Protein 4EGC (pdb70)

InterPro domains:
  IPR001356 Homeodomain [PS50071] (122-182)
  IPR001356 Homeodomain [SM00389] (125-186)
  IPR001356 Homeodomain [cd00086] (129-180)
  IPR008422 KN homeodomain [PF05920] (145-178)
  IPR009057 Homedomain-like superfamily [SSF46689] (122-193)
  IPR017970 Homeobox, conserved site [PS00027] (157-180)
  IPR031701 Homeobox protein SIX1, N-terminal SD domain [PF16878] (9-119)

B-factor: mean 30.67, std 10.57, range [13.02, 104.35]

Radius of gyration: 34.03 Å; Cα contacts (8 Å, |Δi|>4): 1332; chains: 2; bounding box: 80×100×77 Å

Solvent-accessible surface area: 35984 Å² total; per-residue (Å²): 220,13,100,134,23,63,1,40,0,15,2,36,35,40,21,0,62,96,5,1,31,91,9,1,128,96,0,61,156,78,44,58,23,95,21,53,28,75,76,29,68,91,0,14,76,66,0,34,105,38,5,38,107,24,64,12,0,0,0,0,3,50,15,1,7,34,0,0,21,9,22,120,73,53,13,21,14,96,8,90,10,93,153,70,10,63,68,94,1,50,93,91,0,8,82,6,0,96,40,135,65,104,20,4,0,1,0,2,0,2,10,1,0,2,1,0,26,9,86,105,53,12,94,127,19,10,134,42,3,75,74,2,36,72,25,2,163,89,1,96,92,131,67,62,17,0,1,34,2,8,3,55,64,3,40,14,1,4,2,3,1,4,6,33,35,3,57,3,6,87,122,50,106,62,124,45,46,44,161,45,8,2,0,41,50,81,5,0,58,28,0,0,53,36,0,9,52,3,22,143,90,157,33,12,84,31,66,5,49,52,76,78,4,38,47,6,0,25,151,14,87,0,0,0,5,3,10,0,1,13,5,3,20,59,4,80,116,38,187,24,68,33,7,17,31,33,4,2,39,9,117,70,68,51,2,61,0,8,6,0,0,4,0,0,0,6,1,36,45,3,63,5,82,126,44,0,49,62,0,0,14,90,31,2,1,26,64,103,3,0,63,27,4,25,153,36,44,15,10,0,4,1,0,4,73,67,21,12,106,101,26,51,148,35,103,65,6,57,9,0,45,69,0,13,133,80,15,70,69,8,4,19,29,25,37,2,30,0,0,16,43,2,1,63,44,2,3,64,11,2,8,62,60,139,60,93,16,81,45,2,2,44,42,2,43,90,29,0,33,54,9,11,88,57,79,122,80,50,33,75,127,88,14,8,24,7,0,0,40,0,2,16,86,26,54,47,42,79,74,0,3,51,1,19,75,36,48,109,101,80,50,17,16,36,13,0,72,0,8,6,4,54,68,119,40,67,29,175,71,0,30,103,10,0,76,53,68,62,5,39,99,121,13,12,84,80,0,35,83,16,13,29,98,0,10,35,80,71,25,72,140,166,102,72,146,105,19,39,90,82,11,80,104,147,13,106,175,153,73,88,32,23,93,7,0,116,110,195,30,159,18,53,2,127,126,67,22,88,156,49,46,139,13,44,94,141,40,56,140,88,7,12,150,70,21,72,51,76,57,92,89,0,33,79,53,1,112,58,72,47,83,80,45,134,54,33,130,96,126,102,32,1,2,2,1,13,0,30,29,0,0,0,4,14,102,6,0,48,71,20,64,2,1,87,134,57,72,57,82,77,101,48,0,48,104,0,0,95,66,0,49,92,17,3,102,42,2,0,68,88,47,1,36,23,114,57,0,81,134,29,31,37,40,18,6,81,52,28,93,42,76,42,105,49,74,99,2,70,124,55,86,22,114,74,25,74,55,87,44,101,81,84,48,59,48,6,9,6,3,3,58,59,0,50,56,27,1,64,89,59,68,135,75,9,7,44,13,19,25,110,96,82,96,78,61,22,76,117,2,46,65,50,3,29,73,16,2,73,82,7,5,47,24,0,37,111,0,0,71,50,0,88,84,49,131,91,32,35,7,0,0,1,2,81,24,47,1,0,10,0,1,0,17,0,1,1,1,30,0,1,70,7,0,57,1,51,10,0,8,2,4,61,170,52,23,4,62,44,0,3,86,77,0,38,150,114,61,29,233,178,16,3,16,0,0,0,0,56,23,121,72,6,48,115,4,0,140,139,48,106,11,12,29,2,71,1,55,41,23,66,21,0,50,5,0,42,58,0,0,90,49,81,18,11

GO terms:
  GO:1990837 sequence-specific double-stranded DNA binding (F, IDA)
  GO:0000978 RNA polymerase II cis-regulatory region sequence-specific DNA binding (F, IDA)
  GO:0001228 DNA-binding transcription activator activity, RNA polymerase II-specific (F, IDA)
  GO:0000978 RNA polymerase II cis-regulatory region sequence-specific DNA binding (F, IMP)
  GO:0001228 DNA-binding transcription activator activity, RNA polymerase II-specific (F, IMP)
  GO:0045944 positive regulation of transcription by RNA polymerase II (P, IMP)
  GO:0003700 DNA-binding transcription factor activity (F, IDA)
  GO:0005634 nucleus (C, EXP)
  GO:0005515 protein binding (F, IPI)
  GO:0005654 nucleoplasm (C, IDA)
  GO:0005730 nucleolus (C, IDA)
  GO:0034504 protein localization to nucleus (P, IDA)
  GO:0005634 nucleus (C, IDA)
  GO:0000976 transcription cis-regulatory region binding (F, IDA)
  GO:0003677 DNA binding (F, IDA)
  GO:0045944 positive regulation of transcription by RNA polymerase II (P, IDA)
  GO:0043565 sequence-specific DNA binding (F, IDA)
  GO:0045893 positive regulation of DNA-templated transcription (P, IMP)

Secondary structure (DSSP, 8-state):
-PPTT-EEEE--TTS-HHHHHHHHHHHHHHHS--EEEE--TTHHHHHHHHHTTT-S-SEEEEEGGGHHHHHHTT-B------HHHHTTB-HHHHHHTEETTEE-SEEEEEE--EEEEETTT-SS--SBSTTHHHHHHHHHTTT-EEE----SSHHHHHHHHHHTT-EEEEEETTEEEEEEEESSSHHHHHHHHHHHHHHHTTSS-TT--HHHHHHHHHTTSEEEEEE-GGGHHHHHHHT--EEEEPPPEETTEE--PEEEEEEEEEBTT-TTHHHHHHIIIIIISSHHHHHHHHHHS---EESBHHHHHHHTTSHHHHHHHHHHHHSEEPP-STTHHHHHHHHHHHHHHHHHTSS-HHHHHHHHHHHHHHHHT---PPPPHHHHHHHHHHHHHTT-HHHHHHHHHH----HHHHHHHHHHHHHHT-HHHHHHHHHHS---GGGHHHHHHHHHHHHHHHHHHHHTS---HHHHHHHHHHSPPPTTS---HHHHHHHHHHH-SS--HHHHHHHHHHHT--HHHHHHHHHHHHHHHHHHHH-/-EEEEE-TBTTTB--HHHHHSHHHHHHT--HHHHHHHHHHHHHHHHHHHHHHS-HHHHTTS--SSTT---S-------TT--GGGS----HHHHHHHHHHHHHHHHHHHHHTT-HHHHH-TTHHHHHHHHHHHHHHHTTTHHHHHHHHHHHHHTSTTEEEEEEESS-HHHHHHHHHHTT-TTTS-GGGEEE-TTT-HHHHHHHHHHHH-SSSEEEEEESSHHHHHHHHHTT--EEE-SSHHHHHHHHHHHHTT--

Foldseek 3Di:
DADPQEFEEEDAPLFLQVLLLVLQVVLCVVPVHHYHYDHDPPLLVVLLLALLVLGDGQKYKDFLQSQQQCVVLVFFDFFDDDPVLVVQFDPVQQVSQADPNTRFWAFWAKKWKWKKFFCVLPVPQAQALVCQVVVQVVVVVVQAAAEAEALLFVLQQQLQLPFQPADQFDDDPNDTDLQHGRCQDPSNLLSLVSVLVCCVSPRYPLPGHHVNRLVCVLCVRYGIYMDIQQSVVSSVVSVRRMDTAFDHHYPPTGRARAMTGITMTGTPSDPCSVSVNCSVRPRCLDLVNQVSRCVSGNRAQTRRVVNSVVVCVDNNNVRRVVNNVSHHHRHNHSLVVQLRVLSSQLSSCCNVVVDPNNVSSVRSSVRSSVLSPDDLDDDDPVVLLVVLVVCVVVVVLVVLVSSLVSHGSDQSNLLSVLVNCLVVLVVVVNVCSQQVAAHDQVSQVVSVCSNLVSLLVVQCVVVVHHQDPVNSVVSCVVDPRHLSRDAVLVVVLVVVCVVPLDDDQVRLVVSCVVSVHDSVVSVVVSVRVVVSVVVNVVD/DEEEEEEPDLFQDDAVCLCVQNLCVVVVHDNVLSNVLNVVVVVQLVCLLVVQQVCVQCVVPFFFALPPQDAPQPVDDCPVPDLVPLPEVDRSNSNSVNSSSVSNLVCLVVCLVPVCVSVDPPVSVVLVVSLVSRCVRNVNSNVLSVLLLVLQVPDDPYAYAYEYLDGLSSVSSVCSSSSNSVSDNSRRYGHCNPPAVLVVVVVVCVVPDDVYAYEYEEQDVRSVVSCVVVVHHYQHPVDSVSSVVSVVCSVVPVD

Sequence (794 aa):
KIEEGKLVIWINGDKGYNGLAEVGKKFEKDTGIKVTVEHPDKLEEKFPQVAATGDGPDIIFWAHDRFGGYAQSGLLAEITPDKAFQDKLYPFTWDAVRYNGKLIAYPIAVEALSLIYNKDLLPNPPKTWEEIPALDKELKAKGKSALMFNLQEPYFTWPLIAADGGYAFKYAAGKYDIKDVGVDNAGAKAGLTFLVDLIKNKHMNADTDYSIAEAAFNKGETAMTINGPWAWSNIDTSKVNYGVTVLPTFKGQPSKPFVGVLSAGINAASPNKELAKEFLENYLLTDEGLEAVNKDKPLGAVALKSYEEELAKDPRIAATMENAQKGEIMPNIPQMSAFWYAVRTAVINAASGRQTVDAALAAAQTNAAAMSMLPSFGFTQEQVACVCEVLQQGGNLERLGRFLWSLPANESVLKAKAVVAFHRGNFRELYKILESHQFSPHNHPKLQQLWLKAHYVEAEKLRGRPLGAVGKYRVRRKFPLPRTIWDKSRGVLREWYAHNPYPSPREKRELAEATGLTTTQVSNWFKNRRQRDRAAEAKERVFVWDLDETIIIFHSLLTGTFASRYGKDTTTSVRIGLMMEEMIFNLADTHLFFNDLEDCDQIHVDDVSSDDNGQDLSTYNFSADGFGGVDWMRKLAFRYRRVKEMYNTYKNNVGGLIGTPKRETWLQLRAELEALTDLWLTHSLKALNLINSRPNCVNVLVTTTQLIPALAKVLLYGLGSVFPIENIYSATKTGKESCFERIMQRFGRKAVYVVIGDGVEEEQGAKKHNMPFWRISCHADLEALRHALELEYL

Structure (mmCIF, N/CA/C/O backbone):
data_4EGC
#
_entry.id   4EGC
#
_cell.length_a   123.207
_cell.length_b   150.180
_cell.length_c   53.921
_cell.angle_alpha   90.000
_cell.angle_beta   90.000
_cell.angle_gamma   90.000
#
_symmetry.space_group_name_H-M   'P 21 21 2'
#
loop_
_entity.id
_entity.type
_entity.pdbx_description
1 polymer 'Maltose-binding periplasmic protein, Homeobox protein SIX1 chimera'
2 polymer 'Eyes absent homolog 2'
3 branched alpha-D-glucopyranose-(1-4)-alpha-D-glucopyranose
4 non-polymer 'MAGNESIUM ION'
5 water water
#
loop_
_atom_site.group_PDB
_atom_site.id
_atom_site.type_symbol
_atom_site.label_atom_id
_atom_site.label_alt_id
_atom_site.label_comp_id
_atom_site.label_asym_id
_atom_site.label_entity_id
_atom_site.label_seq_id
_atom_site.pdbx_PDB_ins_code
_atom_site.Cartn_x
_atom_site.Cartn_y
_atom_site.Cartn_z
_atom_site.occupancy
_atom_site.B_iso_or_equiv
_atom_site.auth_seq_id
_atom_site.auth_comp_id
_atom_site.auth_asym_id
_atom_site.auth_atom_id
_atom_site.pdbx_PDB_model_num
ATOM 1 N N . LYS A 1 1 ? 7.031 79.893 30.551 1.00 59.58 1 LYS A N 1
ATOM 2 C CA . LYS A 1 1 ? 6.224 78.694 30.770 1.00 59.21 1 LYS A CA 1
ATOM 3 C C . LYS A 1 1 ? 6.957 77.431 30.311 1.00 59.77 1 LYS A C 1
ATOM 4 O O . LYS A 1 1 ? 7.735 77.457 29.350 1.00 54.48 1 LYS A O 1
ATOM 10 N N . ILE A 1 2 ? 6.707 76.327 31.010 1.00 55.92 2 ILE A N 1
ATOM 11 C CA . ILE A 1 2 ? 7.287 75.041 30.643 1.00 52.18 2 ILE A CA 1
ATOM 12 C C . ILE A 1 2 ? 6.647 74.553 29.346 1.00 47.84 2 ILE A C 1
ATOM 13 O O . ILE A 1 2 ? 5.424 74.504 29.224 1.00 48.09 2 ILE A O 1
ATOM 18 N N . GLU A 1 3 ? 7.473 74.179 28.383 1.00 41.78 3 GLU A N 1
ATOM 19 C CA . GLU A 1 3 ? 6.961 73.748 27.090 1.00 40.14 3 GLU A CA 1
ATOM 20 C C . GLU A 1 3 ? 6.215 72.408 27.135 1.00 36.11 3 GLU A C 1
ATOM 21 O O . GLU A 1 3 ? 6.747 71.393 27.579 1.00 33.94 3 GLU A O 1
ATOM 27 N N . GLU A 1 4 ? 4.978 72.403 26.657 1.00 27.98 4 GLU A N 1
ATOM 28 C CA . GLU A 1 4 ? 4.242 71.153 26.530 1.00 32.85 4 GLU A CA 1
ATOM 29 C C . GLU A 1 4 ? 4.870 70.333 25.406 1.00 35.43 4 GLU A C 1
ATOM 30 O O . GLU A 1 4 ? 5.288 70.892 24.396 1.00 36.12 4 GLU A O 1
ATOM 36 N N . GLY A 1 5 ? 4.956 69.017 25.589 1.00 33.30 5 GLY A N 1
ATOM 37 C CA . GLY A 1 5 ? 5.539 68.146 24.579 1.00 37.58 5 GLY A CA 1
ATOM 38 C C . GLY A 1 5 ? 7.054 68.000 24.643 1.00 34.61 5 GLY A C 1
ATOM 39 O O . GLY A 1 5 ? 7.673 67.454 23.727 1.00 36.61 5 GLY A O 1
ATOM 40 N N . LYS A 1 6 ? 7.651 68.501 25.722 1.00 33.38 6 LYS A N 1
ATOM 41 C CA . LYS A 1 6 ? 9.078 68.339 25.994 1.00 28.36 6 LYS A CA 1
ATOM 42 C C . LYS A 1 6 ? 9.237 68.004 27.490 1.00 33.74 6 LYS A C 1
ATOM 43 O O . LYS A 1 6 ? 8.316 68.234 28.279 1.00 31.62 6 LYS A O 1
ATOM 49 N N . LEU A 1 7 ? 10.388 67.455 27.878 1.00 29.71 7 LEU A N 1
ATOM 50 C CA . LEU A 1 7 ? 10.724 67.318 29.298 1.00 28.22 7 LEU A CA 1
ATOM 51 C C . LEU A 1 7 ? 12.022 68.045 29.609 1.00 27.14 7 LEU A C 1
ATOM 52 O O . LEU A 1 7 ? 13.038 67.826 28.948 1.00 30.56 7 LEU A O 1
ATOM 57 N N . VAL A 1 8 ? 11.981 68.925 30.602 1.00 25.68 8 VAL A N 1
ATOM 58 C CA . VAL A 1 8 ? 13.180 69.555 31.125 1.00 24.92 8 VAL A CA 1
ATOM 59 C C . VAL A 1 8 ? 13.459 68.991 32.527 1.00 25.81 8 VAL A C 1
ATOM 60 O O . VAL A 1 8 ? 12.567 68.931 33.371 1.00 24.92 8 VAL A O 1
ATOM 64 N N . ILE A 1 9 ? 14.694 68.563 32.764 1.00 23.83 9 ILE A N 1
ATOM 65 C CA . ILE A 1 9 ? 15.040 67.891 34.012 1.00 23.57 9 ILE A CA 1
ATOM 66 C C . ILE A 1 9 ? 16.234 68.563 34.646 1.00 25.83 9 ILE A C 1
ATOM 67 O O . ILE A 1 9 ? 17.233 68.833 33.972 1.00 22.31 9 ILE A O 1
ATOM 72 N N . TRP A 1 10 ? 16.126 68.855 35.939 1.00 21.25 10 TRP A N 1
ATOM 73 C CA . TRP A 1 10 ? 17.233 69.432 36.672 1.00 22.93 10 TRP A CA 1
ATOM 74 C C . TRP A 1 10 ? 17.799 68.422 37.657 1.00 25.47 10 TRP A C 1
ATOM 75 O O . TRP A 1 10 ? 17.052 67.786 38.388 1.00 23.35 10 TRP A O 1
ATOM 86 N N . ILE A 1 11 ? 19.124 68.298 37.686 1.00 21.06 11 ILE A N 1
ATOM 87 C CA . ILE A 1 11 ? 19.797 67.434 38.651 1.00 20.46 11 ILE A CA 1
ATOM 88 C C . ILE A 1 11 ? 21.127 68.097 39.037 1.00 23.96 11 ILE A C 1
ATOM 89 O O . ILE A 1 11 ? 21.663 68.872 38.257 1.00 23.31 11 ILE A O 1
ATOM 94 N N . ASN A 1 12 ? 21.630 67.858 40.250 1.00 22.30 12 ASN A N 1
ATOM 95 C CA . ASN A 1 12 ? 22.866 68.519 40.693 1.00 23.08 12 ASN A CA 1
ATOM 96 C C . ASN A 1 12 ? 24.102 68.185 39.855 1.00 23.81 12 ASN A C 1
ATOM 97 O O . ASN A 1 12 ? 24.205 67.103 39.277 1.00 21.79 12 ASN A O 1
ATOM 102 N N . GLY A 1 13 ? 25.054 69.114 39.823 1.00 21.33 13 GLY A N 1
ATOM 103 C CA . GLY A 1 13 ? 26.220 68.980 38.966 1.00 26.29 13 GLY A CA 1
ATOM 104 C C . GLY A 1 13 ? 27.189 67.876 39.364 1.00 29.84 13 GLY A C 1
ATOM 105 O O . GLY A 1 13 ? 28.067 67.500 38.576 1.00 26.64 13 GLY A O 1
ATOM 106 N N . ASP A 1 14 ? 27.045 67.356 40.581 1.00 25.81 14 ASP A N 1
ATOM 107 C CA . ASP A 1 14 ? 27.909 66.262 41.011 1.00 26.54 14 ASP A CA 1
ATOM 108 C C . ASP A 1 14 ? 27.311 64.891 40.672 1.00 23.70 14 ASP A C 1
ATOM 109 O O . ASP A 1 14 ? 27.953 63.872 40.900 1.00 26.29 14 ASP A O 1
ATOM 114 N N . LYS A 1 15 ? 26.095 64.871 40.117 1.00 22.64 15 LYS A N 1
ATOM 115 C CA . LYS A 1 15 ? 25.429 63.610 39.762 1.00 19.27 15 LYS A CA 1
ATOM 116 C C . LYS A 1 15 ? 25.643 63.225 38.291 1.00 22.05 15 LYS A C 1
ATOM 117 O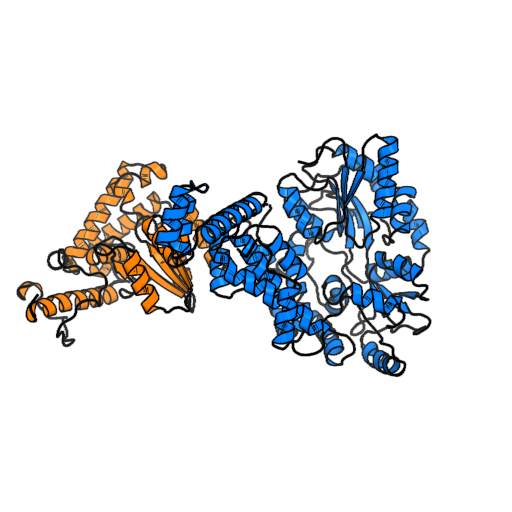 O . LYS A 1 15 ? 26.201 63.996 37.522 1.00 22.95 15 LYS A O 1
ATOM 123 N N . GLY A 1 16 ? 25.171 62.042 37.909 1.00 17.91 16 GLY A N 1
ATOM 124 C CA . GLY A 1 16 ? 25.419 61.507 36.582 1.00 22.35 16 GLY A CA 1
ATOM 125 C C . GLY A 1 16 ? 24.491 62.059 35.514 1.00 21.18 16 GLY A C 1
ATOM 126 O O . GLY A 1 16 ? 23.690 61.334 34.942 1.00 20.22 16 GLY A O 1
ATOM 127 N N . TYR A 1 17 ? 24.605 63.351 35.240 1.00 23.04 17 TYR A N 1
ATOM 128 C CA . TYR A 1 17 ? 23.669 63.993 34.344 1.00 24.18 17 TYR A CA 1
ATOM 129 C C . TYR A 1 17 ? 23.841 63.550 32.891 1.00 24.23 17 TYR A C 1
ATOM 130 O O . TYR A 1 17 ? 22.880 63.530 32.128 1.00 21.19 17 TYR A O 1
ATOM 139 N N . ASN A 1 18 ? 25.052 63.177 32.506 1.00 23.40 18 ASN A N 1
ATOM 140 C CA . ASN A 1 18 ? 25.247 62.638 31.159 1.00 23.52 18 ASN A CA 1
ATOM 141 C C . ASN A 1 18 ? 24.583 61.281 30.969 1.00 25.11 18 ASN A C 1
ATOM 142 O O . ASN A 1 18 ? 23.988 61.019 29.926 1.00 24.92 18 ASN A O 1
ATOM 147 N N . GLY A 1 19 ? 24.696 60.412 31.971 1.00 22.63 19 GLY A N 1
ATOM 148 C CA . GLY A 1 19 ? 23.974 59.151 31.942 1.00 22.90 19 GLY A CA 1
ATOM 149 C C . GLY A 1 19 ? 22.467 59.352 31.956 1.00 23.14 19 GLY A C 1
ATOM 150 O O . GLY A 1 19 ? 21.726 58.638 31.280 1.00 24.65 19 GLY A O 1
ATOM 151 N N . LEU A 1 20 ? 21.999 60.329 32.721 1.00 20.08 20 LEU A N 1
ATOM 152 C CA . LEU A 1 20 ? 20.562 60.586 32.766 1.00 20.33 20 LEU A CA 1
ATOM 153 C C . LEU A 1 20 ? 20.088 61.032 31.380 1.00 23.20 20 LEU A C 1
ATOM 154 O O . LEU A 1 20 ? 19.018 60.634 30.916 1.00 23.97 20 LEU A O 1
ATOM 159 N N . ALA A 1 21 ? 20.896 61.853 30.719 1.00 26.93 21 ALA A N 1
ATOM 160 C CA . ALA A 1 21 ? 20.580 62.290 29.362 1.00 27.37 21 ALA A CA 1
ATOM 161 C C . ALA A 1 21 ? 20.507 61.112 28.385 1.00 27.08 21 ALA A C 1
ATOM 162 O O . ALA A 1 21 ? 19.767 61.157 27.407 1.00 29.28 21 ALA A O 1
ATOM 164 N N . GLU A 1 22 ? 21.267 60.052 28.657 1.00 28.48 22 GLU A N 1
ATOM 165 C CA . GLU A 1 22 ? 21.179 58.836 27.862 1.00 26.97 22 GLU A CA 1
ATOM 166 C C . GLU A 1 22 ? 19.814 58.164 27.993 1.00 26.34 22 GLU A C 1
ATOM 167 O O . GLU A 1 22 ? 19.260 57.663 27.018 1.00 24.82 22 GLU A O 1
ATOM 173 N N . VAL A 1 23 ? 19.284 58.121 29.207 1.00 21.93 23 VAL A N 1
ATOM 174 C CA . VAL A 1 23 ? 17.950 57.575 29.408 1.00 22.78 23 VAL A CA 1
ATOM 175 C C . VAL A 1 23 ? 16.959 58.456 28.660 1.00 20.18 23 VAL A C 1
ATOM 176 O O . VAL A 1 23 ? 16.034 57.953 28.020 1.00 26.91 23 VAL A O 1
ATOM 180 N N . GLY A 1 24 ? 17.182 59.766 28.716 1.00 23.63 24 GLY A N 1
ATOM 181 C CA . GLY A 1 24 ? 16.340 60.719 28.000 1.00 24.71 24 GLY A CA 1
ATOM 182 C C . GLY A 1 24 ? 16.301 60.451 26.500 1.00 27.43 24 GLY A C 1
ATOM 183 O O . GLY A 1 24 ? 15.245 60.543 25.876 1.00 26.31 24 GLY A O 1
ATOM 184 N N . LYS A 1 25 ? 17.448 60.094 25.924 1.00 26.24 25 LYS A N 1
ATOM 185 C CA . LYS A 1 25 ? 17.528 59.800 24.491 1.00 28.81 25 LYS A CA 1
ATOM 186 C C . LYS A 1 25 ? 16.694 58.581 24.120 1.00 30.04 25 LYS A C 1
ATOM 187 O O . LYS A 1 25 ? 16.021 58.568 23.089 1.00 29.35 25 LYS A O 1
ATOM 193 N N . LYS A 1 26 ? 16.740 57.551 24.957 1.00 26.68 26 LYS A N 1
ATOM 194 C CA . LYS A 1 26 ? 15.938 56.368 24.704 1.00 26.85 26 LYS A CA 1
ATOM 195 C C . LYS A 1 26 ? 14.460 56.707 24.824 1.00 30.39 26 LYS A C 1
ATOM 196 O O . LYS A 1 26 ? 13.631 56.224 24.046 1.00 29.02 26 LYS A O 1
ATOM 202 N N . PHE A 1 27 ? 14.143 57.543 25.805 1.00 25.40 27 PHE A N 1
ATOM 203 C CA . PHE A 1 27 ? 12.774 57.990 26.000 1.00 30.13 27 PHE A CA 1
ATOM 204 C C . PHE A 1 27 ? 12.273 58.743 24.772 1.00 27.60 27 PHE A C 1
ATOM 205 O O . PHE A 1 27 ? 11.159 58.524 24.304 1.00 30.87 27 PHE A O 1
ATOM 213 N N . GLU A 1 28 ? 13.109 59.628 24.252 1.00 29.03 28 GLU A N 1
ATOM 214 C CA . GLU A 1 28 ? 12.732 60.440 23.101 1.00 31.32 28 GLU A CA 1
ATOM 215 C C . GLU A 1 28 ? 12.529 59.585 21.849 1.00 32.28 28 GLU A C 1
ATOM 216 O O . GLU A 1 28 ? 11.604 59.823 21.065 1.00 29.44 28 GLU A O 1
ATOM 222 N N . LYS A 1 29 ? 13.387 58.589 21.666 1.00 31.37 29 LYS A N 1
ATOM 223 C CA . LYS A 1 29 ? 13.240 57.672 20.539 1.00 35.19 29 LYS A CA 1
ATOM 224 C C . LYS A 1 29 ? 11.894 56.970 20.563 1.00 35.42 29 LYS A C 1
ATOM 225 O O . LYS A 1 29 ? 11.250 56.808 19.530 1.00 31.55 29 LYS A O 1
ATOM 231 N N . ASP A 1 30 ? 11.471 56.544 21.745 1.00 34.42 30 ASP A N 1
ATOM 232 C CA . ASP A 1 30 ? 10.216 55.813 21.869 1.00 32.74 30 ASP A CA 1
ATOM 233 C C . ASP A 1 30 ? 8.989 56.698 21.764 1.00 29.28 30 ASP A C 1
ATOM 234 O O . ASP A 1 30 ? 7.945 56.266 21.279 1.00 35.04 30 ASP A O 1
ATOM 239 N N . THR A 1 31 ? 9.107 57.936 22.222 1.00 32.60 31 THR A N 1
ATOM 240 C CA . THR A 1 31 ? 7.920 58.746 22.458 1.00 34.61 31 THR A CA 1
ATOM 241 C C . THR A 1 31 ? 7.831 59.984 21.587 1.00 33.57 31 THR A C 1
ATOM 242 O O . THR A 1 31 ? 6.757 60.569 21.450 1.00 33.67 31 THR A O 1
ATOM 246 N N . GLY A 1 32 ? 8.961 60.391 21.025 1.00 31.42 32 GLY A N 1
ATOM 247 C CA . GLY A 1 32 ? 9.041 61.624 20.271 1.00 26.51 32 GLY A CA 1
ATOM 248 C C . GLY A 1 32 ? 9.163 62.837 21.169 1.00 35.80 32 GLY A C 1
ATOM 249 O O . GLY A 1 32 ? 9.044 63.977 20.711 1.00 36.63 32 GLY A O 1
ATOM 250 N N . ILE A 1 33 ? 9.402 62.601 22.456 1.00 33.82 33 ILE A N 1
ATOM 251 C CA . ILE A 1 33 ? 9.494 63.698 23.408 1.00 29.72 33 ILE A CA 1
ATOM 252 C C . ILE A 1 33 ? 10.950 63.984 23.771 1.00 33.71 33 ILE A C 1
ATOM 253 O O . ILE A 1 33 ? 11.589 63.197 24.464 1.00 30.70 33 ILE A O 1
ATOM 258 N N . LYS A 1 34 ? 11.480 65.104 23.291 1.00 32.83 34 LYS A N 1
ATOM 259 C CA . LYS A 1 34 ? 12.872 65.440 23.565 1.00 33.88 34 LYS A CA 1
ATOM 260 C C . LYS A 1 34 ? 13.047 65.701 25.060 1.00 35.59 34 LYS A C 1
ATOM 261 O O . LYS A 1 34 ? 12.189 66.331 25.685 1.00 30.76 34 LYS A O 1
ATOM 267 N N . VAL A 1 35 ? 14.143 65.195 25.624 1.00 31.22 35 VAL A N 1
ATOM 268 C CA . VAL A 1 35 ? 14.454 65.387 27.034 1.00 27.92 35 VAL A CA 1
ATOM 269 C C . VAL A 1 35 ? 15.739 66.179 27.154 1.00 30.80 35 VAL A C 1
ATOM 270 O O . VAL A 1 35 ? 16.739 65.843 26.522 1.00 27.99 35 VAL A O 1
ATOM 274 N N . THR A 1 36 ? 15.709 67.240 27.952 1.00 29.67 36 THR A N 1
ATOM 275 C CA . THR A 1 36 ? 16.891 68.060 28.175 1.00 28.37 36 THR A CA 1
ATOM 276 C C . THR A 1 36 ? 17.259 68.073 29.661 1.00 30.11 36 THR A C 1
ATOM 277 O O . THR A 1 36 ? 16.434 68.414 30.517 1.00 25.91 36 THR A O 1
ATOM 281 N N . VAL A 1 37 ? 18.489 67.676 29.965 1.00 24.33 37 VAL A N 1
ATOM 282 C CA . VAL A 1 37 ? 18.963 67.662 31.344 1.00 24.29 37 VAL A CA 1
ATOM 283 C C . VAL A 1 37 ? 19.838 68.875 31.603 1.00 27.14 37 VAL A C 1
ATOM 284 O O . VAL A 1 37 ? 20.710 69.204 30.800 1.00 30.71 37 VAL A O 1
ATOM 288 N N . GLU A 1 38 ? 19.593 69.563 32.711 1.00 22.40 38 GLU A N 1
ATOM 289 C CA . GLU A 1 38 ? 20.410 70.705 33.082 1.00 25.27 38 GLU A CA 1
ATOM 290 C C . GLU A 1 38 ? 20.907 70.533 34.510 1.00 28.57 38 GLU A C 1
ATOM 291 O O . GLU A 1 38 ? 20.250 69.887 35.319 1.00 26.08 38 GLU A O 1
ATOM 297 N N . HIS A 1 39 ? 22.074 71.091 34.813 1.00 25.16 39 HIS A N 1
ATOM 298 C CA . HIS A 1 39 ? 22.581 71.088 36.181 1.00 26.13 39 HIS A CA 1
ATOM 299 C C . HIS A 1 39 ? 22.947 72.489 36.663 1.00 25.51 39 HIS A C 1
ATOM 300 O O . HIS A 1 39 ? 24.132 72.805 36.853 1.00 26.62 39 HIS A O 1
ATOM 307 N N . PRO A 1 40 ? 21.937 73.339 36.886 1.00 27.30 40 PRO A N 1
ATOM 308 C CA . PRO A 1 40 ? 22.257 74.711 37.300 1.00 30.47 40 PRO A CA 1
ATOM 309 C C . PRO A 1 40 ? 22.839 74.797 38.709 1.00 32.59 40 PRO A C 1
ATOM 310 O O . PRO A 1 40 ? 22.653 73.881 39.510 1.00 31.77 40 PRO A O 1
ATOM 314 N N . ASP A 1 41 ? 23.547 75.886 38.996 1.00 30.98 41 ASP A N 1
ATOM 315 C CA . ASP A 1 41 ? 24.109 76.120 40.318 1.00 35.51 41 ASP A CA 1
ATOM 316 C C . ASP A 1 41 ? 23.010 76.401 41.326 1.00 29.91 41 ASP A C 1
ATOM 317 O O . ASP A 1 41 ? 21.959 76.948 40.969 1.00 30.21 41 ASP A O 1
ATOM 322 N N . LYS A 1 42 ? 23.271 76.049 42.585 1.00 27.59 42 LYS A N 1
ATOM 323 C CA . LYS A 1 42 ? 22.351 76.324 43.690 1.00 31.68 42 LYS A CA 1
ATOM 324 C C . LYS A 1 42 ? 20.953 75.825 43.359 1.00 30.43 42 LYS A C 1
ATOM 325 O O . LYS A 1 42 ? 19.948 76.488 43.641 1.00 29.31 42 LYS A O 1
ATOM 331 N N . LEU A 1 43 ? 20.910 74.660 42.730 1.00 27.74 43 LEU A N 1
ATOM 332 C CA . LEU A 1 43 ? 19.676 74.072 42.226 1.00 27.92 43 LEU A CA 1
ATOM 333 C C . LEU A 1 43 ? 18.585 74.007 43.288 1.00 29.14 43 LEU A C 1
ATOM 334 O O . LEU A 1 43 ? 17.409 74.262 42.999 1.00 29.32 43 LEU A O 1
ATOM 339 N N . GLU A 1 44 ? 18.967 73.653 44.512 1.00 26.65 44 GLU A N 1
ATOM 340 C CA . GLU A 1 44 ? 17.984 73.440 45.570 1.00 25.80 44 GLU A CA 1
ATOM 341 C C . GLU A 1 44 ? 17.254 74.733 45.921 1.00 28.40 44 GLU A C 1
ATOM 342 O O . GLU A 1 44 ? 16.126 74.705 46.406 1.00 24.51 44 GLU A O 1
ATOM 348 N N . GLU A 1 45 ? 17.905 75.864 45.665 1.00 28.55 45 GLU A N 1
ATOM 349 C CA . GLU A 1 45 ? 17.315 77.174 45.921 1.00 30.05 45 GLU A CA 1
ATOM 350 C C . GLU A 1 45 ? 16.708 77.774 44.655 1.00 31.02 45 GLU A C 1
ATOM 351 O O . GLU A 1 45 ? 15.740 78.533 44.718 1.00 32.50 45 GLU A O 1
ATOM 357 N N . LYS A 1 46 ? 17.255 77.412 43.503 1.00 30.08 46 LYS A N 1
ATOM 358 C CA . LYS A 1 46 ? 16.746 77.936 42.240 1.00 29.88 46 LYS A CA 1
ATOM 359 C C . LYS A 1 46 ? 15.378 77.352 41.863 1.00 35.61 46 LYS A C 1
ATOM 360 O O . LYS A 1 46 ? 14.517 78.062 41.333 1.00 33.98 46 LYS A O 1
ATOM 366 N N . PHE A 1 47 ? 15.179 76.060 42.123 1.00 30.38 47 PHE A N 1
ATOM 367 C CA . PHE A 1 47 ? 13.894 75.430 41.818 1.00 30.47 47 PHE A CA 1
ATOM 368 C C . PHE A 1 47 ? 12.691 76.140 42.427 1.00 31.81 47 PHE A C 1
ATOM 369 O O . PHE A 1 47 ? 11.756 76.447 41.707 1.00 33.07 47 PHE A O 1
ATOM 377 N N . PRO A 1 48 ? 12.702 76.405 43.749 1.00 29.35 48 PRO A N 1
ATOM 378 C CA . PRO A 1 48 ? 11.516 77.076 44.288 1.00 28.85 48 PRO A CA 1
ATOM 379 C C . PRO A 1 48 ? 11.350 78.487 43.722 1.00 39.22 48 PRO A C 1
ATOM 380 O O . PRO A 1 48 ? 10.223 78.942 43.532 1.00 36.23 48 PRO A O 1
ATOM 384 N N . GLN A 1 49 ? 12.458 79.168 43.459 1.00 33.81 49 GLN A N 1
ATOM 385 C CA . GLN A 1 49 ? 12.404 80.507 42.871 1.00 40.18 49 GLN A CA 1
ATOM 386 C C . GLN A 1 49 ? 11.750 80.533 41.480 1.00 39.81 49 GLN A C 1
ATOM 387 O O . GLN A 1 49 ? 10.981 81.444 41.175 1.00 42.12 49 GLN A O 1
ATOM 393 N N . VAL A 1 50 ? 12.033 79.535 40.645 1.00 36.87 50 VAL A N 1
ATOM 394 C CA . VAL A 1 50 ? 11.481 79.528 39.287 1.00 38.74 50 VAL A CA 1
ATOM 395 C C . VAL A 1 50 ? 10.218 78.692 39.113 1.00 41.29 50 VAL A C 1
ATOM 396 O O . VAL A 1 50 ? 9.411 78.984 38.236 1.00 44.40 50 VAL A O 1
ATOM 400 N N . ALA A 1 51 ? 10.051 77.648 39.922 1.00 35.88 51 ALA A N 1
ATOM 401 C CA . ALA A 1 51 ? 8.844 76.825 39.849 1.00 37.01 51 ALA A CA 1
ATOM 402 C C . ALA A 1 51 ? 7.659 77.646 40.308 1.00 44.60 51 ALA A C 1
ATOM 403 O O . ALA A 1 51 ? 6.559 77.515 39.772 1.00 46.37 51 ALA A O 1
ATOM 405 N N . ALA A 1 52 ? 7.899 78.484 41.315 1.00 44.12 52 ALA A N 1
ATOM 406 C CA . ALA A 1 52 ? 6.880 79.379 41.851 1.00 49.73 52 ALA A CA 1
ATOM 407 C C . ALA A 1 52 ? 6.133 80.131 40.744 1.00 51.04 52 ALA A C 1
ATOM 408 O O . ALA A 1 52 ? 4.905 80.207 40.761 1.00 50.62 52 ALA A O 1
ATOM 410 N N . THR A 1 53 ? 6.880 80.662 39.776 1.00 48.32 53 THR A N 1
ATOM 411 C CA . THR A 1 53 ? 6.289 81.419 38.669 1.00 54.09 53 THR A CA 1
ATOM 412 C C . THR A 1 53 ? 5.651 80.525 37.607 1.00 51.51 53 THR A C 1
ATOM 413 O O . THR A 1 53 ? 5.192 81.016 36.580 1.00 52.47 53 THR A O 1
ATOM 417 N N . GLY A 1 54 ? 5.627 79.219 37.852 1.00 52.42 54 GLY A N 1
ATOM 418 C CA . GLY A 1 54 ? 5.087 78.277 36.886 1.00 49.20 54 GLY A CA 1
ATOM 419 C C . GLY A 1 54 ? 6.129 77.863 35.859 1.00 51.86 54 GLY A C 1
ATOM 420 O O . GLY A 1 54 ? 5.830 77.118 34.922 1.00 53.13 54 GLY A O 1
ATOM 421 N N . ASP A 1 55 ? 7.355 78.348 36.042 1.00 49.56 55 ASP A N 1
ATOM 422 C CA . ASP A 1 55 ? 8.461 78.073 35.126 1.00 47.63 55 ASP A CA 1
ATOM 423 C C . ASP A 1 55 ? 9.301 76.896 35.646 1.00 48.30 55 ASP A C 1
ATOM 424 O O . ASP A 1 55 ? 8.832 76.096 36.470 1.00 44.88 55 ASP A O 1
ATOM 429 N N . GLY A 1 56 ? 10.539 76.788 35.170 1.00 45.36 56 GLY A N 1
ATOM 430 C CA . GLY A 1 56 ? 11.456 75.782 35.678 1.00 40.57 56 GLY A CA 1
ATOM 431 C C . GLY A 1 56 ? 11.351 74.420 35.015 1.00 35.60 56 GLY A C 1
ATOM 432 O O . GLY A 1 56 ? 10.741 74.279 33.956 1.00 34.11 56 GLY A O 1
ATOM 433 N N . PRO A 1 57 ? 11.949 73.395 35.642 1.00 31.01 57 PRO A N 1
ATOM 434 C CA . PRO A 1 57 ? 11.977 72.071 35.023 1.00 27.82 57 PRO A CA 1
ATOM 435 C C . PRO A 1 57 ? 10.672 71.333 35.217 1.00 24.74 57 PRO A C 1
ATOM 436 O O . PRO A 1 57 ? 9.919 71.651 36.131 1.00 28.77 57 PRO A O 1
ATOM 440 N N . ASP A 1 58 ? 10.421 70.348 34.368 1.00 22.16 58 ASP A N 1
ATOM 441 C CA . ASP A 1 58 ? 9.329 69.417 34.572 1.00 22.58 58 ASP A CA 1
ATOM 442 C C . ASP A 1 58 ? 9.632 68.497 35.749 1.00 25.13 58 ASP A C 1
ATOM 443 O O . ASP A 1 58 ? 8.734 68.077 36.471 1.00 21.94 58 ASP A O 1
ATOM 448 N N . ILE A 1 59 ? 10.898 68.134 35.900 1.00 22.44 59 ILE A N 1
ATOM 449 C CA . ILE A 1 59 ? 11.298 67.163 36.922 1.00 22.69 59 ILE A CA 1
ATOM 450 C C . ILE A 1 59 ? 12.482 67.708 37.686 1.00 22.53 59 ILE A C 1
ATOM 451 O O . ILE A 1 59 ? 13.434 68.224 37.087 1.00 20.21 59 ILE A O 1
ATOM 456 N N . ILE A 1 60 ? 12.403 67.620 39.010 1.00 19.89 60 ILE A N 1
ATOM 457 C CA . ILE A 1 60 ? 13.434 68.125 39.884 1.00 16.96 60 ILE A CA 1
ATOM 458 C C . ILE A 1 60 ? 14.050 66.990 40.703 1.00 20.09 60 ILE A C 1
ATOM 459 O O . ILE A 1 60 ? 13.332 66.229 41.336 1.00 20.42 60 ILE A O 1
ATOM 464 N N . PHE A 1 61 ? 15.383 66.886 40.677 1.00 20.44 61 PHE A N 1
ATOM 465 C CA . PHE A 1 61 ? 16.115 65.893 41.451 1.00 20.86 61 PHE A CA 1
ATOM 466 C C . PHE A 1 61 ? 16.868 66.583 42.584 1.00 20.78 61 PHE A C 1
ATOM 467 O O . PHE A 1 61 ? 17.633 67.519 42.341 1.00 22.79 61 PHE A O 1
ATOM 475 N N . TRP A 1 62 ? 16.672 66.110 43.810 1.00 18.59 62 TRP A N 1
ATOM 476 C CA . TRP A 1 62 ? 17.541 66.476 44.926 1.00 17.53 62 TRP A CA 1
ATOM 477 C C . TRP A 1 62 ? 17.371 65.439 46.025 1.00 16.86 62 TRP A C 1
ATOM 478 O O . TRP A 1 62 ? 16.427 64.648 45.985 1.00 18.08 62 TRP A O 1
ATOM 489 N N . ALA A 1 63 ? 18.258 65.440 47.016 1.00 17.07 63 ALA A N 1
ATOM 490 C CA . ALA A 1 63 ? 17.974 64.679 48.242 1.00 15.66 63 ALA A CA 1
ATOM 491 C C . ALA A 1 63 ? 16.582 65.035 48.812 1.00 14.98 63 ALA A C 1
ATOM 492 O O . ALA A 1 63 ? 16.101 66.167 48.690 1.00 14.69 63 ALA A O 1
ATOM 494 N N . HIS A 1 64 ? 15.947 64.057 49.442 1.00 15.29 64 HIS A N 1
ATOM 495 C CA . HIS A 1 64 ? 14.567 64.178 49.891 1.00 15.84 64 HIS A CA 1
ATOM 496 C C . HIS A 1 64 ? 14.341 65.272 50.934 1.00 16.81 64 HIS A C 1
ATOM 497 O O . HIS A 1 64 ? 13.196 65.674 51.169 1.00 15.31 64 HIS A O 1
ATOM 504 N N . ASP A 1 65 ? 15.410 65.755 51.561 1.00 14.97 65 ASP A N 1
ATOM 505 C CA . ASP A 1 65 ? 15.233 66.671 52.691 1.00 16.28 65 ASP A CA 1
ATOM 506 C C . ASP A 1 65 ? 14.657 68.010 52.258 1.00 17.91 65 ASP A C 1
ATOM 507 O O . ASP A 1 65 ? 13.993 68.687 53.045 1.00 18.17 65 ASP A O 1
ATOM 512 N N . ARG A 1 66 ? 14.900 68.391 51.006 1.00 15.13 66 ARG A N 1
ATOM 513 C CA . ARG A 1 66 ? 14.340 69.632 50.491 1.00 18.91 66 ARG A CA 1
ATOM 514 C C . ARG A 1 66 ? 12.858 69.513 50.076 1.00 19.02 66 ARG A C 1
ATOM 515 O O . ARG A 1 66 ? 12.194 70.518 49.822 1.00 20.26 66 ARG A O 1
ATOM 523 N N . PHE A 1 67 ? 12.332 68.296 50.001 1.00 18.40 67 PHE A N 1
ATOM 524 C CA . PHE A 1 67 ? 11.037 68.110 49.336 1.00 19.87 67 PHE A CA 1
ATOM 525 C C . PHE A 1 67 ? 9.794 68.499 50.130 1.00 20.39 67 PHE A C 1
ATOM 526 O O . PHE A 1 67 ? 8.767 68.849 49.547 1.00 19.30 67 PHE A O 1
ATOM 534 N N . GLY A 1 68 ? 9.864 68.435 51.456 1.00 22.59 68 GLY A N 1
ATOM 535 C CA . GLY A 1 68 ? 8.727 68.859 52.258 1.00 19.29 68 GLY A CA 1
ATOM 536 C C . GLY A 1 68 ? 8.467 70.336 52.039 1.00 21.94 68 GLY A C 1
ATOM 537 O O . GLY A 1 68 ? 7.318 70.760 51.870 1.00 21.87 68 GLY A O 1
ATOM 538 N N . GLY A 1 69 ? 9.542 71.116 52.034 1.00 19.88 69 GLY A N 1
ATOM 539 C CA . GLY A 1 69 ? 9.456 72.538 51.768 1.00 21.48 69 GLY A CA 1
ATOM 540 C C . GLY A 1 69 ? 8.814 72.802 50.416 1.00 27.61 69 GLY A C 1
ATOM 541 O O . GLY A 1 69 ? 7.906 73.634 50.294 1.00 27.02 69 GLY A O 1
ATOM 542 N N . TYR A 1 70 ? 9.264 72.076 49.398 1.00 21.35 70 TYR A N 1
ATOM 543 C CA . TYR A 1 70 ? 8.672 72.224 48.069 1.00 24.63 70 TYR A CA 1
ATOM 544 C C . TYR A 1 70 ? 7.172 71.902 48.075 1.00 24.99 70 TYR A C 1
ATOM 545 O O . TYR A 1 70 ? 6.358 72.643 47.504 1.00 26.52 70 TYR A O 1
ATOM 554 N N . ALA A 1 71 ? 6.804 70.787 48.693 1.00 22.24 71 ALA A N 1
ATOM 555 C CA . ALA A 1 71 ? 5.391 70.392 48.736 1.00 23.35 71 ALA A CA 1
ATOM 556 C C . ALA A 1 71 ? 4.549 71.431 49.472 1.00 27.39 71 ALA A C 1
ATOM 557 O O . ALA A 1 71 ? 3.480 71.833 48.993 1.00 29.82 71 ALA A O 1
ATOM 559 N N . GLN A 1 72 ? 5.037 71.880 50.624 1.00 26.31 72 GLN A N 1
ATOM 560 C CA . GLN A 1 72 ? 4.329 72.891 51.397 1.00 30.55 72 GLN A CA 1
ATOM 561 C C . GLN A 1 72 ? 4.141 74.177 50.583 1.00 31.50 72 GLN A C 1
ATOM 562 O O . GLN A 1 72 ? 3.102 74.833 50.669 1.00 29.11 72 GLN A O 1
ATOM 568 N N . SER A 1 73 ? 5.142 74.529 49.784 1.00 28.38 73 SER A N 1
ATOM 569 C CA . SER A 1 73 ? 5.021 75.662 48.862 1.00 30.02 73 SER A CA 1
ATOM 570 C C . SER A 1 73 ? 4.071 75.406 47.675 1.00 31.84 73 SER A C 1
ATOM 571 O O . SER A 1 73 ? 3.852 76.295 46.847 1.00 36.32 73 SER A O 1
ATOM 574 N N . GLY A 1 74 ? 3.516 74.202 47.583 1.00 28.84 74 GLY A N 1
ATOM 575 C CA . GLY A 1 74 ? 2.642 73.845 46.472 1.00 27.39 74 GLY A CA 1
ATOM 576 C C . GLY A 1 74 ? 3.370 73.678 45.141 1.00 33.34 74 GLY A C 1
ATOM 577 O O . GLY A 1 74 ? 2.792 73.868 44.065 1.00 27.80 74 GLY A O 1
ATOM 578 N N . LEU A 1 75 ? 4.644 73.303 45.206 1.00 24.31 75 LEU A N 1
ATOM 579 C CA . LEU A 1 75 ? 5.483 73.228 44.014 1.00 26.24 75 LEU A CA 1
ATOM 580 C C . LEU A 1 75 ? 5.443 71.866 43.326 1.00 25.86 75 LEU A C 1
ATOM 581 O O . LEU A 1 75 ? 5.944 71.712 42.208 1.00 28.92 75 LEU A O 1
ATOM 586 N N . LEU A 1 76 ? 4.873 70.866 43.994 1.00 23.82 76 LEU A N 1
ATOM 587 C CA . LEU A 1 76 ? 5.014 69.488 43.530 1.00 23.68 76 LEU A CA 1
ATOM 588 C C . LEU A 1 76 ? 3.690 68.849 43.230 1.00 29.71 76 LEU A C 1
ATOM 589 O O . LEU A 1 76 ? 2.750 68.994 44.005 1.00 29.18 76 LEU A O 1
ATOM 594 N N . ALA A 1 77 ? 3.637 68.101 42.132 1.00 25.53 77 ALA A N 1
ATOM 595 C CA . ALA A 1 77 ? 2.468 67.288 41.821 1.00 28.72 77 ALA A CA 1
ATOM 596 C C . ALA A 1 77 ? 2.507 66.038 42.680 1.00 31.92 77 ALA A C 1
ATOM 597 O O . ALA A 1 77 ? 3.580 65.512 42.953 1.00 26.16 77 ALA A O 1
ATOM 599 N N . GLU A 1 78 ? 1.350 65.553 43.124 1.00 34.44 78 GLU A N 1
ATOM 600 C CA . GLU A 1 78 ? 1.354 64.307 43.875 1.00 34.43 78 GLU A CA 1
ATOM 601 C C . GLU A 1 78 ? 1.667 63.240 42.852 1.00 31.98 78 GLU A C 1
ATOM 602 O O . GLU A 1 78 ? 1.377 63.397 41.671 1.00 34.91 78 GLU A O 1
ATOM 608 N N . ILE A 1 79 ? 2.305 62.169 43.272 1.00 36.64 79 ILE A N 1
ATOM 609 C CA . ILE A 1 79 ? 2.667 61.173 42.284 1.00 36.95 79 ILE A CA 1
ATOM 610 C C . ILE A 1 79 ? 1.788 59.952 42.482 1.00 39.96 79 ILE A C 1
ATOM 611 O O . ILE A 1 79 ? 1.450 59.602 43.611 1.00 40.52 79 ILE A O 1
ATOM 616 N N . THR A 1 80 ? 1.406 59.309 41.386 1.00 35.10 80 THR A N 1
ATOM 617 C CA . THR A 1 80 ? 0.420 58.240 41.470 1.00 44.26 80 THR A CA 1
ATOM 618 C C . THR A 1 80 ? 0.921 56.863 41.026 1.00 38.36 80 THR A C 1
ATOM 619 O O . THR A 1 80 ? 0.378 56.297 40.084 1.00 35.40 80 THR A O 1
ATOM 623 N N . PRO A 1 81 ? 1.949 56.314 41.703 1.00 40.44 81 PRO A N 1
ATOM 624 C CA . PRO A 1 81 ? 2.394 54.975 41.303 1.00 34.39 81 PRO A CA 1
ATOM 625 C C . PRO A 1 81 ? 1.448 53.908 41.830 1.00 32.71 81 PRO A C 1
ATOM 626 O O . PRO A 1 81 ? 0.965 54.025 42.956 1.00 31.96 81 PRO A O 1
ATOM 630 N N . ASP A 1 82 ? 1.184 52.879 41.036 1.00 29.80 82 ASP A N 1
ATOM 631 C CA . ASP A 1 82 ? 0.272 51.833 41.481 1.00 34.46 82 ASP A CA 1
ATOM 632 C C . ASP A 1 82 ? 0.986 50.811 42.358 1.00 35.46 82 ASP A C 1
ATOM 633 O O . ASP A 1 82 ? 2.212 50.864 42.510 1.00 30.41 82 ASP A O 1
ATOM 638 N N . LYS A 1 83 ? 0.220 49.889 42.933 1.00 31.07 83 LYS A N 1
ATOM 639 C CA . LYS A 1 83 ? 0.770 48.930 43.884 1.00 32.03 83 LYS A CA 1
ATOM 640 C C . LYS A 1 83 ? 1.909 48.141 43.274 1.00 35.31 83 LYS A C 1
ATOM 641 O O . LYS A 1 83 ? 2.948 47.922 43.914 1.00 30.44 83 LYS A O 1
ATOM 647 N N . ALA A 1 84 ? 1.705 47.713 42.035 1.00 33.06 84 ALA A N 1
ATOM 648 C CA . ALA A 1 84 ? 2.738 47.001 41.304 1.00 31.57 84 ALA A CA 1
ATOM 649 C C . ALA A 1 84 ? 4.037 47.807 41.275 1.00 28.32 84 ALA A C 1
ATOM 650 O O . ALA A 1 84 ? 5.101 47.274 41.587 1.00 33.18 84 ALA A O 1
ATOM 652 N N . PHE A 1 85 ? 3.961 49.086 40.920 1.00 27.60 85 PHE A N 1
ATOM 653 C CA . PHE A 1 85 ? 5.188 49.882 40.879 1.00 27.97 85 PHE A CA 1
ATOM 654 C C . PHE A 1 85 ? 5.826 50.098 42.260 1.00 28.56 85 PHE A C 1
ATOM 655 O O . PHE A 1 85 ? 7.040 49.912 42.427 1.00 25.62 85 PHE A O 1
ATOM 663 N N . GLN A 1 86 ? 5.011 50.497 43.237 1.00 25.97 86 GLN A N 1
ATOM 664 C CA . GLN A 1 86 ? 5.485 50.718 44.611 1.00 27.08 86 GLN A CA 1
ATOM 665 C C . GLN A 1 86 ? 6.219 49.515 45.169 1.00 25.67 86 GLN A C 1
ATOM 666 O O . GLN A 1 86 ? 7.231 49.663 45.859 1.00 22.16 86 GLN A O 1
ATOM 672 N N . ASP A 1 87 ? 5.717 48.322 44.859 1.00 26.54 87 ASP A N 1
ATOM 673 C CA . ASP A 1 87 ? 6.358 47.086 45.311 1.00 26.55 87 ASP A CA 1
ATOM 674 C C . ASP A 1 87 ? 7.791 46.902 44.797 1.00 25.19 87 ASP A C 1
ATOM 675 O O . ASP A 1 87 ? 8.558 46.129 45.360 1.00 22.51 87 ASP A O 1
ATOM 680 N N . LYS A 1 88 ? 8.156 47.607 43.731 1.00 23.44 88 LYS A N 1
ATOM 681 C CA . LYS A 1 88 ? 9.488 47.433 43.153 1.00 23.96 88 LYS A CA 1
ATOM 682 C C . LYS A 1 88 ? 10.585 48.227 43.856 1.00 20.74 88 LYS A C 1
ATOM 683 O O . LYS A 1 88 ? 11.764 47.993 43.602 1.00 21.80 88 LYS A O 1
ATOM 689 N N . LEU A 1 89 ? 10.206 49.159 44.724 1.00 19.09 89 LEU A N 1
ATOM 690 C CA . LEU A 1 89 ? 11.191 49.960 45.475 1.00 22.81 89 LEU A CA 1
ATOM 691 C C . LEU A 1 89 ? 11.105 49.675 46.979 1.00 23.79 89 LEU A C 1
ATOM 692 O O . LEU A 1 89 ? 10.030 49.368 47.483 1.00 20.68 89 LEU A O 1
ATOM 697 N N . TYR A 1 90 ? 12.229 49.780 47.695 1.00 20.38 90 TYR A N 1
ATOM 698 C CA . TYR A 1 90 ? 12.248 49.463 49.133 1.00 20.84 90 TYR A CA 1
ATOM 699 C C . TYR A 1 90 ? 11.344 50.399 49.930 1.00 20.63 90 TYR A C 1
ATOM 700 O O . TYR A 1 90 ? 11.387 51.620 49.737 1.00 17.48 90 TYR A O 1
ATOM 709 N N . PRO A 1 91 ? 10.513 49.827 50.825 1.00 19.75 91 PRO A N 1
ATOM 710 C CA . PRO A 1 91 ? 9.635 50.624 51.688 1.00 20.72 91 PRO A CA 1
ATOM 711 C C . PRO A 1 91 ? 10.335 51.791 52.392 1.00 18.39 91 PRO A C 1
ATOM 712 O O . PRO A 1 91 ? 9.719 52.851 52.509 1.00 17.82 91 PRO A O 1
ATOM 716 N N . PHE A 1 92 ? 11.577 51.630 52.844 1.00 16.95 92 PHE A N 1
ATOM 717 C CA . PHE A 1 92 ? 12.192 52.738 53.586 1.00 19.16 92 PHE A CA 1
ATOM 718 C C . PHE A 1 92 ? 12.538 53.907 52.677 1.00 20.39 92 PHE A C 1
ATOM 719 O O . PHE A 1 92 ? 12.624 55.048 53.136 1.00 18.77 92 PHE A O 1
ATOM 727 N N . THR A 1 93 ? 12.712 53.639 51.386 1.00 17.61 93 THR A N 1
ATOM 728 C CA . THR A 1 93 ? 12.936 54.741 50.449 1.00 16.40 93 THR A CA 1
ATOM 729 C C . THR A 1 93 ? 11.633 55.518 50.170 1.00 16.74 93 THR A C 1
ATOM 730 O O . THR A 1 93 ? 11.649 56.748 50.098 1.00 15.92 93 THR A O 1
ATOM 734 N N . TRP A 1 94 ? 10.505 54.815 50.040 1.00 17.19 94 TRP A N 1
ATOM 735 C CA . TRP A 1 94 ? 9.204 55.498 49.950 1.00 17.02 94 TRP A CA 1
ATOM 736 C C . TRP A 1 94 ? 8.945 56.367 51.185 1.00 18.46 94 TRP A C 1
ATOM 737 O O . TRP A 1 94 ? 8.391 57.470 51.075 1.00 16.92 94 TRP A O 1
ATOM 748 N N . ASP A 1 95 ? 9.320 55.866 52.366 1.00 16.10 95 ASP A N 1
ATOM 749 C CA . ASP A 1 95 ? 9.142 56.638 53.600 1.00 18.52 95 ASP A CA 1
ATOM 750 C C . ASP A 1 95 ? 9.794 58.013 53.513 1.00 19.79 95 ASP A C 1
ATOM 751 O O . ASP A 1 95 ? 9.258 59.003 54.024 1.00 19.56 95 ASP A O 1
ATOM 756 N N . ALA A 1 96 ? 10.971 58.066 52.886 1.00 15.05 96 ALA A N 1
ATOM 757 C CA . ALA A 1 96 ? 11.724 59.302 52.825 1.00 16.68 96 ALA A CA 1
ATOM 758 C C . ALA A 1 96 ? 11.003 60.364 51.989 1.00 17.41 96 ALA A C 1
ATOM 759 O O . ALA A 1 96 ? 11.235 61.563 52.152 1.00 16.71 96 ALA A O 1
ATOM 761 N N . VAL A 1 97 ? 10.129 59.919 51.093 1.00 14.04 97 VAL A N 1
ATOM 762 C CA . VAL A 1 97 ? 9.412 60.847 50.229 1.00 17.35 97 VAL A CA 1
ATOM 763 C C . VAL A 1 97 ? 7.929 60.880 50.567 1.00 20.29 97 VAL A C 1
ATOM 764 O O . VAL A 1 97 ? 7.117 61.295 49.744 1.00 18.19 97 VAL A O 1
ATOM 768 N N . ARG A 1 98 ? 7.580 60.444 51.776 1.00 17.00 98 ARG A N 1
ATOM 769 C CA . ARG A 1 98 ? 6.195 60.540 52.225 1.00 18.59 98 ARG A CA 1
ATOM 770 C C . ARG A 1 98 ? 6.024 61.782 53.103 1.00 21.70 98 ARG A C 1
ATOM 771 O O . ARG A 1 98 ? 6.837 62.050 53.980 1.00 21.26 98 ARG A O 1
ATOM 779 N N . TYR A 1 99 ? 4.971 62.552 52.849 1.00 20.86 99 TYR A N 1
ATOM 780 C CA . TYR A 1 99 ? 4.780 63.815 53.544 1.00 21.73 99 TYR A CA 1
ATOM 781 C C . TYR A 1 99 ? 3.295 63.971 53.855 1.00 24.90 99 TYR A C 1
ATOM 782 O O . TYR A 1 99 ? 2.477 64.110 52.949 1.00 21.85 99 TYR A O 1
ATOM 791 N N . ASN A 1 100 ? 2.956 63.917 55.139 1.00 24.97 100 ASN A N 1
ATOM 792 C CA . ASN A 1 100 ? 1.556 63.933 55.569 1.00 27.35 100 ASN A CA 1
ATOM 793 C C . ASN A 1 100 ? 0.728 62.858 54.871 1.00 25.60 100 ASN A C 1
ATOM 794 O O . ASN A 1 100 ? -0.392 63.102 54.421 1.00 23.87 100 ASN A O 1
ATOM 799 N N . GLY A 1 101 ? 1.305 61.666 54.780 1.00 22.44 101 GLY A N 1
ATOM 800 C CA . GLY A 1 101 ? 0.632 60.525 54.192 1.00 22.73 101 GLY A CA 1
ATOM 801 C C . GLY A 1 101 ? 0.705 60.450 52.675 1.00 26.74 101 GLY A C 1
ATOM 802 O O . GLY A 1 101 ? 0.337 59.429 52.094 1.00 27.05 101 GLY A O 1
ATOM 803 N N . LYS A 1 102 ? 1.168 61.521 52.032 1.00 21.71 102 LYS A N 1
ATOM 804 C CA . LYS A 1 102 ? 1.217 61.583 50.566 1.00 25.89 102 LYS A CA 1
ATOM 805 C C . LYS A 1 102 ? 2.630 61.340 50.035 1.00 21.95 102 LYS A C 1
ATOM 806 O O . LYS A 1 102 ? 3.600 61.870 50.565 1.00 21.47 102 LYS A O 1
ATOM 812 N N . LEU A 1 103 ? 2.742 60.555 48.974 1.00 23.81 103 LEU A N 1
ATOM 813 C CA . LEU A 1 103 ? 4.032 60.413 48.312 1.00 23.41 103 LEU A CA 1
ATOM 814 C C . LEU A 1 103 ? 4.208 61.636 47.430 1.00 24.30 103 LEU A C 1
ATOM 815 O O . LEU A 1 103 ? 3.353 61.915 46.583 1.00 25.70 103 LEU A O 1
ATOM 820 N N . ILE A 1 104 ? 5.308 62.360 47.623 1.00 21.45 104 ILE A N 1
ATOM 821 C CA . ILE A 1 104 ? 5.545 63.626 46.912 1.00 21.46 104 ILE A CA 1
ATOM 822 C C . ILE A 1 104 ? 6.719 63.609 45.923 1.00 22.28 104 ILE A C 1
ATOM 823 O O . ILE A 1 104 ? 7.066 64.643 45.360 1.00 22.44 104 ILE A O 1
ATOM 828 N N . ALA A 1 105 ? 7.311 62.432 45.724 1.00 19.88 105 ALA A N 1
ATOM 829 C CA . ALA A 1 105 ? 8.421 62.256 44.804 1.00 20.99 105 ALA A CA 1
ATOM 830 C C . ALA A 1 105 ? 8.700 60.778 44.650 1.00 21.40 105 ALA A C 1
ATOM 831 O O . ALA A 1 105 ? 8.240 59.971 45.464 1.00 19.49 105 ALA A O 1
ATOM 833 N N . TYR A 1 106 ? 9.455 60.426 43.605 1.00 18.39 106 TYR A N 1
ATOM 834 C CA . TYR A 1 106 ? 9.941 59.064 43.420 1.00 17.92 106 TYR A CA 1
ATOM 835 C C . TYR A 1 106 ? 11.313 58.949 44.059 1.00 18.60 106 TYR A C 1
ATOM 836 O O . TYR A 1 106 ? 12.211 59.730 43.724 1.00 18.06 106 TYR A O 1
ATOM 845 N N . PRO A 1 107 ? 11.497 57.961 44.947 1.00 17.04 107 PRO A N 1
ATOM 846 C CA . PRO A 1 107 ? 12.850 57.745 45.480 1.00 18.12 107 PRO A CA 1
ATOM 847 C C . PRO A 1 107 ? 13.739 57.078 44.451 1.00 19.56 107 PRO A C 1
ATOM 848 O O . PRO A 1 107 ? 13.286 56.165 43.748 1.00 19.95 107 PRO A O 1
ATOM 852 N N . ILE A 1 108 ? 14.996 57.513 44.379 1.00 16.97 108 ILE A N 1
ATOM 853 C CA . ILE A 1 108 ? 15.940 56.948 43.421 1.00 19.52 108 ILE A CA 1
ATOM 854 C C . ILE A 1 108 ? 17.075 56.133 44.058 1.00 20.88 108 ILE A C 1
ATOM 855 O O . ILE A 1 108 ? 17.345 55.004 43.638 1.00 19.99 108 ILE A O 1
ATOM 860 N N . ALA A 1 109 ? 17.762 56.711 45.042 1.00 14.92 109 ALA A N 1
ATOM 861 C CA . ALA A 1 109 ? 18.899 56.021 45.644 1.00 15.44 109 ALA A CA 1
ATOM 862 C C . ALA A 1 109 ? 19.270 56.595 47.004 1.00 16.27 109 ALA A C 1
ATOM 863 O O . ALA A 1 109 ? 19.054 57.779 47.265 1.00 16.58 109 ALA A O 1
ATOM 865 N N . VAL A 1 110 ? 19.887 55.757 47.832 1.00 16.85 110 VAL A N 1
ATOM 866 C CA . VAL A 1 110 ? 20.305 56.150 49.168 1.00 16.06 110 VAL A CA 1
ATOM 867 C C . VAL A 1 110 ? 21.759 56.599 49.172 1.00 15.57 110 VAL A C 1
ATOM 868 O O . VAL A 1 110 ? 22.663 55.848 48.786 1.00 15.55 110 VAL A O 1
ATOM 872 N N . GLU A 1 111 ? 21.965 57.831 49.621 1.00 15.94 111 GLU A N 1
ATOM 873 C CA . GLU A 1 111 ? 23.264 58.474 49.674 1.00 17.46 111 GLU A CA 1
ATOM 874 C C . GLU A 1 111 ? 23.708 58.569 51.126 1.00 21.28 111 GLU A C 1
ATOM 875 O O . GLU A 1 111 ? 23.010 59.167 51.946 1.00 18.93 111 GLU A O 1
ATOM 881 N N . ALA A 1 112 ? 24.860 57.989 51.451 1.00 17.10 112 ALA A N 1
ATOM 882 C CA . ALA A 1 112 ? 25.467 58.216 52.760 1.00 19.65 112 ALA A CA 1
ATOM 883 C C . ALA A 1 112 ? 26.933 58.479 52.544 1.00 19.77 112 ALA A C 1
ATOM 884 O O . ALA A 1 112 ? 27.544 57.833 51.697 1.00 18.52 112 ALA A O 1
ATOM 886 N N . LEU A 1 113 ? 27.492 59.413 53.313 1.00 16.40 113 LEU A N 1
ATOM 887 C CA . LEU A 1 113 ? 28.930 59.647 53.304 1.00 17.23 113 LEU A CA 1
ATOM 888 C C . LEU A 1 113 ? 29.659 58.453 53.907 1.00 19.04 113 LEU A C 1
ATOM 889 O O . LEU A 1 113 ? 29.160 57.831 54.845 1.00 17.04 113 LEU A O 1
ATOM 894 N N . SER A 1 114 ? 30.843 58.156 53.372 1.00 20.32 114 SER A N 1
ATOM 895 C CA . SER A 1 114 ? 31.745 57.139 53.931 1.00 18.42 114 SER A CA 1
ATOM 896 C C . SER A 1 114 ? 33.160 57.701 54.027 1.00 20.94 114 SER A C 1
ATOM 897 O O . SER A 1 114 ? 33.477 58.734 53.435 1.00 16.84 114 SER A O 1
ATOM 900 N N . LEU A 1 115 ? 34.026 56.989 54.742 1.00 16.40 115 LEU A N 1
ATOM 901 C CA . LEU A 1 115 ? 35.445 57.312 54.739 1.00 16.62 115 LEU A CA 1
ATOM 902 C C . LEU A 1 115 ? 36.060 56.680 53.502 1.00 20.52 115 LEU A C 1
ATOM 903 O O . LEU A 1 115 ? 35.933 55.471 53.288 1.00 22.77 115 LEU A O 1
ATOM 908 N N . ILE A 1 116 ? 36.681 57.496 52.658 1.00 18.20 116 ILE A N 1
ATOM 909 C CA . ILE A 1 116 ? 37.354 56.979 51.485 1.00 15.44 116 ILE A CA 1
ATOM 910 C C . ILE A 1 116 ? 38.858 57.098 51.734 1.00 22.88 116 ILE A C 1
ATOM 911 O O . ILE A 1 116 ? 39.343 58.159 52.124 1.00 20.13 116 ILE A O 1
ATOM 916 N N . TYR A 1 117 ? 39.583 56.003 51.549 1.00 20.10 117 TYR A N 1
ATOM 917 C CA . TYR A 1 117 ? 40.983 55.984 51.944 1.00 19.95 117 TYR A CA 1
ATOM 918 C C . TYR A 1 117 ? 41.898 55.372 50.899 1.00 23.37 117 TYR A C 1
ATOM 919 O O . TYR A 1 117 ? 41.499 54.511 50.120 1.00 22.95 117 TYR A O 1
ATOM 928 N N . ASN A 1 118 ? 43.135 55.847 50.899 1.00 21.25 118 ASN A N 1
ATOM 929 C CA . ASN A 1 118 ? 44.166 55.344 50.012 1.00 22.85 118 ASN A CA 1
ATOM 930 C C . ASN A 1 118 ? 44.812 54.110 50.633 1.00 27.13 118 ASN A C 1
ATOM 931 O O . ASN A 1 118 ? 45.460 54.192 51.677 1.00 26.45 118 ASN A O 1
ATOM 936 N N . LYS A 1 119 ? 44.628 52.962 49.994 1.00 22.69 119 LYS A N 1
ATOM 937 C CA . LYS A 1 119 ? 45.072 51.700 50.581 1.00 26.47 119 LYS A CA 1
ATOM 938 C C . LYS A 1 119 ? 46.584 51.521 50.463 1.00 31.60 119 LYS A C 1
ATOM 939 O O . LYS A 1 119 ? 47.181 50.738 51.204 1.00 30.42 119 LYS A O 1
ATOM 945 N N . ASP A 1 120 ? 47.196 52.237 49.524 1.00 23.95 120 ASP A N 1
ATOM 946 C CA . ASP A 1 120 ? 48.647 52.217 49.392 1.00 30.23 120 ASP A CA 1
ATOM 947 C C . ASP A 1 120 ? 49.308 52.956 50.552 1.00 33.93 120 ASP A C 1
ATOM 948 O O . ASP A 1 120 ? 50.308 52.492 51.106 1.00 32.69 120 ASP A O 1
ATOM 953 N N . LEU A 1 121 ? 48.744 54.102 50.920 1.00 26.67 121 LEU A N 1
ATOM 954 C CA . LEU A 1 121 ? 49.304 54.925 51.988 1.00 29.63 121 LEU A CA 1
ATOM 955 C C . LEU A 1 121 ? 48.872 54.421 53.360 1.00 32.71 121 LEU A C 1
ATOM 956 O O . LEU A 1 121 ? 49.549 54.636 54.367 1.00 32.15 121 LEU A O 1
ATOM 961 N N . LEU A 1 122 ? 47.742 53.731 53.388 1.00 30.66 122 LEU A N 1
ATOM 962 C CA . LEU A 1 122 ? 47.036 53.487 54.631 1.00 31.33 122 LEU A CA 1
ATOM 963 C C . LEU A 1 122 ? 46.244 52.184 54.555 1.00 33.14 122 LEU A C 1
ATOM 964 O O . LEU A 1 122 ? 45.018 52.207 54.453 1.00 32.56 122 LEU A O 1
ATOM 969 N N . PRO A 1 123 ? 46.936 51.038 54.589 1.00 33.25 123 PRO A N 1
ATOM 970 C CA . PRO A 1 123 ? 46.200 49.767 54.480 1.00 30.27 123 PRO A CA 1
ATOM 971 C C . PRO A 1 123 ? 45.257 49.514 55.657 1.00 35.89 123 PRO A C 1
ATOM 972 O O . PRO A 1 123 ? 44.247 48.831 55.503 1.00 33.17 123 PRO A O 1
ATOM 976 N N . ASN A 1 124 ? 45.573 50.071 56.819 1.00 33.66 124 ASN A N 1
ATOM 977 C CA . ASN A 1 124 ? 44.675 49.964 57.957 1.00 32.32 124 ASN A CA 1
ATOM 978 C C . ASN A 1 124 ? 44.181 51.343 58.393 1.00 33.67 124 ASN A C 1
ATOM 979 O O . ASN A 1 124 ? 44.818 52.017 59.205 1.00 35.65 124 ASN A O 1
ATOM 984 N N . PRO A 1 125 ? 43.037 51.769 57.843 1.00 32.82 125 PRO A N 1
ATOM 985 C CA . PRO A 1 125 ? 42.539 53.120 58.107 1.00 32.91 125 PRO A CA 1
ATOM 986 C C . PRO A 1 125 ? 42.127 53.274 59.566 1.00 30.30 125 PRO A C 1
ATOM 987 O O . PRO A 1 125 ? 41.740 52.288 60.189 1.00 31.45 125 PRO A O 1
ATOM 991 N N . PRO A 1 126 ? 42.214 54.498 60.106 1.00 29.94 126 PRO A N 1
ATOM 992 C CA . PRO A 1 126 ? 41.910 54.751 61.520 1.00 29.71 126 PRO A CA 1
ATOM 993 C C . PRO A 1 126 ? 40.472 54.424 61.883 1.00 30.46 126 PRO A C 1
ATOM 994 O O . PRO A 1 126 ? 39.551 54.805 61.160 1.00 28.77 126 PRO A O 1
ATOM 998 N N . LYS A 1 127 ? 40.280 53.726 62.994 1.00 29.20 127 LYS A N 1
ATOM 999 C CA . LYS A 1 127 ? 38.943 53.432 63.469 1.00 27.74 127 LYS A CA 1
ATOM 1000 C C . LYS A 1 127 ? 38.329 54.628 64.210 1.00 30.76 127 LYS A C 1
ATOM 1001 O O . LYS A 1 127 ? 37.109 54.697 64.374 1.00 26.99 127 LYS A O 1
ATOM 1007 N N . THR A 1 128 ? 39.172 55.557 64.663 1.00 29.58 128 THR A N 1
ATOM 1008 C CA . THR A 1 128 ? 38.703 56.670 65.493 1.00 29.27 128 THR A CA 1
ATOM 1009 C C . THR A 1 128 ? 39.166 58.015 64.959 1.00 26.58 128 THR A C 1
ATOM 1010 O O . THR A 1 128 ? 40.221 58.112 64.340 1.00 28.38 128 THR A O 1
ATOM 1014 N N . TRP A 1 129 ? 38.369 59.053 65.203 1.00 27.47 129 TRP A N 1
ATOM 1015 C CA . TRP A 1 129 ? 38.766 60.424 64.869 1.00 28.15 129 TRP A CA 1
ATOM 1016 C C . TRP A 1 129 ? 39.970 60.847 65.714 1.00 26.98 129 TRP A C 1
ATOM 1017 O O . TRP A 1 129 ? 40.847 61.580 65.253 1.00 28.60 129 TRP A O 1
ATOM 1028 N N . GLU A 1 130 ? 39.989 60.391 66.962 1.00 29.59 130 GLU A N 1
ATOM 1029 C CA . GLU A 1 130 ? 41.010 60.807 67.918 1.00 29.77 130 GLU A CA 1
ATOM 1030 C C . GLU A 1 130 ? 42.419 60.455 67.458 1.00 34.91 130 GLU A C 1
ATOM 1031 O O . GLU A 1 130 ? 43.379 61.163 67.775 1.00 34.13 130 GLU A O 1
ATOM 1037 N N . GLU A 1 131 ? 42.547 59.373 66.697 1.00 31.13 131 GLU A N 1
ATOM 1038 C CA . GLU A 1 131 ? 43.875 58.934 66.290 1.00 34.37 131 GLU A CA 1
ATOM 1039 C C . GLU A 1 131 ? 44.360 59.630 65.022 1.00 34.50 131 GLU A C 1
ATOM 1040 O O . GLU A 1 131 ? 45.461 59.371 64.554 1.00 36.28 131 GLU A O 1
ATOM 1046 N N . ILE A 1 132 ? 43.537 60.523 64.476 1.00 33.61 132 ILE A N 1
ATOM 1047 C CA . ILE A 1 132 ? 43.876 61.230 63.234 1.00 31.03 132 ILE A CA 1
ATOM 1048 C C . ILE A 1 132 ? 44.971 62.324 63.322 1.00 33.57 132 ILE A C 1
ATOM 1049 O O . ILE A 1 132 ? 45.766 62.470 62.394 1.00 31.14 132 ILE A O 1
ATOM 1054 N N . PRO A 1 133 ? 45.011 63.106 64.418 1.00 34.91 133 PRO A N 1
ATOM 1055 C CA . PRO A 1 133 ? 46.141 64.039 64.538 1.00 33.54 133 PRO A CA 1
ATOM 1056 C C . PRO A 1 133 ? 47.488 63.320 64.518 1.00 33.41 133 PRO A C 1
ATOM 1057 O O . PRO A 1 133 ? 48.398 63.752 63.809 1.00 33.85 133 PRO A O 1
ATOM 1061 N N . ALA A 1 134 ? 47.601 62.229 65.271 1.00 33.63 134 ALA A N 1
ATOM 1062 C CA . ALA A 1 134 ? 48.857 61.485 65.339 1.00 38.40 134 ALA A CA 1
ATOM 1063 C C . ALA A 1 134 ? 49.213 60.915 63.976 1.00 39.97 134 ALA A C 1
ATOM 1064 O O . ALA A 1 134 ? 50.375 60.933 63.568 1.00 36.16 134 ALA A O 1
ATOM 1066 N N . LEU A 1 135 ? 48.202 60.407 63.274 1.00 35.33 135 LEU A N 1
ATOM 1067 C CA . LEU A 1 135 ? 48.412 59.840 61.949 1.00 30.47 135 LEU A CA 1
ATOM 1068 C C . LEU A 1 135 ? 48.841 60.917 60.972 1.00 31.63 135 LEU A C 1
ATOM 1069 O O . LEU A 1 135 ? 49.684 60.676 60.106 1.00 36.38 135 LEU A O 1
ATOM 1074 N N . ASP A 1 136 ? 48.289 62.116 61.112 1.00 30.04 136 ASP A N 1
ATOM 1075 C CA . ASP A 1 136 ? 48.660 63.189 60.196 1.00 28.55 136 ASP A CA 1
ATOM 1076 C C . ASP A 1 136 ? 50.135 63.571 60.379 1.00 36.27 136 ASP A C 1
ATOM 1077 O O . ASP A 1 136 ? 50.836 63.856 59.404 1.00 31.92 136 ASP A O 1
ATOM 1082 N N . LYS A 1 137 ? 50.594 63.569 61.630 1.00 31.73 137 LYS A N 1
ATOM 1083 C CA . LYS A 1 137 ? 51.982 63.900 61.924 1.00 39.94 137 LYS A CA 1
ATOM 1084 C C . LYS A 1 137 ? 52.870 62.937 61.144 1.00 38.31 137 LYS A C 1
ATOM 1085 O O . LYS A 1 137 ? 53.706 63.356 60.340 1.00 41.77 137 LYS A O 1
ATOM 1091 N N . GLU A 1 138 ? 52.632 61.645 61.353 1.00 37.09 138 GLU A N 1
ATOM 1092 C CA . GLU A 1 138 ? 53.363 60.581 60.676 1.00 36.21 138 GLU A CA 1
ATOM 1093 C C . GLU A 1 138 ? 53.412 60.751 59.155 1.00 42.09 138 GLU A C 1
ATOM 1094 O O . GLU A 1 138 ? 54.448 60.518 58.538 1.00 38.99 138 GLU A O 1
ATOM 1100 N N . LEU A 1 139 ? 52.302 61.170 58.551 1.00 37.64 139 LEU A N 1
ATOM 1101 C CA . LEU A 1 139 ? 52.244 61.320 57.095 1.00 37.83 139 LEU A CA 1
ATOM 1102 C C . LEU A 1 139 ? 52.896 62.605 56.594 1.00 37.32 139 LEU A C 1
ATOM 1103 O O . LEU A 1 139 ? 53.429 62.652 55.479 1.00 37.60 139 LEU A O 1
ATOM 1108 N N . LYS A 1 140 ? 52.834 63.657 57.403 1.00 36.63 140 LYS A N 1
ATOM 1109 C CA . LYS A 1 140 ? 53.457 64.923 57.026 1.00 37.54 140 LYS A CA 1
ATOM 1110 C C . LYS A 1 140 ? 54.962 64.717 56.852 1.00 39.64 140 LYS A C 1
ATOM 1111 O O . LYS A 1 140 ? 55.604 65.402 56.053 1.00 35.65 140 LYS A O 1
ATOM 1117 N N . ALA A 1 141 ? 55.502 63.741 57.578 1.00 35.66 141 ALA A N 1
ATOM 1118 C CA . ALA A 1 141 ? 56.916 63.390 57.465 1.00 43.91 141 ALA A CA 1
ATOM 1119 C C . ALA A 1 141 ? 57.241 62.898 56.058 1.00 47.81 141 ALA A C 1
ATOM 1120 O O . ALA A 1 141 ? 58.351 63.105 55.559 1.00 47.37 141 ALA A O 1
ATOM 1122 N N . LYS A 1 142 ? 56.255 62.272 55.415 1.00 42.42 142 LYS A N 1
ATOM 1123 C CA . LYS A 1 142 ? 56.427 61.693 54.084 1.00 41.28 142 LYS A CA 1
ATOM 1124 C C . LYS A 1 142 ? 55.898 62.574 52.953 1.00 39.29 142 LYS A C 1
ATOM 1125 O O . LYS A 1 142 ? 55.770 62.114 51.820 1.00 38.96 142 LYS A O 1
ATOM 1131 N N . GLY A 1 143 ? 55.599 63.833 53.255 1.00 37.02 143 GLY A N 1
ATOM 1132 C CA . GLY A 1 143 ? 55.072 64.741 52.253 1.00 39.72 143 GLY A CA 1
ATOM 1133 C C . GLY A 1 143 ? 53.568 64.603 52.023 1.00 39.04 143 GLY A C 1
ATOM 1134 O O . GLY A 1 143 ? 53.031 65.160 51.058 1.00 35.70 143 GLY A O 1
ATOM 1135 N N . LYS A 1 144 ? 52.885 63.878 52.908 1.00 35.52 144 LYS A N 1
ATOM 1136 C CA . LYS A 1 144 ? 51.440 63.657 52.763 1.00 35.98 144 LYS A CA 1
ATOM 1137 C C . LYS A 1 144 ? 50.623 64.272 53.899 1.00 38.99 144 LYS A C 1
ATOM 1138 O O . LYS A 1 144 ? 51.177 64.764 54.877 1.00 38.19 144 LYS A O 1
ATOM 1144 N N . SER A 1 145 ? 49.296 64.225 53.767 1.00 35.58 145 SER A N 1
ATOM 1145 C CA . SER A 1 145 ? 48.397 64.591 54.864 1.00 31.65 145 SER A CA 1
ATOM 1146 C C . SER A 1 145 ? 47.386 63.473 55.090 1.00 32.03 145 SER A C 1
ATOM 1147 O O . SER A 1 145 ? 47.113 62.688 54.184 1.00 29.86 145 SER A O 1
ATOM 1150 N N . ALA A 1 146 ? 46.836 63.402 56.298 1.00 24.79 146 ALA A N 1
ATOM 1151 C CA . ALA A 1 146 ? 45.966 62.301 56.660 1.00 29.20 146 ALA A CA 1
ATOM 1152 C C . ALA A 1 146 ? 44.567 62.485 56.057 1.00 29.41 146 ALA A C 1
ATOM 1153 O O . ALA A 1 146 ? 44.026 61.576 55.423 1.00 25.03 146 ALA A O 1
ATOM 1155 N N . LEU A 1 147 ? 43.991 63.667 56.237 1.00 27.20 147 LEU A N 1
ATOM 1156 C CA . LEU A 1 147 ? 42.589 63.848 55.858 1.00 27.57 147 LEU A CA 1
ATOM 1157 C C . LEU A 1 147 ? 42.277 65.195 55.225 1.00 28.71 147 LEU A C 1
ATOM 1158 O O . LEU A 1 147 ? 42.645 66.238 55.765 1.00 30.61 147 LEU A O 1
ATOM 1163 N N . MET A 1 148 ? 41.595 65.167 54.079 1.00 27.21 148 MET A N 1
ATOM 1164 C CA . MET A 1 148 ? 40.988 66.376 53.518 1.00 24.49 148 MET A CA 1
ATOM 1165 C C . MET A 1 148 ? 39.557 66.106 53.042 1.00 24.35 148 MET A C 1
ATOM 1166 O O . MET A 1 148 ? 39.310 65.150 52.306 1.00 21.27 148 MET A O 1
ATOM 1171 N N . PHE A 1 149 ? 38.621 66.952 53.462 1.00 23.23 149 PHE A N 1
ATOM 1172 C CA . PHE A 1 149 ? 37.255 66.864 52.971 1.00 22.85 149 PHE A CA 1
ATOM 1173 C C . PHE A 1 149 ? 36.593 68.238 52.983 1.00 27.94 149 PHE A C 1
ATOM 1174 O O . PHE A 1 149 ? 37.081 69.159 53.642 1.00 25.93 149 PHE A O 1
ATOM 1182 N N . ASN A 1 150 ? 35.498 68.366 52.235 1.00 25.58 150 ASN A N 1
ATOM 1183 C CA . ASN A 1 150 ? 34.802 69.641 52.049 1.00 24.76 150 ASN A CA 1
ATOM 1184 C C . ASN A 1 150 ? 34.383 70.220 53.393 1.00 27.54 150 ASN A C 1
ATOM 1185 O O . ASN A 1 150 ? 33.595 69.617 54.104 1.00 25.97 150 ASN A O 1
ATOM 1190 N N . LEU A 1 151 ? 34.914 71.386 53.744 1.00 25.82 151 LEU A N 1
ATOM 1191 C CA . LEU A 1 151 ? 34.547 72.016 55.007 1.00 29.56 151 LEU A CA 1
ATOM 1192 C C . LEU A 1 151 ? 33.588 73.184 54.806 1.00 26.64 151 LEU A C 1
ATOM 1193 O O . LEU A 1 151 ? 33.259 73.888 55.754 1.00 31.50 151 LEU A O 1
ATOM 1198 N N . GLN A 1 152 ? 33.137 73.383 53.576 1.00 27.87 152 GLN A N 1
ATOM 1199 C CA . GLN A 1 152 ? 32.243 74.496 53.265 1.00 29.03 152 GLN A CA 1
ATOM 1200 C C . GLN A 1 152 ? 30.767 74.122 53.383 1.00 30.24 152 GLN A C 1
ATOM 1201 O O . GLN A 1 152 ? 29.932 74.981 53.641 1.00 29.42 152 GLN A O 1
ATOM 1207 N N . GLU A 1 153 ? 30.444 72.850 53.175 1.00 25.30 153 GLU A N 1
ATOM 1208 C CA . GLU A 1 153 ? 29.050 72.396 53.265 1.00 22.71 153 GLU A CA 1
ATOM 1209 C C . GLU A 1 153 ? 28.838 71.603 54.532 1.00 23.39 153 GLU A C 1
ATOM 1210 O O . GLU A 1 153 ? 29.510 70.595 54.748 1.00 24.30 153 GLU A O 1
ATOM 1216 N N . PRO A 1 154 ? 27.881 72.034 55.373 1.00 24.03 154 PRO A N 1
ATOM 1217 C CA . PRO A 1 154 ? 27.710 71.380 56.673 1.00 21.46 154 PRO A CA 1
ATOM 1218 C C . PRO A 1 154 ? 27.300 69.907 56.555 1.00 20.51 154 PRO A C 1
ATOM 1219 O O . PRO A 1 154 ? 27.436 69.181 57.537 1.00 19.26 154 PRO A O 1
ATOM 1223 N N . TYR A 1 155 ? 26.845 69.478 55.374 1.00 17.17 155 TYR A N 1
ATOM 1224 C CA . TYR A 1 155 ? 26.559 68.057 55.100 1.00 20.08 155 TYR A CA 1
ATOM 1225 C C . TYR A 1 155 ? 27.752 67.177 55.485 1.00 21.90 155 TYR A C 1
ATOM 1226 O O . TYR A 1 155 ? 27.588 66.099 56.054 1.00 18.39 155 TYR A O 1
ATOM 1235 N N . PHE A 1 156 ? 28.952 67.657 55.168 1.00 17.13 156 PHE A N 1
ATOM 1236 C CA . PHE A 1 156 ? 30.185 66.899 55.371 1.00 20.91 156 PHE A CA 1
ATOM 1237 C C . PHE A 1 156 ? 30.708 66.928 56.801 1.00 23.39 156 PHE A C 1
ATOM 1238 O O . PHE A 1 156 ? 31.425 66.021 57.213 1.00 22.68 156 PHE A O 1
ATOM 1246 N N . THR A 1 157 ? 30.352 67.954 57.567 1.00 21.45 157 THR A N 1
ATOM 1247 C CA . THR A 1 157 ? 30.849 68.045 58.934 1.00 18.24 157 THR A CA 1
ATOM 1248 C C . THR A 1 157 ? 29.854 67.540 59.973 1.00 21.77 157 THR A C 1
ATOM 1249 O O . THR A 1 157 ? 30.230 67.169 61.092 1.00 24.35 157 THR A O 1
ATOM 1253 N N . TRP A 1 158 ? 28.583 67.502 59.589 1.00 21.27 158 TRP A N 1
ATOM 1254 C CA . TRP A 1 158 ? 27.533 66.990 60.459 1.00 20.67 158 TRP A CA 1
ATOM 1255 C C . TRP A 1 158 ? 27.755 65.598 61.072 1.00 18.95 158 TRP A C 1
ATOM 1256 O O . TRP A 1 158 ? 27.389 65.393 62.226 1.00 20.22 158 TRP A O 1
ATOM 1267 N N . PRO A 1 159 ? 28.341 64.639 60.318 1.00 19.88 159 PRO A N 1
ATOM 1268 C CA . PRO A 1 159 ? 28.539 63.326 60.957 1.00 20.48 159 PRO A CA 1
ATOM 1269 C C . PRO A 1 159 ? 29.336 63.398 62.269 1.00 22.13 159 PRO A C 1
ATOM 1270 O O . PRO A 1 159 ? 29.053 62.660 63.217 1.00 22.08 159 PRO A O 1
ATOM 1274 N N . LEU A 1 160 ? 30.304 64.304 62.320 1.00 21.77 160 LEU A N 1
ATOM 1275 C CA . LEU A 1 160 ? 31.161 64.454 63.495 1.00 21.10 160 LEU A CA 1
ATOM 1276 C C . LEU A 1 160 ? 30.436 65.218 64.598 1.00 24.55 160 LEU A C 1
ATOM 1277 O O . LEU A 1 160 ? 30.523 64.873 65.776 1.00 23.55 160 LEU A O 1
ATOM 1282 N N . ILE A 1 161 ? 29.706 66.255 64.203 1.00 22.62 161 ILE A N 1
ATOM 1283 C CA . ILE A 1 161 ? 28.923 67.030 65.152 1.00 22.32 161 ILE A CA 1
ATOM 1284 C C . ILE A 1 161 ? 27.827 66.171 65.788 1.00 25.92 161 ILE A C 1
ATOM 1285 O O . ILE A 1 161 ? 27.536 66.295 66.982 1.00 23.85 161 ILE A O 1
ATOM 1290 N N . ALA A 1 162 ? 27.244 65.267 65.005 1.00 19.87 162 ALA A N 1
ATOM 1291 C CA . ALA A 1 162 ? 26.153 64.456 65.517 1.00 21.20 162 ALA A CA 1
ATOM 1292 C C . ALA A 1 162 ? 26.631 63.278 66.365 1.00 24.93 162 ALA A C 1
ATOM 1293 O O . ALA A 1 162 ? 25.873 62.780 67.200 1.00 26.48 162 ALA A O 1
ATOM 1295 N N . ALA A 1 163 ? 27.877 62.847 66.154 1.00 19.18 163 ALA A N 1
ATOM 1296 C CA . ALA A 1 163 ? 28.399 61.634 66.793 1.00 24.47 163 ALA A CA 1
ATOM 1297 C C . ALA A 1 163 ? 28.146 61.549 68.306 1.00 27.03 163 ALA A C 1
ATOM 1298 O O . ALA A 1 163 ? 27.664 60.533 68.793 1.00 25.84 163 ALA A O 1
ATOM 1300 N N . ASP A 1 164 ? 28.453 62.617 69.040 1.00 26.20 164 ASP A N 1
ATOM 1301 C CA . ASP A 1 164 ? 28.372 62.567 70.505 1.00 26.42 164 ASP A CA 1
ATOM 1302 C C . ASP A 1 164 ? 27.097 63.207 71.052 1.00 33.87 164 ASP A C 1
ATOM 1303 O O . ASP A 1 164 ? 26.954 63.403 72.266 1.00 29.29 164 ASP A O 1
ATOM 1308 N N . GLY A 1 165 ? 26.156 63.531 70.164 1.00 27.70 165 GLY A N 1
ATOM 1309 C CA . GLY A 1 165 ? 24.852 63.956 70.637 1.00 25.61 165 GLY A CA 1
ATOM 1310 C C . GLY A 1 165 ? 24.161 65.094 69.918 1.00 27.23 165 GLY A C 1
ATOM 1311 O O . GLY A 1 165 ? 23.015 65.398 70.229 1.00 28.96 165 GLY A O 1
ATOM 1312 N N . GLY A 1 166 ? 24.830 65.732 68.962 1.00 27.99 166 GLY A N 1
ATOM 1313 C CA . GLY A 1 166 ? 24.160 66.736 68.155 1.00 25.44 166 GLY A CA 1
ATOM 1314 C C . GLY A 1 166 ? 22.984 66.134 67.406 1.00 25.99 166 GLY A C 1
ATOM 1315 O O . GLY A 1 166 ? 23.011 64.958 67.043 1.00 24.76 166 GLY A O 1
ATOM 1316 N N . TYR A 1 167 ? 21.935 66.928 67.202 1.00 26.09 167 TYR A N 1
ATOM 1317 C CA . TYR A 1 167 ? 20.814 66.519 66.359 1.00 22.59 167 TYR A CA 1
ATOM 1318 C C . TYR A 1 167 ? 20.130 67.745 65.770 1.00 25.25 167 TYR A C 1
ATOM 1319 O O . TYR A 1 167 ? 20.305 68.856 66.268 1.00 22.89 167 TYR A O 1
ATOM 1328 N N . ALA A 1 168 ? 19.363 67.548 64.704 1.00 20.95 168 ALA A N 1
ATOM 1329 C CA . ALA A 1 168 ? 18.661 68.659 64.076 1.00 24.36 168 ALA A CA 1
ATOM 1330 C C . ALA A 1 168 ? 17.398 68.924 64.861 1.00 24.17 168 ALA A C 1
ATOM 1331 O O . ALA A 1 168 ? 17.370 69.800 65.716 1.00 24.14 168 ALA A O 1
ATOM 1333 N N . PHE A 1 169 ? 16.354 68.158 64.566 1.00 22.83 169 PHE A N 1
ATOM 1334 C CA . PHE A 1 169 ? 15.112 68.273 65.305 1.00 22.67 169 PHE A CA 1
ATOM 1335 C C . PHE A 1 169 ? 14.829 66.976 66.067 1.00 25.33 169 PHE A C 1
ATOM 1336 O O . PHE A 1 169 ? 14.954 65.883 65.513 1.00 22.84 169 PHE A O 1
ATOM 1344 N N . LYS A 1 170 ? 14.450 67.092 67.335 1.00 22.22 170 LYS A N 1
ATOM 1345 C CA . LYS A 1 170 ? 14.139 65.904 68.116 1.00 25.22 170 LYS A CA 1
ATOM 1346 C C . LYS A 1 170 ? 12.883 65.228 67.590 1.00 23.83 170 LYS A C 1
ATOM 1347 O O . LYS A 1 170 ? 11.871 65.878 67.337 1.00 24.60 170 LYS A O 1
ATOM 1353 N N . TYR A 1 171 ? 12.959 63.915 67.418 1.00 23.32 171 TYR A N 1
ATOM 1354 C CA . TYR A 1 171 ? 11.791 63.129 67.034 1.00 26.97 171 TYR A CA 1
ATOM 1355 C C . TYR A 1 171 ? 11.107 62.553 68.278 1.00 26.25 171 TYR A C 1
ATOM 1356 O O . TYR A 1 171 ? 11.745 61.887 69.108 1.00 25.20 171 TYR A O 1
ATOM 1365 N N . ALA A 1 172 ? 9.808 62.814 68.402 1.00 24.77 172 ALA A N 1
ATOM 1366 C CA . ALA A 1 172 ? 9.024 62.334 69.529 1.00 29.93 172 ALA A CA 1
ATOM 1367 C C . ALA A 1 172 ? 7.543 62.350 69.177 1.00 31.31 172 ALA A C 1
ATOM 1368 O O . ALA A 1 172 ? 7.062 63.274 68.518 1.00 28.26 172 ALA A O 1
ATOM 1370 N N . ALA A 1 173 ? 6.833 61.324 69.628 1.00 34.46 173 ALA A N 1
ATOM 1371 C CA . ALA A 1 173 ? 5.397 61.216 69.410 1.00 36.60 173 ALA A CA 1
ATOM 1372 C C . ALA A 1 173 ? 5.095 61.257 67.923 1.00 33.39 173 ALA A C 1
ATOM 1373 O O . ALA A 1 173 ? 4.253 62.025 67.474 1.00 35.42 173 ALA A O 1
ATOM 1375 N N . GLY A 1 174 ? 5.824 60.451 67.163 1.00 35.67 174 GLY A N 1
ATOM 1376 C CA . GLY A 1 174 ? 5.560 60.292 65.748 1.00 38.71 174 GLY A CA 1
ATOM 1377 C C . GLY A 1 174 ? 5.853 61.488 64.860 1.00 37.11 174 GLY A C 1
ATOM 1378 O O . GLY A 1 174 ? 5.516 61.463 63.677 1.00 34.34 174 GLY A O 1
ATOM 1379 N N . LYS A 1 175 ? 6.484 62.530 65.403 1.00 29.22 175 LYS A N 1
ATOM 1380 C CA . LYS A 1 175 ? 6.804 63.696 64.583 1.00 28.83 175 LYS A CA 1
ATOM 1381 C C . LYS A 1 175 ? 8.067 64.411 65.044 1.00 30.11 175 LYS A C 1
ATOM 1382 O O . LYS A 1 175 ? 8.483 64.283 66.196 1.00 23.99 175 LYS A O 1
ATOM 1388 N N . TYR A 1 176 ? 8.676 65.161 64.133 1.00 26.73 176 TYR A N 1
ATOM 1389 C CA . TYR A 1 176 ? 9.819 65.992 64.484 1.00 24.45 176 TYR A CA 1
ATOM 1390 C C . TYR A 1 176 ? 9.303 67.240 65.192 1.00 24.78 176 TYR A C 1
ATOM 1391 O O . TYR A 1 176 ? 8.367 67.896 64.730 1.00 26.80 176 TYR A O 1
ATOM 1400 N N . ASP A 1 177 ? 9.883 67.522 66.349 1.00 25.82 177 ASP A N 1
ATOM 1401 C CA . ASP A 1 177 ? 9.512 68.670 67.165 1.00 26.60 177 ASP A CA 1
ATOM 1402 C C . ASP A 1 177 ? 10.366 69.856 66.738 1.00 25.78 177 ASP A C 1
ATOM 1403 O O . ASP A 1 177 ? 11.560 69.892 67.029 1.00 23.65 177 ASP A O 1
ATOM 1408 N N . ILE A 1 178 ? 9.766 70.843 66.081 1.00 27.17 178 ILE A N 1
ATOM 1409 C CA . ILE A 1 178 ? 10.563 71.939 65.536 1.00 23.79 178 ILE A CA 1
ATOM 1410 C C . ILE A 1 178 ? 10.981 72.949 66.594 1.00 26.49 178 ILE A C 1
ATOM 1411 O O . ILE A 1 178 ? 11.742 73.884 66.302 1.00 26.62 178 ILE A O 1
ATOM 1416 N N . LYS A 1 179 ? 10.510 72.746 67.824 1.00 25.06 179 LYS A N 1
ATOM 1417 C CA . LYS A 1 179 ? 10.926 73.579 68.957 1.00 27.35 179 LYS A CA 1
ATOM 1418 C C . LYS A 1 179 ? 12.108 72.988 69.738 1.00 30.04 179 LYS A C 1
ATOM 1419 O O . LYS A 1 179 ? 12.662 73.642 70.625 1.00 29.07 179 LYS A O 1
ATOM 1425 N N . ASP A 1 180 ? 12.482 71.754 69.414 1.00 25.99 180 ASP A N 1
ATOM 1426 C CA . ASP A 1 180 ? 13.590 71.088 70.093 1.00 23.79 180 ASP A CA 1
ATOM 1427 C C . ASP A 1 180 ? 14.730 70.872 69.098 1.00 26.28 180 ASP A C 1
ATOM 1428 O O . ASP A 1 180 ? 14.785 69.854 68.412 1.00 25.43 180 ASP A O 1
ATOM 1433 N N . VAL A 1 181 ? 15.638 71.841 69.041 1.00 24.51 181 VAL A N 1
ATOM 1434 C CA . VAL A 1 181 ? 16.778 71.814 68.135 1.00 26.19 181 VAL A CA 1
ATOM 1435 C C . VAL A 1 181 ? 18.009 71.367 68.914 1.00 25.97 181 VAL A C 1
ATOM 1436 O O . VAL A 1 181 ? 18.184 71.753 70.070 1.00 26.51 181 VAL A O 1
ATOM 1440 N N . GLY A 1 182 ? 18.859 70.547 68.304 1.00 22.93 182 GLY A N 1
ATOM 1441 C CA . GLY A 1 182 ? 19.977 69.966 69.041 1.00 24.48 182 GLY A CA 1
ATOM 1442 C C . GLY A 1 182 ? 21.352 70.362 68.537 1.00 27.19 182 GLY A C 1
ATOM 1443 O O . GLY A 1 182 ? 22.259 69.526 68.487 1.00 27.50 182 GLY A O 1
ATOM 1444 N N . VAL A 1 183 ? 21.530 71.623 68.154 1.00 22.43 183 VAL A N 1
ATOM 1445 C CA . VAL A 1 183 ? 22.797 72.003 67.549 1.00 25.07 183 VAL A CA 1
ATOM 1446 C C . VAL A 1 183 ? 23.747 72.627 68.562 1.00 27.41 183 VAL A C 1
ATOM 1447 O O . VAL A 1 183 ? 24.924 72.872 68.272 1.00 24.43 183 VAL A O 1
ATOM 1451 N N . ASP A 1 184 ? 23.232 72.809 69.772 1.00 28.65 184 ASP A N 1
ATOM 1452 C CA . ASP A 1 184 ? 23.892 73.593 70.804 1.00 29.54 184 ASP A CA 1
ATOM 1453 C C . ASP A 1 184 ? 24.272 72.776 72.054 1.00 32.52 184 ASP A C 1
ATOM 1454 O O . ASP A 1 184 ? 24.793 73.327 73.023 1.00 33.42 184 ASP A O 1
ATOM 1459 N N . ASN A 1 185 ? 24.018 71.472 72.046 1.00 29.59 185 ASN A N 1
ATOM 1460 C CA . ASN A 1 185 ? 24.275 70.663 73.239 1.00 25.98 185 ASN A CA 1
ATOM 1461 C C . ASN A 1 185 ? 25.740 70.272 73.428 1.00 27.62 185 ASN A C 1
ATOM 1462 O O . ASN A 1 185 ? 26.588 70.593 72.603 1.00 26.98 185 ASN A O 1
ATOM 1467 N N . ALA A 1 186 ? 26.029 69.578 74.523 1.00 28.19 186 ALA A N 1
ATOM 1468 C CA . ALA A 1 186 ? 27.405 69.197 74.836 1.00 30.87 186 ALA A CA 1
ATOM 1469 C C . ALA A 1 186 ? 28.012 68.375 73.704 1.00 26.76 186 ALA A C 1
ATOM 1470 O O . ALA A 1 186 ? 29.139 68.610 73.294 1.00 29.29 186 ALA A O 1
ATOM 1472 N N . GLY A 1 187 ? 27.242 67.422 73.190 1.00 26.86 187 GLY A N 1
ATOM 1473 C CA . GLY A 1 187 ? 27.723 66.549 72.137 1.00 31.34 187 GLY A CA 1
ATOM 1474 C C . GLY A 1 187 ? 28.099 67.291 70.870 1.00 25.27 187 GLY A C 1
ATOM 1475 O O . GLY A 1 187 ? 29.148 67.031 70.290 1.00 27.54 187 GLY A O 1
ATOM 1476 N N . ALA A 1 188 ? 27.235 68.209 70.440 1.00 27.93 188 ALA A N 1
ATOM 1477 C CA . ALA A 1 188 ? 27.509 69.015 69.254 1.00 28.79 188 ALA A CA 1
ATOM 1478 C C . ALA A 1 188 ? 28.767 69.867 69.442 1.00 29.26 188 ALA A C 1
ATOM 1479 O O . ALA A 1 188 ? 29.597 69.941 68.545 1.00 26.54 188 ALA A O 1
ATOM 1481 N N . LYS A 1 189 ? 28.908 70.496 70.608 1.00 25.35 189 LYS A N 1
ATOM 1482 C CA . LYS A 1 189 ? 30.090 71.303 70.885 1.00 27.57 189 LYS A CA 1
ATOM 1483 C C . LYS A 1 189 ? 31.366 70.454 70.822 1.00 28.19 189 LYS A C 1
ATOM 1484 O O . LYS A 1 189 ? 32.364 70.869 70.239 1.00 28.92 189 LYS A O 1
ATOM 1490 N N . ALA A 1 190 ? 31.325 69.268 71.422 1.00 27.57 190 ALA A N 1
ATOM 1491 C CA . ALA A 1 190 ? 32.497 68.401 71.463 1.00 30.81 190 ALA A CA 1
ATOM 1492 C C . ALA A 1 190 ? 32.943 68.063 70.050 1.00 30.06 190 ALA A C 1
ATOM 1493 O O . ALA A 1 190 ? 34.135 68.105 69.728 1.00 29.68 190 ALA A O 1
ATOM 1495 N N . GLY A 1 191 ? 31.969 67.739 69.205 1.00 28.62 191 GLY A N 1
ATOM 1496 C CA . GLY A 1 191 ? 32.249 67.373 67.836 1.00 26.35 191 GLY A CA 1
ATOM 1497 C C . GLY A 1 191 ? 32.848 68.519 67.050 1.00 26.17 191 GLY A C 1
ATOM 1498 O O . GLY A 1 191 ? 33.853 68.346 66.379 1.00 26.80 191 GLY A O 1
ATOM 1499 N N . LEU A 1 192 ? 32.235 69.697 67.130 1.00 28.42 192 LEU A N 1
ATOM 1500 C CA . LEU A 1 192 ? 32.728 70.832 66.360 1.00 26.41 192 LEU A CA 1
ATOM 1501 C C . LEU A 1 192 ? 34.070 71.306 66.920 1.00 27.21 192 LEU A C 1
ATOM 1502 O O . LEU A 1 192 ? 34.951 71.727 66.175 1.00 27.17 192 LEU A O 1
ATOM 1507 N N . THR A 1 193 ? 34.225 71.215 68.235 1.00 28.68 193 THR A N 1
ATOM 1508 C CA . THR A 1 193 ? 35.499 71.571 68.852 1.00 32.27 193 THR A CA 1
ATOM 1509 C C . THR A 1 193 ? 36.625 70.686 68.303 1.00 31.28 193 THR A C 1
ATOM 1510 O O . THR A 1 193 ? 37.671 71.196 67.909 1.00 33.64 193 THR A O 1
ATOM 1514 N N . PHE A 1 194 ? 36.394 69.372 68.249 1.00 31.76 194 PHE A N 1
ATOM 1515 C CA . PHE A 1 194 ? 37.390 68.457 67.687 1.00 30.46 194 PHE A CA 1
ATOM 1516 C C . PHE A 1 194 ? 37.772 68.848 66.271 1.00 30.25 194 PHE A C 1
ATOM 1517 O O . PHE A 1 194 ? 38.952 68.823 65.910 1.00 29.27 194 PHE A O 1
ATOM 1525 N N . LEU A 1 195 ? 36.773 69.223 65.478 1.00 29.08 195 LEU A N 1
ATOM 1526 C CA . LEU A 1 195 ? 37.006 69.679 64.116 1.00 26.54 195 LEU A CA 1
ATOM 1527 C C . LEU A 1 195 ? 37.868 70.933 64.089 1.00 31.51 195 LEU A C 1
ATOM 1528 O O . LEU A 1 195 ? 38.837 71.012 63.335 1.00 31.68 195 LEU A O 1
ATOM 1533 N N . VAL A 1 196 ? 37.506 71.913 64.910 1.00 30.70 196 VAL A N 1
ATOM 1534 C CA . VAL A 1 196 ? 38.217 73.187 64.926 1.00 31.57 196 VAL A CA 1
ATOM 1535 C C . VAL A 1 196 ? 39.676 72.999 65.376 1.00 30.73 196 VAL A C 1
ATOM 1536 O O . VAL A 1 196 ? 40.580 73.626 64.832 1.00 30.61 196 VAL A O 1
ATOM 1540 N N . ASP A 1 197 ? 39.885 72.115 66.351 1.00 30.79 197 ASP A N 1
ATOM 1541 C CA . ASP A 1 197 ? 41.226 71.765 66.824 1.00 31.25 197 ASP A CA 1
ATOM 1542 C C . ASP A 1 197 ? 42.085 7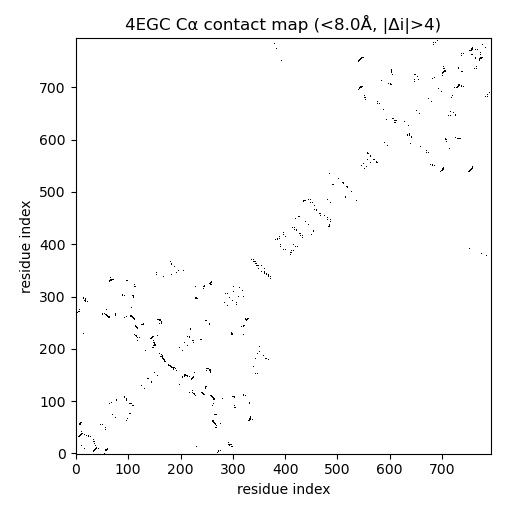1.114 65.746 1.00 35.18 197 ASP A C 1
ATOM 1543 O O . ASP A 1 197 ? 43.279 71.410 65.634 1.00 34.57 197 ASP A O 1
ATOM 1548 N N . LEU A 1 198 ? 41.479 70.237 64.948 1.00 36.38 198 LEU A N 1
ATOM 1549 C CA . LEU A 1 198 ? 42.141 69.711 63.751 1.00 35.45 198 LEU A CA 1
ATOM 1550 C C . LEU A 1 198 ? 42.680 70.853 62.901 1.00 36.07 198 LEU A C 1
ATOM 1551 O O . LEU A 1 198 ? 43.797 70.786 62.392 1.00 37.14 198 LEU A O 1
ATOM 1556 N N . ILE A 1 199 ? 41.884 71.904 62.756 1.00 33.80 199 ILE A N 1
ATOM 1557 C CA . ILE A 1 199 ? 42.287 73.048 61.951 1.00 35.25 199 ILE A CA 1
ATOM 1558 C C . ILE A 1 199 ? 43.338 73.897 62.684 1.00 39.85 199 ILE A C 1
ATOM 1559 O O . ILE A 1 199 ? 44.305 74.347 62.076 1.00 43.03 199 ILE A O 1
ATOM 1564 N N . LYS A 1 200 ? 43.145 74.108 63.985 1.00 38.03 200 LYS A N 1
ATOM 1565 C CA . LYS A 1 200 ? 44.086 74.893 64.783 1.00 38.88 200 LYS A CA 1
ATOM 1566 C C . LYS A 1 200 ? 45.454 74.231 64.790 1.00 41.35 200 LYS A C 1
ATOM 1567 O O . LYS A 1 200 ? 46.481 74.893 64.623 1.00 44.65 200 LYS A O 1
ATOM 1573 N N . ASN A 1 201 ? 45.455 72.915 64.968 1.00 39.26 201 ASN A N 1
ATOM 1574 C CA . ASN A 1 201 ? 46.686 72.138 65.006 1.00 40.52 201 ASN A CA 1
ATOM 1575 C C . ASN A 1 201 ? 47.240 71.777 63.634 1.00 39.43 201 ASN A C 1
ATOM 1576 O O . ASN A 1 201 ? 48.085 70.887 63.516 1.00 39.91 201 ASN A O 1
ATOM 1581 N N . LYS A 1 202 ? 46.752 72.466 62.605 1.00 36.79 202 LYS A N 1
ATOM 1582 C CA . LYS A 1 202 ? 47.303 72.360 61.252 1.00 39.06 202 LYS A CA 1
ATOM 1583 C C . LYS A 1 202 ? 47.127 70.996 60.570 1.00 42.05 202 LYS A C 1
ATOM 1584 O O . LYS A 1 202 ? 47.886 70.650 59.663 1.00 42.20 202 LYS A O 1
ATOM 1590 N N . HIS A 1 203 ? 46.129 70.231 61.000 1.00 37.44 203 HIS A N 1
ATOM 1591 C CA . HIS A 1 203 ? 45.824 68.951 60.370 1.00 35.29 203 HIS A CA 1
ATOM 1592 C C . HIS A 1 203 ? 44.832 69.097 59.202 1.00 38.26 203 HIS A C 1
ATOM 1593 O O . HIS A 1 203 ? 44.780 68.246 58.310 1.00 35.89 203 HIS A O 1
ATOM 1600 N N . MET A 1 204 ? 44.052 70.177 59.212 1.00 31.69 204 MET A N 1
ATOM 1601 C CA . MET A 1 204 ? 43.223 70.555 58.068 1.00 34.92 204 MET A CA 1
ATOM 1602 C C . MET A 1 204 ? 43.200 72.071 57.913 1.00 35.79 204 MET A C 1
ATOM 1603 O O . MET A 1 204 ? 43.562 72.800 58.839 1.00 36.58 204 MET A O 1
ATOM 1608 N N . ASN A 1 205 ? 42.771 72.539 56.743 1.00 36.48 205 ASN A N 1
ATOM 1609 C CA . ASN A 1 205 ? 42.617 73.970 56.481 1.00 36.65 205 ASN A CA 1
ATOM 1610 C C . ASN A 1 205 ? 41.148 74.342 56.370 1.00 39.30 205 ASN A C 1
ATOM 1611 O O . ASN A 1 205 ? 40.377 73.640 55.721 1.00 30.84 205 ASN A O 1
ATOM 1616 N N . ALA A 1 206 ? 40.773 75.458 56.988 1.00 35.88 206 ALA A N 1
ATOM 1617 C CA . ALA A 1 206 ? 39.383 75.892 57.017 1.00 34.77 206 ALA A CA 1
ATOM 1618 C C . ALA A 1 206 ? 38.830 76.243 55.635 1.00 33.85 206 ALA A C 1
ATOM 1619 O O . ALA A 1 206 ? 37.619 76.300 55.446 1.00 36.89 206 ALA A O 1
ATOM 1621 N N . ASP A 1 207 ? 39.705 76.464 54.665 1.00 32.34 207 ASP A N 1
ATOM 1622 C CA . ASP A 1 207 ? 39.251 76.863 53.334 1.00 32.30 207 ASP A CA 1
ATOM 1623 C C . ASP A 1 207 ? 39.054 75.689 52.368 1.00 31.05 207 ASP A C 1
ATOM 1624 O O . ASP A 1 207 ? 38.632 75.882 51.229 1.00 29.09 207 ASP A O 1
ATOM 1629 N N . THR A 1 208 ? 39.365 74.477 52.815 1.00 30.55 208 THR A N 1
ATOM 1630 C CA . THR A 1 208 ? 39.216 73.309 51.947 1.00 31.71 208 THR A CA 1
ATOM 1631 C C . THR A 1 208 ? 37.758 73.132 51.523 1.00 27.53 208 THR A C 1
ATOM 1632 O O . THR A 1 208 ? 36.860 73.136 52.360 1.00 27.09 208 THR A O 1
ATOM 1636 N N . ASP A 1 209 ? 37.527 73.026 50.217 1.00 28.85 209 ASP A N 1
ATOM 1637 C CA . ASP A 1 209 ? 36.185 72.790 49.710 1.00 29.82 209 ASP A CA 1
ATOM 1638 C C . ASP A 1 209 ? 36.125 71.459 48.969 1.00 28.24 209 ASP A C 1
ATOM 1639 O O . ASP A 1 209 ? 37.044 70.639 49.061 1.00 27.83 209 ASP A O 1
ATOM 1644 N N . TYR A 1 210 ? 35.045 71.246 48.234 1.00 25.57 210 TYR A N 1
ATOM 1645 C CA . TYR A 1 210 ? 34.857 69.986 47.536 1.00 27.98 210 TYR A CA 1
ATOM 1646 C C . TYR A 1 210 ? 35.966 69.740 46.508 1.00 28.08 210 TYR A C 1
ATOM 1647 O O . TYR A 1 210 ? 36.573 68.676 46.483 1.00 23.21 210 TYR A O 1
ATOM 1656 N N . SER A 1 211 ? 36.215 70.729 45.657 1.00 27.66 211 SER A N 1
ATOM 1657 C CA . SER A 1 211 ? 37.202 70.584 44.590 1.00 31.97 211 SER A CA 1
ATOM 1658 C C . SER A 1 211 ? 38.612 70.377 45.102 1.00 28.78 211 SER A C 1
ATOM 1659 O O . SER A 1 211 ? 39.357 69.569 44.556 1.00 27.85 211 SER A O 1
ATOM 1662 N N . ILE A 1 212 ? 38.976 71.107 46.148 1.00 25.29 212 ILE A N 1
ATOM 1663 C CA . ILE A 1 212 ? 40.321 71.019 46.680 1.00 28.33 212 ILE A CA 1
ATOM 1664 C C . ILE A 1 212 ? 40.526 69.636 47.297 1.00 32.06 212 ILE A C 1
ATOM 1665 O O . ILE A 1 212 ? 41.566 68.997 47.100 1.00 25.42 212 ILE A O 1
ATOM 1670 N N . ALA A 1 213 ? 39.523 69.171 48.036 1.00 26.71 213 ALA A N 1
ATOM 1671 C CA . ALA A 1 213 ? 39.603 67.859 48.676 1.00 26.94 213 ALA A CA 1
ATOM 1672 C C . ALA A 1 213 ? 39.686 66.758 47.628 1.00 26.82 213 ALA A C 1
ATOM 1673 O O . ALA A 1 213 ? 40.497 65.843 47.753 1.00 27.13 213 ALA A O 1
ATOM 1675 N N . GLU A 1 214 ? 38.840 66.854 46.601 1.00 26.62 214 GLU A N 1
ATOM 1676 C CA . GLU A 1 214 ? 38.790 65.832 45.563 1.00 28.49 214 GLU A CA 1
ATOM 1677 C C . GLU A 1 214 ? 40.123 65.749 44.835 1.00 27.79 214 GLU A C 1
ATOM 1678 O O . GLU A 1 214 ? 40.671 64.664 44.658 1.00 26.77 214 GLU A O 1
ATOM 1684 N N . ALA A 1 215 ? 40.630 66.903 44.418 1.00 24.66 215 ALA A N 1
ATOM 1685 C CA . ALA A 1 215 ? 41.910 66.981 43.717 1.00 29.11 215 ALA A CA 1
ATOM 1686 C C . ALA A 1 215 ? 43.064 66.345 44.508 1.00 26.41 215 ALA A C 1
ATOM 1687 O O . ALA A 1 215 ? 43.844 65.576 43.964 1.00 27.61 215 ALA A O 1
ATOM 1689 N N . ALA A 1 216 ? 43.148 66.655 45.797 1.00 26.94 216 ALA A N 1
ATOM 1690 C CA . ALA A 1 216 ? 44.195 66.123 46.655 1.00 25.06 216 ALA A CA 1
ATOM 1691 C C . ALA A 1 216 ? 44.118 64.604 46.839 1.00 26.75 216 ALA A C 1
ATOM 1692 O O . ALA A 1 216 ? 45.132 63.917 46.767 1.00 26.94 216 ALA A O 1
ATOM 1694 N N . PHE A 1 217 ? 42.923 64.071 47.086 1.00 26.09 217 PHE A N 1
ATOM 1695 C CA . PHE A 1 217 ? 42.810 62.630 47.260 1.00 23.09 217 PHE A CA 1
ATOM 1696 C C . PHE A 1 217 ? 43.101 61.933 45.940 1.00 23.96 217 PHE A C 1
ATOM 1697 O O . PHE A 1 217 ? 43.854 60.959 45.893 1.00 24.33 217 PHE A O 1
ATOM 1705 N N . ASN A 1 218 ? 42.517 62.436 44.863 1.00 20.68 218 ASN A N 1
ATOM 1706 C CA . ASN A 1 218 ? 42.682 61.774 43.577 1.00 24.65 218 ASN A CA 1
ATOM 1707 C C . ASN A 1 218 ? 44.102 61.896 43.019 1.00 26.18 218 ASN A C 1
ATOM 1708 O O . ASN A 1 218 ? 44.473 61.172 42.110 1.00 27.04 218 ASN A O 1
ATOM 1713 N N . LYS A 1 219 ? 44.890 62.801 43.585 1.00 27.08 219 LYS A N 1
ATOM 1714 C CA . LYS A 1 219 ? 46.300 62.914 43.221 1.00 29.56 219 LYS A CA 1
ATOM 1715 C C . LYS A 1 219 ? 47.232 62.209 44.211 1.00 31.92 219 LYS A C 1
ATOM 1716 O O . LYS A 1 219 ? 48.455 62.260 44.069 1.00 31.53 219 LYS A O 1
ATOM 1722 N N . GLY A 1 220 ? 46.655 61.541 45.207 1.00 29.33 220 GLY A N 1
ATOM 1723 C CA . GLY A 1 220 ? 47.438 60.817 46.198 1.00 28.95 220 GLY A CA 1
ATOM 1724 C C . GLY A 1 220 ? 48.218 61.691 47.171 1.00 28.84 220 GLY A C 1
ATOM 1725 O O . GLY A 1 220 ? 49.240 61.268 47.708 1.00 27.82 220 GLY A O 1
ATOM 1726 N N . GLU A 1 221 ? 47.739 62.911 47.395 1.00 29.99 221 GLU A N 1
ATOM 1727 C CA . GLU A 1 221 ? 48.392 63.853 48.303 1.00 30.77 221 GLU A CA 1
ATOM 1728 C C . GLU A 1 221 ? 47.902 63.680 49.722 1.00 34.51 221 GLU A C 1
ATOM 1729 O O . GLU A 1 221 ? 48.624 63.989 50.685 1.00 27.38 221 GLU A O 1
ATOM 1735 N N . THR A 1 222 ? 46.674 63.176 49.851 1.00 26.62 222 THR A N 1
ATOM 1736 C CA . THR A 1 222 ? 46.084 62.969 51.163 1.00 27.51 222 THR A CA 1
ATOM 1737 C C . THR A 1 222 ? 45.611 61.513 51.258 1.00 26.51 222 THR A C 1
ATOM 1738 O O . THR A 1 222 ? 45.173 60.933 50.260 1.00 27.94 222 THR A O 1
ATOM 1742 N N . ALA A 1 223 ? 45.732 60.914 52.439 1.00 22.99 223 ALA A N 1
ATOM 1743 C CA . ALA A 1 223 ? 45.411 59.495 52.611 1.00 25.43 223 ALA A CA 1
ATOM 1744 C C . ALA A 1 223 ? 43.916 59.194 52.721 1.00 23.50 223 ALA A C 1
ATOM 1745 O O . ALA A 1 223 ? 43.500 58.047 52.538 1.00 23.44 223 ALA A O 1
ATOM 1747 N N . MET A 1 224 ? 43.113 60.208 53.038 1.00 24.03 224 MET A N 1
ATOM 1748 C CA . MET A 1 224 ? 41.692 59.983 53.318 1.00 20.74 224 MET A CA 1
ATOM 1749 C C . MET A 1 224 ? 40.810 61.151 52.891 1.00 23.40 224 MET A C 1
ATOM 1750 O O . MET A 1 224 ? 41.238 62.300 52.871 1.00 20.14 224 MET A O 1
ATOM 1755 N N . THR A 1 225 ? 39.559 60.853 52.568 1.00 19.84 225 THR A N 1
ATOM 1756 C CA . THR A 1 225 ? 38.609 61.913 52.312 1.00 20.06 225 THR A CA 1
ATOM 1757 C C . THR A 1 225 ? 37.236 61.413 52.744 1.00 20.99 225 THR A C 1
ATOM 1758 O O . THR A 1 225 ? 37.065 60.232 53.067 1.00 21.06 225 THR A O 1
ATOM 1762 N N . ILE A 1 226 ? 36.274 62.322 52.778 1.00 20.43 226 ILE A N 1
ATOM 1763 C CA . ILE A 1 226 ? 34.910 61.983 53.147 1.00 18.28 226 ILE A CA 1
ATOM 1764 C C . ILE A 1 226 ? 34.024 62.430 52.004 1.00 22.45 226 ILE A C 1
ATOM 1765 O O . ILE A 1 226 ? 34.046 63.592 51.626 1.00 22.48 226 ILE A O 1
ATOM 1770 N N . ASN A 1 227 ? 33.285 61.492 51.420 1.00 20.75 227 ASN A N 1
ATOM 1771 C CA . ASN A 1 227 ? 32.453 61.795 50.273 1.00 20.52 227 ASN A CA 1
ATOM 1772 C C . ASN A 1 227 ? 31.394 60.724 50.032 1.00 20.12 227 ASN A C 1
ATOM 1773 O O . ASN A 1 227 ? 31.406 59.677 50.675 1.00 18.19 227 ASN A O 1
ATOM 1778 N N . GLY A 1 228 ? 30.484 61.008 49.109 1.00 16.28 228 GLY A N 1
ATOM 1779 C CA . GLY A 1 228 ? 29.399 60.095 48.791 1.00 18.31 228 GLY A CA 1
ATOM 1780 C C . GLY A 1 228 ? 29.727 59.282 47.548 1.00 16.85 228 GLY A C 1
ATOM 1781 O O . GLY A 1 228 ? 30.756 59.492 46.929 1.00 14.76 228 GLY A O 1
ATOM 1782 N N . PRO A 1 229 ? 28.830 58.363 47.168 1.00 16.62 229 PRO A N 1
ATOM 1783 C CA . PRO A 1 229 ? 29.075 57.437 46.062 1.00 16.85 229 PRO A CA 1
ATOM 1784 C C . PRO A 1 229 ? 29.317 58.149 44.744 1.00 18.46 229 PRO A C 1
ATOM 17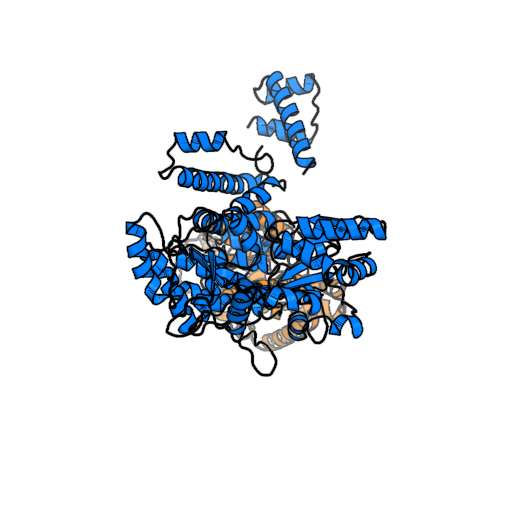85 O O . PRO A 1 229 ? 30.016 57.596 43.909 1.00 19.19 229 PRO A O 1
ATOM 1789 N N . TRP A 1 230 ? 28.722 59.329 44.546 1.00 18.33 230 TRP A N 1
ATOM 1790 C CA . TRP A 1 230 ? 28.896 60.065 43.303 1.00 18.19 230 TRP A CA 1
ATOM 1791 C C . TRP A 1 230 ? 30.374 60.330 43.010 1.00 20.62 230 TRP A C 1
ATOM 1792 O O . TRP A 1 230 ? 30.777 60.461 41.848 1.00 21.49 230 TRP A O 1
ATOM 1803 N N . ALA A 1 231 ? 31.177 60.404 44.068 1.00 18.72 231 ALA A N 1
ATOM 1804 C CA . ALA A 1 231 ? 32.594 60.733 43.927 1.00 19.03 231 ALA A CA 1
ATOM 1805 C C . ALA A 1 231 ? 33.440 59.585 43.379 1.00 19.42 231 ALA A C 1
ATOM 1806 O O . ALA A 1 231 ? 34.573 59.808 42.926 1.00 18.66 231 ALA A O 1
ATOM 1808 N N . TRP A 1 232 ? 32.918 58.363 43.423 1.00 18.95 232 TRP A N 1
ATOM 1809 C CA . TRP A 1 232 ? 33.775 57.196 43.158 1.00 20.22 232 TRP A CA 1
ATOM 1810 C C . TRP A 1 232 ? 34.307 57.126 41.732 1.00 22.15 232 TRP A C 1
ATOM 1811 O O . TRP A 1 232 ? 35.410 56.636 41.506 1.00 18.95 232 TRP A O 1
ATOM 1822 N N . SER A 1 233 ? 33.530 57.589 40.758 1.00 20.58 233 SER A N 1
ATOM 1823 C CA . SER A 1 233 ? 33.972 57.400 39.379 1.00 21.73 233 SER A CA 1
ATOM 1824 C C . SER A 1 233 ? 35.174 58.285 39.013 1.00 25.28 233 SER A C 1
ATOM 1825 O O . SER A 1 233 ? 36.026 57.861 38.243 1.00 23.06 233 SER A O 1
ATOM 1828 N N . ASN A 1 234 ? 35.266 59.486 39.578 1.00 21.91 234 ASN A N 1
ATOM 1829 C CA . ASN A 1 234 ? 36.479 60.277 39.388 1.00 21.95 234 ASN A CA 1
ATOM 1830 C C . ASN A 1 234 ? 37.686 59.575 40.024 1.00 23.02 234 ASN A C 1
ATOM 1831 O O . ASN A 1 234 ? 38.786 59.616 39.482 1.00 23.20 234 ASN A O 1
ATOM 1836 N N . ILE A 1 235 ? 37.484 58.919 41.166 1.00 20.50 235 ILE A N 1
ATOM 1837 C CA . ILE A 1 235 ? 38.582 58.182 41.781 1.00 22.43 235 ILE A CA 1
ATOM 1838 C C . ILE A 1 235 ? 39.003 56.986 40.919 1.00 22.34 235 ILE A C 1
ATOM 1839 O O . ILE A 1 235 ? 40.191 56.691 40.810 1.00 25.85 235 ILE A O 1
ATOM 1844 N N . ASP A 1 236 ? 38.036 56.298 40.312 1.00 22.64 236 ASP A N 1
ATOM 1845 C CA . ASP A 1 236 ? 38.346 55.235 39.349 1.00 24.35 236 ASP A CA 1
ATOM 1846 C C . ASP A 1 236 ? 39.312 55.762 38.285 1.00 28.28 236 ASP A C 1
ATOM 1847 O O . ASP A 1 236 ? 40.336 55.143 37.983 1.00 28.23 236 ASP A O 1
ATOM 1852 N N . THR A 1 237 ? 38.970 56.915 37.727 1.00 24.79 237 THR A N 1
ATOM 1853 C CA . THR A 1 237 ? 39.751 57.524 36.658 1.00 27.68 237 THR A CA 1
ATOM 1854 C C . THR A 1 237 ? 41.159 57.853 37.135 1.00 27.66 237 THR A C 1
ATOM 1855 O O . THR A 1 237 ? 42.125 57.707 36.393 1.00 27.95 237 THR A O 1
ATOM 1859 N N . SER A 1 238 ? 41.273 58.261 38.393 1.00 24.39 238 SER A N 1
ATOM 1860 C CA . SER A 1 238 ? 42.566 58.630 38.951 1.00 28.74 238 SER A CA 1
ATOM 1861 C C . SER A 1 238 ? 43.458 57.417 39.213 1.00 28.96 238 SER A C 1
ATOM 1862 O O . SER A 1 238 ? 44.641 57.578 39.500 1.00 26.02 238 SER A O 1
ATOM 1865 N N . LYS A 1 239 ? 42.886 56.218 39.134 1.00 24.45 239 LYS A N 1
ATOM 1866 C CA . LYS A 1 239 ? 43.613 54.968 39.421 1.00 26.91 239 LYS A CA 1
ATOM 1867 C C . LYS A 1 239 ? 44.184 54.844 40.835 1.00 27.27 239 LYS A C 1
ATOM 1868 O O . LYS A 1 239 ? 44.980 53.947 41.110 1.00 25.99 239 LYS A O 1
ATOM 1874 N N . VAL A 1 240 ? 43.799 55.736 41.731 1.00 23.93 240 VAL A N 1
ATOM 1875 C CA . VAL A 1 240 ? 44.183 55.569 43.130 1.00 24.40 240 VAL A CA 1
ATOM 1876 C C . VAL A 1 240 ? 43.621 54.259 43.686 1.00 25.68 240 VAL A C 1
ATOM 1877 O O . VAL A 1 240 ? 42.465 53.904 43.419 1.00 24.35 240 VAL A O 1
ATOM 1881 N N . ASN A 1 241 ? 44.445 53.528 44.434 1.00 22.98 241 ASN A N 1
ATOM 1882 C CA . ASN A 1 241 ? 44.015 52.280 45.066 1.00 25.76 241 ASN A CA 1
ATOM 1883 C C . ASN A 1 241 ? 43.161 52.588 46.295 1.00 26.92 241 ASN A C 1
ATOM 1884 O O . ASN A 1 241 ? 43.667 52.607 47.419 1.00 25.31 241 ASN A O 1
ATOM 1889 N N . TYR A 1 242 ? 41.869 52.843 46.085 1.00 23.06 242 TYR A N 1
ATOM 1890 C CA . TYR A 1 242 ? 41.020 53.337 47.172 1.00 20.57 242 TYR A CA 1
ATOM 1891 C C . TYR A 1 242 ? 40.100 52.293 47.792 1.00 23.78 242 TYR A C 1
ATOM 1892 O O . TYR A 1 242 ? 39.688 51.331 47.143 1.00 24.20 242 TYR A O 1
ATOM 1901 N N . GLY A 1 243 ? 39.787 52.496 49.065 1.00 23.36 243 GLY A N 1
ATOM 1902 C CA . GLY A 1 243 ? 38.766 51.719 49.734 1.00 20.92 243 GLY A CA 1
ATOM 1903 C C . GLY A 1 243 ? 37.679 52.641 50.266 1.00 21.73 243 GLY A C 1
ATOM 1904 O O . GLY A 1 243 ? 37.894 53.842 50.471 1.00 19.62 243 GLY A O 1
ATOM 1905 N N . VAL A 1 244 ? 36.502 52.071 50.491 1.00 22.01 244 VAL A N 1
ATOM 1906 C CA . VAL A 1 244 ? 35.374 52.810 51.049 1.00 17.67 244 VAL A CA 1
ATOM 1907 C C . VAL A 1 244 ? 34.991 52.102 52.343 1.00 19.86 244 VAL A C 1
ATOM 1908 O O . VAL A 1 244 ? 34.769 50.893 52.350 1.00 19.77 244 VAL A O 1
ATOM 1912 N N . THR A 1 245 ? 34.949 52.833 53.452 1.00 20.93 245 THR A N 1
ATOM 1913 C CA . THR A 1 245 ? 34.753 52.179 54.737 1.00 19.43 245 THR A CA 1
ATOM 1914 C C . THR A 1 245 ? 33.976 53.008 55.766 1.00 23.09 245 THR A C 1
ATOM 1915 O O . THR A 1 245 ? 33.614 54.168 55.527 1.00 22.11 245 THR A O 1
ATOM 1919 N N . VAL A 1 246 ? 33.723 52.391 56.916 1.00 19.60 246 VAL A N 1
ATOM 1920 C CA . VAL A 1 246 ? 32.972 53.023 57.984 1.00 23.13 246 VAL A CA 1
ATOM 1921 C C . VAL A 1 246 ? 33.686 54.294 58.444 1.00 21.35 246 VAL A C 1
ATOM 1922 O O . VAL A 1 246 ? 34.920 54.367 58.477 1.00 22.07 246 VAL A O 1
ATOM 1926 N N . LEU A 1 247 ? 32.908 55.319 58.752 1.00 17.67 247 LEU A N 1
ATOM 1927 C CA . LEU A 1 247 ? 33.459 56.581 59.218 1.00 20.51 247 LEU A CA 1
ATOM 1928 C C . LEU A 1 247 ? 34.110 56.348 60.585 1.00 21.49 247 LEU A C 1
ATOM 1929 O O . LEU A 1 247 ? 33.760 55.389 61.265 1.00 22.49 247 LEU A O 1
ATOM 1934 N N . PRO A 1 248 ? 35.078 57.196 60.968 1.00 23.60 248 PRO A N 1
ATOM 1935 C CA . PRO A 1 248 ? 35.735 57.032 62.269 1.00 24.96 248 PRO A CA 1
ATOM 1936 C C . PRO A 1 248 ? 34.758 57.287 63.395 1.00 27.55 248 PRO A C 1
ATOM 1937 O O . PRO A 1 248 ? 33.780 58.020 63.208 1.00 26.33 248 PRO A O 1
ATOM 1941 N N . THR A 1 249 ? 35.000 56.678 64.550 1.00 25.17 249 THR A N 1
ATOM 1942 C CA . THR A 1 249 ? 34.160 56.936 65.703 1.00 25.27 249 THR A CA 1
ATOM 1943 C C . THR A 1 249 ? 34.666 58.178 66.426 1.00 28.51 249 THR A C 1
ATOM 1944 O O . THR A 1 249 ? 35.824 58.583 66.261 1.00 26.18 249 THR A O 1
ATOM 1948 N N . PHE A 1 250 ? 33.793 58.790 67.222 1.00 27.72 250 PHE A N 1
ATOM 1949 C CA . PHE A 1 250 ? 34.194 59.922 68.045 1.00 28.33 250 PHE A CA 1
ATOM 1950 C C . PHE A 1 250 ? 33.695 59.688 69.459 1.00 27.93 250 PHE A C 1
ATOM 1951 O O . PHE A 1 250 ? 32.503 59.446 69.677 1.00 26.41 250 PHE A O 1
ATOM 1959 N N . LYS A 1 251 ? 34.616 59.738 70.418 1.00 27.79 251 LYS A N 1
ATOM 1960 C CA . LYS A 1 251 ? 34.303 59.403 71.806 1.00 27.04 251 LYS A CA 1
ATOM 1961 C C . LYS A 1 251 ? 33.620 58.051 71.890 1.00 25.66 251 LYS A C 1
ATOM 1962 O O . LYS A 1 251 ? 32.700 57.849 72.671 1.00 28.38 251 LYS A O 1
ATOM 1968 N N . GLY A 1 252 ? 34.094 57.125 71.063 1.00 26.93 252 GLY A N 1
ATOM 1969 C CA . GLY A 1 252 ? 33.618 55.759 71.082 1.00 29.93 252 GLY A CA 1
ATOM 1970 C C . GLY A 1 252 ? 32.271 55.569 70.420 1.00 31.05 252 GLY A C 1
ATOM 1971 O O . GLY A 1 252 ? 31.678 54.500 70.528 1.00 33.15 252 GLY A O 1
ATOM 1972 N N . GLN A 1 253 ? 31.781 56.604 69.740 1.00 27.19 253 GLN A N 1
ATOM 1973 C CA . GLN A 1 253 ? 30.456 56.538 69.129 1.00 29.09 253 GLN A CA 1
ATOM 1974 C C . GLN A 1 253 ? 30.569 56.744 67.623 1.00 22.95 253 GLN A C 1
ATOM 1975 O O . GLN A 1 253 ? 31.430 57.485 67.167 1.00 23.29 253 GLN A O 1
ATOM 1981 N N . PRO A 1 254 ? 29.708 56.076 66.848 1.00 25.12 254 PRO A N 1
ATOM 1982 C CA . PRO A 1 254 ? 29.830 56.173 65.387 1.00 26.40 254 PRO A CA 1
ATOM 1983 C C . PRO A 1 254 ? 29.625 57.602 64.879 1.00 24.78 254 PRO A C 1
ATOM 1984 O O . PRO A 1 254 ? 28.819 58.332 65.449 1.00 23.39 254 PRO A O 1
ATOM 1988 N N . SER A 1 255 ? 30.343 57.999 63.831 1.00 22.03 255 SER A N 1
ATOM 1989 C CA . SER A 1 255 ? 29.955 59.194 63.110 1.00 21.14 255 SER A CA 1
ATOM 1990 C C . SER A 1 255 ? 28.552 58.930 62.549 1.00 21.70 255 SER A C 1
ATOM 1991 O O . SER A 1 255 ? 28.250 57.812 62.145 1.00 24.00 255 SER A O 1
ATOM 1994 N N . LYS A 1 256 ? 27.698 59.951 62.566 1.00 21.14 256 LYS A N 1
ATOM 1995 C CA . LYS A 1 256 ? 26.287 59.795 62.209 1.00 22.20 256 LYS A CA 1
ATOM 1996 C C . LYS A 1 256 ? 25.914 60.681 61.031 1.00 19.68 256 LYS A C 1
ATOM 1997 O O . LYS A 1 256 ? 25.362 61.755 61.214 1.00 21.49 256 LYS A O 1
ATOM 2003 N N . PRO A 1 257 ? 26.213 60.231 59.811 1.00 19.92 257 PRO A N 1
ATOM 2004 C CA . PRO A 1 257 ? 25.900 61.116 58.689 1.00 21.44 257 PRO A CA 1
ATOM 2005 C C . PRO A 1 257 ? 24.387 61.297 58.548 1.00 19.01 257 PRO A C 1
ATOM 2006 O O . PRO A 1 257 ? 23.619 60.415 58.950 1.00 20.82 257 PRO A O 1
ATOM 2010 N N . PHE A 1 258 ? 23.963 62.460 58.062 1.00 18.75 258 PHE A N 1
ATOM 2011 C CA . PHE A 1 258 ? 22.563 62.666 57.721 1.00 15.42 258 PHE A CA 1
ATOM 2012 C C . PHE A 1 258 ? 22.407 62.025 56.352 1.00 18.09 258 PHE A C 1
ATOM 2013 O O . PHE A 1 258 ? 23.104 62.393 55.410 1.00 21.01 258 PHE A O 1
ATOM 2021 N N . VAL A 1 259 ? 21.529 61.033 56.259 1.00 16.69 259 VAL A N 1
ATOM 2022 C CA . VAL A 1 259 ? 21.420 60.226 55.058 1.00 17.21 259 VAL A CA 1
ATOM 2023 C C . VAL A 1 259 ? 20.376 60.800 54.105 1.00 18.02 259 VAL A C 1
ATOM 2024 O O . VAL A 1 259 ? 19.253 61.098 54.519 1.00 17.49 259 VAL A O 1
ATOM 2028 N N . GLY A 1 260 ? 20.749 60.944 52.834 1.00 16.46 260 GLY A N 1
ATOM 2029 C CA . GLY A 1 260 ? 19.851 61.487 51.838 1.00 15.45 260 GLY A CA 1
ATOM 2030 C C . GLY A 1 260 ? 19.315 60.401 50.933 1.00 19.00 260 GLY A C 1
ATOM 2031 O O . GLY A 1 260 ? 19.974 59.396 50.707 1.00 18.27 260 GLY A O 1
ATOM 2032 N N . VAL A 1 261 ? 18.091 60.590 50.454 1.00 15.85 261 VAL A N 1
ATOM 2033 C CA . VAL A 1 261 ? 17.552 59.751 49.397 1.00 17.34 261 VAL A CA 1
ATOM 2034 C C . VAL A 1 261 ? 17.366 60.654 48.177 1.00 16.28 261 VAL A C 1
ATOM 2035 O O . VAL A 1 261 ? 16.488 61.538 48.176 1.00 17.07 261 VAL A O 1
ATOM 2039 N N . LEU A 1 262 ? 18.198 60.460 47.158 1.00 15.72 262 LEU A N 1
ATOM 2040 C CA . LEU A 1 262 ? 18.024 61.206 45.914 1.00 16.79 262 LEU A CA 1
ATOM 2041 C C . LEU A 1 262 ? 16.621 60.937 45.401 1.00 15.90 262 LEU A C 1
ATOM 2042 O O . LEU A 1 262 ? 16.205 59.782 45.256 1.00 17.12 262 LEU A O 1
ATOM 2047 N N . SER A 1 263 ? 15.881 62.008 45.158 1.00 16.12 263 SER A N 1
ATOM 2048 C CA . SER A 1 263 ? 14.474 61.886 44.780 1.00 15.72 263 SER A CA 1
ATOM 2049 C C . SER A 1 263 ? 14.142 62.742 43.558 1.00 16.46 263 SER A C 1
ATOM 2050 O O . SER A 1 263 ? 14.818 63.730 43.277 1.00 17.07 263 SER A O 1
ATOM 2053 N N . ALA A 1 264 ? 13.101 62.355 42.835 1.00 17.39 264 ALA A N 1
ATOM 2054 C CA . ALA A 1 264 ? 12.696 63.070 41.631 1.00 19.44 264 ALA A CA 1
ATOM 2055 C C . ALA A 1 264 ? 11.255 63.504 41.793 1.00 16.84 264 ALA A C 1
ATOM 2056 O O . ALA A 1 264 ? 10.364 62.672 41.926 1.00 16.99 264 ALA A O 1
ATOM 2058 N N . GLY A 1 265 ? 11.042 64.807 41.815 1.00 17.72 265 GLY A N 1
ATOM 2059 C CA . GLY A 1 265 ? 9.699 65.345 41.947 1.00 20.34 265 GLY A CA 1
ATOM 2060 C C . GLY A 1 265 ? 9.205 65.885 40.619 1.00 22.55 265 GLY A C 1
ATOM 2061 O O . GLY A 1 265 ? 10.007 66.282 39.768 1.00 20.53 265 GLY A O 1
ATOM 2062 N N . ILE A 1 266 ? 7.884 65.914 40.452 1.00 24.61 266 ILE A N 1
ATOM 2063 C CA . ILE A 1 266 ? 7.259 66.507 39.278 1.00 22.56 266 ILE A CA 1
ATOM 2064 C C . ILE A 1 266 ? 6.725 67.912 39.608 1.00 25.83 266 ILE A C 1
ATOM 2065 O O . ILE A 1 266 ? 6.051 68.117 40.614 1.00 23.11 266 ILE A O 1
ATOM 2070 N N . ASN A 1 267 ? 7.068 68.881 38.771 1.00 23.72 267 ASN A N 1
ATOM 2071 C CA . ASN A 1 267 ? 6.683 70.264 38.982 1.00 23.29 267 ASN A CA 1
ATOM 2072 C C . ASN A 1 267 ? 5.167 70.363 38.845 1.00 25.26 267 ASN A C 1
ATOM 2073 O O . ASN A 1 267 ? 4.601 69.916 37.854 1.00 22.74 267 ASN A O 1
ATOM 2078 N N . ALA A 1 268 ? 4.503 70.904 39.858 1.00 27.89 268 ALA A N 1
ATOM 2079 C CA . ALA A 1 268 ? 3.043 71.045 39.801 1.00 26.67 268 ALA A CA 1
ATOM 2080 C C . ALA A 1 268 ? 2.590 71.917 38.618 1.00 28.69 268 ALA A C 1
ATOM 2081 O O . ALA A 1 268 ? 1.444 71.837 38.164 1.00 30.74 268 ALA A O 1
ATOM 2083 N N . ALA A 1 269 ? 3.488 72.760 38.133 1.00 26.05 269 ALA A N 1
ATOM 2084 C CA . ALA A 1 269 ? 3.173 73.654 37.024 1.00 33.37 269 ALA A CA 1
ATOM 2085 C C . ALA A 1 269 ? 3.439 73.015 35.665 1.00 36.00 269 ALA A C 1
ATOM 2086 O O . ALA A 1 269 ? 3.240 73.645 34.625 1.00 36.87 269 ALA A O 1
ATOM 2088 N N . SER A 1 270 ? 3.905 71.774 35.666 1.00 32.47 270 SER A N 1
ATOM 2089 C CA . SER A 1 270 ? 4.248 71.118 34.411 1.00 35.72 270 SER A CA 1
ATOM 2090 C C . SER A 1 270 ? 3.016 70.680 33.630 1.00 32.38 270 SER A C 1
ATOM 2091 O O . SER A 1 270 ? 2.114 70.066 34.188 1.00 31.05 270 SER A O 1
ATOM 2094 N N . PRO A 1 271 ? 2.997 70.973 32.318 1.00 34.55 271 PRO A N 1
ATOM 2095 C CA . PRO A 1 271 ? 1.936 70.509 31.424 1.00 33.95 271 PRO A CA 1
ATOM 2096 C C . PRO A 1 271 ? 2.193 69.083 30.978 1.00 36.73 271 PRO A C 1
ATOM 2097 O O . PRO A 1 271 ? 1.379 68.504 30.266 1.00 31.86 271 PRO A O 1
ATOM 2101 N N . ASN A 1 272 ? 3.313 68.513 31.411 1.00 31.54 272 ASN A N 1
ATOM 2102 C CA . ASN A 1 272 ? 3.706 67.187 30.965 1.00 29.20 272 ASN A CA 1
ATOM 2103 C C . ASN A 1 272 ? 3.724 66.152 32.073 1.00 31.87 272 ASN A C 1
ATOM 2104 O O . ASN A 1 272 ? 4.567 65.252 32.059 1.00 26.92 272 ASN A O 1
ATOM 2109 N N . LYS A 1 273 ? 2.800 66.266 33.025 1.00 29.60 273 LYS A N 1
ATOM 2110 C CA . LYS A 1 273 ? 2.827 65.404 34.214 1.00 30.97 273 LYS A CA 1
ATOM 2111 C C . LYS A 1 273 ? 2.737 63.914 33.907 1.00 29.35 273 LYS A C 1
ATOM 2112 O O . LYS A 1 273 ? 3.366 63.098 34.581 1.00 28.94 273 LYS A O 1
ATOM 2118 N N . GLU A 1 274 ? 1.972 63.545 32.889 1.00 31.53 274 GLU A N 1
ATOM 2119 C CA . GLU A 1 274 ? 1.890 62.130 32.520 1.00 29.30 274 GLU A CA 1
ATOM 2120 C C . GLU A 1 274 ? 3.164 61.633 31.816 1.00 26.56 274 GLU A C 1
ATOM 2121 O O . GLU A 1 274 ? 3.552 60.481 31.969 1.00 27.33 274 GLU A O 1
ATOM 2127 N N . LEU A 1 275 ? 3.806 62.493 31.039 1.00 27.96 275 LEU A N 1
ATOM 2128 C CA . LEU A 1 275 ? 5.064 62.110 30.388 1.00 26.67 275 LEU A CA 1
ATOM 2129 C C . LEU A 1 275 ? 6.175 61.954 31.431 1.00 25.72 275 LEU A C 1
ATOM 2130 O O . LEU A 1 275 ? 7.028 61.065 31.325 1.00 25.96 275 LEU A O 1
ATOM 2135 N N . ALA A 1 276 ? 6.173 62.841 32.423 1.00 25.73 276 ALA A N 1
ATOM 2136 C CA . ALA A 1 276 ? 7.147 62.775 33.512 1.00 23.82 276 ALA A CA 1
ATOM 2137 C C . ALA A 1 276 ? 7.021 61.457 34.254 1.00 22.96 276 ALA A C 1
ATOM 2138 O O . ALA A 1 276 ? 8.017 60.783 34.520 1.00 22.87 276 ALA A O 1
ATOM 2140 N N . LYS A 1 277 ? 5.787 61.069 34.560 1.00 23.88 277 LYS A N 1
ATOM 2141 C CA . LYS A 1 277 ? 5.530 59.787 35.213 1.00 23.20 277 LYS A CA 1
ATOM 2142 C C . LYS A 1 277 ? 6.022 58.605 34.387 1.00 27.73 277 LYS A C 1
ATOM 2143 O O . LYS A 1 277 ? 6.641 57.665 34.919 1.00 22.99 277 LYS A O 1
ATOM 2149 N N . GLU A 1 278 ? 5.742 58.643 33.087 1.00 24.98 278 GLU A N 1
ATOM 2150 C CA . GLU A 1 278 ? 6.179 57.568 32.209 1.00 26.63 278 GLU A CA 1
ATOM 2151 C C . GLU A 1 278 ? 7.702 57.495 32.187 1.00 22.14 278 GLU A C 1
ATOM 2152 O O . GLU A 1 278 ? 8.276 56.402 32.235 1.00 22.90 278 GLU A O 1
ATOM 2158 N N . PHE A 1 279 ? 8.350 58.654 32.123 1.00 21.81 279 PHE A N 1
ATOM 2159 C CA . PHE A 1 279 ? 9.808 58.694 32.110 1.00 22.92 279 PHE A CA 1
ATOM 2160 C C . PHE A 1 279 ? 10.371 58.073 33.389 1.00 24.65 279 PHE A C 1
ATOM 2161 O O . PHE A 1 279 ? 11.201 57.153 33.355 1.00 25.26 279 PHE A O 1
ATOM 2169 N N . LEU A 1 280 ? 9.908 58.576 34.521 1.00 21.67 280 LEU A N 1
ATOM 2170 C CA . LEU A 1 280 ? 10.437 58.131 35.800 1.00 21.94 280 LEU A CA 1
ATOM 2171 C C . LEU A 1 280 ? 10.172 56.662 36.090 1.00 23.18 280 LEU A C 1
ATOM 2172 O O . LEU A 1 280 ? 11.087 55.938 36.485 1.00 21.86 280 LEU A O 1
ATOM 2177 N N . GLU A 1 281 ? 8.931 56.214 35.891 1.00 21.37 281 GLU A N 1
ATOM 2178 C CA . GLU A 1 281 ? 8.557 54.850 36.227 1.00 20.51 281 GLU A CA 1
ATOM 2179 C C . GLU A 1 281 ? 9.016 53.806 35.213 1.00 25.43 281 GLU A C 1
ATOM 2180 O O . GLU A 1 281 ? 9.402 52.692 35.579 1.00 24.22 281 GLU A O 1
ATOM 2186 N N . ASN A 1 282 ? 8.964 54.153 33.935 1.00 21.80 282 ASN A N 1
ATOM 2187 C CA . ASN A 1 282 ? 9.192 53.137 32.917 1.00 27.06 282 ASN A CA 1
ATOM 2188 C C . ASN A 1 282 ? 10.543 53.210 32.208 1.00 23.74 282 ASN A C 1
ATOM 2189 O O . ASN A 1 282 ? 10.926 52.267 31.530 1.00 28.02 282 ASN A O 1
ATOM 2194 N N . TYR A 1 283 ? 11.263 54.314 32.371 1.00 22.83 283 TYR A N 1
ATOM 2195 C CA . TYR A 1 283 ? 12.599 54.431 31.785 1.00 23.14 283 TYR A CA 1
ATOM 2196 C C . TYR A 1 283 ? 13.700 54.520 32.833 1.00 22.60 283 TYR A C 1
ATOM 2197 O O . TYR A 1 283 ? 14.619 53.701 32.840 1.00 22.89 283 TYR A O 1
ATOM 2206 N N . LEU A 1 284 ? 13.600 55.498 33.730 1.00 22.17 284 LEU A N 1
ATOM 2207 C CA . LEU A 1 284 ? 14.645 55.686 34.732 1.00 20.94 284 LEU A CA 1
ATOM 2208 C C . LEU A 1 284 ? 14.675 54.569 35.771 1.00 23.73 284 LEU A C 1
ATOM 2209 O O . LEU A 1 284 ? 15.706 53.933 35.956 1.00 23.80 284 LEU A O 1
ATOM 2214 N N . LEU A 1 285 ? 13.547 54.323 36.439 1.00 20.68 285 LEU A N 1
ATOM 2215 C CA . LEU A 1 285 ? 13.519 53.335 37.516 1.00 22.32 285 LEU A CA 1
ATOM 2216 C C . LEU A 1 285 ? 13.398 51.903 36.990 1.00 25.31 285 LEU A C 1
ATOM 2217 O O . LEU A 1 285 ? 12.451 51.169 37.291 1.00 23.56 285 LEU A O 1
ATOM 2222 N N . THR A 1 286 ? 14.387 51.523 36.189 1.00 25.05 286 THR A N 1
ATOM 2223 C CA . THR A 1 286 ? 14.514 50.173 35.681 1.00 22.79 286 THR A CA 1
ATOM 2224 C C . THR A 1 286 ? 15.980 49.804 35.787 1.00 24.28 286 THR A C 1
ATOM 2225 O O . THR A 1 286 ? 16.837 50.688 35.917 1.00 21.97 286 THR A O 1
ATOM 2229 N N . ASP A 1 287 ? 16.283 48.514 35.721 1.00 26.12 287 ASP A N 1
ATOM 2230 C CA . ASP A 1 287 ? 17.681 48.087 35.755 1.00 27.18 287 ASP A CA 1
ATOM 2231 C C . ASP A 1 287 ? 18.524 48.850 34.738 1.00 27.40 287 ASP A C 1
ATOM 2232 O O . ASP A 1 287 ? 19.621 49.311 35.062 1.00 24.27 287 ASP A O 1
ATOM 2237 N N . GLU A 1 288 ? 18.017 48.994 33.514 1.00 21.46 288 GLU A N 1
ATOM 2238 C CA . GLU A 1 288 ? 18.818 49.616 32.454 1.00 28.71 288 GLU A CA 1
ATOM 2239 C C . GLU A 1 288 ? 18.940 51.144 32.629 1.00 26.19 288 GLU A C 1
ATOM 2240 O O . GLU A 1 288 ? 19.995 51.728 32.380 1.00 23.28 288 GLU A O 1
ATOM 2246 N N . GLY A 1 289 ? 17.856 51.780 33.069 1.00 22.06 289 GLY A N 1
ATOM 2247 C CA . GLY A 1 289 ? 17.873 53.204 33.347 1.00 21.94 289 GLY A CA 1
ATOM 2248 C C . GLY A 1 289 ? 18.860 53.566 34.441 1.00 21.57 289 GLY A C 1
ATOM 2249 O O . GLY A 1 289 ? 19.734 54.405 34.243 1.00 18.95 289 GLY A O 1
ATOM 2250 N N . LEU A 1 290 ? 18.743 52.924 35.597 1.00 19.53 290 LEU A N 1
ATOM 2251 C CA . LEU A 1 290 ? 19.655 53.241 36.698 1.00 20.82 290 LEU A CA 1
ATOM 2252 C C . LEU A 1 290 ? 21.106 52.888 36.380 1.00 19.86 290 LEU A C 1
ATOM 2253 O O . LEU A 1 290 ? 22.019 53.616 36.759 1.00 20.26 290 LEU A O 1
ATOM 2258 N N . GLU A 1 291 ? 21.327 51.788 35.671 1.00 21.41 291 GLU A N 1
ATOM 2259 C CA . GLU A 1 291 ? 22.709 51.413 35.337 1.00 20.32 291 GLU A CA 1
ATOM 2260 C C . GLU A 1 291 ? 23.406 52.503 34.506 1.00 20.62 291 GLU A C 1
ATOM 2261 O O . GLU A 1 291 ? 24.591 52.792 34.690 1.00 22.11 291 GLU A O 1
ATOM 2267 N N . ALA A 1 292 ? 22.660 53.119 33.600 1.00 22.17 292 ALA A N 1
ATOM 2268 C CA . ALA A 1 292 ? 23.214 54.159 32.742 1.00 21.80 292 ALA A CA 1
ATOM 2269 C C . ALA A 1 292 ? 23.633 55.394 33.546 1.00 22.48 292 ALA A C 1
ATOM 2270 O O . ALA A 1 292 ? 24.695 55.994 33.303 1.00 21.47 292 ALA A O 1
ATOM 2272 N N . VAL A 1 293 ? 22.815 55.759 34.526 1.00 18.15 293 VAL A N 1
ATOM 2273 C CA . VAL A 1 293 ? 23.142 56.888 35.375 1.00 18.56 293 VAL A CA 1
ATOM 2274 C C . VAL A 1 293 ? 24.298 56.500 36.290 1.00 19.23 293 VAL A C 1
ATOM 2275 O O . VAL A 1 293 ? 25.244 57.268 36.465 1.00 19.30 293 VAL A O 1
ATOM 2279 N N . ASN A 1 294 ? 24.202 55.303 36.863 1.00 19.44 294 ASN A N 1
ATOM 2280 C CA . ASN A 1 294 ? 25.162 54.803 37.851 1.00 20.29 294 ASN A CA 1
ATOM 2281 C C . ASN A 1 294 ? 26.573 54.726 37.270 1.00 21.22 294 ASN A C 1
ATOM 2282 O O . ASN A 1 294 ? 27.554 55.030 37.953 1.00 20.43 294 ASN A O 1
ATOM 2287 N N . LYS A 1 295 ? 26.647 54.318 36.001 1.00 21.37 295 LYS A N 1
ATOM 2288 C CA . LYS A 1 295 ? 27.902 54.186 35.257 1.00 25.33 295 LYS A CA 1
ATOM 2289 C C . LYS A 1 295 ? 28.587 55.541 35.108 1.00 25.05 295 LYS A C 1
ATOM 2290 O O . LYS A 1 295 ? 29.814 55.640 35.143 1.00 22.56 295 LYS A O 1
ATOM 2296 N N . ASP A 1 296 ? 27.781 56.588 34.955 1.00 21.60 296 ASP A N 1
ATOM 2297 C CA . ASP A 1 296 ? 28.275 57.960 34.884 1.00 24.09 296 ASP A CA 1
ATOM 2298 C C . ASP A 1 296 ? 28.849 58.386 36.246 1.00 23.20 296 ASP A C 1
ATOM 2299 O O . ASP A 1 296 ? 30.064 58.591 36.383 1.00 21.80 296 ASP A O 1
ATOM 2304 N N . LYS A 1 297 ? 27.964 58.534 37.233 1.00 21.97 297 LYS A N 1
ATOM 2305 C CA . LYS A 1 297 ? 28.341 58.800 38.635 1.00 21.45 297 LYS A CA 1
ATOM 2306 C C . LYS A 1 297 ? 27.516 57.857 39.521 1.00 20.35 297 LYS A C 1
ATOM 2307 O O . LYS A 1 297 ? 26.290 57.844 39.422 1.00 19.52 297 LYS A O 1
ATOM 2313 N N . PRO A 1 298 ? 28.174 57.058 40.380 1.00 19.25 298 PRO A N 1
ATOM 2314 C CA . PRO A 1 298 ? 27.379 56.102 41.165 1.00 18.99 298 PRO A CA 1
ATOM 2315 C C . PRO A 1 298 ? 26.281 56.759 41.996 1.00 18.13 298 PRO A C 1
ATOM 2316 O O . PRO A 1 298 ? 26.481 57.806 42.616 1.00 18.02 298 PRO A O 1
ATOM 2320 N N . LEU A 1 299 ? 25.120 56.117 42.005 1.00 16.96 299 LEU A N 1
ATOM 2321 C CA . LEU A 1 299 ? 23.955 56.639 42.692 1.00 15.97 299 LEU A CA 1
ATOM 2322 C C . LEU A 1 299 ? 23.981 56.316 44.187 1.00 17.66 299 LEU A C 1
ATOM 2323 O O . LEU A 1 299 ? 23.323 56.985 44.973 1.00 18.68 299 LEU A O 1
ATOM 2328 N N . GLY A 1 300 ? 24.720 55.276 44.564 1.00 15.39 300 GLY A N 1
ATOM 2329 C CA . GLY A 1 300 ? 24.625 54.708 45.906 1.00 14.31 300 GLY A CA 1
ATOM 2330 C C . GLY A 1 300 ? 23.743 53.465 45.922 1.00 17.62 300 GLY A C 1
ATOM 2331 O O . GLY A 1 300 ? 23.646 52.744 44.921 1.00 17.93 300 GLY A O 1
ATOM 2332 N N . ALA A 1 301 ? 23.084 53.208 47.050 1.00 16.88 301 ALA A N 1
ATOM 2333 C CA . ALA A 1 301 ? 22.242 52.023 47.178 1.00 17.75 301 ALA A CA 1
ATOM 2334 C C . ALA A 1 301 ? 20.867 52.359 46.597 1.00 19.19 301 ALA A C 1
ATOM 2335 O O . ALA A 1 301 ? 20.083 53.063 47.221 1.00 17.95 301 ALA A O 1
ATOM 2337 N N . VAL A 1 302 ? 20.596 51.875 45.388 1.00 17.30 302 VAL A N 1
ATOM 2338 C CA . VAL A 1 302 ? 19.421 52.311 44.647 1.00 16.06 302 VAL A CA 1
ATOM 2339 C C . VAL A 1 302 ? 18.126 51.798 45.270 1.00 18.84 302 VAL A C 1
ATOM 2340 O O . VAL A 1 302 ? 18.119 50.782 45.965 1.00 17.29 302 VAL A O 1
ATOM 2344 N N . ALA A 1 303 ? 17.032 52.519 45.028 1.00 16.43 303 ALA A N 1
ATOM 2345 C CA . ALA A 1 303 ? 15.753 52.202 45.631 1.00 16.59 303 ALA A CA 1
ATOM 2346 C C . ALA A 1 303 ? 15.111 50.995 44.959 1.00 19.32 303 ALA A C 1
ATOM 2347 O O . ALA A 1 303 ? 14.264 50.337 45.533 1.00 17.49 303 ALA A O 1
ATOM 2349 N N . LEU A 1 304 ? 15.522 50.721 43.727 1.00 19.40 304 LEU A N 1
ATOM 2350 C CA . LEU A 1 304 ? 14.923 49.670 42.925 1.00 19.72 304 LEU A CA 1
ATOM 2351 C C . LEU A 1 304 ? 15.500 48.328 43.349 1.00 20.40 304 LEU A C 1
ATOM 2352 O O . LEU A 1 304 ? 16.694 48.100 43.206 1.00 20.32 304 LEU A O 1
ATOM 2357 N N . LYS A 1 305 ? 14.652 47.447 43.875 1.00 22.08 305 LYS A N 1
ATOM 2358 C CA . LYS A 1 305 ? 15.110 46.191 44.466 1.00 22.77 305 LYS A CA 1
ATOM 2359 C C . LYS A 1 305 ? 15.897 45.326 43.492 1.00 23.98 305 LYS A C 1
ATOM 2360 O O . LYS A 1 305 ? 16.947 44.790 43.835 1.00 23.13 305 LYS A O 1
ATOM 2366 N N . SER A 1 306 ? 15.385 45.179 42.277 1.00 24.69 306 SER A N 1
ATOM 2367 C CA . SER A 1 306 ? 16.004 44.276 41.313 1.00 23.08 306 SER A CA 1
ATOM 2368 C C . SER A 1 306 ? 17.450 44.668 41.016 1.00 23.73 306 SER A C 1
ATOM 2369 O O . SER A 1 306 ? 18.314 43.813 40.908 1.00 23.62 306 SER A O 1
ATOM 2372 N N . TYR A 1 307 ? 17.713 45.962 40.886 1.00 22.79 307 TYR A N 1
ATOM 2373 C CA . TYR A 1 307 ? 19.064 46.406 40.559 1.00 21.08 307 TYR A CA 1
ATOM 2374 C C . TYR A 1 307 ? 19.963 46.482 41.806 1.00 23.60 307 TYR A C 1
ATOM 2375 O O . TYR A 1 307 ? 21.174 46.203 41.735 1.00 23.83 307 TYR A O 1
ATOM 2384 N N . GLU A 1 308 ? 19.380 46.851 42.947 1.00 21.01 308 GLU A N 1
ATOM 2385 C CA . GLU A 1 308 ? 20.150 46.896 44.182 1.00 20.88 308 GLU A CA 1
ATOM 2386 C C . GLU A 1 308 ? 20.664 45.510 44.587 1.00 27.12 308 GLU A C 1
ATOM 2387 O O . GLU A 1 308 ? 21.736 45.399 45.170 1.00 24.39 308 GLU A O 1
ATOM 2393 N N . GLU A 1 309 ? 19.923 44.450 44.258 1.00 26.12 309 GLU A N 1
ATOM 2394 C CA . GLU A 1 309 ? 20.426 43.103 44.535 1.00 29.07 309 GLU A CA 1
ATOM 2395 C C . GLU A 1 309 ? 21.812 42.885 43.927 1.00 27.90 309 GLU A C 1
ATOM 2396 O O . GLU A 1 309 ? 22.637 42.169 44.484 1.00 31.66 309 GLU A O 1
ATOM 2402 N N . GLU A 1 310 ? 22.070 43.503 42.784 1.00 28.38 310 GLU A N 1
ATOM 2403 C CA . GLU A 1 310 ? 23.377 43.379 42.153 1.00 27.23 310 GLU A CA 1
ATOM 2404 C C . GLU A 1 310 ? 24.416 44.353 42.743 1.00 29.36 310 GLU A C 1
ATOM 2405 O O . GLU A 1 310 ? 25.570 43.982 42.967 1.00 24.33 310 GLU A O 1
ATOM 2411 N N . LEU A 1 311 ? 24.015 45.593 42.996 1.00 22.22 311 LEU A N 1
ATOM 2412 C CA . LEU A 1 311 ? 24.961 46.584 43.512 1.00 23.50 311 LEU A CA 1
ATOM 2413 C C . LEU A 1 311 ? 25.397 46.261 44.947 1.00 23.17 311 LEU A C 1
ATOM 2414 O O . LEU A 1 311 ? 26.506 46.601 45.353 1.00 24.36 311 LEU A O 1
ATOM 2419 N N . ALA A 1 312 ? 24.528 45.596 45.705 1.00 23.92 312 ALA A N 1
ATOM 2420 C CA . ALA A 1 312 ? 24.792 45.334 47.124 1.00 23.61 312 ALA A CA 1
ATOM 2421 C C . ALA A 1 312 ? 25.986 44.402 47.350 1.00 28.25 312 ALA A C 1
ATOM 2422 O O . ALA A 1 312 ? 26.519 44.326 48.463 1.00 23.44 312 ALA A O 1
ATOM 2424 N N . LYS A 1 313 ? 26.387 43.695 46.295 1.00 23.22 313 LYS A N 1
ATOM 2425 C CA . LYS A 1 313 ? 27.534 42.801 46.348 1.00 28.69 313 LYS A CA 1
ATOM 2426 C C . LYS A 1 313 ? 28.845 43.585 46.353 1.00 29.28 313 LYS A C 1
ATOM 2427 O O . LYS A 1 313 ? 29.913 43.028 46.589 1.00 29.49 313 LYS A O 1
ATOM 2433 N N . ASP A 1 314 ? 28.765 44.878 46.059 1.00 23.58 314 ASP A N 1
ATOM 2434 C CA . ASP A 1 314 ? 29.954 45.726 45.975 1.00 21.35 314 ASP A CA 1
ATOM 2435 C C . ASP A 1 314 ? 30.324 46.169 47.390 1.00 21.09 314 ASP A C 1
ATOM 2436 O O . ASP A 1 314 ? 29.475 46.700 48.091 1.00 22.17 314 ASP A O 1
ATOM 2441 N N . PRO A 1 315 ? 31.585 45.947 47.820 1.00 21.85 315 PRO A N 1
ATOM 2442 C CA . PRO A 1 315 ? 32.022 46.398 49.149 1.00 21.21 315 PRO A CA 1
ATOM 2443 C C . PRO A 1 315 ? 31.836 47.904 49.358 1.00 22.13 315 PRO A C 1
ATOM 2444 O O . PRO A 1 315 ? 31.616 48.327 50.484 1.00 19.16 315 PRO A O 1
ATOM 2448 N N . ARG A 1 316 ? 31.936 48.695 48.295 1.00 17.30 316 ARG A N 1
ATOM 2449 C CA . ARG A 1 316 ? 31.703 50.125 48.412 1.00 17.78 316 ARG A CA 1
ATOM 2450 C C . ARG A 1 316 ? 30.248 50.416 48.808 1.00 17.16 316 ARG A C 1
ATOM 2451 O O . ARG A 1 316 ? 29.980 51.340 49.570 1.00 17.15 316 ARG A O 1
ATOM 2459 N N . ILE A 1 317 ? 29.317 49.626 48.285 1.00 18.37 317 ILE A N 1
ATOM 2460 C CA . ILE A 1 317 ? 27.894 49.774 48.620 1.00 16.28 317 ILE A CA 1
ATOM 2461 C C . ILE A 1 317 ? 27.633 49.231 50.030 1.00 20.69 317 ILE A C 1
ATOM 2462 O O . ILE A 1 317 ? 26.887 49.823 50.807 1.00 20.09 317 ILE A O 1
ATOM 2467 N N . ALA A 1 318 ? 28.281 48.121 50.369 1.00 21.79 318 ALA A N 1
ATOM 2468 C CA . ALA A 1 318 ? 28.194 47.588 51.727 1.00 21.41 318 ALA A CA 1
ATOM 2469 C C . ALA A 1 318 ? 28.573 48.649 52.760 1.00 19.32 318 ALA A C 1
ATOM 2470 O O . ALA A 1 318 ? 27.872 48.845 53.746 1.00 18.97 318 ALA A O 1
ATOM 2472 N N . ALA A 1 319 ? 29.690 49.327 52.520 1.00 19.48 319 ALA A N 1
ATOM 2473 C CA . ALA A 1 319 ? 30.171 50.372 53.410 1.00 18.54 319 ALA A CA 1
ATOM 2474 C C . ALA A 1 319 ? 29.202 51.546 53.425 1.00 19.40 319 ALA A C 1
ATOM 2475 O O . ALA A 1 319 ? 28.972 52.161 54.467 1.00 14.94 319 ALA A O 1
ATOM 2477 N N . THR A 1 320 ? 28.643 51.865 52.262 1.00 18.39 320 THR A N 1
ATOM 2478 C CA . THR A 1 320 ? 27.644 52.923 52.183 1.00 17.11 320 THR A CA 1
ATOM 2479 C C . THR A 1 320 ? 26.458 52.630 53.120 1.00 17.47 320 THR A C 1
ATOM 2480 O O . THR A 1 320 ? 26.046 53.499 53.892 1.00 16.67 320 THR A O 1
ATOM 2484 N N . MET A 1 321 ? 25.930 51.411 53.071 1.00 17.46 321 MET A N 1
ATOM 2485 C CA . MET A 1 321 ? 24.758 51.082 53.887 1.00 18.69 321 MET A CA 1
ATOM 2486 C C . MET A 1 321 ? 25.131 50.990 55.365 1.00 20.12 321 MET A C 1
ATOM 2487 O O . MET A 1 321 ? 24.326 51.331 56.218 1.00 19.42 321 MET A O 1
ATOM 2492 N N . GLU A 1 322 ? 26.351 50.538 55.667 1.00 19.34 322 GLU A N 1
ATOM 2493 C CA . GLU A 1 322 ? 26.805 50.522 57.061 1.00 20.31 322 GLU A CA 1
ATOM 2494 C C . GLU A 1 322 ? 26.827 51.938 57.634 1.00 20.15 322 GLU A C 1
ATOM 2495 O O . GLU A 1 322 ? 26.321 52.192 58.724 1.00 18.22 322 GLU A O 1
ATOM 2501 N N . ASN A 1 323 ? 27.398 52.870 56.891 1.00 16.87 323 ASN A N 1
ATOM 2502 C CA . ASN A 1 323 ? 27.380 54.258 57.349 1.00 20.51 323 ASN A CA 1
ATOM 2503 C C . ASN A 1 323 ? 25.964 54.828 57.455 1.00 20.05 323 ASN A C 1
ATOM 2504 O O . ASN A 1 323 ? 25.657 55.550 58.408 1.00 20.36 323 ASN A O 1
ATOM 2509 N N . ALA A 1 324 ? 25.104 54.472 56.502 1.00 16.34 324 ALA A N 1
ATOM 2510 C CA . ALA A 1 324 ? 23.718 54.935 56.507 1.00 17.82 324 ALA A CA 1
ATOM 2511 C C . ALA A 1 324 ? 23.014 54.419 57.757 1.00 21.91 324 ALA A C 1
ATOM 2512 O O . ALA A 1 324 ? 22.303 55.157 58.428 1.00 20.61 324 ALA A O 1
ATOM 2514 N N . GLN A 1 325 ? 23.220 53.143 58.058 1.00 19.22 325 GLN A N 1
ATOM 2515 C CA . GLN A 1 325 ? 22.564 52.523 59.205 1.00 22.55 325 GLN A CA 1
ATOM 2516 C C . GLN A 1 325 ? 23.030 53.127 60.528 1.00 24.78 325 GLN A C 1
ATOM 2517 O O . GLN A 1 325 ? 22.279 53.141 61.497 1.00 25.23 325 GLN A O 1
ATOM 2523 N N . LYS A 1 326 ? 24.257 53.645 60.568 1.00 19.77 326 LYS A N 1
ATOM 2524 C CA . LYS A 1 326 ? 24.767 54.234 61.805 1.00 21.46 326 LYS A CA 1
ATOM 2525 C C . LYS A 1 326 ? 24.397 55.700 61.879 1.00 25.38 326 LYS A C 1
ATOM 2526 O O . LYS A 1 326 ? 24.472 56.317 62.940 1.00 25.49 326 LYS A O 1
ATOM 2532 N N . GLY A 1 327 ? 24.030 56.270 60.740 1.00 20.63 327 GLY A N 1
ATOM 2533 C CA . GLY A 1 327 ? 23.592 57.653 60.711 1.00 21.06 327 GLY A CA 1
ATOM 2534 C C . GLY A 1 327 ? 22.084 57.716 60.849 1.00 25.22 327 GLY A C 1
ATOM 2535 O O . GLY A 1 327 ? 21.466 56.841 61.446 1.00 24.29 327 GLY A O 1
ATOM 2536 N N . GLU A 1 328 ? 21.485 58.755 60.281 1.00 23.51 328 GLU A N 1
ATOM 2537 C CA . GLU A 1 328 ? 20.061 59.000 60.451 1.00 26.15 328 GLU A CA 1
ATOM 2538 C C . GLU A 1 328 ? 19.502 59.534 59.140 1.00 21.22 328 GLU A C 1
ATOM 2539 O O . GLU A 1 328 ? 20.104 60.403 58.529 1.00 18.48 328 GLU A O 1
ATOM 2545 N N . ILE A 1 329 ? 18.363 58.998 58.714 1.00 22.65 329 ILE A N 1
ATOM 2546 C CA . ILE A 1 329 ? 17.675 59.464 57.518 1.00 22.25 329 ILE A CA 1
ATOM 2547 C C . ILE A 1 329 ? 17.244 60.905 57.762 1.00 21.66 329 ILE A C 1
ATOM 2548 O O . ILE A 1 329 ? 16.688 61.211 58.810 1.00 22.49 329 ILE A O 1
ATOM 2553 N N . MET A 1 330 ? 17.547 61.816 56.841 1.00 17.71 330 MET A N 1
ATOM 2554 C CA . MET A 1 330 ? 17.157 63.202 57.078 1.00 17.83 330 MET A CA 1
ATOM 2555 C C . MET A 1 330 ? 15.638 63.320 57.192 1.00 15.89 330 MET A C 1
ATOM 2556 O O . MET A 1 330 ? 14.905 62.593 56.528 1.00 17.10 330 MET A O 1
ATOM 2561 N N . PRO A 1 331 ? 15.161 64.245 58.032 1.00 19.10 331 PRO A N 1
ATOM 2562 C CA . PRO A 1 331 ? 13.738 64.591 57.985 1.00 17.61 331 PRO A CA 1
ATOM 2563 C C . PRO A 1 331 ? 13.470 65.257 56.638 1.00 18.85 331 PRO A C 1
ATOM 2564 O O . PRO A 1 331 ? 14.408 65.806 56.062 1.00 16.23 331 PRO A O 1
ATOM 2568 N N . ASN A 1 332 ? 12.237 65.213 56.146 1.00 16.71 332 ASN A N 1
ATOM 2569 C CA . ASN A 1 332 ? 11.909 65.976 54.954 1.00 20.61 332 ASN A CA 1
ATOM 2570 C C . ASN A 1 332 ? 11.102 67.227 55.244 1.00 20.35 332 ASN A C 1
ATOM 2571 O O . ASN A 1 332 ? 10.593 67.844 54.319 1.00 19.51 332 ASN A O 1
ATOM 2576 N N . ILE A 1 333 ? 10.978 67.597 56.519 1.00 16.65 333 ILE A N 1
ATOM 2577 C CA . ILE A 1 333 ? 10.084 68.694 56.890 1.00 18.99 333 ILE A CA 1
ATOM 2578 C C . ILE A 1 333 ? 10.569 70.042 56.332 1.00 18.90 333 ILE A C 1
ATOM 2579 O O . ILE A 1 333 ? 11.756 70.200 56.042 1.00 18.38 333 ILE A O 1
ATOM 2584 N N . PRO A 1 334 ? 9.650 71.019 56.171 1.00 18.98 334 PRO A N 1
ATOM 2585 C CA . PRO A 1 334 ? 10.026 72.306 55.570 1.00 19.82 334 PRO A CA 1
ATOM 2586 C C . PRO A 1 334 ? 11.138 73.011 56.330 1.00 21.32 334 PRO A C 1
ATOM 2587 O O . PRO A 1 334 ? 11.957 73.707 55.731 1.00 23.00 334 PRO A O 1
ATOM 2591 N N . GLN A 1 335 ? 11.198 72.783 57.638 1.00 21.15 335 GLN A N 1
ATOM 2592 C CA . GLN A 1 335 ? 12.160 73.459 58.500 1.00 18.85 335 GLN A CA 1
ATOM 2593 C C . GLN A 1 335 ? 13.614 73.010 58.311 1.00 21.22 335 GLN A C 1
ATOM 2594 O O . GLN A 1 335 ? 14.535 73.630 58.850 1.00 18.07 335 GLN A O 1
ATOM 2600 N N . MET A 1 336 ? 13.828 71.937 57.557 1.00 18.58 336 MET A N 1
ATOM 2601 C CA . MET A 1 336 ? 15.194 71.516 57.279 1.00 18.34 336 MET A CA 1
ATOM 2602 C C . MET A 1 336 ? 16.012 72.629 56.623 1.00 18.69 336 MET A C 1
ATOM 2603 O O . MET A 1 336 ? 17.213 72.704 56.829 1.00 19.70 336 MET A O 1
ATOM 2608 N N . SER A 1 337 ? 15.366 73.508 55.862 1.00 20.13 337 SER A N 1
ATOM 2609 C CA . SER A 1 337 ? 16.090 74.614 55.230 1.00 21.10 337 SER A CA 1
ATOM 2610 C C . SER A 1 337 ? 16.697 75.559 56.273 1.00 20.80 337 SER A C 1
ATOM 2611 O O . SER A 1 337 ? 17.854 75.967 56.155 1.00 19.20 337 SER A O 1
ATOM 2614 N N . ALA A 1 338 ? 15.919 75.867 57.309 1.00 22.25 338 ALA A N 1
ATOM 2615 C CA . ALA A 1 338 ? 16.381 76.707 58.413 1.00 21.84 338 ALA A CA 1
ATOM 2616 C C . ALA A 1 338 ? 17.517 76.035 59.161 1.00 18.28 338 ALA A C 1
ATOM 2617 O O . ALA A 1 338 ? 18.506 76.663 59.500 1.00 18.90 338 ALA A O 1
ATOM 2619 N N . PHE A 1 339 ? 17.359 74.748 59.438 1.00 20.04 339 PHE A N 1
ATOM 2620 C CA . PHE A 1 339 ? 18.436 73.983 60.057 1.00 20.16 339 PHE A CA 1
ATOM 2621 C C . PHE A 1 339 ? 19.751 74.104 59.288 1.00 18.81 339 PHE A C 1
ATOM 2622 O O . PHE A 1 339 ? 20.787 74.444 59.868 1.00 19.61 339 PHE A O 1
ATOM 2630 N N . TRP A 1 340 ? 19.722 73.807 57.988 1.00 17.43 340 TRP A N 1
ATOM 2631 C CA . TRP A 1 340 ? 20.965 73.832 57.221 1.00 20.06 340 TRP A CA 1
ATOM 2632 C C . TRP A 1 340 ? 21.572 75.238 57.126 1.00 20.56 340 TRP A C 1
ATOM 2633 O O . TRP A 1 340 ? 22.793 75.392 57.169 1.00 20.99 340 TRP A O 1
ATOM 2644 N N . TYR A 1 341 ? 20.726 76.251 56.983 1.00 21.19 341 TYR A N 1
ATOM 2645 C CA . TYR A 1 341 ? 21.192 77.640 56.938 1.00 20.08 341 TYR A CA 1
ATOM 2646 C C . TYR A 1 341 ? 21.972 77.956 58.210 1.00 20.42 341 TYR A C 1
ATOM 2647 O O . TYR A 1 341 ? 23.109 78.449 58.161 1.00 22.04 341 TYR A O 1
ATOM 2656 N N . ALA A 1 342 ? 21.366 77.649 59.353 1.00 20.44 342 ALA A N 1
ATOM 2657 C CA . ALA A 1 342 ? 21.955 78.008 60.644 1.00 22.39 342 ALA A CA 1
ATOM 2658 C C . ALA A 1 342 ? 23.271 77.281 60.890 1.00 24.55 342 ALA A C 1
ATOM 2659 O O . ALA A 1 342 ? 24.250 77.881 61.334 1.00 24.20 342 ALA A O 1
ATOM 2661 N N . VAL A 1 343 ? 23.293 75.989 60.585 1.00 22.32 343 VAL A N 1
ATOM 2662 C CA . VAL A 1 343 ? 24.471 75.168 60.821 1.00 20.55 343 VAL A CA 1
ATOM 2663 C C . VAL A 1 343 ? 25.596 75.528 59.849 1.00 23.61 343 VAL A C 1
ATOM 2664 O O . VAL A 1 343 ? 26.768 75.536 60.228 1.00 24.51 343 VAL A O 1
ATOM 2668 N N . ARG A 1 344 ? 25.239 75.850 58.606 1.00 22.11 344 ARG A N 1
ATOM 2669 C CA . ARG A 1 344 ? 26.234 76.258 57.627 1.00 22.85 344 ARG A CA 1
ATOM 2670 C C . ARG A 1 344 ? 27.033 77.447 58.167 1.00 27.94 344 ARG A C 1
ATOM 2671 O O . ARG A 1 344 ? 28.272 77.449 58.144 1.00 25.80 344 ARG A O 1
ATOM 2679 N N . THR A 1 345 ? 26.308 78.443 58.673 1.00 28.47 345 THR A N 1
ATOM 2680 C CA . THR A 1 345 ? 26.915 79.639 59.252 1.00 27.15 345 THR A CA 1
ATOM 2681 C C . THR A 1 345 ? 27.854 79.290 60.394 1.00 28.31 345 THR A C 1
ATOM 2682 O O . THR A 1 345 ? 28.963 79.801 60.467 1.00 29.12 345 THR A O 1
ATOM 2686 N N . ALA A 1 346 ? 27.404 78.421 61.292 1.00 26.80 346 ALA A N 1
ATOM 2687 C CA . ALA A 1 346 ? 28.163 78.131 62.497 1.00 25.62 346 ALA A CA 1
ATOM 2688 C C . ALA A 1 346 ? 29.488 77.431 62.205 1.00 31.03 346 ALA A C 1
ATOM 2689 O O . ALA A 1 346 ? 30.525 77.787 62.776 1.00 29.23 346 ALA A O 1
ATOM 2691 N N . VAL A 1 347 ? 29.457 76.430 61.329 1.00 30.37 347 VAL A N 1
ATOM 2692 C CA . VAL A 1 347 ? 30.660 75.653 61.045 1.00 24.91 347 VAL A CA 1
ATOM 2693 C C . VAL A 1 347 ? 31.693 76.538 60.378 1.00 30.41 347 VAL A C 1
ATOM 2694 O O . VAL A 1 347 ? 32.865 76.502 60.724 1.00 31.62 347 VAL A O 1
ATOM 2698 N N . ILE A 1 348 ? 31.245 77.346 59.430 1.00 28.50 348 ILE A N 1
ATOM 2699 C CA . ILE A 1 348 ? 32.145 78.248 58.740 1.00 34.27 348 ILE A CA 1
ATOM 2700 C C . ILE A 1 348 ? 32.777 79.239 59.717 1.00 33.89 348 ILE A C 1
ATOM 2701 O O . ILE A 1 348 ? 33.993 79.404 59.735 1.00 35.82 348 ILE A O 1
ATOM 2706 N N . ASN A 1 349 ? 31.956 79.871 60.548 1.00 33.33 349 ASN A N 1
ATOM 2707 C CA . ASN A 1 349 ? 32.459 80.847 61.518 1.00 34.66 349 ASN A CA 1
ATOM 2708 C C . ASN A 1 349 ? 33.395 80.261 62.566 1.00 37.48 349 ASN A C 1
ATOM 2709 O O . ASN A 1 349 ? 34.390 80.885 62.940 1.00 36.36 349 ASN A O 1
ATOM 2714 N N . ALA A 1 350 ? 33.076 79.064 63.047 1.00 33.77 350 ALA A N 1
ATOM 2715 C CA . ALA A 1 350 ? 33.899 78.426 64.062 1.00 30.14 350 ALA A CA 1
ATOM 2716 C C . ALA A 1 350 ? 35.218 77.942 63.467 1.00 32.25 350 ALA A C 1
ATOM 2717 O O . ALA A 1 350 ? 36.273 78.086 64.084 1.00 36.31 350 ALA A O 1
ATOM 2719 N N . ALA A 1 351 ? 35.157 77.383 62.263 1.00 35.16 351 ALA A N 1
ATOM 2720 C CA . ALA A 1 351 ? 36.349 76.837 61.618 1.00 36.88 351 ALA A CA 1
ATOM 2721 C C . ALA A 1 351 ? 37.349 77.931 61.241 1.00 41.86 351 ALA A C 1
ATOM 2722 O O . ALA A 1 351 ? 38.561 77.701 61.239 1.00 42.10 351 ALA A O 1
ATOM 2724 N N . SER A 1 352 ? 36.838 79.117 60.924 1.00 40.30 352 SER A N 1
ATOM 2725 C CA . SER A 1 352 ? 37.682 80.214 60.458 1.00 42.25 352 SER A CA 1
ATOM 2726 C C . SER A 1 352 ? 38.301 80.990 61.610 1.00 46.41 352 SER A C 1
ATOM 2727 O O . SER A 1 352 ? 39.187 81.814 61.403 1.00 54.75 352 SER A O 1
ATOM 2730 N N . GLY A 1 353 ? 37.830 80.731 62.823 1.00 48.44 353 GLY A N 1
ATOM 2731 C CA . GLY A 1 353 ? 38.314 81.449 63.987 1.00 45.39 353 GLY A CA 1
ATOM 2732 C C . GLY A 1 353 ? 37.520 82.710 64.289 1.00 45.04 353 GLY A C 1
ATOM 2733 O O . GLY A 1 353 ? 37.743 83.353 65.316 1.00 48.56 353 GLY A O 1
ATOM 2734 N N . ARG A 1 354 ? 36.592 83.065 63.405 1.00 45.38 354 ARG A N 1
ATOM 2735 C CA . ARG A 1 354 ? 35.745 84.239 63.619 1.00 47.94 354 ARG A CA 1
ATOM 2736 C C . ARG A 1 354 ? 34.984 84.193 64.948 1.00 47.22 354 ARG A C 1
ATOM 2737 O O . ARG A 1 354 ? 34.874 85.204 65.639 1.00 43.94 354 ARG A O 1
ATOM 2745 N N . GLN A 1 355 ? 34.454 83.025 65.302 1.00 42.08 355 GLN A N 1
ATOM 2746 C CA . GLN A 1 355 ? 33.732 82.873 66.562 1.00 36.73 355 GLN A CA 1
ATOM 2747 C C . GLN A 1 355 ? 34.226 81.638 67.276 1.00 36.98 355 GLN A C 1
ATOM 2748 O O . GLN A 1 355 ? 34.772 80.730 66.649 1.00 38.26 355 GLN A O 1
ATOM 2754 N N . THR A 1 356 ? 34.017 81.583 68.584 1.00 35.67 356 THR A N 1
ATOM 2755 C CA . THR A 1 356 ? 34.282 80.351 69.310 1.00 37.68 356 THR A CA 1
ATOM 2756 C C . THR A 1 356 ? 33.229 79.327 68.897 1.00 37.14 356 THR A C 1
ATOM 2757 O O . THR A 1 356 ? 32.182 79.685 68.350 1.00 35.36 356 THR A O 1
ATOM 2761 N N . VAL A 1 357 ? 33.521 78.058 69.139 1.00 35.27 357 VAL A N 1
ATOM 2762 C CA . VAL A 1 357 ? 32.560 77.003 68.874 1.00 36.26 357 VAL A CA 1
ATOM 2763 C C . VAL A 1 357 ? 31.292 77.289 69.665 1.00 38.68 357 VAL A C 1
ATOM 2764 O O . VAL A 1 357 ? 30.183 77.227 69.127 1.00 30.68 357 VAL A O 1
ATOM 2768 N N . ASP A 1 358 ? 31.466 77.625 70.941 1.00 35.25 358 ASP A N 1
ATOM 2769 C CA . ASP A 1 358 ? 30.332 77.880 71.820 1.00 38.03 358 ASP A CA 1
ATOM 2770 C C . ASP A 1 358 ? 29.448 79.000 71.296 1.00 34.01 358 ASP A C 1
ATOM 2771 O O . ASP A 1 358 ? 28.230 78.854 71.242 1.00 36.26 358 ASP A O 1
ATOM 2776 N N . ALA A 1 359 ? 30.055 80.111 70.898 1.00 34.41 359 ALA A N 1
ATOM 2777 C CA . ALA A 1 359 ? 29.278 81.236 70.386 1.00 35.20 359 ALA A CA 1
ATOM 2778 C C . ALA A 1 359 ? 28.606 80.906 69.054 1.00 31.59 359 ALA A C 1
ATOM 2779 O O . ALA A 1 359 ? 27.453 81.259 68.833 1.00 29.49 359 ALA A O 1
ATOM 2781 N N . ALA A 1 360 ? 29.332 80.232 68.167 1.00 32.43 360 ALA A N 1
ATOM 2782 C CA . ALA A 1 360 ? 28.800 79.905 66.844 1.00 32.83 360 ALA A CA 1
ATOM 2783 C C . ALA A 1 360 ? 27.562 79.015 66.939 1.00 29.26 360 ALA A C 1
ATOM 2784 O O . ALA A 1 360 ? 26.547 79.270 66.285 1.00 30.36 360 ALA A O 1
ATOM 2786 N N . LEU A 1 361 ? 27.651 77.986 67.778 1.00 29.04 361 LEU A N 1
ATOM 2787 C CA . LEU A 1 361 ? 26.576 77.021 67.942 1.00 29.97 361 LEU A CA 1
ATOM 2788 C C . LEU A 1 361 ? 25.403 77.599 68.744 1.00 30.46 361 LEU A C 1
ATOM 2789 O O . LEU A 1 361 ? 24.257 77.267 68.489 1.00 25.30 361 LEU A O 1
ATOM 2794 N N . ALA A 1 362 ? 25.698 78.457 69.719 1.00 30.30 362 ALA A N 1
ATOM 2795 C CA . ALA A 1 362 ? 24.641 79.114 70.469 1.00 31.35 362 ALA A CA 1
ATOM 2796 C C . ALA A 1 362 ? 23.782 79.931 69.513 1.00 28.74 362 ALA A C 1
ATOM 2797 O O . ALA A 1 362 ? 22.549 79.922 69.603 1.00 27.52 362 ALA A O 1
ATOM 2799 N N . ALA A 1 363 ? 24.440 80.627 68.587 1.00 26.49 363 ALA A N 1
ATOM 2800 C CA . ALA A 1 363 ? 23.717 81.450 67.621 1.00 30.64 363 ALA A CA 1
ATOM 2801 C C . ALA A 1 363 ? 22.952 80.576 66.631 1.00 26.97 363 ALA A C 1
ATOM 2802 O O . ALA A 1 363 ? 21.839 80.903 66.241 1.00 26.57 363 ALA A O 1
ATOM 2804 N N . ALA A 1 364 ? 23.546 79.450 66.243 1.00 26.74 364 ALA A N 1
ATOM 2805 C CA . ALA A 1 364 ? 22.871 78.516 65.341 1.00 24.97 364 ALA A CA 1
ATOM 2806 C C . ALA A 1 364 ? 21.620 77.934 65.974 1.00 26.75 364 ALA A C 1
ATOM 2807 O O . ALA A 1 364 ? 20.600 77.793 65.312 1.00 24.70 364 ALA A O 1
ATOM 2809 N N . GLN A 1 365 ? 21.698 77.604 67.259 1.00 25.19 365 GLN A N 1
ATOM 2810 C CA . GLN A 1 365 ? 20.536 77.121 67.982 1.00 25.86 365 GLN A CA 1
ATOM 2811 C C . GLN A 1 365 ? 19.413 78.140 67.933 1.00 24.99 365 GLN A C 1
ATOM 2812 O O . GLN A 1 365 ? 18.284 77.805 67.604 1.00 24.91 365 GLN A O 1
ATOM 2818 N N . THR A 1 366 ? 19.740 79.383 68.267 1.00 26.09 366 THR A N 1
ATOM 2819 C CA . THR A 1 366 ? 18.747 80.454 68.329 1.00 26.70 366 THR A CA 1
ATOM 2820 C C . THR A 1 366 ? 18.145 80.726 66.950 1.00 24.39 366 THR A C 1
ATOM 2821 O O . THR A 1 366 ? 16.933 80.864 66.804 1.00 27.45 366 THR A O 1
ATOM 2825 N N . ASN A 1 367 ? 19.005 80.793 65.942 1.00 24.75 367 ASN A N 1
ATOM 2826 C CA . ASN A 1 367 ? 18.571 81.062 64.577 1.00 23.76 367 ASN A CA 1
ATOM 2827 C C . ASN A 1 367 ? 17.715 79.949 63.968 1.00 22.23 367 ASN A C 1
ATOM 2828 O O . ASN A 1 367 ? 16.683 80.214 63.360 1.00 23.99 367 ASN A O 1
ATOM 2833 N N . ALA A 1 368 ? 18.162 78.706 64.104 1.00 22.87 368 ALA A N 1
ATOM 2834 C CA . ALA A 1 368 ? 17.398 77.575 63.586 1.00 24.03 368 ALA A CA 1
ATOM 2835 C C . ALA A 1 368 ? 16.000 77.520 64.227 1.00 23.51 368 ALA A C 1
ATOM 2836 O O . ALA A 1 368 ? 14.989 77.361 63.538 1.00 21.55 368 ALA A O 1
ATOM 2838 N N . ALA A 1 369 ? 15.947 77.673 65.548 1.00 23.53 369 ALA A N 1
ATOM 2839 C CA . ALA A 1 369 ? 14.668 77.653 66.246 1.00 21.45 369 ALA A CA 1
ATOM 2840 C C . ALA A 1 369 ? 13.801 78.815 65.765 1.00 22.85 369 ALA A C 1
ATOM 2841 O O . ALA A 1 369 ? 12.647 78.627 65.403 1.00 25.98 369 ALA A O 1
ATOM 2843 N N . ALA A 1 370 ? 14.363 80.017 65.749 1.00 26.19 370 ALA A N 1
ATOM 2844 C CA . ALA A 1 370 ? 13.581 81.186 65.364 1.00 24.84 370 ALA A CA 1
ATOM 2845 C C . ALA A 1 370 ? 13.133 81.121 63.901 1.00 24.74 370 ALA A C 1
ATOM 2846 O O . ALA A 1 370 ? 11.984 81.389 63.597 1.00 25.82 370 ALA A O 1
ATOM 2848 N N . MET A 1 371 ? 14.033 80.752 62.997 1.00 22.91 371 MET A N 1
ATOM 2849 C CA . MET A 1 371 ? 13.673 80.650 61.578 1.00 23.36 371 MET A CA 1
ATOM 2850 C C . MET A 1 371 ? 12.643 79.547 61.323 1.00 25.89 371 MET A C 1
ATOM 2851 O O . MET A 1 371 ? 11.800 79.676 60.437 1.00 25.55 371 MET A O 1
ATOM 2856 N N . SER A 1 372 ? 12.704 78.472 62.103 1.00 23.29 372 SER A N 1
ATOM 2857 C CA . SER A 1 372 ? 11.775 77.351 61.925 1.00 24.60 372 SER A CA 1
ATOM 2858 C C . SER A 1 372 ? 10.361 77.711 62.372 1.00 28.15 372 SER A C 1
ATOM 2859 O O . SER A 1 372 ? 9.408 77.010 62.031 1.00 24.05 372 SER A O 1
ATOM 2862 N N . MET A 1 373 ? 10.243 78.806 63.130 1.00 26.51 373 MET A N 1
ATOM 2863 C CA . MET A 1 373 ? 8.985 79.228 63.750 1.00 32.60 373 MET A CA 1
ATOM 2864 C C . MET A 1 373 ? 8.413 80.503 63.112 1.00 35.81 373 MET A C 1
ATOM 2865 O O . MET A 1 373 ? 7.403 81.038 63.578 1.00 35.19 373 MET A O 1
ATOM 2870 N N . LEU A 1 374 ? 9.047 80.995 62.051 1.00 28.72 374 LEU A N 1
ATOM 2871 C CA . LEU A 1 374 ? 8.573 82.229 61.404 1.00 32.65 374 LEU A CA 1
ATOM 2872 C C . LEU A 1 374 ? 7.154 82.113 60.859 1.00 32.99 374 LEU A C 1
ATOM 2873 O O . LEU A 1 374 ? 6.839 81.159 60.158 1.00 34.59 374 LEU A O 1
ATOM 2878 N N . PRO A 1 375 ? 6.298 83.098 61.167 1.00 35.45 375 PRO A N 1
ATOM 2879 C CA . PRO A 1 375 ? 4.936 83.134 60.615 1.00 35.94 375 PRO A CA 1
ATOM 2880 C C . PRO A 1 375 ? 4.944 83.333 59.105 1.00 35.67 375 PRO A C 1
ATOM 2881 O O . PRO A 1 375 ? 5.895 83.882 58.554 1.00 34.82 375 PRO A O 1
ATOM 2885 N N . SER A 1 376 ? 3.880 82.896 58.442 1.00 41.34 376 SER A N 1
ATOM 2886 C CA . SER A 1 376 ? 3.829 82.933 56.982 1.00 43.48 376 SER A CA 1
ATOM 2887 C C . SER A 1 376 ? 3.446 84.304 56.408 1.00 42.88 376 SER A C 1
ATOM 2888 O O . SER A 1 376 ? 3.272 84.443 55.197 1.00 48.31 376 SER A O 1
ATOM 2891 N N . PHE A 1 377 ? 3.332 85.308 57.271 1.00 40.76 377 PHE A N 1
ATOM 2892 C CA . PHE A 1 377 ? 2.968 86.663 56.844 1.00 35.75 377 PHE A CA 1
ATOM 2893 C C . PHE A 1 377 ? 3.844 87.233 55.719 1.00 34.20 377 PHE A C 1
ATOM 2894 O O . PHE A 1 377 ? 5.067 87.249 55.816 1.00 36.20 377 PHE A O 1
ATOM 2902 N N . GLY A 1 378 ? 3.202 87.712 54.658 1.00 27.60 378 GLY A N 1
ATOM 2903 C CA . GLY A 1 378 ? 3.905 88.266 53.512 1.00 32.07 378 GLY A CA 1
ATOM 2904 C C . GLY A 1 378 ? 3.942 89.791 53.472 1.00 30.76 378 GLY A C 1
ATOM 2905 O O . GLY A 1 378 ? 2.949 90.463 53.749 1.00 26.00 378 GLY A O 1
ATOM 2906 N N . PHE A 1 379 ? 5.101 90.337 53.124 1.00 23.68 379 PHE A N 1
ATOM 2907 C CA . PHE A 1 379 ? 5.267 91.779 52.994 1.00 25.41 379 PHE A CA 1
ATOM 2908 C C . PHE A 1 379 ? 5.175 92.164 51.533 1.00 25.35 379 PHE A C 1
ATOM 2909 O O . PHE A 1 379 ? 5.538 91.377 50.668 1.00 27.93 379 PHE A O 1
ATOM 2917 N N . THR A 1 380 ? 4.703 93.374 51.254 1.00 22.02 380 THR A N 1
ATOM 2918 C CA . THR A 1 380 ? 4.680 93.873 49.882 1.00 24.07 380 THR A CA 1
ATOM 2919 C C . THR A 1 380 ? 6.115 94.126 49.398 1.00 28.13 380 THR A C 1
ATOM 2920 O O . THR A 1 380 ? 7.044 94.126 50.207 1.00 22.03 380 THR A O 1
ATOM 2924 N N . GLN A 1 381 ? 6.305 94.333 48.092 1.00 27.21 381 GLN A N 1
ATOM 2925 C CA . GLN A 1 381 ? 7.655 94.591 47.563 1.00 30.69 381 GLN A CA 1
ATOM 2926 C C . GLN A 1 381 ? 8.252 95.862 48.160 1.00 29.78 381 GLN A C 1
ATOM 2927 O O . GLN A 1 381 ? 9.436 95.918 48.497 1.00 24.34 381 GLN A O 1
ATOM 2933 N N . GLU A 1 382 ? 7.428 96.893 48.275 1.00 25.08 382 GLU A N 1
ATOM 2934 C CA . GLU A 1 382 ? 7.870 98.148 48.870 1.00 27.28 382 GLU A CA 1
ATOM 2935 C C . GLU A 1 382 ? 8.318 97.967 50.322 1.00 22.37 382 GLU A C 1
ATOM 2936 O O . GLU A 1 382 ? 9.299 98.561 50.764 1.00 24.45 382 GLU A O 1
ATOM 2942 N N . GLN A 1 383 ? 7.576 97.159 51.062 1.00 21.01 383 GLN A N 1
ATOM 2943 C CA . GLN A 1 383 ? 7.917 96.878 52.446 1.00 18.57 383 GLN A CA 1
ATOM 2944 C C . GLN A 1 383 ? 9.220 96.069 52.539 1.00 21.78 383 GLN A C 1
ATOM 2945 O O . GLN A 1 383 ? 10.055 96.328 53.410 1.00 19.88 383 GLN A O 1
ATOM 2951 N N . VAL A 1 384 ? 9.387 95.100 51.639 1.00 20.70 384 VAL A N 1
ATOM 2952 C CA . VAL A 1 384 ? 10.618 94.298 51.593 1.00 20.43 384 VAL A CA 1
ATOM 2953 C C . VAL A 1 384 ? 11.821 95.191 51.285 1.00 21.81 384 VAL A C 1
ATOM 2954 O O . VAL A 1 384 ? 12.898 95.043 51.871 1.00 21.90 384 VAL A O 1
ATOM 2958 N N . ALA A 1 385 ? 11.630 96.122 50.357 1.00 21.85 385 ALA A N 1
ATOM 2959 C CA . ALA A 1 385 ? 12.687 97.062 49.987 1.00 23.33 385 ALA A CA 1
ATOM 2960 C C . ALA A 1 385 ? 13.078 97.921 51.175 1.00 24.50 385 ALA A C 1
ATOM 2961 O O . ALA A 1 385 ? 14.256 98.189 51.398 1.00 22.64 385 ALA A O 1
ATOM 2963 N N . CYS A 1 386 ? 12.078 98.377 51.922 1.00 22.04 386 CYS A N 1
ATOM 2964 C CA . CYS A 1 386 ? 12.326 99.205 53.093 1.00 21.15 386 CYS A CA 1
ATOM 2965 C C . CYS A 1 386 ? 13.143 98.433 54.123 1.00 20.39 386 CYS A C 1
ATOM 2966 O O . CYS A 1 386 ? 14.130 98.942 54.637 1.00 19.73 386 CYS A O 1
ATOM 2969 N N . VAL A 1 387 ? 12.730 97.205 54.416 1.00 18.91 387 VAL A N 1
ATOM 2970 C CA . VAL A 1 387 ? 13.466 96.370 55.361 1.00 21.39 387 VAL A CA 1
ATOM 2971 C C . VAL A 1 387 ? 14.910 96.190 54.907 1.00 21.67 387 VAL A C 1
ATOM 2972 O O . VAL A 1 387 ? 15.841 96.360 55.698 1.00 23.08 387 VAL A O 1
ATOM 2976 N N . CYS A 1 388 ? 15.092 95.895 53.623 1.00 20.31 388 CYS A N 1
ATOM 2977 C CA . CYS A 1 388 ? 16.435 95.673 53.076 1.00 20.97 388 CYS A CA 1
ATOM 2978 C C . CYS A 1 388 ? 17.320 96.880 53.306 1.00 22.44 388 CYS A C 1
ATOM 2979 O O . CYS A 1 388 ? 18.474 96.738 53.726 1.00 24.49 388 CYS A O 1
ATOM 2982 N N . GLU A 1 389 ? 16.787 98.068 53.045 1.00 19.79 389 GLU A N 1
ATOM 2983 C CA . GLU A 1 389 ? 17.576 99.289 53.202 1.00 23.94 389 GLU A CA 1
ATOM 2984 C C . GLU A 1 389 ? 17.880 99.597 54.663 1.00 22.24 389 GLU A C 1
ATOM 2985 O O . GLU A 1 389 ? 18.999 100.001 54.997 1.00 23.99 389 GLU A O 1
ATOM 2991 N N . VAL A 1 390 ? 16.903 99.383 55.541 1.00 18.81 390 VAL A N 1
ATOM 2992 C CA . VAL A 1 390 ? 17.112 99.603 56.981 1.00 19.43 390 VAL A CA 1
ATOM 2993 C C . VAL A 1 390 ? 18.173 98.676 57.566 1.00 21.83 390 VAL A C 1
ATOM 2994 O O . VAL A 1 390 ? 19.072 99.123 58.299 1.00 21.71 390 VAL A O 1
ATOM 2998 N N . LEU A 1 391 ? 18.090 97.391 57.241 1.00 20.04 391 LEU A N 1
ATOM 2999 C CA . LEU A 1 391 ? 19.059 96.435 57.777 1.00 18.86 391 LEU A CA 1
ATOM 3000 C C . LEU A 1 391 ? 20.484 96.715 57.270 1.00 21.60 391 LEU A C 1
ATOM 3001 O O . LEU A 1 391 ? 21.445 96.569 58.016 1.00 22.34 391 LEU A O 1
ATOM 3006 N N . GLN A 1 392 ? 20.614 97.125 56.012 1.00 21.44 392 GLN A N 1
ATOM 3007 C CA . GLN A 1 392 ? 21.916 97.537 55.479 1.00 25.55 392 GLN A CA 1
ATOM 3008 C C . GLN A 1 392 ? 22.458 98.758 56.204 1.00 26.21 392 GLN A C 1
ATOM 3009 O O . GLN A 1 392 ? 23.599 98.756 56.672 1.00 27.08 392 GLN A O 1
ATOM 3015 N N . GLN A 1 393 ? 21.637 99.802 56.300 1.00 22.56 393 GLN A N 1
ATOM 3016 C CA . GLN A 1 393 ? 22.059 101.030 56.959 1.00 26.16 393 GLN A CA 1
ATOM 3017 C C . GLN A 1 393 ? 22.426 100.768 58.414 1.00 26.91 393 GLN A C 1
ATOM 3018 O O . GLN A 1 393 ? 23.359 101.369 58.940 1.00 27.69 393 GLN A O 1
ATOM 3024 N N . GLY A 1 394 ? 21.716 99.843 59.051 1.00 23.25 394 GLY A N 1
ATOM 3025 C CA . GLY A 1 394 ? 22.015 99.475 60.424 1.00 24.66 394 GLY A CA 1
ATOM 3026 C C . GLY A 1 394 ? 23.216 98.538 60.563 1.00 28.93 394 GLY A C 1
ATOM 3027 O O . GLY A 1 394 ? 23.649 98.243 61.667 1.00 25.83 394 GLY A O 1
ATOM 3028 N N . GLY A 1 395 ? 23.752 98.057 59.447 1.00 29.15 395 GLY A N 1
ATOM 3029 C CA . GLY A 1 395 ? 24.861 97.119 59.498 1.00 28.44 395 GLY A CA 1
ATOM 3030 C C . GLY A 1 395 ? 24.512 95.743 60.048 1.00 28.71 395 GLY A C 1
ATOM 3031 O O . GLY A 1 395 ? 25.397 94.979 60.439 1.00 26.40 395 GLY A O 1
ATOM 3032 N N . ASN A 1 396 ? 23.221 95.420 60.058 1.00 25.82 396 ASN A N 1
ATOM 3033 C CA . ASN A 1 396 ? 22.734 94.139 60.561 1.00 27.06 396 ASN A CA 1
ATOM 3034 C C . ASN A 1 396 ? 22.719 93.094 59.453 1.00 28.27 396 ASN A C 1
ATOM 3035 O O . ASN A 1 396 ? 21.651 92.703 58.963 1.00 22.46 396 ASN A O 1
ATOM 3040 N N . LEU A 1 397 ? 23.904 92.644 59.053 1.00 21.34 397 LEU A N 1
ATOM 3041 C CA . LEU A 1 397 ? 24.009 91.844 57.846 1.00 24.66 397 LEU A CA 1
ATOM 3042 C C . LEU A 1 397 ? 23.579 90.399 58.076 1.00 23.12 397 LEU A C 1
ATOM 3043 O O . LEU A 1 397 ? 23.099 89.747 57.155 1.00 22.30 397 LEU A O 1
ATOM 3048 N N . GLU A 1 398 ? 23.731 89.908 59.302 1.00 19.21 398 GLU A N 1
ATOM 3049 C CA . GLU A 1 398 ? 23.295 88.552 59.626 1.00 25.27 398 GLU A CA 1
ATOM 3050 C C . GLU A 1 398 ? 21.773 88.503 59.606 1.00 24.49 398 GLU A C 1
ATOM 3051 O O . GLU A 1 398 ? 21.187 87.572 59.070 1.00 22.41 398 GLU A O 1
ATOM 3057 N N . ARG A 1 399 ? 21.139 89.518 60.187 1.00 23.42 399 ARG A N 1
ATOM 3058 C CA . ARG A 1 399 ? 19.680 89.618 60.142 1.00 23.01 399 ARG A CA 1
ATOM 3059 C C . ARG A 1 399 ? 19.222 89.709 58.709 1.00 21.28 399 ARG A C 1
ATOM 3060 O O . ARG A 1 399 ? 18.208 89.126 58.331 1.00 18.55 399 ARG A O 1
ATOM 3068 N N . LEU A 1 400 ? 19.970 90.471 57.918 1.00 19.23 400 LEU A N 1
ATOM 3069 C CA . LEU A 1 400 ? 19.581 90.699 56.541 1.00 22.77 400 LEU A CA 1
ATOM 3070 C C . LEU A 1 400 ? 19.597 89.385 55.767 1.00 20.49 400 LEU A C 1
ATOM 3071 O O . LEU A 1 400 ? 18.679 89.105 54.991 1.00 20.51 400 LEU A O 1
ATOM 3076 N N . GLY A 1 401 ? 20.627 88.574 55.999 1.00 20.25 401 GLY A N 1
ATOM 3077 C CA . GLY A 1 401 ? 20.705 87.265 55.368 1.00 22.16 401 GLY A CA 1
ATOM 3078 C C . GLY A 1 401 ? 19.505 86.390 55.712 1.00 18.78 401 GLY A C 1
ATOM 3079 O O . GLY A 1 401 ? 18.922 85.762 54.835 1.00 21.82 401 GLY A O 1
ATOM 3080 N N . ARG A 1 402 ? 19.124 86.355 56.986 1.00 18.99 402 ARG A N 1
ATOM 3081 C CA . ARG A 1 402 ? 17.977 85.549 57.406 1.00 20.02 402 ARG A CA 1
ATOM 3082 C C . ARG A 1 402 ? 16.664 86.090 56.861 1.00 21.20 402 ARG A C 1
ATOM 3083 O O . ARG A 1 402 ? 15.763 85.322 56.532 1.00 21.02 402 ARG A O 1
ATOM 3091 N N . PHE A 1 403 ? 16.549 87.409 56.759 1.00 20.96 403 PHE A N 1
ATOM 3092 C CA . PHE A 1 403 ? 15.363 88.004 56.157 1.00 19.62 403 PHE A CA 1
ATOM 3093 C C . PHE A 1 403 ? 15.247 87.603 54.690 1.00 21.75 403 PHE A C 1
ATOM 3094 O O . PHE A 1 403 ? 14.174 87.218 54.235 1.00 20.58 403 PHE A O 1
ATOM 3102 N N . LEU A 1 404 ? 16.351 87.689 53.952 1.00 19.68 404 LEU A N 1
ATOM 3103 C CA . LEU A 1 404 ? 16.353 87.294 52.548 1.00 21.18 404 LEU A CA 1
ATOM 3104 C C . LEU A 1 404 ? 15.951 85.825 52.383 1.00 23.42 404 LEU A C 1
ATOM 3105 O O . LEU A 1 404 ? 15.211 85.484 51.470 1.00 22.24 404 LEU A O 1
ATOM 3110 N N . TRP A 1 405 ? 16.430 84.977 53.293 1.00 23.61 405 TRP A N 1
ATOM 3111 C CA . TRP A 1 405 ? 16.083 83.555 53.327 1.00 21.57 405 TRP A CA 1
ATOM 3112 C C . TRP A 1 405 ? 14.576 83.350 53.469 1.00 26.56 405 TRP A C 1
ATOM 3113 O O . TRP A 1 405 ? 14.002 82.419 52.890 1.00 24.01 405 TRP A O 1
ATOM 3124 N N . SER A 1 406 ? 13.936 84.237 54.226 1.00 21.87 406 SER A N 1
ATOM 3125 C CA . SER A 1 406 ? 12.520 84.101 54.524 1.00 25.55 406 SER A CA 1
ATOM 3126 C C . SER A 1 406 ? 11.616 84.494 53.355 1.00 22.58 406 SER A C 1
ATOM 3127 O O . SER A 1 406 ? 10.439 84.154 53.344 1.00 24.86 406 SER A O 1
ATOM 3130 N N . LEU A 1 407 ? 12.151 85.195 52.368 1.00 25.18 407 LEU A N 1
ATOM 3131 C CA . LEU A 1 407 ? 11.306 85.688 51.275 1.00 27.52 407 LEU A CA 1
ATOM 3132 C C . LEU A 1 407 ? 10.713 84.541 50.459 1.00 28.80 407 LEU A C 1
ATOM 3133 O O . LEU A 1 407 ? 11.428 83.629 50.066 1.00 29.80 407 LEU A O 1
ATOM 3138 N N . PRO A 1 408 ? 9.394 84.578 50.212 1.00 31.50 408 PRO A N 1
ATOM 3139 C CA . PRO A 1 408 ? 8.736 83.437 49.562 1.00 31.79 408 PRO A CA 1
ATOM 3140 C C . PRO A 1 408 ? 8.952 83.423 48.056 1.00 33.85 408 PRO A C 1
ATOM 3141 O O . PRO A 1 408 ? 9.564 84.348 47.521 1.00 37.00 408 PRO A O 1
ATOM 3145 N N . ALA A 1 409 ? 8.478 82.353 47.415 1.00 47.01 409 ALA A N 1
ATOM 3146 C CA . ALA A 1 409 ? 8.233 82.275 45.964 1.00 52.36 409 ALA A CA 1
ATOM 3147 C C . ALA A 1 409 ? 8.879 83.353 45.091 1.00 46.37 409 ALA A C 1
ATOM 3148 O O . ALA A 1 409 ? 8.179 84.199 44.529 1.00 52.60 409 ALA A O 1
ATOM 3150 N N . ASN A 1 416 ? 13.042 93.111 42.830 1.00 47.35 416 ASN A N 1
ATOM 3151 C CA . ASN A 1 416 ? 13.358 94.534 42.878 1.00 42.90 416 ASN A CA 1
ATOM 3152 C C . ASN A 1 416 ? 14.822 94.845 43.201 1.00 36.51 416 ASN A C 1
ATOM 3153 O O . ASN A 1 416 ? 15.554 94.006 43.736 1.00 33.32 416 ASN A O 1
ATOM 3158 N N . GLU A 1 417 ? 15.226 96.067 42.877 1.00 37.24 417 GLU A N 1
ATOM 3159 C CA . GLU A 1 417 ? 16.613 96.484 42.993 1.00 34.55 417 GLU A CA 1
ATOM 3160 C C . GLU A 1 417 ? 17.116 96.362 44.421 1.00 36.28 417 GLU A C 1
ATOM 3161 O O . GLU A 1 417 ? 18.223 95.871 44.643 1.00 32.24 417 GLU A O 1
ATOM 3167 N N . SER A 1 418 ? 16.298 96.793 45.382 1.00 33.50 418 SER A N 1
ATOM 3168 C CA . SER A 1 418 ? 16.682 96.765 46.790 1.00 29.57 418 SER A CA 1
ATOM 3169 C C . SER A 1 418 ? 17.048 95.365 47.250 1.00 26.25 418 SER A C 1
ATOM 3170 O O . SER A 1 418 ? 18.006 95.184 48.008 1.00 28.56 418 SER A O 1
ATOM 3173 N N . VAL A 1 419 ? 16.287 94.378 46.792 1.00 26.23 419 VAL A N 1
ATOM 3174 C CA . VAL A 1 419 ? 16.541 92.988 47.161 1.00 26.15 419 VAL A CA 1
ATOM 3175 C C . VAL A 1 419 ? 17.859 92.506 46.552 1.00 28.34 419 VAL A C 1
ATOM 3176 O O . VAL A 1 419 ? 18.653 91.851 47.222 1.00 24.59 419 VAL A O 1
ATOM 3180 N N . LEU A 1 420 ? 18.084 92.849 45.289 1.00 27.28 420 LEU A N 1
ATOM 3181 C CA . LEU A 1 420 ? 19.295 92.439 44.576 1.00 28.32 420 LEU A CA 1
ATOM 3182 C C . LEU A 1 420 ? 20.531 93.054 45.217 1.00 28.01 420 LEU A C 1
ATOM 3183 O O . LEU A 1 420 ? 21.549 92.376 45.419 1.00 26.82 420 LEU A O 1
ATOM 3188 N N . LYS A 1 421 ? 20.442 94.338 45.538 1.00 22.93 421 LYS A N 1
ATOM 3189 C CA . LYS A 1 421 ? 21.513 95.001 46.254 1.00 27.75 421 LYS A CA 1
ATOM 3190 C C . LYS A 1 421 ? 21.782 94.307 47.600 1.00 29.66 421 LYS A C 1
ATOM 3191 O O . LYS A 1 421 ? 22.942 94.107 48.003 1.00 22.22 421 LYS A O 1
ATOM 3197 N N . ALA A 1 422 ? 20.706 93.931 48.288 1.00 24.17 422 ALA A N 1
ATOM 3198 C CA . ALA A 1 422 ? 20.828 93.235 49.572 1.00 25.56 422 ALA A CA 1
ATOM 3199 C C . ALA A 1 422 ? 21.497 91.877 49.386 1.00 22.35 422 ALA A C 1
ATOM 3200 O O . ALA A 1 422 ? 22.363 91.497 50.170 1.00 22.61 422 ALA A O 1
ATOM 3202 N N . LYS A 1 423 ? 21.091 91.143 48.354 1.00 22.52 423 LYS A N 1
ATOM 3203 C CA . LYS A 1 423 ? 21.691 89.837 48.073 1.00 23.62 423 LYS A CA 1
ATOM 3204 C C . LYS A 1 423 ? 23.200 89.956 47.781 1.00 26.74 423 LYS A C 1
ATOM 3205 O O . LYS A 1 423 ? 24.002 89.112 48.214 1.00 26.75 423 LYS A O 1
ATOM 3211 N N . ALA A 1 424 ? 23.577 91.007 47.056 1.00 22.79 424 ALA A N 1
ATOM 3212 C CA . ALA A 1 424 ? 24.983 91.267 46.741 1.00 25.12 424 ALA A CA 1
ATOM 3213 C C . ALA A 1 424 ? 25.794 91.546 48.005 1.00 26.59 424 ALA A C 1
ATOM 3214 O O . ALA A 1 424 ? 26.880 91.000 48.178 1.00 26.66 424 ALA A O 1
ATOM 3216 N N . VAL A 1 425 ? 25.269 92.409 48.875 1.00 23.03 425 VAL A N 1
ATOM 3217 C CA . VAL A 1 425 ? 25.927 92.726 50.137 1.00 22.67 425 VAL A CA 1
ATOM 3218 C C . VAL A 1 425 ? 26.121 91.475 50.992 1.00 24.81 425 VAL A C 1
ATOM 3219 O O . VAL A 1 425 ? 27.183 91.263 51.561 1.00 24.60 425 VAL A O 1
ATOM 3223 N N . VAL A 1 426 ? 25.090 90.641 51.060 1.00 23.41 426 VAL A N 1
ATOM 3224 C CA . VAL A 1 426 ? 25.159 89.407 51.824 1.00 24.25 426 VAL A CA 1
ATOM 3225 C C . VAL A 1 426 ? 26.172 88.429 51.206 1.00 24.08 426 VAL A C 1
A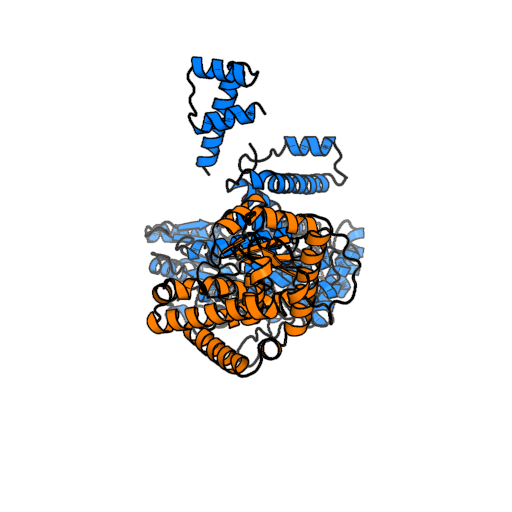TOM 3226 O O . VAL A 1 426 ? 26.968 87.808 51.915 1.00 25.00 426 VAL A O 1
ATOM 3230 N N . ALA A 1 427 ? 26.145 88.311 49.885 1.00 21.16 427 ALA A N 1
ATOM 3231 C CA . ALA A 1 427 ? 27.088 87.447 49.172 1.00 24.80 427 ALA A CA 1
ATOM 3232 C C . ALA A 1 427 ? 28.516 87.871 49.465 1.00 27.26 427 ALA A C 1
ATOM 3233 O O . ALA A 1 427 ? 29.392 87.034 49.729 1.00 29.57 427 ALA A O 1
ATOM 3235 N N . PHE A 1 428 ? 28.755 89.179 49.418 1.00 24.47 428 PHE A N 1
ATOM 3236 C CA . PHE A 1 428 ? 30.076 89.692 49.748 1.00 24.77 428 PHE A CA 1
ATOM 3237 C C . PHE A 1 428 ? 30.426 89.343 51.192 1.00 28.05 428 PHE A C 1
ATOM 3238 O O . PHE A 1 428 ? 31.525 88.849 51.470 1.00 28.76 428 PHE A O 1
ATOM 3246 N N . HIS A 1 429 ? 29.487 89.592 52.098 1.00 25.16 429 HIS A N 1
ATOM 3247 C CA . HIS A 1 429 ? 29.670 89.314 53.524 1.00 29.30 429 HIS A CA 1
ATOM 3248 C C . HIS A 1 429 ? 30.081 87.857 53.768 1.00 30.49 429 HIS A C 1
ATOM 3249 O O . HIS A 1 429 ? 30.875 87.565 54.659 1.00 32.73 429 HIS A O 1
ATOM 3256 N N . ARG A 1 430 ? 29.554 86.958 52.945 1.00 30.41 430 ARG A N 1
ATOM 3257 C CA . ARG A 1 430 ? 29.796 85.527 53.087 1.00 32.42 430 ARG A CA 1
ATOM 3258 C C . ARG A 1 430 ? 31.014 85.052 52.300 1.00 34.89 430 ARG A C 1
ATOM 3259 O O . ARG A 1 430 ? 31.425 83.897 52.409 1.00 37.78 430 ARG A O 1
ATOM 3267 N N . GLY A 1 431 ? 31.573 85.927 51.479 1.00 33.77 431 GLY A N 1
ATOM 3268 C CA . GLY A 1 431 ? 32.674 85.537 50.625 1.00 31.09 431 GLY A CA 1
ATOM 3269 C C . GLY A 1 431 ? 32.230 84.697 49.448 1.00 33.04 431 GLY A C 1
ATOM 3270 O O . GLY A 1 431 ? 33.052 84.036 48.815 1.00 35.39 431 GLY A O 1
ATOM 3271 N N . ASN A 1 432 ? 30.932 84.716 49.152 1.00 27.54 432 ASN A N 1
ATOM 3272 C CA . ASN A 1 432 ? 30.408 84.055 47.957 1.00 29.96 432 ASN A CA 1
ATOM 3273 C C . ASN A 1 432 ? 30.597 84.951 46.732 1.00 30.97 432 ASN A C 1
ATOM 3274 O O . ASN A 1 432 ? 29.637 85.503 46.188 1.00 28.16 432 ASN A O 1
ATOM 3279 N N . PHE A 1 433 ? 31.842 85.092 46.302 1.00 29.47 433 PHE A N 1
ATOM 3280 C CA . PHE A 1 433 ? 32.186 86.073 45.277 1.00 32.80 433 PHE A CA 1
ATOM 3281 C C . PHE A 1 433 ? 31.638 85.746 43.899 1.00 27.67 433 PHE A C 1
ATOM 3282 O O . PHE A 1 433 ? 31.304 86.647 43.136 1.00 31.43 433 PHE A O 1
ATOM 3290 N N . ARG A 1 434 ? 31.540 84.462 43.578 1.00 30.62 434 ARG A N 1
ATOM 3291 C CA . ARG A 1 434 ? 30.946 84.055 42.313 1.00 31.47 434 ARG A CA 1
ATOM 3292 C C . ARG A 1 434 ? 29.480 84.484 42.223 1.00 33.28 434 ARG A C 1
ATOM 3293 O O . ARG A 1 434 ? 29.024 85.008 41.203 1.00 32.24 434 ARG A O 1
ATOM 3301 N N . GLU A 1 435 ? 28.742 84.254 43.301 1.00 30.88 435 GLU A N 1
ATOM 3302 C CA . GLU A 1 435 ? 27.343 84.662 43.358 1.00 35.91 435 GLU A CA 1
ATOM 3303 C C . GLU A 1 435 ? 27.230 86.194 43.328 1.00 28.87 435 GLU A C 1
ATOM 3304 O O . GLU A 1 435 ? 26.356 86.751 42.664 1.00 32.73 435 GLU A O 1
ATOM 3310 N N . LEU A 1 436 ? 28.128 86.866 44.038 1.00 28.88 436 LEU A N 1
ATOM 3311 C CA . LEU A 1 436 ? 28.185 88.327 44.007 1.00 29.97 436 LEU A CA 1
ATOM 3312 C C . LEU A 1 436 ? 28.324 88.857 42.579 1.00 30.50 436 LEU A C 1
ATOM 3313 O O . LEU A 1 436 ? 27.557 89.718 42.158 1.00 27.03 436 LEU A O 1
ATOM 3318 N N . TYR A 1 437 ? 29.301 88.334 41.840 1.00 28.44 437 TYR A N 1
ATOM 3319 C CA . TYR A 1 437 ? 29.565 88.806 40.484 1.00 29.14 437 TYR A CA 1
ATOM 3320 C C . TYR A 1 437 ? 28.366 88.532 39.595 1.00 32.09 437 TYR A C 1
ATOM 3321 O O . TYR A 1 437 ? 27.981 89.374 38.785 1.00 31.93 437 TYR A O 1
ATOM 3330 N N . LYS A 1 438 ? 27.783 87.348 39.750 1.00 30.81 438 LYS A N 1
ATOM 3331 C CA . LYS A 1 438 ? 26.573 87.002 39.011 1.00 36.06 438 LYS A CA 1
ATOM 3332 C C . LYS A 1 438 ? 25.477 88.039 39.245 1.00 35.98 438 LYS A C 1
ATOM 3333 O O . LYS A 1 438 ? 24.845 88.519 38.301 1.00 35.86 438 LYS A O 1
ATOM 3339 N N . ILE A 1 439 ? 25.263 88.391 40.508 1.00 31.77 439 ILE A N 1
ATOM 3340 C CA . ILE A 1 439 ? 24.261 89.392 40.854 1.00 30.99 439 ILE A CA 1
ATOM 3341 C C . ILE A 1 439 ? 24.576 90.750 40.232 1.00 33.38 439 ILE A C 1
ATOM 3342 O O . ILE A 1 439 ? 23.710 91.369 39.599 1.00 32.96 439 ILE A O 1
ATOM 3347 N N . LEU A 1 440 ? 25.818 91.202 40.403 1.00 28.08 440 LEU A N 1
ATOM 3348 C CA . LEU A 1 440 ? 26.224 92.515 39.924 1.00 31.78 440 LEU A CA 1
ATOM 3349 C C . LEU A 1 440 ? 26.151 92.631 38.414 1.00 32.61 440 LEU A C 1
ATOM 3350 O O . LEU A 1 440 ? 25.876 93.705 37.886 1.00 33.48 440 LEU A O 1
ATOM 3355 N N . GLU A 1 441 ? 26.398 91.526 37.720 1.00 32.81 441 GLU A N 1
ATOM 3356 C CA . GLU A 1 441 ? 26.457 91.561 36.265 1.00 38.02 441 GLU A CA 1
ATOM 3357 C C . GLU A 1 441 ? 25.096 91.328 35.596 1.00 46.98 441 GLU A C 1
ATOM 3358 O O . GLU A 1 441 ? 24.912 91.676 34.428 1.00 44.82 441 GLU A O 1
ATOM 3364 N N . SER A 1 442 ? 24.146 90.745 36.327 1.00 40.97 442 SER A N 1
ATOM 3365 C CA . SER A 1 442 ? 22.925 90.248 35.692 1.00 45.00 442 SER A CA 1
ATOM 3366 C C . SER A 1 442 ? 21.765 91.228 35.697 1.00 43.72 442 SER A C 1
ATOM 3367 O O . SER A 1 442 ? 20.706 90.953 35.131 1.00 45.39 442 SER A O 1
ATOM 3370 N N . HIS A 1 443 ? 21.957 92.373 36.331 1.00 41.15 443 HIS A N 1
ATOM 3371 C CA . HIS A 1 443 ? 20.883 93.343 36.430 1.00 43.41 443 HIS A CA 1
ATOM 3372 C C . HIS A 1 443 ? 21.449 94.743 36.354 1.00 44.58 443 HIS A C 1
ATOM 3373 O O . HIS A 1 443 ? 22.539 95.003 36.854 1.00 42.17 443 HIS A O 1
ATOM 3380 N N . GLN A 1 444 ? 20.715 95.642 35.713 1.00 43.40 444 GLN A N 1
ATOM 3381 C CA . GLN A 1 444 ? 21.122 97.028 35.659 1.00 37.29 444 GLN A CA 1
ATOM 3382 C C . GLN A 1 444 ? 20.780 97.658 36.996 1.00 41.94 444 GLN A C 1
ATOM 3383 O O . GLN A 1 444 ? 19.704 97.418 37.539 1.00 49.43 444 GLN A O 1
ATOM 3389 N N . PHE A 1 445 ? 21.690 98.453 37.543 1.00 39.55 445 PHE A N 1
ATOM 3390 C CA . PHE A 1 445 ? 21.409 99.116 38.807 1.00 38.88 445 PHE A CA 1
ATOM 3391 C C . PHE A 1 445 ? 21.306 100.620 38.642 1.00 41.69 445 PHE A C 1
ATOM 3392 O O . PHE A 1 445 ? 21.833 101.187 37.687 1.00 44.08 445 PHE A O 1
ATOM 3400 N N . SER A 1 446 ? 20.626 101.260 39.587 1.00 42.05 446 SER A N 1
ATOM 3401 C CA . SER A 1 446 ? 20.469 102.708 39.570 1.00 44.03 446 SER A CA 1
ATOM 3402 C C . SER A 1 446 ? 21.752 103.412 39.980 1.00 41.87 446 SER A C 1
ATOM 3403 O O . SER A 1 446 ? 22.392 103.021 40.956 1.00 39.78 446 SER A O 1
ATOM 3406 N N . PRO A 1 447 ? 22.120 104.465 39.233 1.00 43.97 447 PRO A N 1
ATOM 3407 C CA . PRO A 1 447 ? 23.294 105.303 39.470 1.00 42.71 447 PRO A CA 1
ATOM 3408 C C . PRO A 1 447 ? 23.574 105.589 40.940 1.00 43.36 447 PRO A C 1
ATOM 3409 O O . PRO A 1 447 ? 24.740 105.595 41.334 1.00 38.73 447 PRO A O 1
ATOM 3413 N N . HIS A 1 448 ? 22.543 105.797 41.751 1.00 37.10 448 HIS A N 1
ATOM 3414 C CA . HIS A 1 448 ? 22.803 106.112 43.152 1.00 43.76 448 HIS A CA 1
ATOM 3415 C C . HIS A 1 448 ? 23.293 104.895 43.951 1.00 41.39 448 HIS A C 1
ATOM 3416 O O . HIS A 1 448 ? 23.850 105.054 45.036 1.00 39.29 448 HIS A O 1
ATOM 3423 N N . ASN A 1 449 ? 23.085 103.692 43.412 1.00 39.32 449 ASN A N 1
ATOM 3424 C CA . ASN A 1 449 ? 23.598 102.464 44.036 1.00 41.19 449 ASN A CA 1
ATOM 3425 C C . ASN A 1 449 ? 24.987 102.062 43.540 1.00 38.99 449 ASN A C 1
ATOM 3426 O O . ASN A 1 449 ? 25.601 101.133 44.068 1.00 37.21 449 ASN A O 1
ATOM 3431 N N . HIS A 1 450 ? 25.474 102.747 42.517 1.00 37.01 450 HIS A N 1
ATOM 3432 C CA . HIS A 1 450 ? 26.760 102.397 41.910 1.00 38.56 450 HIS A CA 1
ATOM 3433 C C . HIS A 1 450 ? 27.979 102.416 42.843 1.00 36.94 450 HIS A C 1
ATOM 3434 O O . HIS A 1 450 ? 28.750 101.450 42.861 1.00 36.64 450 HIS A O 1
ATOM 3441 N N . PRO A 1 451 ? 28.165 103.504 43.615 1.00 36.28 451 PRO A N 1
ATOM 3442 C CA . PRO A 1 451 ? 29.366 103.563 44.457 1.00 35.23 451 PRO A CA 1
ATOM 3443 C C . PRO A 1 451 ? 29.544 102.366 45.393 1.00 37.52 451 PRO A C 1
ATOM 3444 O O . PRO A 1 451 ? 30.647 101.814 45.472 1.00 34.59 451 PRO A O 1
ATOM 3448 N N . LYS A 1 452 ? 28.481 101.973 46.085 1.00 34.52 452 LYS A N 1
ATOM 3449 C CA . LYS A 1 452 ? 28.556 100.850 47.010 1.00 34.55 452 LYS A CA 1
ATOM 3450 C C . LYS A 1 452 ? 28.790 99.547 46.274 1.00 30.65 452 LYS A C 1
ATOM 3451 O O . LYS A 1 452 ? 29.562 98.709 46.723 1.00 29.22 452 LYS A O 1
ATOM 3457 N N . LEU A 1 453 ? 28.101 99.369 45.154 1.00 28.45 453 LEU A N 1
ATOM 3458 C CA . LEU A 1 453 ? 28.228 98.145 44.380 1.00 29.75 453 LEU A CA 1
ATOM 3459 C C . LEU A 1 453 ? 29.611 98.033 43.739 1.00 31.33 453 LEU A C 1
ATOM 3460 O O . LEU A 1 453 ? 30.174 96.933 43.628 1.00 27.81 453 LEU A O 1
ATOM 3465 N N . GLN A 1 454 ? 30.143 99.171 43.302 1.00 29.64 454 GLN A N 1
ATOM 3466 C CA . GLN A 1 454 ? 31.499 99.224 42.758 1.00 31.44 454 GLN A CA 1
ATOM 3467 C C . GLN A 1 454 ? 32.523 98.767 43.785 1.00 28.58 454 GLN A C 1
ATOM 3468 O O . GLN A 1 454 ? 33.429 98.003 43.455 1.00 31.97 454 GLN A O 1
ATOM 3474 N N . GLN A 1 455 ? 32.379 99.232 45.023 1.00 26.08 455 GLN A N 1
ATOM 3475 C CA . GLN A 1 455 ? 33.283 98.828 46.093 1.00 30.08 455 GLN A CA 1
ATOM 3476 C C . GLN A 1 455 ? 33.255 97.320 46.333 1.00 30.60 455 GLN A C 1
ATOM 3477 O O . GLN A 1 455 ? 34.305 96.695 46.534 1.00 29.12 455 GLN A O 1
ATOM 3483 N N . LEU A 1 456 ? 32.065 96.730 46.297 1.00 25.82 456 LEU A N 1
ATOM 3484 C CA . LEU A 1 456 ? 31.949 95.284 46.482 1.00 25.08 456 LEU A CA 1
ATOM 3485 C C . LEU A 1 456 ? 32.696 94.550 45.375 1.00 27.87 456 LEU A C 1
ATOM 3486 O O . LEU A 1 456 ? 33.440 93.601 45.641 1.00 25.19 456 LEU A O 1
ATOM 3491 N N . TRP A 1 457 ? 32.500 94.995 44.135 1.00 23.80 457 TRP A N 1
ATOM 3492 C CA . TRP A 1 457 ? 33.169 94.375 43.005 1.00 27.60 457 TRP A CA 1
ATOM 3493 C C . TRP A 1 457 ? 34.685 94.474 43.164 1.00 26.26 457 TRP A C 1
ATOM 3494 O O . TRP A 1 457 ? 35.403 93.509 42.912 1.00 29.20 457 TRP A O 1
ATOM 3505 N N . LEU A 1 458 ? 35.160 95.636 43.600 1.00 27.92 458 LEU A N 1
ATOM 3506 C CA . LEU A 1 458 ? 36.603 95.877 43.692 1.00 29.60 458 LEU A CA 1
ATOM 3507 C C . LEU A 1 458 ? 37.230 95.125 44.853 1.00 28.60 458 LEU A C 1
ATOM 3508 O O . LEU A 1 458 ? 38.246 94.446 44.696 1.00 28.64 458 LEU A O 1
ATOM 3513 N N . LYS A 1 459 ? 36.629 95.270 46.025 1.00 24.78 459 LYS A N 1
ATOM 3514 C CA . LYS A 1 459 ? 37.130 94.613 47.218 1.00 28.01 459 LYS A CA 1
ATOM 3515 C C . LYS A 1 459 ? 37.192 93.101 47.052 1.00 29.44 459 LYS A C 1
ATOM 3516 O O . LYS A 1 459 ? 38.171 92.476 47.455 1.00 29.57 459 LYS A O 1
ATOM 3522 N N . ALA A 1 460 ? 36.166 92.517 46.437 1.00 28.27 460 ALA A N 1
ATOM 3523 C CA . ALA A 1 460 ? 36.136 91.070 46.272 1.00 27.05 460 ALA A CA 1
ATOM 3524 C C . ALA A 1 460 ? 37.265 90.623 45.358 1.00 30.57 460 ALA A C 1
ATOM 3525 O O . ALA A 1 460 ? 37.971 89.653 45.648 1.00 25.42 460 ALA A O 1
ATOM 3527 N N . HIS A 1 461 ? 37.432 91.329 44.251 1.00 26.53 461 HIS A N 1
ATOM 3528 C CA . HIS A 1 461 ? 38.482 90.977 43.311 1.00 28.30 461 HIS A CA 1
ATOM 3529 C C . HIS A 1 461 ? 39.884 91.132 43.926 1.00 28.97 461 HIS A C 1
ATOM 3530 O O . HIS A 1 461 ? 40.776 90.346 43.620 1.00 29.39 461 HIS A O 1
ATOM 3537 N N . TYR A 1 462 ? 40.060 92.121 44.807 1.00 28.70 462 TYR A N 1
ATOM 3538 C CA . TYR A 1 462 ? 41.318 92.281 45.546 1.00 29.20 462 TYR A CA 1
ATOM 3539 C C . TYR A 1 462 ? 41.554 91.100 46.484 1.00 36.86 462 TYR A C 1
ATOM 3540 O O . TYR A 1 462 ? 42.677 90.592 46.596 1.00 30.26 462 TYR A O 1
ATOM 3549 N N . VAL A 1 463 ? 40.500 90.684 47.181 1.00 28.84 463 VAL A N 1
ATOM 3550 C CA . VAL A 1 463 ? 40.608 89.555 48.094 1.00 28.42 463 VAL A CA 1
ATOM 3551 C C . VAL A 1 463 ? 41.054 88.323 47.332 1.00 31.03 463 VAL A C 1
ATOM 3552 O O . VAL A 1 463 ? 41.976 87.625 47.755 1.00 39.19 463 VAL A O 1
ATOM 3556 N N . GLU A 1 464 ? 40.427 88.081 46.186 1.00 30.53 464 GLU A N 1
ATOM 3557 C CA . GLU A 1 464 ? 40.744 86.904 45.378 1.00 31.50 464 GLU A CA 1
ATOM 3558 C C . GLU A 1 464 ? 42.158 86.973 44.823 1.00 36.82 464 GLU A C 1
ATOM 3559 O O . GLU A 1 464 ? 42.884 85.983 44.825 1.00 34.69 464 GLU A O 1
ATOM 3565 N N . ALA A 1 465 ? 42.542 88.150 44.345 1.00 34.61 465 ALA A N 1
ATOM 3566 C CA . ALA A 1 465 ? 43.884 88.338 43.805 1.00 37.01 465 ALA A CA 1
ATOM 3567 C C . ALA A 1 465 ? 44.961 88.159 44.877 1.00 36.05 465 ALA A C 1
ATOM 3568 O O . ALA A 1 465 ? 45.955 87.471 44.656 1.00 41.43 465 ALA A O 1
ATOM 3570 N N . GLU A 1 466 ? 44.747 88.759 46.043 1.00 32.88 466 GLU A N 1
ATOM 3571 C CA . GLU A 1 466 ? 45.726 88.720 47.122 1.00 37.11 466 GLU A CA 1
ATOM 3572 C C . GLU A 1 466 ? 45.968 87.294 47.611 1.00 44.01 466 GLU A C 1
ATOM 3573 O O . GLU A 1 466 ? 47.091 86.937 47.969 1.00 46.87 466 GLU A O 1
ATOM 3579 N N . LYS A 1 467 ? 44.921 86.474 47.615 1.00 41.46 467 LYS A N 1
ATOM 3580 C CA . LYS A 1 467 ? 45.069 85.081 48.016 1.00 44.34 467 LYS A CA 1
ATOM 3581 C C . LYS A 1 467 ? 45.888 84.293 46.993 1.00 45.41 467 LYS A C 1
ATOM 3582 O O . LYS A 1 467 ? 46.720 83.474 47.364 1.00 45.77 467 LYS A O 1
ATOM 3588 N N . LEU A 1 468 ? 45.653 84.543 45.709 1.00 40.27 468 LEU A N 1
ATOM 3589 C CA . LEU A 1 468 ? 46.430 83.893 44.658 1.00 46.44 468 LEU A CA 1
ATOM 3590 C C . LEU A 1 468 ? 47.890 84.325 44.713 1.00 48.34 468 LEU A C 1
ATOM 3591 O O . LEU A 1 468 ? 48.769 83.637 44.200 1.00 51.77 468 LEU A O 1
ATOM 3596 N N . ARG A 1 469 ? 48.143 85.466 45.343 1.00 48.53 469 ARG A N 1
ATOM 3597 C CA . ARG A 1 469 ? 49.483 86.040 45.378 1.00 49.03 469 ARG A CA 1
ATOM 3598 C C . ARG A 1 469 ? 50.256 85.595 46.619 1.00 52.44 469 ARG A C 1
ATOM 3599 O O . ARG A 1 469 ? 51.488 85.629 46.649 1.00 54.21 469 ARG A O 1
ATOM 3607 N N . GLY A 1 470 ? 49.532 85.177 47.649 1.00 47.34 470 GLY A N 1
ATOM 3608 C CA . GLY A 1 470 ? 50.165 84.709 48.867 1.00 50.00 470 GLY A CA 1
ATOM 3609 C C . GLY A 1 470 ? 50.760 85.843 49.672 1.00 58.34 470 GLY A C 1
ATOM 3610 O O . GLY A 1 470 ? 51.271 85.636 50.774 1.00 60.54 470 GLY A O 1
ATOM 3611 N N . ARG A 1 471 ? 50.692 87.051 49.123 1.00 58.17 471 ARG A N 1
ATOM 3612 C CA . ARG A 1 471 ? 51.236 88.225 49.791 1.00 56.93 471 ARG A CA 1
ATOM 3613 C C . ARG A 1 471 ? 50.430 89.478 49.460 1.00 57.77 471 ARG A C 1
ATOM 3614 O O . ARG A 1 471 ? 49.843 89.573 48.378 1.00 52.09 471 ARG A O 1
ATOM 3622 N N . PRO A 1 472 ? 50.391 90.434 50.405 1.00 56.56 472 PRO A N 1
ATOM 3623 C CA . PRO A 1 472 ? 49.644 91.690 50.302 1.00 55.51 472 PRO A CA 1
ATOM 3624 C C . PRO A 1 472 ? 49.707 92.366 48.940 1.00 49.43 472 PRO A C 1
ATOM 3625 O O . PRO A 1 472 ? 50.773 92.523 48.345 1.00 48.59 472 PRO A O 1
ATOM 3629 N N . LEU A 1 473 ? 48.531 92.747 48.459 1.00 45.57 473 LEU A N 1
ATOM 3630 C CA . LEU A 1 473 ? 48.384 93.520 47.244 1.00 45.65 473 LEU A CA 1
ATOM 3631 C C . LEU A 1 473 ? 48.816 94.942 47.569 1.00 46.74 473 LEU A C 1
ATOM 3632 O O . LEU A 1 473 ? 48.342 95.536 48.549 1.00 45.54 473 LEU A O 1
ATOM 3637 N N . GLY A 1 474 ? 49.739 95.475 46.774 1.00 36.89 474 GLY A N 1
ATOM 3638 C CA . GLY A 1 474 ? 50.156 96.852 46.927 1.00 36.62 474 GLY A CA 1
ATOM 3639 C C . GLY A 1 474 ? 49.442 97.690 45.890 1.00 34.33 474 GLY A C 1
ATOM 3640 O O . GLY A 1 474 ? 48.539 97.203 45.207 1.00 30.94 474 GLY A O 1
ATOM 3641 N N . ALA A 1 475 ? 49.863 98.945 45.758 1.00 32.83 475 ALA A N 1
ATOM 3642 C CA . ALA A 1 475 ? 49.214 99.882 44.853 1.00 31.56 475 ALA A CA 1
ATOM 3643 C C . ALA A 1 475 ? 49.238 99.401 43.401 1.00 25.02 475 ALA A C 1
ATOM 3644 O O . ALA A 1 475 ? 48.218 99.434 42.724 1.00 27.48 475 ALA A O 1
ATOM 3646 N N . VAL A 1 476 ? 50.392 98.945 42.926 1.00 26.50 476 VAL A N 1
ATOM 3647 C CA . VAL A 1 476 ? 50.472 98.490 41.537 1.00 28.59 476 VAL A CA 1
ATOM 3648 C C . VAL A 1 476 ? 49.643 97.220 41.301 1.00 26.31 476 VAL A C 1
ATOM 3649 O O . VAL A 1 476 ? 49.040 97.054 40.239 1.00 24.97 476 VAL A O 1
ATOM 3653 N N . GLY A 1 477 ? 49.600 96.345 42.302 1.00 26.03 477 GLY A N 1
ATOM 3654 C CA . GLY A 1 477 ? 48.824 95.121 42.216 1.00 28.01 477 GLY A CA 1
ATOM 3655 C C . GLY A 1 477 ? 47.351 95.449 42.070 1.00 27.14 477 GLY A C 1
ATOM 3656 O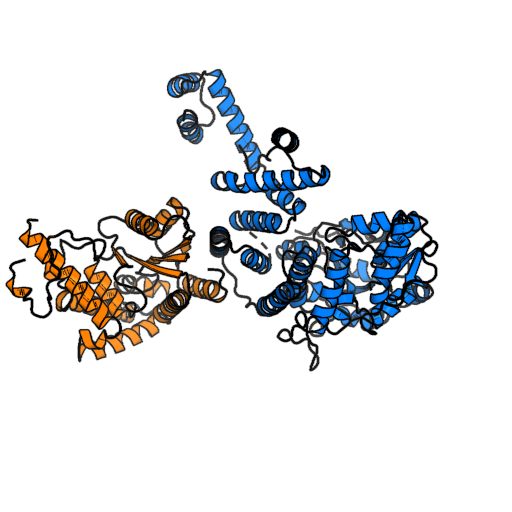 O . GLY A 1 477 ? 46.658 94.858 41.243 1.00 27.17 477 GLY A O 1
ATOM 3657 N N . LYS A 1 478 ? 46.872 96.402 42.865 1.00 28.47 478 LYS A N 1
ATOM 3658 C CA . LYS A 1 478 ? 45.466 96.801 42.793 1.00 27.63 478 LYS A CA 1
ATOM 3659 C C . LYS A 1 478 ? 45.172 97.428 41.444 1.00 29.50 478 LYS A C 1
ATOM 3660 O O . LYS A 1 478 ? 44.136 97.153 40.836 1.00 28.41 478 LYS A O 1
ATOM 3666 N N . TYR A 1 479 ? 46.101 98.258 40.972 1.00 28.84 479 TYR A N 1
ATOM 3667 C CA . TYR A 1 479 ? 45.986 98.856 39.647 1.00 28.35 479 TYR A CA 1
ATOM 3668 C C . TYR A 1 479 ? 45.806 97.777 38.585 1.00 26.89 479 TYR A C 1
ATOM 3669 O O . TYR A 1 479 ? 44.953 97.900 37.711 1.00 26.24 479 TYR A O 1
ATOM 3678 N N . ARG A 1 480 ? 46.595 96.711 38.672 1.00 27.99 480 ARG A N 1
ATOM 3679 C CA . ARG A 1 480 ? 46.504 95.635 37.682 1.00 28.21 480 ARG A CA 1
ATOM 3680 C C . ARG A 1 480 ? 45.178 94.852 37.756 1.00 29.40 480 ARG A C 1
ATOM 3681 O O . ARG A 1 480 ? 44.593 94.532 36.728 1.00 28.73 480 ARG A O 1
ATOM 3689 N N . VAL A 1 481 ? 44.711 94.568 38.967 1.00 25.91 481 VAL A N 1
ATOM 3690 C CA . VAL A 1 481 ? 43.418 93.910 39.170 1.00 29.34 481 VAL A CA 1
ATOM 3691 C C . VAL A 1 481 ? 42.287 94.717 38.544 1.00 29.02 481 VAL A C 1
ATOM 3692 O O . VAL A 1 481 ? 41.418 94.172 37.866 1.00 31.37 481 VAL A O 1
ATOM 3696 N N . ARG A 1 482 ? 42.309 96.022 38.771 1.00 28.44 482 ARG A N 1
ATOM 3697 C CA . ARG A 1 482 ? 41.321 96.915 38.178 1.00 30.05 482 ARG A CA 1
ATOM 3698 C C . ARG A 1 482 ? 41.296 96.819 36.651 1.00 35.57 482 ARG A C 1
ATOM 3699 O O . ARG A 1 482 ? 40.221 96.784 36.041 1.00 31.79 482 ARG A O 1
ATOM 3707 N N . ARG A 1 483 ? 42.476 96.735 36.040 1.00 31.63 483 ARG A N 1
ATOM 3708 C CA . ARG A 1 483 ? 42.575 96.627 34.585 1.00 31.61 483 ARG A CA 1
ATOM 3709 C C . ARG A 1 483 ? 42.077 95.291 34.078 1.00 29.01 483 ARG A C 1
ATOM 3710 O O . ARG A 1 483 ? 41.503 95.194 32.996 1.00 33.06 483 ARG A O 1
ATOM 3718 N N . LYS A 1 484 ? 42.325 94.252 34.856 1.00 28.74 484 LYS A N 1
ATOM 3719 C CA . LYS A 1 484 ? 41.994 92.906 34.432 1.00 33.77 484 LYS A CA 1
ATOM 3720 C C . LYS A 1 484 ? 40.498 92.630 34.598 1.00 34.69 484 LYS A C 1
ATOM 3721 O O . LYS A 1 484 ? 39.919 91.855 33.842 1.00 34.04 484 LYS A O 1
ATOM 3727 N N . PHE A 1 485 ? 39.874 93.277 35.577 1.00 32.50 485 PHE A N 1
ATOM 3728 C CA . PHE A 1 485 ? 38.446 93.072 35.830 1.00 31.70 485 PHE A CA 1
ATOM 3729 C C . PHE A 1 485 ? 37.735 94.406 35.958 1.00 33.02 485 PHE A C 1
ATOM 3730 O O . PHE A 1 485 ? 37.484 94.870 37.068 1.00 31.20 485 PHE A O 1
ATOM 3738 N N . PRO A 1 486 ? 37.409 95.034 34.820 1.00 34.09 486 PRO A N 1
ATOM 3739 C CA . PRO A 1 486 ? 36.789 96.358 34.834 1.00 33.12 486 PRO A CA 1
ATOM 3740 C C . PRO A 1 486 ? 35.400 96.266 35.454 1.00 34.94 486 PRO A C 1
ATOM 3741 O O . PRO A 1 486 ? 34.794 95.192 35.452 1.00 34.70 486 PRO A O 1
ATOM 3745 N N . LEU A 1 487 ? 34.916 97.377 35.991 1.00 36.75 487 LEU A N 1
ATOM 3746 C CA . LEU A 1 487 ? 33.553 97.446 36.503 1.00 38.35 487 LEU A CA 1
ATOM 3747 C C . LEU A 1 487 ? 32.577 97.144 35.378 1.00 37.93 487 LEU A C 1
ATOM 3748 O O . LEU A 1 487 ? 32.652 97.756 34.317 1.00 39.42 487 LEU A O 1
ATOM 3753 N N . PRO A 1 488 ? 31.659 96.191 35.599 1.00 38.64 488 PRO A N 1
ATOM 3754 C CA . PRO A 1 488 ? 30.684 95.948 34.534 1.00 39.00 488 PRO A CA 1
ATOM 3755 C C . PRO A 1 488 ? 29.765 97.149 34.350 1.00 38.79 488 PRO A C 1
ATOM 3756 O O . PRO A 1 488 ? 29.566 97.948 35.269 1.00 36.01 488 PRO A O 1
ATOM 3760 N N . ARG A 1 489 ? 29.229 97.278 33.145 1.00 37.59 489 ARG A N 1
ATOM 3761 C CA . ARG A 1 489 ? 28.434 98.436 32.786 1.00 42.79 489 ARG A CA 1
ATOM 3762 C C . ARG A 1 489 ? 27.112 98.478 33.541 1.00 45.01 489 ARG A C 1
ATOM 3763 O O . ARG A 1 489 ? 26.411 99.489 33.536 1.00 43.83 489 ARG A O 1
ATOM 3771 N N . THR A 1 490 ? 26.788 97.372 34.200 1.00 41.66 490 THR A N 1
ATOM 3772 C CA . THR A 1 490 ? 25.593 97.289 35.022 1.00 40.75 490 THR A CA 1
ATOM 3773 C C . THR A 1 490 ? 25.715 98.152 36.272 1.00 41.04 490 THR A C 1
ATOM 3774 O O . THR A 1 490 ? 24.706 98.532 36.863 1.00 37.87 490 THR A O 1
ATOM 3778 N N . ILE A 1 491 ? 26.944 98.452 36.690 1.00 32.37 491 ILE A N 1
ATOM 3779 C CA . ILE A 1 491 ? 27.139 99.250 37.895 1.00 32.40 491 ILE A CA 1
ATOM 3780 C C . ILE A 1 491 ? 28.096 100.420 37.668 1.00 38.80 491 ILE A C 1
ATOM 3781 O O . ILE A 1 491 ? 28.612 101.012 38.621 1.00 34.19 491 ILE A O 1
ATOM 3786 N N . TRP A 1 492 ? 28.306 100.768 36.403 1.00 40.19 492 TRP A N 1
ATOM 3787 C CA . TRP A 1 492 ? 29.224 101.845 36.066 1.00 49.54 492 TRP A CA 1
ATOM 3788 C C . TRP A 1 492 ? 28.905 102.495 34.728 1.00 51.22 492 TRP A C 1
ATOM 3789 O O . TRP A 1 492 ? 28.574 101.813 33.757 1.00 48.38 492 TRP A O 1
ATOM 3800 N N . ASP A 1 493 ? 29.016 103.820 34.692 1.00 59.56 493 ASP A N 1
ATOM 3801 C CA . ASP A 1 493 ? 28.913 104.576 33.446 1.00 62.03 493 ASP A CA 1
ATOM 3802 C C . ASP A 1 493 ? 30.202 104.447 32.644 1.00 61.41 493 ASP A C 1
ATOM 3803 O O . ASP A 1 493 ? 30.409 105.165 31.668 1.00 67.75 493 ASP A O 1
ATOM 3808 N N . LYS A 1 504 ? 30.704 119.356 35.691 1.00 67.61 504 LYS A N 1
ATOM 3809 C CA . LYS A 1 504 ? 29.701 120.420 35.633 1.00 73.70 504 LYS A CA 1
ATOM 3810 C C . LYS A 1 504 ? 29.146 120.621 34.222 1.00 74.70 504 LYS A C 1
ATOM 3811 O O . LYS A 1 504 ? 27.946 120.860 34.037 1.00 70.70 504 LYS A O 1
ATOM 3817 N N . SER A 1 505 ? 30.030 120.546 33.233 1.00 73.54 505 SER A N 1
ATOM 3818 C CA . SER A 1 505 ? 29.614 120.581 31.841 1.00 64.58 505 SER A CA 1
ATOM 3819 C C . SER A 1 505 ? 28.609 119.457 31.622 1.00 63.47 505 SER A C 1
ATOM 3820 O O . SER A 1 505 ? 27.617 119.624 30.910 1.00 59.95 505 SER A O 1
ATOM 3823 N N . ARG A 1 506 ? 28.873 118.319 32.263 1.00 67.41 506 ARG A N 1
ATOM 3824 C CA . ARG A 1 506 ? 27.961 117.177 32.257 1.00 65.59 506 ARG A CA 1
ATOM 3825 C C . ARG A 1 506 ? 26.547 117.580 32.669 1.00 62.60 506 ARG A C 1
ATOM 3826 O O . ARG A 1 506 ? 25.564 117.133 32.074 1.00 59.35 506 ARG A O 1
ATOM 3834 N N . GLY A 1 507 ? 26.452 118.436 33.680 1.00 61.62 507 GLY A N 1
ATOM 3835 C CA . GLY A 1 507 ? 25.167 118.921 34.145 1.00 61.09 507 GLY A CA 1
ATOM 3836 C C . GLY A 1 507 ? 24.320 119.527 33.042 1.00 59.15 507 GLY A C 1
ATOM 3837 O O . GLY A 1 507 ? 23.129 119.228 32.924 1.00 56.59 507 GLY A O 1
ATOM 3838 N N . VAL A 1 508 ? 24.938 120.379 32.230 1.00 60.82 508 VAL A N 1
ATOM 3839 C CA . VAL A 1 508 ? 24.250 121.015 31.109 1.00 57.23 508 VAL A CA 1
ATOM 3840 C C . VAL A 1 508 ? 23.885 119.975 30.054 1.00 51.17 508 VAL A C 1
ATOM 3841 O O . VAL A 1 508 ? 22.788 120.004 29.487 1.00 48.84 508 VAL A O 1
ATOM 3845 N N . LEU A 1 509 ? 24.809 119.046 29.822 1.00 49.21 509 LEU A N 1
ATOM 3846 C CA . LEU A 1 509 ? 24.635 117.994 28.831 1.00 48.67 509 LEU A CA 1
ATOM 3847 C C . LEU A 1 509 ? 23.503 117.036 29.196 1.00 51.02 509 LEU A C 1
ATOM 3848 O O . LEU A 1 509 ? 22.658 116.724 28.359 1.00 46.52 509 LEU A O 1
ATOM 3853 N N . ARG A 1 510 ? 23.493 116.571 30.442 1.00 54.03 510 ARG A N 1
ATOM 3854 C CA . ARG A 1 510 ? 22.476 115.623 30.894 1.00 51.56 510 ARG A CA 1
ATOM 3855 C C . ARG A 1 510 ? 21.073 116.205 30.796 1.00 51.06 510 ARG A C 1
ATOM 3856 O O . ARG A 1 510 ? 20.166 115.554 30.275 1.00 50.73 510 ARG A O 1
ATOM 3864 N N . GLU A 1 511 ? 20.899 117.433 31.278 1.00 51.42 511 GLU A N 1
ATOM 3865 C CA . GLU A 1 511 ? 19.596 118.085 31.215 1.00 54.54 511 GLU A CA 1
ATOM 3866 C C . GLU A 1 511 ? 19.139 118.262 29.770 1.00 53.01 511 GLU A C 1
ATOM 3867 O O . GLU A 1 511 ? 17.947 118.158 29.459 1.00 48.10 511 GLU A O 1
ATOM 3873 N N . TRP A 1 512 ? 20.091 118.528 28.881 1.00 48.61 512 TRP A N 1
ATOM 3874 C CA . TRP A 1 512 ? 19.749 118.744 27.485 1.00 43.49 512 TRP A CA 1
ATOM 3875 C C . TRP A 1 512 ? 19.370 117.415 26.842 1.00 41.63 512 TRP A C 1
ATOM 3876 O O . TRP A 1 512 ? 18.366 117.323 26.135 1.00 43.09 512 TRP A O 1
ATOM 3887 N N . TYR A 1 513 ? 20.172 116.390 27.118 1.00 38.00 513 TYR A N 1
ATOM 3888 C CA . TYR A 1 513 ? 19.977 115.056 26.551 1.00 38.84 513 TYR A CA 1
ATOM 3889 C C . TYR A 1 513 ? 18.598 114.472 26.853 1.00 41.35 513 TYR A C 1
ATOM 3890 O O . TYR A 1 513 ? 18.061 113.688 26.067 1.00 39.39 513 TYR A O 1
ATOM 3899 N N . ALA A 1 514 ? 18.033 114.848 27.995 1.00 44.49 514 ALA A N 1
ATOM 3900 C CA . ALA A 1 514 ? 16.730 114.338 28.403 1.00 46.07 514 ALA A CA 1
ATOM 3901 C C . ALA A 1 514 ? 15.633 114.898 27.515 1.00 46.40 514 ALA A C 1
ATOM 3902 O O . ALA A 1 514 ? 14.607 114.257 27.303 1.00 50.80 514 ALA A O 1
ATOM 3904 N N . HIS A 1 515 ? 15.852 116.101 26.997 1.00 47.00 515 HIS A N 1
ATOM 3905 C CA . HIS A 1 515 ? 14.891 116.725 26.099 1.00 44.38 515 HIS A CA 1
ATOM 3906 C C . HIS A 1 515 ? 15.058 116.196 24.687 1.00 43.08 515 HIS A C 1
ATOM 3907 O O . HIS A 1 515 ? 14.082 115.971 23.971 1.00 38.50 515 HIS A O 1
ATOM 3914 N N . ASN A 1 516 ? 16.308 115.997 24.293 1.00 36.48 516 ASN A N 1
ATOM 3915 C CA . ASN A 1 516 ? 16.623 115.675 22.915 1.00 33.09 516 ASN A CA 1
ATOM 3916 C C . ASN A 1 516 ? 17.977 114.989 22.872 1.00 33.24 516 ASN A C 1
ATOM 3917 O O . ASN A 1 516 ? 19.003 115.634 23.057 1.00 32.74 516 ASN A O 1
ATOM 3922 N N . PRO A 1 517 ? 17.982 113.671 22.653 1.00 31.47 517 PRO A N 1
ATOM 3923 C CA . PRO A 1 517 ? 19.245 112.937 22.531 1.00 29.62 517 PRO A CA 1
ATOM 3924 C C . PRO A 1 517 ? 19.903 113.082 21.161 1.00 29.48 517 PRO A C 1
ATOM 3925 O O . PRO A 1 517 ? 20.974 112.510 20.966 1.00 27.62 517 PRO A O 1
ATOM 3929 N N . TYR A 1 518 ? 19.286 113.822 20.240 1.00 24.51 518 TYR A N 1
ATOM 3930 C CA . TYR A 1 518 ? 19.872 114.030 18.918 1.00 24.37 518 TYR A CA 1
ATOM 3931 C C . TYR A 1 518 ? 19.936 115.512 18.516 1.00 28.15 518 TYR A C 1
ATOM 3932 O O . TYR A 1 518 ? 19.159 115.959 17.672 1.00 26.61 518 TYR A O 1
ATOM 3941 N N . PRO A 1 519 ? 20.874 116.273 19.102 1.00 26.86 519 PRO A N 1
ATOM 3942 C CA . PRO A 1 519 ? 21.038 117.691 18.743 1.00 26.10 519 PRO A CA 1
ATOM 3943 C C . PRO A 1 519 ? 21.478 117.860 17.284 1.00 23.50 519 PRO A C 1
ATOM 3944 O O . PRO A 1 519 ? 22.194 117.022 16.748 1.00 22.81 519 PRO A O 1
ATOM 3948 N N . SER A 1 520 ? 21.047 118.945 16.658 1.00 20.61 520 SER A N 1
ATOM 3949 C CA . SER A 1 520 ? 21.465 119.292 15.308 1.00 22.04 520 SER A CA 1
ATOM 3950 C C . SER A 1 520 ? 22.889 119.869 15.356 1.00 22.42 520 SER A C 1
ATOM 3951 O O . SER A 1 520 ? 23.423 120.101 16.449 1.00 20.70 520 SER A O 1
ATOM 3954 N N . PRO A 1 521 ? 23.497 120.119 14.182 1.00 22.33 521 PRO A N 1
ATOM 3955 C CA . PRO A 1 521 ? 24.830 120.729 14.210 1.00 25.27 521 PRO A CA 1
ATOM 3956 C C . PRO A 1 521 ? 24.827 122.071 14.929 1.00 24.94 521 PRO A C 1
ATOM 3957 O O . PRO A 1 521 ? 25.731 122.309 15.729 1.00 22.59 521 PRO A O 1
ATOM 3961 N N . ARG A 1 522 ? 23.826 122.918 14.682 1.00 26.36 522 ARG A N 1
ATOM 3962 C CA . ARG A 1 522 ? 23.792 124.205 15.377 1.00 25.22 522 ARG A CA 1
ATOM 3963 C C . ARG A 1 522 ? 23.629 124.005 16.878 1.00 25.57 522 ARG A C 1
ATOM 3964 O O . ARG A 1 522 ? 24.268 124.687 17.676 1.00 25.83 522 ARG A O 1
ATOM 3972 N N . GLU A 1 523 ? 22.776 123.067 17.266 1.00 21.93 523 GLU A N 1
ATOM 3973 C CA . GLU A 1 523 ? 22.556 122.826 18.688 1.00 21.84 523 GLU A CA 1
ATOM 3974 C C . GLU A 1 523 ? 23.823 122.317 19.365 1.00 24.89 523 GLU A C 1
ATOM 3975 O O . GLU A 1 523 ? 24.094 122.647 20.526 1.00 23.02 523 GLU A O 1
ATOM 3981 N N . LYS A 1 524 ? 24.605 121.524 18.638 1.00 21.38 524 LYS A N 1
ATOM 3982 C CA . LYS A 1 524 ? 25.904 121.087 19.149 1.00 24.81 524 LYS A CA 1
ATOM 3983 C C . LYS A 1 524 ? 26.855 122.269 19.362 1.00 25.11 524 LYS A C 1
ATOM 3984 O O . LYS A 1 524 ? 27.594 122.302 20.340 1.00 24.21 524 LYS A O 1
ATOM 3990 N N . ARG A 1 525 ? 26.824 123.243 18.457 1.00 20.13 525 ARG A N 1
ATOM 3991 C CA . ARG A 1 525 ? 27.688 124.411 18.597 1.00 25.63 525 ARG A CA 1
ATOM 3992 C C . ARG A 1 525 ? 27.291 125.222 19.830 1.00 28.66 525 ARG A C 1
ATOM 3993 O O . ARG A 1 525 ? 28.149 125.698 20.565 1.00 28.45 525 ARG A O 1
ATOM 4001 N N . GLU A 1 526 ? 25.987 125.365 20.054 1.00 26.64 526 GLU A N 1
ATOM 4002 C CA . GLU A 1 526 ? 25.495 126.095 21.213 1.00 28.75 526 GLU A CA 1
ATOM 4003 C C . GLU A 1 526 ? 25.901 125.389 22.496 1.00 29.53 526 GLU A C 1
ATOM 4004 O O . GLU A 1 526 ? 26.290 126.035 23.465 1.00 31.86 526 GLU A O 1
ATOM 4010 N N . LEU A 1 527 ? 25.805 124.060 22.495 1.00 29.03 527 LEU A N 1
ATOM 4011 C CA . LEU A 1 527 ? 26.197 123.251 23.647 1.00 27.60 527 LEU A CA 1
ATOM 4012 C C . LEU A 1 527 ? 27.701 123.308 23.908 1.00 33.57 527 LEU A C 1
ATOM 4013 O O . LEU A 1 527 ? 28.138 123.311 25.062 1.00 34.75 527 LEU A O 1
ATOM 4018 N N . ALA A 1 528 ? 28.493 123.334 22.836 1.00 26.20 528 ALA A N 1
ATOM 4019 C CA . ALA A 1 528 ? 29.940 123.434 22.980 1.00 28.92 528 ALA A CA 1
ATOM 4020 C C . ALA A 1 528 ? 30.269 124.780 23.615 1.00 30.03 528 ALA A C 1
ATOM 4021 O O . ALA A 1 528 ? 31.150 124.874 24.464 1.00 36.63 528 ALA A O 1
ATOM 4023 N N . GLU A 1 529 ? 29.529 125.812 23.221 1.00 30.53 529 GLU A N 1
ATOM 4024 C CA . GLU A 1 529 ? 29.696 127.139 23.797 1.00 32.24 529 GLU A CA 1
ATOM 4025 C C . GLU A 1 529 ? 29.353 127.144 25.282 1.00 40.17 529 GLU A C 1
ATOM 4026 O O . GLU A 1 529 ? 30.080 127.721 26.092 1.00 38.25 529 GLU A O 1
ATOM 4032 N N . ALA A 1 530 ? 28.250 126.490 25.634 1.00 34.63 530 ALA A N 1
ATOM 4033 C CA . ALA A 1 530 ? 27.746 126.523 27.002 1.00 38.35 530 ALA A CA 1
ATOM 4034 C C . ALA A 1 530 ? 28.553 125.674 27.982 1.00 39.74 530 ALA A C 1
ATOM 4035 O O . ALA A 1 530 ? 28.536 125.934 29.184 1.00 44.13 530 ALA A O 1
ATOM 4037 N N . THR A 1 531 ? 29.253 124.665 27.475 1.00 37.03 531 THR A N 1
ATOM 4038 C CA . THR A 1 531 ? 29.969 123.734 28.340 1.00 38.98 531 THR A CA 1
ATOM 4039 C C . THR A 1 531 ? 31.477 123.954 28.336 1.00 44.73 531 THR A C 1
ATOM 4040 O O . THR A 1 531 ? 32.197 123.382 29.157 1.00 42.05 531 THR A O 1
ATOM 4044 N N . GLY A 1 532 ? 31.957 124.765 27.398 1.00 37.84 532 GLY A N 1
ATOM 4045 C CA . GLY A 1 532 ? 33.383 124.956 27.228 1.00 38.74 532 GLY A CA 1
ATOM 4046 C C . GLY A 1 532 ? 34.038 123.768 26.550 1.00 39.65 532 GLY A C 1
ATOM 4047 O O . GLY A 1 532 ? 35.263 123.643 26.538 1.00 39.02 532 GLY A O 1
ATOM 4048 N N . LEU A 1 533 ? 33.227 122.881 25.986 1.00 32.16 533 LEU A N 1
ATOM 4049 C CA . LEU A 1 533 ? 33.772 121.744 25.256 1.00 35.00 533 LEU A CA 1
ATOM 4050 C C . LEU A 1 533 ? 33.820 122.051 23.760 1.00 31.30 533 LEU A C 1
ATOM 4051 O O . LEU A 1 533 ? 33.247 123.037 23.317 1.00 30.93 533 LEU A O 1
ATOM 4056 N N . THR A 1 534 ? 34.496 121.207 22.990 1.00 31.48 534 THR A N 1
ATOM 4057 C CA . THR A 1 534 ? 34.451 121.315 21.536 1.00 33.02 534 THR A CA 1
ATOM 4058 C C . THR A 1 534 ? 33.247 120.543 20.994 1.00 31.58 534 THR A C 1
ATOM 4059 O O . THR A 1 534 ? 32.727 119.654 21.667 1.00 28.38 534 THR A O 1
ATOM 4063 N N . THR A 1 535 ? 32.818 120.874 19.778 1.00 27.93 535 THR A N 1
ATOM 4064 C CA . THR A 1 535 ? 31.714 120.157 19.142 1.00 29.16 535 THR A CA 1
ATOM 4065 C C . THR A 1 535 ? 32.056 118.684 18.993 1.00 31.92 535 THR A C 1
ATOM 4066 O O . THR A 1 535 ? 31.182 117.829 19.018 1.00 28.35 535 THR A O 1
ATOM 4070 N N . THR A 1 536 ? 33.338 118.382 18.843 1.00 30.41 536 THR A N 1
ATOM 4071 C CA . THR A 1 536 ? 33.734 116.993 18.684 1.00 31.52 536 THR A CA 1
ATOM 4072 C C . THR A 1 536 ? 33.507 116.267 20.006 1.00 32.83 536 THR A C 1
ATOM 4073 O O . THR A 1 536 ? 33.045 115.125 20.035 1.00 32.18 536 THR A O 1
ATOM 4077 N N . GLN A 1 537 ? 33.800 116.962 21.098 1.00 30.99 537 GLN A N 1
ATOM 4078 C CA . GLN A 1 537 ? 33.605 116.415 22.427 1.00 32.66 537 GLN A CA 1
ATOM 4079 C C . GLN A 1 537 ? 32.115 116.252 22.734 1.00 33.41 537 GLN A C 1
ATOM 4080 O O . GLN A 1 537 ? 31.711 115.232 23.278 1.00 31.23 537 GLN A O 1
ATOM 4086 N N . VAL A 1 538 ? 31.315 117.258 22.384 1.00 29.94 538 VAL A N 1
ATOM 4087 C CA . VAL A 1 538 ? 29.860 117.181 22.550 1.00 25.64 538 VAL A CA 1
ATOM 4088 C C . VAL A 1 538 ? 29.313 115.979 21.797 1.00 29.18 538 VAL A C 1
ATOM 4089 O O . VAL A 1 538 ? 28.608 115.150 22.379 1.00 31.00 538 VAL A O 1
ATOM 4093 N N . SER A 1 539 ? 29.639 115.882 20.508 1.00 28.26 539 SER A N 1
ATOM 4094 C CA . SER A 1 539 ? 29.209 114.740 19.704 1.00 32.72 539 SER A CA 1
ATOM 4095 C C . SER A 1 539 ? 29.559 113.388 20.348 1.00 36.09 539 SER A C 1
ATOM 4096 O O . SER A 1 539 ? 28.694 112.516 20.494 1.00 32.74 539 SER A O 1
ATOM 4099 N N . ASN A 1 540 ? 30.821 113.230 20.740 1.00 32.86 540 ASN A N 1
ATOM 4100 C CA . ASN A 1 540 ? 31.272 111.996 21.372 1.00 39.48 540 ASN A CA 1
ATOM 4101 C C . ASN A 1 540 ? 30.494 111.667 22.641 1.00 40.18 540 ASN A C 1
ATOM 4102 O O . ASN A 1 540 ? 30.126 110.515 22.870 1.00 39.81 540 ASN A O 1
ATOM 4107 N N . TRP A 1 541 ? 30.245 112.682 23.461 1.00 34.80 541 TRP A N 1
ATOM 4108 C CA . TRP A 1 541 ? 29.491 112.479 24.685 1.00 37.16 541 TRP A CA 1
ATOM 4109 C C . TRP A 1 541 ? 28.090 111.963 24.375 1.00 41.92 541 TRP A C 1
ATOM 4110 O O . TRP A 1 541 ? 27.620 111.016 25.000 1.00 37.23 541 TRP A O 1
ATOM 4121 N N . PHE A 1 542 ? 27.424 112.589 23.407 1.00 36.49 542 PHE A N 1
ATOM 4122 C CA . PHE A 1 542 ? 26.086 112.169 23.037 1.00 35.04 542 PHE A CA 1
ATOM 4123 C C . PHE A 1 542 ? 26.070 110.743 22.490 1.00 37.72 542 PHE A C 1
ATOM 4124 O O . PHE A 1 542 ? 25.209 109.949 22.851 1.00 35.90 542 PHE A O 1
ATOM 4132 N N . LYS A 1 543 ? 27.022 110.424 21.622 1.00 36.93 543 LYS A N 1
ATOM 4133 C CA . LYS A 1 543 ? 27.095 109.087 21.045 1.00 43.01 543 LYS A CA 1
ATOM 4134 C C . LYS A 1 543 ? 27.275 108.060 22.160 1.00 44.46 543 LYS A C 1
ATOM 4135 O O . LYS A 1 543 ? 26.541 107.074 22.234 1.00 43.30 543 LYS A O 1
ATOM 4141 N N . ASN A 1 544 ? 28.237 108.319 23.042 1.00 42.66 544 ASN A N 1
ATOM 4142 C CA . ASN A 1 544 ? 28.519 107.426 24.159 1.00 47.47 544 ASN A CA 1
ATOM 4143 C C . ASN A 1 544 ? 27.310 107.228 25.067 1.00 46.42 544 ASN A C 1
ATOM 4144 O O . ASN A 1 544 ? 26.963 106.099 25.407 1.00 47.45 544 ASN A O 1
ATOM 4149 N N . ARG A 1 545 ? 26.671 108.333 25.440 1.00 41.57 545 ARG A N 1
ATOM 4150 C CA . ARG A 1 545 ? 25.475 108.318 26.281 1.00 43.94 545 ARG A CA 1
ATOM 4151 C C . ARG A 1 545 ? 24.309 107.538 25.662 1.00 44.79 545 ARG A C 1
ATOM 4152 O O . ARG A 1 545 ? 23.538 106.888 26.374 1.00 44.22 545 ARG A O 1
ATOM 4160 N N . ARG A 1 546 ? 24.173 107.611 24.342 1.00 40.23 546 ARG A N 1
ATOM 4161 C CA . ARG A 1 546 ? 23.138 106.850 23.652 1.00 43.50 546 ARG A CA 1
ATOM 4162 C C . ARG A 1 546 ? 23.484 105.362 23.641 1.00 44.20 546 ARG A C 1
ATOM 4163 O O . ARG A 1 546 ? 22.612 104.517 23.834 1.00 44.91 546 ARG A O 1
ATOM 4171 N N . GLN A 1 547 ? 24.757 105.047 23.413 1.00 44.84 547 GLN A N 1
ATOM 4172 C CA . GLN A 1 547 ? 25.218 103.659 23.432 1.00 48.25 547 GLN A CA 1
ATOM 4173 C C . GLN A 1 547 ? 24.977 103.020 24.794 1.00 48.66 547 GLN A C 1
ATOM 4174 O O . GLN A 1 547 ? 24.512 101.887 24.887 1.00 50.47 547 GLN A O 1
ATOM 4180 N N . ARG A 1 548 ? 25.295 103.762 25.845 1.00 45.64 548 ARG A N 1
ATOM 4181 C CA . ARG A 1 548 ? 25.144 103.277 27.208 1.00 50.44 548 ARG A CA 1
ATOM 4182 C C . ARG A 1 548 ? 23.681 103.087 27.598 1.00 50.02 548 ARG A C 1
ATOM 4183 O O . ARG A 1 548 ? 23.319 102.062 28.171 1.00 47.75 548 ARG A O 1
ATOM 4191 N N . ASP A 1 549 ? 22.841 104.069 27.285 1.00 46.47 549 ASP A N 1
ATOM 4192 C CA . ASP A 1 549 ? 21.412 103.909 27.505 1.00 44.92 549 ASP A CA 1
ATOM 4193 C C . ASP A 1 549 ? 20.890 102.664 26.791 1.00 50.14 549 ASP A C 1
ATOM 4194 O O . ASP A 1 549 ? 20.103 101.917 27.360 1.00 50.36 549 ASP A O 1
ATOM 4199 N N . ARG A 1 550 ? 21.358 102.426 25.566 1.00 49.09 550 ARG A N 1
ATOM 4200 C CA . ARG A 1 550 ? 20.980 101.226 24.816 1.00 49.38 550 ARG A CA 1
ATOM 4201 C C . ARG A 1 550 ? 21.430 99.943 25.513 1.00 49.50 550 ARG A C 1
ATOM 4202 O O . ARG A 1 550 ? 20.684 98.971 25.569 1.00 48.55 550 ARG A O 1
ATOM 4210 N N . ALA A 1 551 ? 22.659 99.936 26.021 1.00 48.43 551 ALA A N 1
ATOM 4211 C CA . ALA A 1 551 ? 23.187 98.769 26.719 1.00 50.37 551 ALA A CA 1
ATOM 4212 C C . ALA A 1 551 ? 22.327 98.477 27.934 1.00 48.27 551 ALA A C 1
ATOM 4213 O O . ALA A 1 551 ? 22.024 97.322 28.235 1.00 50.83 551 ALA A O 1
ATOM 4215 N N . ALA A 1 552 ? 21.913 99.539 28.612 1.00 43.78 552 ALA A N 1
ATOM 4216 C CA . ALA A 1 552 ? 21.083 99.411 29.801 1.00 50.40 552 ALA A CA 1
ATOM 4217 C C . ALA A 1 552 ? 19.648 98.950 29.510 1.00 53.95 552 ALA A C 1
ATOM 4218 O O . ALA A 1 552 ? 19.022 98.333 30.373 1.00 52.36 552 ALA A O 1
ATOM 4220 N N . GLU A 1 553 ? 19.128 99.244 28.316 1.00 54.15 553 GLU A N 1
ATOM 4221 C CA . GLU A 1 553 ? 17.802 98.745 27.933 1.00 50.89 553 GLU A CA 1
ATOM 4222 C C . GLU A 1 553 ? 17.860 97.234 27.813 1.00 53.29 553 GLU A C 1
ATOM 4223 O O . GLU A 1 553 ? 16.983 96.526 28.311 1.00 55.03 553 GLU A O 1
ATOM 4229 N N . ALA A 1 554 ? 18.900 96.754 27.134 1.00 51.47 554 ALA A N 1
ATOM 4230 C CA . ALA A 1 554 ? 19.081 95.327 26.869 1.00 57.00 554 ALA A CA 1
ATOM 4231 C C . ALA A 1 554 ? 19.060 94.463 28.132 1.00 57.64 554 ALA A C 1
ATOM 4232 O O . ALA A 1 554 ? 18.776 93.270 28.064 1.00 59.62 554 ALA A O 1
ATOM 4234 N N . LYS A 1 555 ? 19.359 95.067 29.279 1.00 56.22 555 LYS A N 1
ATOM 4235 C CA . LYS A 1 555 ? 19.209 94.387 30.562 1.00 56.70 555 LYS A CA 1
ATOM 4236 C C . LYS A 1 555 ? 17.764 94.448 31.044 1.00 59.73 555 LYS A C 1
ATOM 4237 O O . LYS A 1 555 ? 17.187 95.531 31.180 1.00 61.72 555 LYS A O 1
ATOM 4243 N N . GLU B 2 24 ? 20.532 105.183 67.673 1.00 49.55 268 GLU B N 1
ATOM 4244 C CA . GLU B 2 24 ? 20.826 104.469 66.432 1.00 48.93 268 GLU B CA 1
ATOM 4245 C C . GLU B 2 24 ? 19.669 104.469 65.425 1.00 38.95 268 GLU B C 1
ATOM 4246 O O . GLU B 2 24 ? 19.866 104.901 64.290 1.00 40.43 268 GLU B O 1
ATOM 4252 N N . ARG B 2 25 ? 18.491 103.975 65.822 1.00 37.49 269 ARG B N 1
ATOM 4253 C CA . ARG B 2 25 ? 17.305 103.991 64.954 1.00 29.23 269 ARG B CA 1
ATOM 4254 C C . ARG B 2 25 ? 16.330 105.100 65.341 1.00 24.94 269 ARG B C 1
ATOM 4255 O O . ARG B 2 25 ? 15.767 105.077 66.423 1.00 22.99 269 ARG B O 1
ATOM 4263 N N . VAL B 2 26 ? 16.105 106.043 64.438 1.00 24.02 270 VAL B N 1
ATOM 4264 C CA . VAL B 2 26 ? 15.165 107.124 64.692 1.00 21.42 270 VAL B CA 1
ATOM 4265 C C . VAL B 2 26 ? 13.929 106.923 63.816 1.00 19.86 270 VAL B C 1
ATOM 4266 O O . VAL B 2 26 ? 14.019 106.959 62.585 1.00 20.59 270 VAL B O 1
ATOM 4270 N N . PHE B 2 27 ? 12.787 106.692 64.455 1.00 19.00 271 PHE B N 1
ATOM 4271 C CA . PHE B 2 27 ? 11.528 106.520 63.740 1.00 20.06 271 PHE B CA 1
ATOM 4272 C C . PHE B 2 27 ? 10.788 107.851 63.654 1.00 19.98 271 PHE B C 1
ATOM 4273 O O . PHE B 2 27 ? 10.397 108.423 64.663 1.00 18.40 271 PHE B O 1
ATOM 4281 N N . VAL B 2 28 ? 10.629 108.352 62.438 1.00 18.07 272 VAL B N 1
ATOM 4282 C CA . VAL B 2 28 ? 10.069 109.683 62.242 1.00 17.85 272 VAL B CA 1
ATOM 4283 C C . VAL B 2 28 ? 8.609 109.548 61.799 1.00 18.21 272 VAL B C 1
ATOM 4284 O O . VAL B 2 28 ? 8.315 109.304 60.625 1.00 16.25 272 VAL B O 1
ATOM 4288 N N . TRP B 2 29 ? 7.703 109.731 62.750 1.00 17.32 273 TRP B N 1
ATOM 4289 C CA . TRP B 2 29 ? 6.289 109.443 62.530 1.00 17.98 273 TRP B CA 1
ATOM 4290 C C . TRP B 2 29 ? 5.492 110.644 62.057 1.00 19.69 273 TRP B C 1
ATOM 4291 O O . TRP B 2 29 ? 5.776 111.796 62.397 1.00 20.66 273 TRP B O 1
ATOM 4302 N N . ASP B 2 30 ? 4.476 110.358 61.264 1.00 20.01 274 ASP B N 1
ATOM 4303 C CA . ASP B 2 30 ? 3.457 111.345 60.982 1.00 18.84 274 ASP B CA 1
ATOM 4304 C C . ASP B 2 30 ? 2.302 111.080 61.949 1.00 21.42 274 ASP B C 1
ATOM 4305 O O . ASP B 2 30 ? 2.181 109.974 62.488 1.00 19.61 274 ASP B O 1
ATOM 4310 N N . LEU B 2 31 ? 1.464 112.082 62.196 1.00 20.64 275 LEU B N 1
ATOM 4311 C CA . LEU B 2 31 ? 0.415 111.918 63.186 1.00 18.99 275 LEU B CA 1
ATOM 4312 C C . LEU B 2 31 ? -0.920 111.497 62.557 1.00 20.97 275 LEU B C 1
ATOM 4313 O O . LEU B 2 31 ? -1.378 110.374 62.748 1.00 18.96 275 LEU B O 1
ATOM 4318 N N . ASP B 2 32 ? -1.529 112.388 61.782 1.00 18.90 276 ASP B N 1
ATOM 4319 C CA . ASP B 2 32 ? -2.917 112.175 61.345 1.00 23.16 276 ASP B CA 1
ATOM 4320 C C . ASP B 2 32 ? -3.058 111.092 60.250 1.00 21.46 276 ASP B C 1
ATOM 4321 O O . ASP B 2 32 ? -2.342 111.119 59.298 1.00 20.88 276 ASP B O 1
ATOM 4326 N N . GLU B 2 33 ? -3.948 110.115 60.411 1.00 19.85 277 GLU B N 1
ATOM 4327 C CA . GLU B 2 33 ? -4.060 108.977 59.469 1.00 22.28 277 GLU B CA 1
ATOM 4328 C C . GLU B 2 33 ? -2.817 108.072 59.410 1.00 19.04 277 GLU B C 1
ATOM 4329 O O . GLU B 2 33 ? -2.681 107.227 58.524 1.00 19.58 277 GLU B O 1
ATOM 4335 N N . THR B 2 34 ? -1.916 108.244 60.365 1.00 17.75 278 THR B N 1
ATOM 4336 C CA . THR B 2 34 ? -0.821 107.308 60.527 1.00 15.31 278 THR B CA 1
ATOM 4337 C C . THR B 2 34 ? -0.957 106.666 61.910 1.00 17.63 278 THR B C 1
ATOM 4338 O O . THR B 2 34 ? -1.301 105.489 62.029 1.00 16.08 278 THR B O 1
ATOM 4342 N N . ILE B 2 35 ? -0.718 107.452 62.954 1.00 16.93 279 ILE B N 1
ATOM 4343 C CA . ILE B 2 35 ? -0.891 106.976 64.322 1.00 17.62 279 ILE B CA 1
ATOM 4344 C C . ILE B 2 35 ? -2.361 107.086 64.745 1.00 19.98 279 ILE B C 1
ATOM 4345 O O . ILE B 2 35 ? -2.910 106.172 65.369 1.00 19.13 279 ILE B O 1
ATOM 4350 N N . ILE B 2 36 ? -3.009 108.193 64.387 1.00 17.29 280 ILE B N 1
ATOM 4351 C CA . ILE B 2 36 ? -4.388 108.423 64.829 1.00 17.05 280 ILE B CA 1
ATOM 4352 C C . ILE B 2 36 ? -5.325 108.605 63.662 1.00 18.32 280 ILE B C 1
ATOM 4353 O O . ILE B 2 36 ? -4.917 109.010 62.573 1.00 20.01 280 ILE B O 1
ATOM 4358 N N . ILE B 2 37 ? -6.589 108.295 63.918 1.00 17.20 281 ILE B N 1
ATOM 4359 C CA . ILE B 2 37 ? -7.683 108.643 63.038 1.00 20.38 281 ILE B CA 1
ATOM 4360 C C . ILE B 2 37 ? -8.429 109.812 63.660 1.00 19.62 281 ILE B C 1
ATOM 4361 O O . ILE B 2 37 ? -8.943 109.711 64.770 1.00 18.76 281 ILE B O 1
ATOM 4366 N N . PHE B 2 38 ? -8.471 110.927 62.949 1.00 16.92 282 PHE B N 1
ATOM 4367 C CA . PHE B 2 38 ? -9.144 112.117 63.455 1.00 20.81 282 PHE B CA 1
ATOM 4368 C C . PHE B 2 38 ? -9.711 112.928 62.298 1.00 21.39 282 PHE B C 1
ATOM 4369 O O . PHE B 2 38 ? -10.923 112.959 62.091 1.00 23.89 282 PHE B O 1
ATOM 4377 N N . HIS B 2 39 ? -8.830 113.568 61.540 1.00 20.08 283 HIS B N 1
ATOM 4378 C CA . HIS B 2 39 ? -9.258 114.416 60.432 1.00 25.03 283 HIS B CA 1
ATOM 4379 C C . HIS B 2 39 ? -10.169 113.676 59.445 1.00 24.74 283 HIS B C 1
ATOM 4380 O O . HIS B 2 39 ? -11.135 114.246 58.933 1.00 23.38 283 HIS B O 1
ATOM 4387 N N . SER B 2 40 ? -9.888 112.398 59.198 1.00 23.47 284 SER B N 1
ATOM 4388 C CA . SER B 2 40 ? -10.708 111.650 58.247 1.00 23.89 284 SER B CA 1
ATOM 4389 C C . SER B 2 40 ? -12.096 111.310 58.801 1.00 21.04 284 SER B C 1
ATOM 4390 O O . SER B 2 40 ? -12.980 110.915 58.051 1.00 22.20 284 SER B O 1
ATOM 4393 N N . LEU B 2 41 ? -12.294 111.476 60.106 1.00 17.99 285 LEU B N 1
ATOM 4394 C CA . LEU B 2 41 ? -13.631 111.354 60.676 1.00 21.05 285 LEU B CA 1
ATOM 4395 C C . LEU B 2 41 ? -14.480 112.577 60.321 1.00 24.59 285 LEU B C 1
ATOM 4396 O O . LEU B 2 41 ? -15.690 112.471 60.122 1.00 24.83 285 LEU B O 1
ATOM 4401 N N . LEU B 2 42 ? -13.838 113.742 60.263 1.00 23.25 286 LEU B N 1
ATOM 4402 C CA . LEU B 2 42 ? -14.530 114.991 59.976 1.00 22.24 286 LEU B CA 1
ATOM 4403 C C . LEU B 2 42 ? -14.890 115.106 58.499 1.00 25.47 286 LEU B C 1
ATOM 4404 O O . LEU B 2 42 ? -15.913 115.692 58.147 1.00 24.61 286 LEU B O 1
ATOM 4409 N N . THR B 2 43 ? -14.048 114.550 57.638 1.00 24.30 287 THR B N 1
ATOM 4410 C CA . THR B 2 43 ? -14.220 114.696 56.191 1.00 27.03 287 THR B CA 1
ATOM 4411 C C . THR B 2 43 ? -15.081 113.600 55.578 1.00 30.66 287 THR B C 1
ATOM 4412 O O . THR B 2 43 ? -15.466 113.699 54.414 1.00 29.93 287 THR B O 1
ATOM 4416 N N . GLY B 2 44 ? -15.342 112.541 56.343 1.00 27.14 288 GLY B N 1
ATOM 4417 C CA . GLY B 2 44 ? -16.104 111.405 55.844 1.00 25.70 288 GLY B CA 1
ATOM 4418 C C . GLY B 2 44 ? -15.304 110.321 55.128 1.00 25.98 288 GLY B C 1
ATOM 4419 O O . GLY B 2 44 ? -15.854 109.264 54.777 1.00 23.28 288 GLY B O 1
ATOM 4420 N N . THR B 2 45 ? -14.010 110.550 54.904 1.00 22.93 289 THR B N 1
ATOM 4421 C CA . THR B 2 45 ? -13.237 109.592 54.113 1.00 25.13 289 THR B CA 1
ATOM 4422 C C . THR B 2 45 ? -12.903 108.307 54.863 1.00 21.17 289 THR B C 1
ATOM 4423 O O . THR B 2 45 ? -12.743 107.264 54.243 1.00 21.29 289 THR B O 1
ATOM 4427 N N . PHE B 2 46 ? -12.762 108.367 56.183 1.00 20.26 290 PHE B N 1
ATOM 4428 C CA . PHE B 2 46 ? -12.518 107.130 56.917 1.00 17.92 290 PHE B CA 1
ATOM 4429 C C . PHE B 2 46 ? -13.738 106.225 56.769 1.00 19.77 290 PHE B C 1
ATOM 4430 O O . PHE B 2 46 ? -13.597 105.046 56.444 1.00 17.99 290 PHE B O 1
ATOM 4438 N N . ALA B 2 47 ? -14.928 106.788 56.987 1.00 17.68 291 ALA B N 1
ATOM 4439 C CA . ALA B 2 47 ? -16.171 106.009 56.925 1.00 21.23 291 ALA B CA 1
ATOM 4440 C C . ALA B 2 47 ? -16.341 105.354 55.564 1.00 19.12 291 ALA B C 1
ATOM 4441 O O . ALA B 2 47 ? -16.662 104.176 55.484 1.00 20.35 291 ALA B O 1
ATOM 4443 N N . SER B 2 48 ? -16.100 106.105 54.497 1.00 20.40 292 SER B N 1
ATOM 4444 C CA . SER B 2 48 ? -16.255 105.540 53.156 1.00 23.12 292 SER B CA 1
ATOM 4445 C C . SER B 2 48 ? -15.196 104.476 52.860 1.00 21.32 292 SER B C 1
ATOM 4446 O O . SER B 2 48 ? -15.522 103.399 52.356 1.00 21.52 292 SER B O 1
ATOM 4449 N N . ARG B 2 49 ? -13.938 104.765 53.196 1.00 17.54 293 ARG B N 1
ATOM 4450 C CA . ARG B 2 49 ? -12.839 103.831 52.934 1.00 18.53 293 ARG B CA 1
ATOM 4451 C C . ARG B 2 49 ? -12.917 102.540 53.761 1.00 18.90 293 ARG B C 1
ATOM 4452 O O . ARG B 2 49 ? -12.413 101.498 53.339 1.00 20.40 293 ARG B O 1
ATOM 4460 N N . TYR B 2 50 ? -13.540 102.600 54.934 1.00 17.78 294 TYR B N 1
ATOM 4461 C CA . TYR B 2 50 ? -13.605 101.420 55.794 1.00 17.97 294 TYR B CA 1
ATOM 4462 C C . TYR B 2 50 ? -15.013 100.868 55.992 1.00 20.57 294 TYR B C 1
ATOM 4463 O O . TYR B 2 50 ? -15.224 99.988 56.813 1.00 22.52 294 TYR B O 1
ATOM 4472 N N . GLY B 2 51 ? -15.963 101.377 55.211 1.00 19.99 295 GLY B N 1
ATOM 4473 C CA . GLY B 2 51 ? -17.319 100.841 55.190 1.00 21.81 295 GLY B CA 1
ATOM 4474 C C . GLY B 2 51 ? -18.135 101.110 56.445 1.00 23.80 295 GLY B C 1
ATOM 4475 O O . GLY B 2 51 ? -19.008 100.313 56.819 1.00 21.50 295 GLY B O 1
ATOM 4476 N N . LYS B 2 52 ? -17.878 102.240 57.097 1.00 20.60 296 LYS B N 1
ATOM 4477 C CA . LYS B 2 52 ? -18.500 102.498 58.392 1.00 20.75 296 LYS B CA 1
ATOM 4478 C C . LYS B 2 52 ? -19.623 103.503 58.244 1.00 22.49 296 LYS B C 1
ATOM 4479 O O . LYS B 2 52 ? -19.725 104.193 57.233 1.00 25.91 296 LYS B O 1
ATOM 4485 N N . ASP B 2 53 ? -20.457 103.584 59.269 1.00 21.21 297 ASP B N 1
ATOM 4486 C CA . ASP B 2 53 ? -21.549 104.545 59.265 1.00 23.93 297 ASP B CA 1
ATOM 4487 C C . ASP B 2 53 ? -21.043 105.983 59.343 1.00 27.59 297 ASP B C 1
ATOM 4488 O O . ASP B 2 53 ? -20.367 106.370 60.300 1.00 27.36 297 ASP B O 1
ATOM 4493 N N . THR B 2 54 ? -21.383 106.769 58.331 1.00 23.71 298 THR B N 1
ATOM 4494 C CA . THR B 2 54 ? -20.896 108.137 58.214 1.00 30.67 298 THR B CA 1
ATOM 4495 C C . THR B 2 54 ? -21.350 109.002 59.381 1.00 30.71 298 THR B C 1
ATOM 4496 O O . THR B 2 54 ? -20.600 109.853 59.864 1.00 31.08 298 THR B O 1
ATOM 4500 N N . THR B 2 55 ? -22.575 108.772 59.837 1.00 29.47 299 THR B N 1
ATOM 4501 C CA . THR B 2 55 ? -23.148 109.533 60.938 1.00 31.58 299 THR B CA 1
ATOM 4502 C C . THR B 2 55 ? -22.391 109.305 62.240 1.00 31.47 299 THR B C 1
ATOM 4503 O O . THR B 2 55 ? -21.995 110.261 62.916 1.00 30.60 299 THR B O 1
ATOM 4507 N N . THR B 2 56 ? -22.201 108.039 62.596 1.00 29.52 300 THR B N 1
ATOM 4508 C CA . THR B 2 56 ? -21.404 107.692 63.761 1.00 28.64 300 THR B CA 1
ATOM 4509 C C . THR B 2 56 ? -20.013 108.343 63.666 1.00 28.27 300 THR B C 1
ATOM 4510 O O . THR B 2 56 ? -19.525 108.939 64.635 1.00 25.36 300 THR B O 1
ATOM 4514 N N . SER B 2 57 ? -19.408 108.260 62.485 1.00 22.37 301 SER B N 1
ATOM 4515 C CA . SER B 2 57 ? -18.034 108.730 62.280 1.00 25.90 301 SER B CA 1
ATOM 4516 C C . SER B 2 57 ? -17.869 110.232 62.507 1.00 26.78 301 SER B C 1
ATOM 4517 O O . SER B 2 57 ? -16.969 110.660 63.228 1.00 24.25 301 SER B O 1
ATOM 4520 N N . VAL B 2 58 ? -18.723 111.027 61.872 1.00 25.43 302 VAL B N 1
ATOM 4521 C CA . VAL B 2 58 ? -18.604 112.473 61.992 1.00 26.89 302 VAL B CA 1
ATOM 4522 C C . VAL B 2 58 ? -18.905 112.924 63.416 1.00 25.50 302 VAL B C 1
ATOM 4523 O O . VAL B 2 58 ? -18.309 113.882 63.903 1.00 25.08 302 VAL B O 1
ATOM 4527 N N . ARG B 2 59 ? -19.801 112.215 64.090 1.00 25.27 303 ARG B N 1
ATOM 4528 C CA . ARG B 2 59 ? -20.154 112.585 65.451 1.00 31.58 303 ARG B CA 1
ATOM 4529 C C . ARG B 2 59 ? -18.977 112.379 66.383 1.00 25.45 303 ARG B C 1
ATOM 4530 O O . ARG B 2 59 ? -18.694 113.218 67.224 1.00 23.91 303 ARG B O 1
ATOM 4538 N N . ILE B 2 60 ? -18.298 111.252 66.245 1.00 23.61 304 ILE B N 1
ATOM 4539 C CA . ILE B 2 60 ? -17.118 110.998 67.050 1.00 22.82 304 ILE B CA 1
ATOM 4540 C C . ILE B 2 60 ? -16.048 112.042 66.753 1.00 23.43 304 ILE B C 1
ATOM 4541 O O . ILE B 2 60 ? -15.415 112.575 67.671 1.00 22.27 304 ILE B O 1
ATOM 4546 N N . GLY B 2 61 ? -15.870 112.359 65.471 1.00 23.30 305 GLY B N 1
ATOM 4547 C CA . GLY B 2 61 ? -14.853 113.318 65.065 1.00 22.41 305 GLY B CA 1
ATOM 4548 C C . GLY B 2 61 ? -15.101 114.711 65.624 1.00 24.28 305 GLY B C 1
ATOM 4549 O O . GLY B 2 61 ? -14.174 115.380 66.087 1.00 20.19 305 GLY B O 1
ATOM 4550 N N . LEU B 2 62 ? -16.356 115.150 65.567 1.00 20.88 306 LEU B N 1
ATOM 4551 C CA . LEU B 2 62 ? -16.725 116.461 66.075 1.00 25.76 306 LEU B CA 1
ATOM 4552 C C . LEU B 2 62 ? -16.513 116.538 67.571 1.00 22.37 306 LEU B C 1
ATOM 4553 O O . LEU B 2 62 ? -16.037 117.552 68.076 1.00 23.96 306 LEU B O 1
ATOM 4558 N N . MET B 2 63 ? -16.868 115.475 68.283 1.00 21.68 307 MET B N 1
ATOM 4559 C CA . MET B 2 63 ? -16.706 115.476 69.734 1.00 25.85 307 MET B CA 1
ATOM 4560 C C . MET B 2 63 ? -15.233 115.532 70.136 1.00 25.90 307 MET B C 1
ATOM 4561 O O . MET B 2 63 ? -14.874 116.170 71.120 1.00 22.56 307 MET B O 1
ATOM 4566 N N . MET B 2 64 ? -14.389 114.837 69.384 1.00 21.66 308 MET B N 1
ATOM 4567 C CA . MET B 2 64 ? -12.957 114.849 69.671 1.00 17.87 308 MET B CA 1
ATOM 4568 C C . MET B 2 64 ? -12.357 116.216 69.329 1.00 20.90 308 MET B C 1
ATOM 4569 O O . MET B 2 64 ? -11.492 116.727 70.060 1.00 21.21 308 MET B O 1
ATOM 4574 N N . GLU B 2 65 ? -12.816 116.797 68.218 1.00 18.85 309 GLU B N 1
ATOM 4575 C CA . GLU B 2 65 ? -12.374 118.130 67.805 1.00 23.79 309 GLU B CA 1
ATOM 4576 C C . GLU B 2 65 ? -12.630 119.150 68.922 1.00 23.43 309 GLU B C 1
ATOM 4577 O O . GLU B 2 65 ? -11.752 119.949 69.259 1.00 19.88 309 GLU B O 1
ATOM 4583 N N . GLU B 2 66 ? -13.830 119.108 69.497 1.00 22.03 310 GLU B N 1
ATOM 4584 C CA . GLU B 2 66 ? -14.166 119.988 70.614 1.00 26.59 310 GLU B CA 1
ATOM 4585 C C . GLU B 2 66 ? -13.249 119.772 71.823 1.00 25.84 310 GLU B C 1
ATOM 4586 O O . GLU B 2 66 ? -12.780 120.739 72.432 1.00 24.15 310 GLU B O 1
ATOM 4592 N N . MET B 2 67 ? -13.009 118.517 72.189 1.00 19.89 311 MET B N 1
ATOM 4593 C CA . MET B 2 67 ? -12.124 118.238 73.317 1.00 24.20 311 MET B CA 1
ATOM 4594 C C . MET B 2 67 ? -10.715 118.772 73.084 1.00 21.62 311 MET B C 1
ATOM 4595 O O . MET B 2 67 ? -10.077 119.266 74.004 1.00 19.53 311 MET B O 1
ATOM 4600 N N . ILE B 2 68 ? -10.246 118.689 71.843 1.00 19.97 312 ILE B N 1
ATOM 4601 C CA . ILE B 2 68 ? -8.907 119.159 71.498 1.00 18.32 312 ILE B CA 1
ATOM 4602 C C . ILE B 2 68 ? -8.793 120.668 71.693 1.00 21.05 312 ILE B C 1
ATOM 4603 O O . ILE B 2 68 ? -7.882 121.145 72.374 1.00 22.58 312 ILE B O 1
ATOM 4608 N N . PHE B 2 69 ? -9.724 121.415 71.103 1.00 21.24 313 PHE B N 1
ATOM 4609 C CA . PHE B 2 69 ? -9.718 122.874 71.210 1.00 22.78 313 PHE B CA 1
ATOM 4610 C C . PHE B 2 69 ? -9.958 123.306 72.647 1.00 22.04 313 PHE B C 1
ATOM 4611 O O . PHE B 2 69 ? -9.359 124.272 73.125 1.00 22.88 313 PHE B O 1
ATOM 4619 N N . ASN B 2 70 ? -10.844 122.595 73.332 1.00 23.20 314 ASN B N 1
ATOM 4620 C CA . ASN B 2 70 ? -11.111 122.899 74.730 1.00 24.67 314 ASN B CA 1
ATOM 4621 C C . ASN B 2 70 ? -9.866 122.719 75.590 1.00 24.31 314 ASN B C 1
ATOM 4622 O O . ASN B 2 70 ? -9.548 123.579 76.404 1.00 26.11 314 ASN B O 1
ATOM 4627 N N . LEU B 2 71 ? -9.154 121.613 75.409 1.00 23.47 315 LEU B N 1
ATOM 4628 C CA . LEU B 2 71 ? -7.937 121.393 76.181 1.00 22.57 315 LEU B CA 1
ATOM 4629 C C . LEU B 2 71 ? -6.918 122.481 75.837 1.00 24.51 315 LEU B C 1
ATOM 4630 O O . LEU B 2 71 ? -6.315 123.079 76.735 1.00 25.15 315 LEU B O 1
ATOM 4635 N N . ALA B 2 72 ? -6.731 122.727 74.539 1.00 22.40 316 ALA B N 1
ATOM 4636 C CA . ALA B 2 72 ? -5.759 123.718 74.060 1.00 22.69 316 ALA B CA 1
ATOM 4637 C C . ALA B 2 72 ? -6.008 125.096 74.664 1.00 25.22 316 ALA B C 1
ATOM 4638 O O . ALA B 2 72 ? -5.072 125.722 75.173 1.00 21.66 316 ALA B O 1
ATOM 4640 N N . ASP B 2 73 ? -7.263 125.564 74.595 1.00 21.36 317 ASP B N 1
ATOM 4641 C CA . ASP B 2 73 ? -7.628 126.887 75.127 1.00 24.98 317 ASP B CA 1
ATOM 4642 C C . ASP B 2 73 ? -7.537 126.951 76.645 1.00 25.82 317 ASP B C 1
ATOM 4643 O O . ASP B 2 73 ? -7.026 127.929 77.207 1.00 28.31 317 ASP B O 1
ATOM 4648 N N . THR B 2 74 ? -8.051 125.922 77.306 1.00 23.95 318 THR B N 1
ATOM 4649 C CA . THR B 2 74 ? -8.222 125.965 78.755 1.00 26.77 318 THR B CA 1
ATOM 4650 C C . THR B 2 74 ? -6.903 125.785 79.481 1.00 27.91 318 THR B C 1
ATOM 4651 O O . THR B 2 74 ? -6.670 126.395 80.527 1.00 27.07 318 THR B O 1
ATOM 4655 N N . HIS B 2 75 ? -6.028 124.958 78.924 1.00 26.57 319 HIS B N 1
ATOM 4656 C CA . HIS B 2 75 ? -4.823 124.583 79.653 1.00 25.89 319 HIS B CA 1
ATOM 4657 C C . HIS B 2 75 ? -3.505 124.967 78.985 1.00 28.59 319 HIS B C 1
ATOM 4658 O O . HIS B 2 75 ? -2.485 125.086 79.665 1.00 27.63 319 HIS B O 1
ATOM 4665 N N . LEU B 2 76 ? -3.514 125.165 77.669 1.00 25.19 320 LEU B N 1
ATOM 4666 C CA . LEU B 2 76 ? -2.260 125.340 76.943 1.00 25.18 320 LEU B CA 1
ATOM 4667 C C . LEU B 2 76 ? -2.127 126.703 76.301 1.00 24.99 320 LEU B C 1
ATOM 4668 O O . LEU B 2 76 ? -1.377 126.853 75.340 1.00 21.45 320 LEU B O 1
ATOM 4673 N N . PHE B 2 77 ? -2.869 127.685 76.808 1.00 24.06 321 PHE B N 1
ATOM 4674 C CA . PHE B 2 77 ? -2.749 129.075 76.352 1.00 22.06 321 PHE B CA 1
ATOM 4675 C C . PHE B 2 77 ? -3.022 129.285 74.860 1.00 24.76 321 PHE B C 1
ATOM 4676 O O . PHE B 2 77 ? -2.481 130.213 74.251 1.00 25.83 321 PHE B O 1
ATOM 4684 N N . PHE B 2 78 ? -3.875 128.458 74.266 1.00 22.40 322 PHE B N 1
ATOM 4685 C CA . PHE B 2 78 ? -4.043 128.520 72.812 1.00 25.60 322 PHE B CA 1
ATOM 4686 C C . PHE B 2 78 ? -4.595 129.852 72.287 1.00 26.06 322 PHE B C 1
ATOM 4687 O O . PHE B 2 78 ? -4.273 130.266 71.175 1.00 26.02 322 PHE B O 1
ATOM 4695 N N . ASN B 2 79 ? -5.424 130.522 73.082 1.00 26.49 323 ASN B N 1
ATOM 4696 C CA . ASN B 2 79 ? -5.869 131.866 72.723 1.00 27.77 323 ASN B CA 1
ATOM 4697 C C . ASN B 2 79 ? -4.716 132.858 72.631 1.00 24.55 323 ASN B C 1
ATOM 4698 O O . ASN B 2 79 ? -4.693 133.705 71.751 1.00 30.65 323 ASN B O 1
ATOM 4703 N N . ASP B 2 80 ? -3.770 132.756 73.552 1.00 26.15 324 ASP B N 1
ATOM 4704 C CA . ASP B 2 80 ? -2.562 133.578 73.501 1.00 26.39 324 ASP B CA 1
ATOM 4705 C C . ASP B 2 80 ? -1.665 133.195 72.325 1.00 25.19 324 ASP B C 1
ATOM 4706 O O . ASP B 2 80 ? -1.144 134.055 71.618 1.00 27.00 324 ASP B O 1
ATOM 4711 N N . LEU B 2 81 ? -1.500 131.893 72.115 1.00 27.72 325 LEU B N 1
ATOM 4712 C CA . LEU B 2 81 ? -0.421 131.388 71.269 1.00 26.21 325 LEU B CA 1
ATOM 4713 C C . LEU B 2 81 ? -0.805 131.129 69.813 1.00 27.04 325 LEU B C 1
ATOM 4714 O O . LEU B 2 81 ? 0.050 130.792 68.995 1.00 25.91 325 LEU B O 1
ATOM 4719 N N . GLU B 2 82 ? -2.086 131.283 69.497 1.00 28.99 326 GLU B N 1
ATOM 4720 C CA . GLU B 2 82 ? -2.625 130.887 68.196 1.00 27.89 326 GLU B CA 1
ATOM 4721 C C . GLU B 2 82 ? -1.891 131.465 66.977 1.00 29.16 326 GLU B C 1
ATOM 4722 O O . GLU B 2 82 ? -1.667 130.764 65.990 1.00 28.80 326 GLU B O 1
ATOM 4728 N N . ASP B 2 83 ? -1.527 132.743 67.042 1.00 29.43 327 ASP B N 1
ATOM 4729 C CA . ASP B 2 83 ? -0.886 133.409 65.912 1.00 30.09 327 ASP B CA 1
ATOM 4730 C C . ASP B 2 83 ? 0.629 133.589 66.102 1.00 30.51 327 ASP B C 1
ATOM 4731 O O . ASP B 2 83 ? 1.274 134.322 65.356 1.00 31.61 327 ASP B O 1
ATOM 4736 N N . CYS B 2 84 ? 1.193 132.923 67.101 1.00 25.95 328 CYS B N 1
ATOM 4737 C CA . CYS B 2 84 ? 2.629 133.029 67.356 1.00 27.11 328 CYS B CA 1
ATOM 4738 C C . CYS B 2 84 ? 3.173 131.688 67.831 1.00 28.48 328 CYS B C 1
ATOM 4739 O O . CYS B 2 84 ? 4.026 131.620 68.721 1.00 27.36 328 CYS B O 1
ATOM 4742 N N . ASP B 2 85 ? 2.676 130.618 67.216 1.00 26.90 329 ASP B N 1
ATOM 4743 C CA . ASP B 2 85 ? 3.002 129.270 67.651 1.00 29.85 329 ASP B CA 1
ATOM 4744 C C . ASP B 2 85 ? 4.366 128.889 67.090 1.00 26.52 329 ASP B C 1
ATOM 4745 O O . ASP B 2 85 ? 4.886 129.563 66.199 1.00 27.40 329 ASP B O 1
ATOM 4750 N N . GLN B 2 86 ? 4.927 127.798 67.597 1.00 24.55 330 GLN B N 1
ATOM 4751 C CA . GLN B 2 86 ? 6.317 127.453 67.308 1.00 22.80 330 GLN B CA 1
ATOM 4752 C C . GLN B 2 86 ? 6.457 126.136 66.545 1.00 23.66 330 GLN B C 1
ATOM 4753 O O . GLN B 2 86 ? 5.513 125.358 66.428 1.00 21.40 330 GLN B O 1
ATOM 4759 N N . ILE B 2 87 ? 7.654 125.887 66.038 1.00 19.28 331 ILE B N 1
ATOM 4760 C CA . ILE B 2 87 ? 7.965 124.606 65.426 1.00 20.81 331 ILE B CA 1
ATOM 4761 C C . ILE B 2 87 ? 8.263 123.564 66.505 1.00 20.72 331 ILE B C 1
ATOM 4762 O O . ILE B 2 87 ? 7.932 122.391 66.366 1.00 19.96 331 ILE B O 1
ATOM 4767 N N . HIS B 2 88 ? 8.860 124.009 67.603 1.00 19.75 332 HIS B N 1
ATOM 4768 C CA . HIS B 2 88 ? 9.342 123.107 68.647 1.00 18.48 332 HIS B CA 1
ATOM 4769 C C . HIS B 2 88 ? 9.286 123.869 69.969 1.00 19.95 332 HIS B C 1
ATOM 4770 O O . HIS B 2 88 ? 9.533 125.075 70.009 1.00 22.43 332 HIS B O 1
ATOM 4777 N N . VAL B 2 89 ? 8.971 123.162 71.041 1.00 18.13 333 VAL B N 1
ATOM 4778 C CA . VAL B 2 89 ? 8.769 123.779 72.343 1.00 19.89 333 VAL B CA 1
ATOM 4779 C C . VAL B 2 89 ? 9.981 124.567 72.893 1.00 24.46 333 VAL B C 1
ATOM 4780 O O . VAL B 2 89 ? 9.809 125.472 73.711 1.00 23.10 333 VAL B O 1
ATOM 4784 N N . ASP B 2 90 ? 11.197 124.245 72.447 1.00 22.63 334 ASP B N 1
ATOM 4785 C CA . ASP B 2 90 ? 12.373 124.969 72.943 1.00 25.48 334 ASP B CA 1
ATOM 4786 C C . ASP B 2 90 ? 12.860 126.088 72.025 1.00 24.97 334 ASP B C 1
ATOM 4787 O O . ASP B 2 90 ? 14.004 126.513 72.143 1.00 25.04 334 ASP B O 1
ATOM 4792 N N . ASP B 2 91 ? 12.006 126.566 71.124 1.00 20.34 335 ASP B N 1
ATOM 4793 C CA . ASP B 2 91 ? 12.447 127.516 70.096 1.00 24.32 335 ASP B CA 1
ATOM 4794 C C . ASP B 2 91 ? 12.549 128.990 70.536 1.00 24.59 335 ASP B C 1
ATOM 4795 O O . ASP B 2 91 ? 13.130 129.809 69.816 1.00 26.71 335 ASP B O 1
ATOM 4800 N N . VAL B 2 92 ? 11.976 129.343 71.682 1.00 23.67 336 VAL B N 1
ATOM 4801 C CA . VAL B 2 92 ? 11.827 130.767 71.999 1.00 24.28 336 VAL B CA 1
ATOM 4802 C C . VAL B 2 92 ? 13.056 131.325 72.717 1.00 25.62 336 VAL B C 1
ATOM 4803 O O . VAL B 2 92 ? 13.464 130.840 73.786 1.00 24.86 336 VAL B O 1
ATOM 4807 N N . SER B 2 93 ? 13.649 132.335 72.102 1.00 24.40 337 SER B N 1
ATOM 4808 C CA . SER B 2 93 ? 14.851 132.960 72.644 1.00 30.09 337 SER B CA 1
ATOM 4809 C C . SER B 2 93 ? 14.451 134.167 73.471 1.00 26.12 337 SER B C 1
ATOM 4810 O O . SER B 2 93 ? 13.773 135.064 72.980 1.00 24.25 337 SER B O 1
ATOM 4813 N N . SER B 2 94 ? 14.848 134.181 74.735 1.00 27.46 338 SER B N 1
ATOM 4814 C CA . SER B 2 94 ? 14.439 135.267 75.622 1.00 29.94 338 SER B CA 1
ATOM 4815 C C . SER B 2 94 ? 15.372 135.333 76.815 1.00 35.82 338 SER B C 1
ATOM 4816 O O . SER B 2 94 ? 16.280 134.504 76.949 1.00 36.26 338 SER B O 1
ATOM 4819 N N . ASP B 2 95 ? 15.139 136.312 77.686 1.00 34.40 339 ASP B N 1
ATOM 4820 C CA . ASP B 2 95 ? 15.918 136.429 78.911 1.00 40.27 339 ASP B CA 1
ATOM 4821 C C . ASP B 2 95 ? 15.314 135.629 80.061 1.00 42.23 339 ASP B C 1
ATOM 4822 O O . ASP B 2 95 ? 15.671 135.861 81.214 1.00 43.10 339 ASP B O 1
ATOM 4827 N N . ASP B 2 96 ? 14.376 134.731 79.740 1.00 40.40 340 ASP B N 1
ATOM 4828 C CA . ASP B 2 96 ? 13.775 133.814 80.711 1.00 37.17 340 ASP B CA 1
ATOM 4829 C C . ASP B 2 96 ? 14.826 133.305 81.697 1.00 46.35 340 ASP B C 1
ATOM 4830 O O . ASP B 2 96 ? 15.790 132.644 81.303 1.00 41.87 340 ASP B O 1
ATOM 4835 N N . ASN B 2 97 ? 14.635 133.623 82.976 1.00 47.48 341 ASN B N 1
ATOM 4836 C CA . ASN B 2 97 ? 15.625 133.318 84.006 1.00 50.81 341 ASN B CA 1
ATOM 4837 C C . ASN B 2 97 ? 15.364 131.986 84.689 1.00 50.41 341 ASN B C 1
ATOM 4838 O O . ASN B 2 97 ? 16.086 131.608 85.613 1.00 47.89 341 ASN B O 1
ATOM 4843 N N . GLY B 2 98 ? 14.318 131.290 84.251 1.00 45.74 342 GLY B N 1
ATOM 4844 C CA . GLY B 2 98 ? 13.960 130.008 84.833 1.00 43.78 342 GLY B CA 1
ATOM 4845 C C . GLY B 2 98 ? 13.123 130.112 86.098 1.00 47.35 342 GLY B C 1
ATOM 4846 O O . GLY B 2 98 ? 12.914 129.116 86.796 1.00 47.07 342 GLY B O 1
ATOM 4847 N N . GLN B 2 99 ? 12.638 131.314 86.391 1.00 45.78 343 GLN B N 1
ATOM 4848 C CA . GLN B 2 99 ? 11.820 131.538 87.579 1.00 49.20 343 GLN B CA 1
ATOM 4849 C C . GLN B 2 99 ? 10.608 130.615 87.613 1.00 49.16 343 GLN B C 1
ATOM 4850 O O . GLN B 2 99 ? 10.040 130.281 86.570 1.00 45.95 343 GLN B O 1
ATOM 4856 N N . ASP B 2 100 ? 10.225 130.196 88.816 1.00 49.90 344 ASP B N 1
ATOM 4857 C CA . ASP B 2 100 ? 9.063 129.333 88.993 1.00 48.40 344 ASP B CA 1
ATOM 4858 C C . ASP B 2 100 ? 7.792 130.012 88.500 1.00 47.08 344 ASP B C 1
ATOM 4859 O O . ASP B 2 100 ? 7.533 131.176 88.807 1.00 50.41 344 ASP B O 1
ATOM 4864 N N . LEU B 2 101 ? 6.993 129.275 87.741 1.00 47.18 345 LEU B N 1
ATOM 4865 C CA . LEU B 2 101 ? 5.809 129.845 87.121 1.00 46.14 345 LEU B CA 1
ATOM 4866 C C . LEU B 2 101 ? 4.523 129.288 87.716 1.00 48.99 345 LEU B C 1
ATOM 4867 O O . LEU B 2 101 ? 3.438 129.522 87.184 1.00 45.68 345 LEU B O 1
ATOM 4872 N N . SER B 2 102 ? 4.643 128.552 88.816 1.00 49.10 346 SER B N 1
ATOM 4873 C CA . SER B 2 102 ? 3.483 127.912 89.430 1.00 52.66 346 SER B CA 1
ATOM 4874 C C . SER B 2 102 ? 2.516 128.937 90.013 1.00 52.16 346 SER B C 1
ATOM 4875 O O . SER B 2 102 ? 1.335 128.654 90.193 1.00 54.39 346 SER B O 1
ATOM 4878 N N . THR B 2 103 ? 3.022 130.129 90.308 1.00 52.91 347 THR B N 1
ATOM 4879 C CA . THR B 2 103 ? 2.174 131.198 90.819 1.00 55.45 347 THR B CA 1
ATOM 4880 C C . THR B 2 103 ? 2.177 132.399 89.885 1.00 55.50 347 THR B C 1
ATOM 4881 O O . THR B 2 103 ? 1.785 133.500 90.271 1.00 59.43 347 THR B O 1
ATOM 4885 N N . TYR B 2 104 ? 2.628 132.181 88.656 1.00 50.73 348 TYR B N 1
ATOM 4886 C CA . TYR B 2 104 ? 2.647 133.233 87.653 1.00 43.56 348 TYR B CA 1
ATOM 4887 C C . TYR B 2 104 ? 1.239 133.429 87.107 1.00 44.11 348 TYR B C 1
ATOM 4888 O O . TYR B 2 104 ? 0.552 132.461 86.783 1.00 45.54 348 TYR B O 1
ATOM 4897 N N . ASN B 2 105 ? 0.815 134.686 87.020 1.00 41.19 349 ASN B N 1
ATOM 4898 C CA . ASN B 2 105 ? -0.542 135.025 86.604 1.00 48.64 349 ASN B CA 1
ATOM 4899 C C . ASN B 2 105 ? -0.578 135.386 85.123 1.00 46.45 349 ASN B C 1
ATOM 4900 O O . ASN B 2 105 ? -0.478 136.561 84.756 1.00 45.41 349 ASN B O 1
ATOM 4905 N N . PHE B 2 106 ? -0.738 134.373 84.276 1.00 42.93 350 PHE B N 1
ATOM 4906 C CA . PHE B 2 106 ? -0.679 134.573 82.834 1.00 41.73 350 PHE B CA 1
ATOM 4907 C C . PHE B 2 106 ? -1.764 135.521 82.352 1.00 45.87 350 PHE B C 1
ATOM 4908 O O . PHE B 2 106 ? -1.507 136.386 81.512 1.00 45.66 350 PHE B O 1
ATOM 4916 N N . SER B 2 107 ? -2.966 135.369 82.901 1.00 44.65 351 SER B N 1
ATOM 4917 C CA . SER B 2 107 ? -4.092 136.228 82.546 1.00 46.41 351 SER B CA 1
ATOM 4918 C C . SER B 2 107 ? -3.819 137.721 82.756 1.00 47.41 351 SER B C 1
ATOM 4919 O O . SER B 2 107 ? -4.410 138.565 82.080 1.00 50.84 351 SER B O 1
ATOM 4922 N N . ALA B 2 108 ? -2.912 138.046 83.670 1.00 46.34 352 ALA B N 1
ATOM 4923 C CA . ALA B 2 108 ? -2.697 139.441 84.054 1.00 49.25 352 ALA B CA 1
ATOM 4924 C C . ALA B 2 108 ? -1.391 140.084 83.556 1.00 51.30 352 ALA B C 1
ATOM 4925 O O . ALA B 2 108 ? -1.084 141.223 83.928 1.00 46.71 352 ALA B O 1
ATOM 4927 N N . ASP B 2 109 ? -0.633 139.382 82.714 1.00 45.23 353 ASP B N 1
ATOM 4928 C CA . ASP B 2 109 ? 0.707 139.852 82.345 1.00 41.01 353 ASP B CA 1
ATOM 4929 C C . ASP B 2 109 ? 0.756 140.683 81.061 1.00 41.28 353 ASP B C 1
ATOM 4930 O O . ASP B 2 109 ? 1.826 141.097 80.621 1.00 45.33 353 ASP B O 1
ATOM 4935 N N . GLY B 2 110 ? -0.399 140.904 80.451 1.00 41.69 354 GLY B N 1
ATOM 4936 C CA . GLY B 2 110 ? -0.501 141.805 79.315 1.00 43.15 354 GLY B CA 1
ATOM 4937 C C . GLY B 2 110 ? -0.003 141.310 77.968 1.00 44.33 354 GLY B C 1
ATOM 4938 O O . GLY B 2 110 ? 0.176 142.112 77.050 1.00 44.59 354 GLY B O 1
ATOM 4939 N N . PHE B 2 111 ? 0.210 140.001 77.838 1.00 41.87 355 PHE B N 1
ATOM 4940 C CA . PHE B 2 111 ? 0.714 139.410 76.591 1.00 35.91 355 PHE B CA 1
ATOM 4941 C C . PHE B 2 111 ? -0.293 139.556 75.460 1.00 41.01 355 PHE B C 1
ATOM 4942 O O . PHE B 2 111 ? 0.076 139.942 74.351 1.00 42.60 355 PHE B O 1
ATOM 4950 N N . GLY B 2 128 ? 7.497 142.089 69.780 1.00 50.27 372 GLY B N 1
ATOM 4951 C CA . GLY B 2 128 ? 8.674 141.240 69.693 1.00 47.50 372 GLY B CA 1
ATOM 4952 C C . GLY B 2 128 ? 9.772 141.717 70.618 1.00 46.37 372 GLY B C 1
ATOM 4953 O O . GLY B 2 128 ? 10.916 141.260 70.534 1.00 47.31 372 GLY B O 1
ATOM 4954 N N . GLY B 2 129 ? 9.421 142.636 71.512 1.00 48.86 373 GLY B N 1
ATOM 4955 C CA . GLY B 2 129 ? 10.391 143.212 72.431 1.00 47.60 373 GLY B CA 1
ATOM 4956 C C . GLY B 2 129 ? 10.831 142.232 73.500 1.00 45.48 373 GLY B C 1
ATOM 4957 O O . GLY B 2 129 ? 10.357 141.096 73.539 1.00 41.55 373 GLY B O 1
ATOM 4958 N N . VAL B 2 130 ? 11.735 142.673 74.370 1.00 42.70 374 VAL B N 1
ATOM 4959 C CA . VAL B 2 130 ? 12.306 141.808 75.399 1.00 39.96 374 VAL B CA 1
ATOM 4960 C C . VAL B 2 130 ? 11.248 141.232 76.334 1.00 39.46 374 VAL B C 1
ATOM 4961 O O . VAL B 2 130 ? 11.246 140.035 76.624 1.00 36.83 374 VAL B O 1
ATOM 4965 N N . ASP B 2 131 ? 10.358 142.093 76.810 1.00 38.58 375 ASP B N 1
ATOM 4966 C CA . ASP B 2 131 ? 9.305 141.676 77.724 1.00 39.58 375 ASP B CA 1
ATOM 4967 C C . ASP B 2 131 ? 8.360 140.679 77.057 1.00 35.47 375 ASP B C 1
ATOM 4968 O O . ASP B 2 131 ? 8.024 139.646 77.631 1.00 33.78 375 ASP B O 1
ATOM 4973 N N . TRP B 2 132 ? 7.957 140.995 75.833 1.00 34.84 376 TRP B N 1
ATOM 4974 C CA . TRP B 2 132 ? 7.033 140.154 75.081 1.00 37.99 376 TRP B CA 1
ATOM 4975 C C . TRP B 2 132 ? 7.598 138.750 74.841 1.00 36.21 376 TRP B C 1
ATOM 4976 O O . TRP B 2 132 ? 6.909 137.755 75.079 1.00 34.57 376 TRP B O 1
ATOM 4987 N N . MET B 2 133 ? 8.853 138.674 74.394 1.00 35.58 377 MET B N 1
ATOM 4988 C CA . MET B 2 133 ? 9.510 137.394 74.145 1.00 33.04 377 MET B CA 1
ATOM 4989 C C . MET B 2 133 ? 9.604 136.562 75.417 1.00 32.40 377 MET B C 1
ATOM 4990 O O . MET B 2 133 ? 9.492 135.338 75.378 1.00 29.49 377 MET B O 1
ATOM 4995 N N . ARG B 2 134 ? 9.806 137.226 76.548 1.00 29.06 378 ARG B N 1
ATOM 4996 C CA . ARG B 2 134 ? 9.927 136.520 77.817 1.00 30.31 378 ARG B CA 1
ATOM 4997 C C . ARG B 2 134 ? 8.584 135.903 78.210 1.00 28.43 378 ARG B C 1
ATOM 4998 O O . ARG B 2 134 ? 8.524 134.810 78.779 1.00 29.94 378 ARG B O 1
ATOM 5006 N N . LYS B 2 135 ? 7.508 136.610 77.895 1.00 29.40 379 LYS B N 1
ATOM 5007 C CA . LYS B 2 135 ? 6.163 136.137 78.208 1.00 28.72 379 LYS B CA 1
ATOM 5008 C C . LYS B 2 135 ? 5.749 134.998 77.278 1.00 28.33 379 LYS B C 1
ATOM 5009 O O . LYS B 2 135 ? 5.062 134.069 77.694 1.00 29.93 379 LYS B O 1
ATOM 5015 N N . LEU B 2 136 ? 6.173 135.083 76.022 1.00 26.85 380 LEU B N 1
ATOM 5016 C CA . LEU B 2 136 ? 6.035 133.975 75.083 1.00 27.31 380 LEU B CA 1
ATOM 5017 C C . LEU B 2 136 ? 6.798 132.762 75.618 1.00 28.25 380 LEU B C 1
ATOM 5018 O O . LEU B 2 136 ? 6.242 131.667 75.715 1.00 24.47 380 LEU B O 1
ATOM 5023 N N . ALA B 2 137 ? 8.067 132.965 75.979 1.00 24.22 381 ALA B N 1
ATOM 5024 C CA . ALA B 2 137 ? 8.895 131.888 76.498 1.00 25.28 381 ALA B CA 1
ATOM 5025 C C . ALA B 2 137 ? 8.292 131.258 77.741 1.00 28.00 381 ALA B C 1
ATOM 5026 O O . ALA B 2 137 ? 8.379 130.039 77.924 1.00 25.18 381 ALA B O 1
ATOM 5028 N N . PHE B 2 138 ? 7.687 132.085 78.593 1.00 26.24 382 PHE B N 1
ATOM 5029 C CA . PHE B 2 138 ? 7.087 131.593 79.831 1.00 28.72 382 PHE B CA 1
ATOM 5030 C C . PHE B 2 138 ? 5.976 130.596 79.510 1.00 26.92 382 PHE B C 1
ATOM 5031 O O . PHE B 2 138 ? 5.845 129.552 80.151 1.00 29.40 382 PHE B O 1
ATOM 5039 N N . ARG B 2 139 ? 5.182 130.923 78.506 1.00 24.21 383 ARG B N 1
ATOM 5040 C CA . ARG B 2 139 ? 4.049 130.081 78.167 1.00 25.95 383 ARG B CA 1
ATOM 5041 C C . ARG B 2 139 ? 4.500 128.707 77.680 1.00 26.33 383 ARG B C 1
ATOM 5042 O O . ARG B 2 139 ? 3.940 127.691 78.087 1.00 25.85 383 ARG B O 1
ATOM 5050 N N . TYR B 2 140 ? 5.541 128.669 76.849 1.00 25.34 384 TYR B N 1
ATOM 5051 C CA . TYR B 2 140 ? 6.031 127.389 76.341 1.00 25.77 384 TYR B CA 1
ATOM 5052 C C . TYR B 2 140 ? 6.721 126.550 77.399 1.00 27.30 384 TYR B C 1
ATOM 5053 O O . TYR B 2 140 ? 6.608 125.322 77.401 1.00 25.44 384 TYR B O 1
ATOM 5062 N N . ARG B 2 141 ? 7.429 127.207 78.311 1.00 29.06 385 ARG B N 1
ATOM 5063 C CA . ARG B 2 141 ? 8.011 126.490 79.437 1.00 25.40 385 ARG B CA 1
ATOM 5064 C C . ARG B 2 141 ? 6.885 125.902 80.303 1.00 27.52 385 ARG B C 1
ATOM 5065 O O . ARG B 2 141 ? 6.934 124.738 80.709 1.00 28.35 385 ARG B O 1
ATOM 5073 N N . ARG B 2 142 ? 5.855 126.698 80.559 1.00 25.48 386 ARG B N 1
ATOM 5074 C CA . ARG B 2 142 ? 4.704 126.213 81.320 1.00 28.07 386 ARG B CA 1
ATOM 5075 C C . ARG B 2 142 ? 3.957 125.079 80.598 1.00 28.64 386 ARG B C 1
ATOM 5076 O O . ARG B 2 142 ? 3.512 124.107 81.220 1.00 27.08 386 ARG B O 1
ATOM 5084 N N . VAL B 2 143 ? 3.801 125.218 79.285 1.00 25.58 387 VAL B N 1
ATOM 5085 C CA . VAL B 2 143 ? 3.204 124.153 78.487 1.00 22.09 387 VAL B CA 1
ATOM 5086 C C . VAL B 2 143 ? 4.018 122.864 78.655 1.00 24.21 387 VAL B C 1
ATOM 5087 O O . VAL B 2 143 ? 3.452 121.785 78.851 1.00 22.56 387 VAL B O 1
ATOM 5091 N N . LYS B 2 144 ? 5.345 122.982 78.623 1.00 20.69 388 LYS B N 1
ATOM 5092 C CA . LYS B 2 144 ? 6.208 121.822 78.841 1.00 23.78 388 LYS B CA 1
ATOM 5093 C C . LYS B 2 144 ? 5.985 121.184 80.217 1.00 28.07 388 LYS B C 1
ATOM 5094 O O . LYS B 2 144 ? 5.904 119.967 80.329 1.00 25.10 388 LYS B O 1
ATOM 5100 N N . GLU B 2 145 ? 5.886 122.009 81.259 1.00 29.19 389 GLU B N 1
ATOM 5101 C CA . GLU B 2 145 ? 5.627 121.505 82.603 1.00 28.96 389 GLU B CA 1
ATOM 5102 C C . GLU B 2 145 ? 4.296 120.753 82.672 1.00 28.02 389 GLU B C 1
ATOM 5103 O O . GLU B 2 145 ? 4.217 119.680 83.259 1.00 29.69 389 GLU B O 1
ATOM 5109 N N . MET B 2 146 ? 3.251 121.331 82.085 1.00 27.42 390 MET B N 1
ATOM 5110 C CA . MET B 2 146 ? 1.926 120.717 82.099 1.00 31.31 390 MET B CA 1
ATOM 5111 C C . MET B 2 146 ? 1.928 119.355 81.399 1.00 28.90 390 MET B C 1
ATOM 5112 O O . MET B 2 146 ? 1.348 118.386 81.896 1.00 27.65 390 MET B O 1
ATOM 5117 N N . TYR B 2 147 ? 2.571 119.311 80.233 1.00 26.03 391 TYR B N 1
ATOM 5118 C CA . TYR B 2 147 ? 2.667 118.106 79.422 1.00 24.79 391 TYR B CA 1
ATOM 5119 C C . TYR B 2 147 ? 3.354 117.014 80.220 1.00 27.96 391 TYR B C 1
ATOM 5120 O O . TYR B 2 147 ? 2.870 115.888 80.287 1.00 27.31 391 TYR B O 1
ATOM 5129 N N . ASN B 2 148 ? 4.485 117.355 80.825 1.00 26.10 392 ASN B N 1
ATOM 5130 C CA . ASN B 2 148 ? 5.213 116.393 81.639 1.00 29.60 392 ASN B CA 1
ATOM 5131 C C . ASN B 2 148 ? 4.432 115.959 82.869 1.00 31.00 392 ASN B C 1
ATOM 5132 O O . ASN B 2 148 ? 4.488 114.803 83.268 1.00 30.72 392 ASN B O 1
ATOM 5137 N N . THR B 2 149 ? 3.675 116.878 83.451 1.00 28.12 393 THR B N 1
ATOM 5138 C CA . THR B 2 149 ? 2.893 116.535 84.626 1.00 31.28 393 THR B CA 1
ATOM 5139 C C . THR B 2 149 ? 1.707 115.648 84.275 1.00 33.51 393 THR B C 1
ATOM 5140 O O . THR B 2 149 ? 1.407 114.687 84.995 1.00 31.24 393 THR B O 1
ATOM 5144 N N . TYR B 2 150 ? 1.059 115.936 83.147 1.00 27.72 394 TYR B N 1
ATOM 5145 C CA . TYR B 2 150 ? -0.213 115.283 82.850 1.00 28.95 394 TYR B CA 1
ATOM 5146 C C . TYR B 2 150 ? -0.206 114.253 81.714 1.00 29.10 394 TYR B C 1
ATOM 5147 O O . TYR B 2 150 ? -1.248 113.695 81.393 1.00 28.46 394 TYR B O 1
ATOM 5156 N N . LYS B 2 151 ? 0.959 113.974 81.131 1.00 31.65 395 LYS B N 1
ATOM 5157 C CA . LYS B 2 151 ? 1.017 113.033 80.013 1.00 30.24 395 LYS B CA 1
ATOM 5158 C C . LYS B 2 151 ? 0.455 111.650 80.357 1.00 32.70 395 LYS B C 1
ATOM 5159 O O . LYS B 2 151 ? -0.128 110.975 79.503 1.00 30.00 395 LYS B O 1
ATOM 5165 N N . ASN B 2 152 ? 0.604 111.237 81.611 1.00 30.41 396 ASN B N 1
ATOM 5166 C CA . ASN B 2 152 ? 0.044 109.963 82.032 1.00 30.81 396 ASN B CA 1
ATOM 5167 C C . ASN B 2 152 ? -1.149 110.178 82.954 1.00 35.83 396 ASN B C 1
ATOM 5168 O O . ASN B 2 152 ? -1.596 109.263 83.642 1.00 39.66 396 ASN B O 1
ATOM 5173 N N . ASN B 2 153 ? -1.675 111.397 82.945 1.00 30.16 397 ASN B N 1
ATOM 5174 C CA . ASN B 2 153 ? -2.824 111.734 83.765 1.00 34.21 397 ASN B CA 1
ATOM 5175 C C . ASN B 2 153 ? -3.698 112.785 83.086 1.00 33.62 397 ASN B C 1
ATOM 5176 O O . ASN B 2 153 ? -4.038 113.815 83.679 1.00 30.52 397 ASN B O 1
ATOM 5181 N N . VAL B 2 154 ? -4.053 112.520 81.829 1.00 29.79 398 VAL B N 1
ATOM 5182 C CA . VAL B 2 154 ? -4.881 113.436 81.054 1.00 26.13 398 VAL B CA 1
ATOM 5183 C C . VAL B 2 154 ? -6.258 113.615 81.705 1.00 31.92 398 VAL B C 1
ATOM 5184 O O . VAL B 2 154 ? -6.840 114.707 81.680 1.00 30.51 398 VAL B O 1
ATOM 5188 N N . GLY B 2 155 ? -6.763 112.544 82.310 1.00 29.99 399 GLY B N 1
ATOM 5189 C CA . GLY B 2 155 ? -8.046 112.593 82.987 1.00 34.11 399 GLY B CA 1
ATOM 5190 C C . GLY B 2 155 ? -8.001 113.600 84.118 1.00 35.01 399 GLY B C 1
ATOM 5191 O O . GLY B 2 155 ? -8.944 114.369 84.321 1.00 34.15 399 GLY B O 1
ATOM 5192 N N . GLY B 2 156 ? -6.884 113.603 84.841 1.00 35.48 400 GLY B N 1
ATOM 5193 C CA . GLY B 2 156 ? -6.660 114.557 85.912 1.00 38.18 400 GLY B CA 1
ATOM 5194 C C . GLY B 2 156 ? -6.602 115.987 85.400 1.00 39.84 400 GLY B C 1
ATOM 5195 O O . GLY B 2 156 ? -7.157 116.894 86.017 1.00 36.61 400 GLY B O 1
ATOM 5196 N N . LEU B 2 157 ? -5.942 116.181 84.260 1.00 34.31 401 LEU B N 1
ATOM 5197 C CA . LEU B 2 157 ? -5.809 117.504 83.654 1.00 32.34 401 LEU B CA 1
ATOM 5198 C C . LEU B 2 157 ? -7.151 118.128 83.293 1.00 33.38 401 LEU B C 1
ATOM 5199 O O . LEU B 2 157 ? -7.406 119.287 83.611 1.00 34.00 401 LEU B O 1
ATOM 5204 N N . ILE B 2 158 ? -8.008 117.367 82.618 1.00 31.30 402 ILE B N 1
ATOM 5205 C CA . ILE B 2 158 ? -9.266 117.917 82.120 1.00 30.24 402 ILE B CA 1
ATOM 5206 C C . ILE B 2 158 ? -10.398 117.818 83.140 1.00 29.92 402 ILE B C 1
ATOM 5207 O O . ILE B 2 158 ? -11.404 118.516 83.024 1.00 29.85 402 ILE B O 1
ATOM 5212 N N . GLY B 2 159 ? -10.222 116.951 84.133 1.00 34.22 403 GLY B N 1
ATOM 5213 C CA . GLY B 2 159 ? -11.156 116.844 85.241 1.00 33.60 403 GLY B CA 1
ATOM 5214 C C . GLY B 2 159 ? -12.445 116.103 84.947 1.00 38.31 403 GLY B C 1
ATOM 5215 O O . GLY B 2 159 ? -12.705 115.684 83.820 1.00 34.67 403 GLY B O 1
ATOM 5216 N N . THR B 2 160 ? -13.252 115.939 85.992 1.00 41.28 404 THR B N 1
ATOM 5217 C CA . THR B 2 160 ? -14.581 115.349 85.907 1.00 38.54 404 THR B CA 1
ATOM 5218 C C . THR B 2 160 ? -15.548 116.500 85.647 1.00 38.09 404 THR B C 1
ATOM 5219 O O . THR B 2 160 ? -15.425 117.550 86.267 1.00 43.82 404 THR B O 1
ATOM 5223 N N . PRO B 2 161 ? -16.519 116.326 84.737 1.00 40.40 405 PRO B N 1
ATOM 5224 C CA . PRO B 2 161 ? -16.946 115.131 84.009 1.00 38.14 405 PRO B CA 1
ATOM 5225 C C . PRO B 2 161 ? -16.297 114.943 82.639 1.00 36.73 405 PRO B C 1
ATOM 5226 O O . PRO B 2 161 ? -16.633 113.967 81.969 1.00 36.13 405 PRO B O 1
ATOM 5230 N N . LYS B 2 162 ? -15.422 115.851 82.214 1.00 34.16 406 LYS B N 1
ATOM 5231 C CA . LYS B 2 162 ? -14.778 115.708 80.907 1.00 33.63 406 LYS B CA 1
ATOM 5232 C C . LYS B 2 162 ? -14.052 114.369 80.773 1.00 32.06 406 LYS B C 1
ATOM 5233 O O . LYS B 2 162 ? -14.099 113.730 79.716 1.00 31.35 406 LYS B O 1
ATOM 5239 N N . ARG B 2 163 ? -13.389 113.953 81.847 1.00 29.07 407 ARG B N 1
ATOM 5240 C CA . ARG B 2 163 ? -12.684 112.682 81.882 1.00 31.15 407 ARG B CA 1
ATOM 5241 C C . ARG B 2 163 ? -13.581 111.522 81.457 1.00 35.17 407 ARG B C 1
ATOM 5242 O O . ARG B 2 163 ? -13.186 110.685 80.649 1.00 32.03 407 ARG B O 1
ATOM 5250 N N . GLU B 2 164 ? -14.801 111.486 81.983 1.00 32.72 408 GLU B N 1
ATOM 5251 C CA . GLU B 2 164 ? -15.701 110.372 81.700 1.00 32.26 408 GLU B CA 1
ATOM 5252 C C . GLU B 2 164 ? -16.198 110.413 80.262 1.00 30.29 408 GLU B C 1
ATOM 5253 O O . GLU B 2 164 ? -16.283 109.386 79.594 1.00 31.33 408 GLU B O 1
ATOM 5259 N N . THR B 2 165 ? -16.516 111.607 79.788 1.00 25.47 409 THR B N 1
ATOM 5260 C CA . THR B 2 165 ? -16.910 111.794 78.401 1.00 32.66 409 THR B CA 1
ATOM 5261 C C . THR B 2 165 ? -15.781 111.379 77.448 1.00 30.49 409 THR B C 1
ATOM 5262 O O . THR B 2 165 ? -16.015 110.687 76.451 1.00 28.77 409 THR B O 1
ATOM 5266 N N . TRP B 2 166 ? -14.561 111.792 77.782 1.00 28.17 410 TRP B N 1
ATOM 5267 C CA . 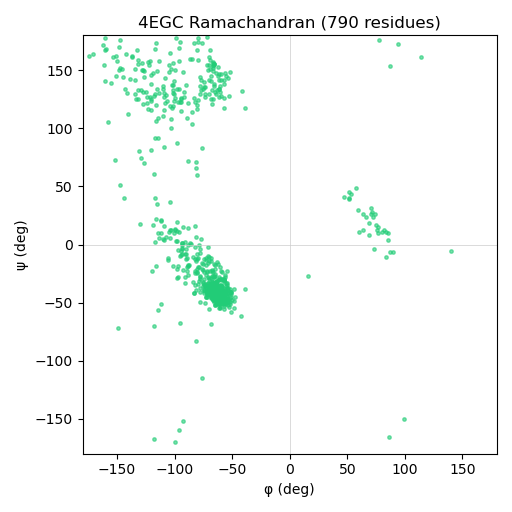TRP B 2 166 ? -13.362 111.458 77.018 1.00 26.98 410 TRP B CA 1
ATOM 5268 C C . TRP B 2 166 ? -13.119 109.954 76.932 1.00 27.72 410 TRP B C 1
ATOM 5269 O O . TRP B 2 166 ? -12.931 109.415 75.842 1.00 24.83 410 TRP B O 1
ATOM 5280 N N . LEU B 2 167 ? -13.146 109.276 78.075 1.00 29.40 411 LEU B N 1
ATOM 5281 C CA . LEU B 2 167 ? -12.950 107.825 78.099 1.00 31.71 411 LEU B CA 1
ATOM 5282 C C . LEU B 2 167 ? -14.008 107.084 77.282 1.00 31.15 411 LEU B C 1
ATOM 5283 O O . LEU B 2 167 ? -13.697 106.121 76.573 1.00 31.25 411 LEU B O 1
ATOM 5288 N N . GLN B 2 168 ? -15.253 107.533 77.373 1.00 30.24 412 GLN B N 1
ATOM 5289 C CA . GLN B 2 168 ? -16.316 106.915 76.597 1.00 29.70 412 GLN B CA 1
ATOM 5290 C C . GLN B 2 168 ? -16.074 107.138 75.116 1.00 29.20 412 GLN B C 1
ATOM 5291 O O . GLN B 2 168 ? -16.232 106.226 74.309 1.00 26.01 412 GLN B O 1
ATOM 5297 N N . LEU B 2 169 ? -15.704 108.366 74.766 1.00 26.75 413 LEU B N 1
ATOM 5298 C CA . LEU B 2 169 ? -15.416 108.712 73.380 1.00 29.15 413 LEU B CA 1
ATOM 5299 C C . LEU B 2 169 ? -14.232 107.909 72.831 1.00 24.45 413 LEU B C 1
ATOM 5300 O O . LEU B 2 169 ? -14.224 107.506 71.670 1.00 28.01 413 LEU B O 1
ATOM 5305 N N . ARG B 2 170 ? -13.228 107.682 73.662 1.00 26.78 414 ARG B N 1
ATOM 5306 C CA . ARG B 2 170 ? -12.072 106.913 73.224 1.00 23.92 414 ARG B CA 1
ATOM 5307 C C . ARG B 2 170 ? -12.464 105.449 72.977 1.00 29.47 414 ARG B C 1
ATOM 5308 O O . ARG B 2 170 ? -11.911 104.790 72.093 1.00 23.93 414 ARG B O 1
ATOM 5316 N N . ALA B 2 171 ? -13.432 104.944 73.743 1.00 28.05 415 ALA B N 1
ATOM 5317 C CA . ALA B 2 171 ? -13.876 103.565 73.549 1.00 27.57 415 ALA B CA 1
ATOM 5318 C C . ALA B 2 171 ? -14.679 103.435 72.251 1.00 26.24 415 ALA B C 1
ATOM 5319 O O . ALA B 2 171 ? -14.509 102.473 71.510 1.00 26.29 415 ALA B O 1
ATOM 5321 N N . GLU B 2 172 ? -15.557 104.395 71.976 1.00 24.88 416 GLU B N 1
ATOM 5322 C CA . GLU B 2 172 ? -16.307 104.378 70.723 1.00 28.51 416 GLU B CA 1
ATOM 5323 C C . GLU B 2 172 ? -15.367 104.536 69.527 1.00 25.20 416 GLU B C 1
ATOM 5324 O O . GLU B 2 172 ? -15.609 103.967 68.466 1.00 23.01 416 GLU B O 1
ATOM 5330 N N . LEU B 2 173 ? -14.301 105.318 69.696 1.00 26.04 417 LEU B N 1
ATOM 5331 C CA . LEU B 2 173 ? -13.315 105.502 68.628 1.00 24.31 417 LEU B CA 1
ATOM 5332 C C . LEU B 2 173 ? -12.657 104.168 68.252 1.00 21.32 417 LEU B C 1
ATOM 5333 O O . LEU B 2 173 ? -12.563 103.820 67.068 1.00 22.36 417 LEU B O 1
ATOM 5338 N N . GLU B 2 174 ? -12.225 103.408 69.254 1.00 22.35 418 GLU B N 1
ATOM 5339 C CA . GLU B 2 174 ? -11.599 102.123 68.976 1.00 24.81 418 GLU B CA 1
ATOM 5340 C C . GLU B 2 174 ? -12.544 101.185 68.242 1.00 22.41 418 GLU B C 1
ATOM 5341 O O . GLU B 2 174 ? -12.126 100.468 67.328 1.00 24.05 418 GLU B O 1
ATOM 5347 N N . ALA B 2 175 ? -13.816 101.189 68.623 1.00 26.61 419 ALA B N 1
ATOM 5348 C CA . ALA B 2 175 ? -14.754 100.282 67.982 1.00 24.12 419 ALA B CA 1
ATOM 5349 C C . ALA B 2 175 ? -14.968 100.704 66.532 1.00 27.23 419 ALA B C 1
ATOM 5350 O O . ALA B 2 175 ? -14.913 99.876 65.628 1.00 27.83 419 ALA B O 1
ATOM 5352 N N . LEU B 2 176 ? -15.170 101.997 66.309 1.00 23.67 420 LEU B N 1
ATOM 5353 C CA . LEU B 2 176 ? -15.376 102.510 64.957 1.00 23.15 420 LEU B CA 1
ATOM 5354 C C . LEU B 2 176 ? -14.188 102.255 64.016 1.00 25.08 420 LEU B C 1
ATOM 5355 O O . LEU B 2 176 ? -14.370 101.992 62.816 1.00 23.92 420 LEU B O 1
ATOM 5360 N N . THR B 2 177 ? -12.975 102.324 64.555 1.00 24.25 421 THR B N 1
ATOM 5361 C CA . THR B 2 177 ? -11.773 102.259 63.716 1.00 21.44 421 THR B CA 1
ATOM 5362 C C . THR B 2 177 ? -11.069 100.915 63.760 1.00 23.16 421 THR B C 1
ATOM 5363 O O . THR B 2 177 ? -9.925 100.791 63.303 1.00 23.30 421 THR B O 1
ATOM 5367 N N . ASP B 2 178 ? -11.745 99.918 64.319 1.00 23.16 422 ASP B N 1
ATOM 5368 C CA . ASP B 2 178 ? -11.171 98.583 64.440 1.00 23.83 422 ASP B CA 1
ATOM 5369 C C . ASP B 2 178 ? -9.789 98.581 65.087 1.00 22.40 422 ASP B C 1
ATOM 5370 O O . ASP B 2 178 ? -8.862 97.922 64.596 1.00 20.80 422 ASP B O 1
ATOM 5375 N N . LEU B 2 179 ? -9.670 99.348 66.173 1.00 18.07 423 LEU B N 1
ATOM 5376 C CA . LEU B 2 179 ? -8.504 99.320 67.055 1.00 20.22 423 LEU B CA 1
ATOM 5377 C C . LEU B 2 179 ? -7.262 99.988 66.464 1.00 21.14 423 LEU B C 1
ATOM 5378 O O . LEU B 2 179 ? -6.155 99.632 66.836 1.00 18.92 423 LEU B O 1
ATOM 5383 N N . TRP B 2 180 ? -7.455 100.941 65.554 1.00 20.04 424 TRP B N 1
ATOM 5384 C CA . TRP B 2 180 ? -6.330 101.619 64.909 1.00 21.33 424 TRP B CA 1
ATOM 5385 C C . TRP B 2 180 ? -5.318 102.145 65.932 1.00 19.36 424 TRP B C 1
ATOM 5386 O O . TRP B 2 180 ? -4.130 101.790 65.876 1.00 17.26 424 TRP B O 1
ATOM 5397 N N . LEU B 2 181 ? -5.786 102.991 66.848 1.00 18.11 425 LEU B N 1
ATOM 5398 C CA . LEU B 2 181 ? -4.911 103.574 67.865 1.00 20.21 425 LEU B CA 1
ATOM 5399 C C . LEU B 2 181 ? -4.311 102.484 68.741 1.00 19.83 425 LEU B C 1
ATOM 5400 O O . LEU B 2 181 ? -3.140 102.557 69.128 1.00 19.85 425 LEU B O 1
ATOM 5405 N N . THR B 2 182 ? -5.111 101.478 69.071 1.00 19.91 426 THR B N 1
ATOM 5406 C CA . THR B 2 182 ? -4.585 100.367 69.865 1.00 19.13 426 THR B CA 1
ATOM 5407 C C . THR B 2 182 ? -3.378 99.758 69.156 1.00 23.82 426 THR B C 1
ATOM 5408 O O . THR B 2 182 ? -2.355 99.464 69.788 1.00 21.86 426 THR B O 1
ATOM 5412 N N . HIS B 2 183 ? -3.487 99.607 67.833 1.00 21.48 427 HIS B N 1
ATOM 5413 C CA . HIS B 2 183 ? -2.404 99.020 67.047 1.00 20.39 427 HIS B CA 1
ATOM 5414 C C . HIS B 2 183 ? -1.186 99.935 66.907 1.00 21.55 427 HIS B C 1
ATOM 5415 O O . HIS B 2 183 ? -0.050 99.474 66.992 1.00 21.21 427 HIS B O 1
ATOM 5422 N N . SER B 2 184 ? -1.410 101.222 66.670 1.00 20.08 428 SER B N 1
ATOM 5423 C CA . SER B 2 184 ? -0.277 102.140 66.530 1.00 17.29 428 SER B CA 1
ATOM 5424 C C . SER B 2 184 ? 0.456 102.272 67.862 1.00 19.14 428 SER B C 1
ATOM 5425 O O . SER B 2 184 ? 1.684 102.289 67.894 1.00 19.48 428 SER B O 1
ATOM 5428 N N . LEU B 2 185 ? -0.293 102.329 68.961 1.00 19.05 429 LEU B N 1
ATOM 5429 C CA . LEU B 2 185 ? 0.335 102.359 70.279 1.00 21.67 429 LEU B CA 1
ATOM 5430 C C . LEU B 2 185 ? 1.205 101.137 70.506 1.00 21.38 429 LEU B C 1
ATOM 5431 O O . LEU B 2 185 ? 2.281 101.245 71.093 1.00 22.33 429 LEU B O 1
ATOM 5436 N N . LYS B 2 186 ? 0.743 99.979 70.043 1.00 24.28 430 LYS B N 1
ATOM 5437 C CA . LYS B 2 186 ? 1.545 98.768 70.191 1.00 24.35 430 LYS B CA 1
ATOM 5438 C C . LYS B 2 186 ? 2.874 98.927 69.448 1.00 26.91 430 LYS B C 1
ATOM 5439 O O . LYS B 2 186 ? 3.939 98.636 69.999 1.00 24.52 430 LYS B O 1
ATOM 5445 N N . ALA B 2 187 ? 2.821 99.421 68.214 1.00 20.74 431 ALA B N 1
ATOM 5446 C CA . ALA B 2 187 ? 4.054 99.653 67.465 1.00 21.74 431 ALA B CA 1
ATOM 5447 C C . ALA B 2 187 ? 4.978 100.658 68.172 1.00 22.24 431 ALA B C 1
ATOM 5448 O O . ALA B 2 187 ? 6.172 100.408 68.338 1.00 22.24 431 ALA B O 1
ATOM 5450 N N . LEU B 2 188 ? 4.420 101.788 68.596 1.00 22.06 432 LEU B N 1
ATOM 5451 C CA . LEU B 2 188 ? 5.197 102.831 69.277 1.00 23.49 432 LEU B CA 1
ATOM 5452 C C . LEU B 2 188 ? 5.865 102.326 70.560 1.00 25.48 432 LEU B C 1
AT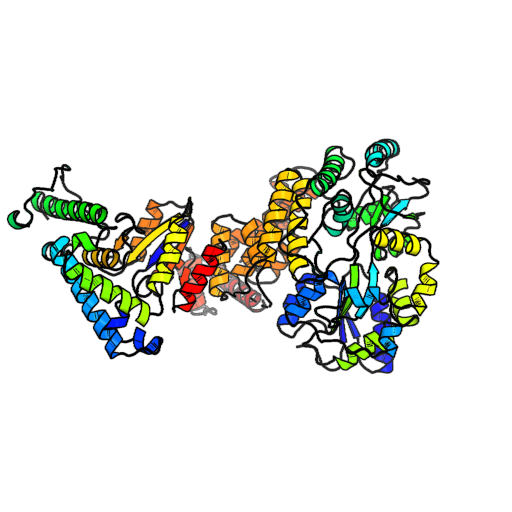OM 5453 O O . LEU B 2 188 ? 7.037 102.620 70.828 1.00 23.61 432 LEU B O 1
ATOM 5458 N N . ASN B 2 189 ? 5.103 101.582 71.359 1.00 23.96 433 ASN B N 1
ATOM 5459 C CA . ASN B 2 189 ? 5.599 101.045 72.622 1.00 26.96 433 ASN B CA 1
ATOM 5460 C C . ASN B 2 189 ? 6.648 99.965 72.414 1.00 29.46 433 ASN B C 1
ATOM 5461 O O . ASN B 2 189 ? 7.594 99.845 73.190 1.00 29.03 433 ASN B O 1
ATOM 5466 N N . LEU B 2 190 ? 6.488 99.192 71.346 1.00 27.46 434 LEU B N 1
ATOM 5467 C CA . LEU B 2 190 ? 7.481 98.197 70.977 1.00 26.65 434 LEU B CA 1
ATOM 5468 C C . LEU B 2 190 ? 8.804 98.899 70.678 1.00 29.77 434 LEU B C 1
ATOM 5469 O O . LEU B 2 190 ? 9.852 98.538 71.216 1.00 26.89 434 LEU B O 1
ATOM 5474 N N . ILE B 2 191 ? 8.746 99.926 69.835 1.00 24.95 435 ILE B N 1
ATOM 5475 C CA . ILE B 2 191 ? 9.915 100.745 69.556 1.00 24.76 435 ILE B CA 1
ATOM 5476 C C . ILE B 2 191 ? 10.465 101.394 70.836 1.00 26.49 435 ILE B C 1
ATOM 5477 O O . ILE B 2 191 ? 11.675 101.388 71.085 1.00 27.79 435 ILE B O 1
ATOM 5482 N N . ASN B 2 192 ? 9.564 101.936 71.647 1.00 28.66 436 ASN B N 1
ATOM 5483 C CA . ASN B 2 192 ? 9.938 102.584 72.902 1.00 29.96 436 ASN B CA 1
ATOM 5484 C C . ASN B 2 192 ? 10.743 101.652 73.814 1.00 32.30 436 ASN B C 1
ATOM 5485 O O . ASN B 2 192 ? 11.630 102.091 74.538 1.00 28.62 436 ASN B O 1
ATOM 5490 N N . SER B 2 193 ? 10.434 100.362 73.759 1.00 31.77 437 SER B N 1
ATOM 5491 C CA . SER B 2 193 ? 11.037 99.387 74.667 1.00 32.12 437 SER B CA 1
ATOM 5492 C C . SER B 2 193 ? 12.434 98.945 74.241 1.00 34.09 437 SER B C 1
ATOM 5493 O O . SER B 2 193 ? 13.125 98.253 74.991 1.00 34.17 437 SER B O 1
ATOM 5496 N N . ARG B 2 194 ? 12.856 99.350 73.047 1.00 30.33 438 ARG B N 1
ATOM 5497 C CA . ARG B 2 194 ? 14.144 98.915 72.516 1.00 33.55 438 ARG B CA 1
ATOM 5498 C C . ARG B 2 194 ? 15.252 99.920 72.769 1.00 36.88 438 ARG B C 1
ATOM 5499 O O . ARG B 2 194 ? 15.072 101.112 72.518 1.00 36.06 438 ARG B O 1
ATOM 5507 N N . PRO B 2 195 ? 16.412 99.423 73.245 1.00 39.57 439 PRO B N 1
ATOM 5508 C CA . PRO B 2 195 ? 17.581 100.190 73.690 1.00 41.20 439 PRO B CA 1
ATOM 5509 C C . PRO B 2 195 ? 17.971 101.390 72.812 1.00 39.20 439 PRO B C 1
ATOM 5510 O O . PRO B 2 195 ? 17.960 102.523 73.295 1.00 44.84 439 PRO B O 1
ATOM 5514 N N . ASN B 2 196 ? 18.310 101.160 71.553 1.00 33.30 440 ASN B N 1
ATOM 5515 C CA . ASN B 2 196 ? 18.829 102.253 70.739 1.00 40.83 440 ASN B CA 1
ATOM 5516 C C . ASN B 2 196 ? 17.828 102.819 69.732 1.00 34.05 440 ASN B C 1
ATOM 5517 O O . ASN B 2 196 ? 18.199 103.207 68.622 1.00 38.81 440 ASN B O 1
ATOM 5522 N N . CYS B 2 197 ? 16.563 102.873 70.125 1.00 29.99 441 CYS B N 1
ATOM 5523 C CA . CYS B 2 197 ? 15.523 103.378 69.239 1.00 26.94 441 CYS B CA 1
ATOM 5524 C C . CYS B 2 197 ? 14.862 104.606 69.832 1.00 30.47 441 CYS B C 1
ATOM 5525 O O . CYS B 2 197 ? 14.740 104.724 71.052 1.00 26.65 441 CYS B O 1
ATOM 5528 N N . VAL B 2 198 ? 14.438 105.521 68.963 1.00 24.71 442 VAL B N 1
ATOM 5529 C CA . VAL B 2 198 ? 13.706 106.696 69.408 1.00 22.52 442 VAL B CA 1
ATOM 5530 C C . VAL B 2 198 ? 12.543 107.025 68.458 1.00 22.79 442 VAL B C 1
ATOM 5531 O O . VAL B 2 198 ? 12.637 106.849 67.234 1.00 21.18 442 VAL B O 1
ATOM 5535 N N . ASN B 2 199 ? 11.439 107.461 69.052 1.00 18.79 443 ASN B N 1
ATOM 5536 C CA . ASN B 2 199 ? 10.293 107.951 68.322 1.00 20.20 443 ASN B CA 1
ATOM 5537 C C . ASN B 2 199 ? 10.274 109.477 68.277 1.00 20.06 443 ASN B C 1
ATOM 5538 O O . ASN B 2 199 ? 10.336 110.138 69.312 1.00 20.69 443 ASN B O 1
ATOM 5543 N N . VAL B 2 200 ? 10.183 110.039 67.082 1.00 16.72 444 VAL B N 1
ATOM 5544 C CA . VAL B 2 200 ? 9.891 111.459 66.950 1.00 17.90 444 VAL B CA 1
ATOM 5545 C C . VAL B 2 200 ? 8.640 111.651 66.108 1.00 18.27 444 VAL B C 1
ATOM 5546 O O . VAL B 2 200 ? 8.266 110.778 65.305 1.00 20.47 444 VAL B O 1
ATOM 5550 N N . LEU B 2 201 ? 7.996 112.799 66.290 1.00 17.16 445 LEU B N 1
ATOM 5551 C CA . LEU B 2 201 ? 6.748 113.094 65.601 1.00 15.60 445 LEU B CA 1
ATOM 5552 C C . LEU B 2 201 ? 6.873 114.388 64.812 1.00 17.67 445 LEU B C 1
ATOM 5553 O O . LEU B 2 201 ? 7.259 115.416 65.361 1.00 17.09 445 LEU B O 1
ATOM 5558 N N . VAL B 2 202 ? 6.544 114.327 63.525 1.00 16.89 446 VAL B N 1
ATOM 5559 C CA . VAL B 2 202 ? 6.468 115.521 62.682 1.00 16.72 446 VAL B CA 1
ATOM 5560 C C . VAL B 2 202 ? 5.048 115.640 62.134 1.00 20.87 446 VAL B C 1
ATOM 5561 O O . VAL B 2 202 ? 4.597 114.785 61.365 1.00 18.75 446 VAL B O 1
ATOM 5565 N N . THR B 2 203 ? 4.355 116.704 62.530 1.00 18.70 447 THR B N 1
ATOM 5566 C CA . THR B 2 203 ? 2.946 116.895 62.190 1.00 20.48 447 THR B CA 1
ATOM 5567 C C . THR B 2 203 ? 2.693 118.254 61.530 1.00 21.91 447 THR B C 1
ATOM 5568 O O . THR B 2 203 ? 3.387 119.241 61.817 1.00 21.40 447 THR B O 1
ATOM 5572 N N . THR B 2 204 ? 1.696 118.304 60.654 1.00 23.44 448 THR B N 1
ATOM 5573 C CA . THR B 2 204 ? 1.270 119.566 60.041 1.00 23.98 448 THR B CA 1
ATOM 5574 C C . THR B 2 204 ? 0.361 120.380 60.973 1.00 24.16 448 THR B C 1
ATOM 5575 O O . THR B 2 204 ? 0.094 121.558 60.724 1.00 25.39 448 THR B O 1
ATOM 5579 N N . THR B 2 205 ? -0.114 119.755 62.043 1.00 21.34 449 THR B N 1
ATOM 5580 C CA . THR B 2 205 ? -0.902 120.477 63.050 1.00 23.87 449 THR B CA 1
ATOM 5581 C C . THR B 2 205 ? -0.022 121.483 63.802 1.00 24.21 449 THR B C 1
ATOM 5582 O O . THR B 2 205 ? 1.146 121.205 64.080 1.00 20.20 449 THR B O 1
ATOM 5586 N N . GLN B 2 206 ? -0.562 122.666 64.093 1.00 22.34 450 GLN B N 1
ATOM 5587 C CA . GLN B 2 206 ? 0.176 123.645 64.894 1.00 22.38 450 GLN B CA 1
ATOM 5588 C C . GLN B 2 206 ? 0.566 123.026 66.216 1.00 23.05 450 GLN B C 1
ATOM 5589 O O . GLN B 2 206 ? -0.178 122.199 66.736 1.00 18.73 450 GLN B O 1
ATOM 5595 N N . LEU B 2 207 ? 1.715 123.431 66.758 1.00 17.42 451 LEU B N 1
ATOM 5596 C CA . LEU B 2 207 ? 2.250 122.809 67.981 1.00 22.22 451 LEU B CA 1
ATOM 5597 C C . LEU B 2 207 ? 1.244 122.668 69.134 1.00 20.10 451 LEU B C 1
ATOM 5598 O O . LEU B 2 207 ? 1.032 121.568 69.645 1.00 18.13 451 LEU B O 1
ATOM 5603 N N . ILE B 2 208 ? 0.621 123.771 69.538 1.00 20.18 452 ILE B N 1
ATOM 5604 C CA . ILE B 2 208 ? -0.254 123.727 70.708 1.00 20.63 452 ILE B CA 1
ATOM 5605 C C . ILE B 2 208 ? -1.431 122.750 70.523 1.00 18.07 452 ILE B C 1
ATOM 5606 O O . ILE B 2 208 ? -1.599 121.847 71.337 1.00 19.13 452 ILE B O 1
ATOM 5611 N N . PRO B 2 209 ? -2.222 122.895 69.444 1.00 18.54 453 PRO B N 1
ATOM 5612 C CA . PRO B 2 209 ? -3.278 121.869 69.321 1.00 22.62 453 PRO B CA 1
ATOM 5613 C C . PRO B 2 209 ? -2.714 120.454 69.078 1.00 20.77 453 PRO B C 1
ATOM 5614 O O . PRO B 2 209 ? -3.351 119.473 69.458 1.00 20.10 453 PRO B O 1
ATOM 5618 N N . ALA B 2 210 ? -1.542 120.346 68.460 1.00 20.35 454 ALA B N 1
ATOM 5619 C CA . ALA B 2 210 ? -0.924 119.031 68.293 1.00 19.46 454 ALA B CA 1
ATOM 5620 C C . ALA B 2 210 ? -0.624 118.403 69.659 1.00 17.16 454 ALA B C 1
ATOM 5621 O O . ALA B 2 210 ? -0.827 117.213 69.874 1.00 19.86 454 ALA B O 1
ATOM 5623 N N . LEU B 2 211 ? -0.157 119.212 70.601 1.00 19.33 455 LEU B N 1
ATOM 5624 C CA . LEU B 2 211 ? 0.050 118.708 71.949 1.00 15.95 455 LEU B CA 1
ATOM 5625 C C . LEU B 2 211 ? -1.259 118.209 72.580 1.00 16.51 455 LEU B C 1
ATOM 5626 O O . LEU B 2 211 ? -1.283 117.182 73.243 1.00 19.91 455 LEU B O 1
ATOM 5631 N N . ALA B 2 212 ? -2.343 118.945 72.381 1.00 18.76 456 ALA B N 1
ATOM 5632 C CA . ALA B 2 212 ? -3.636 118.533 72.923 1.00 20.85 456 ALA B CA 1
ATOM 5633 C C . ALA B 2 212 ? -4.091 117.206 72.327 1.00 19.90 456 ALA B C 1
ATOM 5634 O O . ALA B 2 212 ? -4.583 116.338 73.045 1.00 20.25 456 ALA B O 1
ATOM 5636 N N . LYS B 2 213 ? -3.934 117.058 71.010 1.00 17.62 457 LYS B N 1
ATOM 5637 C CA . LYS B 2 213 ? -4.230 115.804 70.334 1.00 20.03 457 LYS B CA 1
ATOM 5638 C C . LYS B 2 213 ? -3.413 114.675 70.902 1.00 19.75 457 LYS B C 1
ATOM 5639 O O . LYS B 2 213 ? -3.947 113.609 71.212 1.00 20.22 457 LYS B O 1
ATOM 5645 N N . VAL B 2 214 ? -2.100 114.897 70.986 1.00 17.70 458 VAL B N 1
ATOM 5646 C CA . VAL B 2 214 ? -1.191 113.890 71.488 1.00 18.92 458 VAL B CA 1
ATOM 5647 C C . VAL B 2 214 ? -1.609 113.462 72.886 1.00 21.24 458 VAL B C 1
ATOM 5648 O O . VAL B 2 214 ? -1.618 112.273 73.196 1.00 22.01 458 VAL B O 1
ATOM 5652 N N . LEU B 2 215 ? -1.983 114.427 73.723 1.00 19.69 459 LEU B N 1
ATOM 5653 C CA . LEU B 2 215 ? -2.464 114.088 75.061 1.00 19.61 459 LEU B CA 1
ATOM 5654 C C . LEU B 2 215 ? -3.771 113.286 75.001 1.00 22.43 459 LEU B C 1
ATOM 5655 O O . LEU B 2 215 ? -3.874 112.219 75.605 1.00 21.44 459 LEU B O 1
ATOM 5660 N N . LEU B 2 216 ? -4.755 113.785 74.260 1.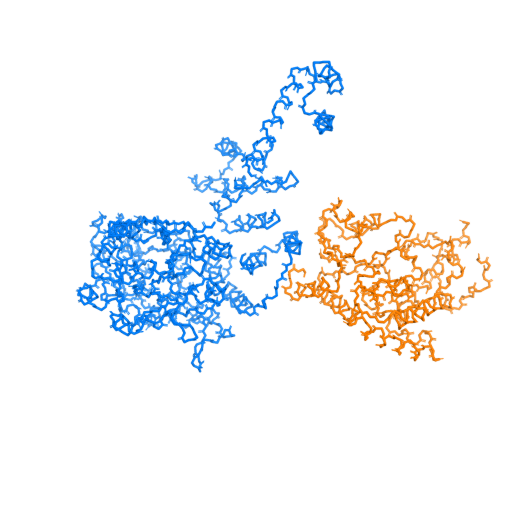00 18.16 460 LEU B N 1
ATOM 5661 C CA . LEU B 2 216 ? -6.077 113.161 74.258 1.00 20.56 460 LEU B CA 1
ATOM 5662 C C . LEU B 2 216 ? -6.067 111.776 73.610 1.00 22.65 460 LEU B C 1
ATOM 5663 O O . LEU B 2 216 ? -6.936 110.957 73.891 1.00 22.78 460 LEU B O 1
ATOM 5668 N N . TYR B 2 217 ? -5.072 111.505 72.767 1.00 19.65 461 TYR B N 1
ATOM 5669 C CA . TYR B 2 217 ? -4.975 110.202 72.111 1.00 20.91 461 TYR B CA 1
ATOM 5670 C C . TYR B 2 217 ? -4.026 109.241 72.840 1.00 21.55 461 TYR B C 1
ATOM 5671 O O . TYR B 2 217 ? -3.691 108.178 72.317 1.00 21.45 461 TYR B O 1
ATOM 5680 N N . GLY B 2 218 ? -3.604 109.606 74.051 1.00 22.99 462 GLY B N 1
ATOM 5681 C CA . GLY B 2 218 ? -2.786 108.725 74.869 1.00 20.32 462 GLY B CA 1
ATOM 5682 C C . GLY B 2 218 ? -1.350 108.562 74.388 1.00 24.33 462 GLY B C 1
ATOM 5683 O O . GLY B 2 218 ? -0.697 107.561 74.683 1.00 24.92 462 GLY B O 1
ATOM 5684 N N . LEU B 2 219 ? -0.857 109.541 73.640 1.00 18.24 463 LEU B N 1
ATOM 5685 C CA . LEU B 2 219 ? 0.468 109.452 73.045 1.00 21.83 463 LEU B CA 1
ATOM 5686 C C . LEU B 2 219 ? 1.516 110.200 73.879 1.00 24.23 463 LEU B C 1
ATOM 5687 O O . LEU B 2 219 ? 2.679 110.274 73.505 1.00 22.24 463 LEU B O 1
ATOM 5692 N N . GLY B 2 220 ? 1.101 110.755 75.013 1.00 24.39 464 GLY B N 1
ATOM 5693 C CA . GLY B 2 220 ? 1.994 111.582 75.809 1.00 24.54 464 GLY B CA 1
ATOM 5694 C C . GLY B 2 220 ? 3.160 110.831 76.419 1.00 27.25 464 GLY B C 1
ATOM 5695 O O . GLY B 2 220 ? 4.255 111.371 76.543 1.00 26.23 464 GLY B O 1
ATOM 5696 N N . SER B 2 221 ? 2.933 109.581 76.798 1.00 24.09 465 SER B N 1
ATOM 5697 C CA . SER B 2 221 ? 3.998 108.787 77.391 1.00 29.70 465 SER B CA 1
ATOM 5698 C C . SER B 2 221 ? 4.946 108.203 76.347 1.00 29.65 465 SER B C 1
ATOM 5699 O O . SER B 2 221 ? 6.071 107.855 76.683 1.00 31.96 465 SER B O 1
ATOM 5702 N N . VAL B 2 222 ? 4.513 108.080 75.091 1.00 26.92 466 VAL B N 1
ATOM 5703 C CA . VAL B 2 222 ? 5.449 107.606 74.076 1.00 26.19 466 VAL B CA 1
ATOM 5704 C C . VAL B 2 222 ? 6.330 108.701 73.498 1.00 23.89 466 VAL B C 1
ATOM 5705 O O . VAL B 2 222 ? 7.464 108.428 73.129 1.00 26.05 466 VAL B O 1
ATOM 5709 N N . PHE B 2 223 ? 5.806 109.921 73.404 1.00 20.35 467 PHE B N 1
ATOM 5710 C CA . PHE B 2 223 ? 6.550 111.044 72.829 1.00 22.40 467 PHE B CA 1
ATOM 5711 C C . PHE B 2 223 ? 6.942 112.075 73.884 1.00 23.02 467 PHE B C 1
ATOM 5712 O O . PHE B 2 223 ? 6.081 112.786 74.405 1.00 21.11 467 PHE B O 1
ATOM 5720 N N . PRO B 2 224 ? 8.241 112.175 74.186 1.00 23.54 468 PRO B N 1
ATOM 5721 C CA . PRO B 2 224 ? 8.727 113.338 74.941 1.00 23.26 468 PRO B CA 1
ATOM 5722 C C . PRO B 2 224 ? 8.353 114.602 74.177 1.00 22.42 468 PRO B C 1
ATOM 5723 O O . PRO B 2 224 ? 8.411 114.578 72.945 1.00 20.66 468 PRO B O 1
ATOM 5727 N N . ILE B 2 225 ? 7.964 115.674 74.868 1.00 22.12 469 ILE B N 1
ATOM 5728 C CA . ILE B 2 225 ? 7.583 116.912 74.181 1.00 20.33 469 ILE B CA 1
ATOM 5729 C C . ILE B 2 225 ? 8.722 117.440 73.287 1.00 20.73 469 ILE B C 1
ATOM 5730 O O . ILE B 2 225 ? 8.475 118.046 72.238 1.00 18.02 469 ILE B O 1
ATOM 5735 N N . GLU B 2 226 ? 9.967 117.172 73.686 1.00 20.82 470 GLU B N 1
ATOM 5736 C CA . GLU B 2 226 ? 11.140 117.564 72.895 1.00 18.28 470 GLU B CA 1
ATOM 5737 C C . GLU B 2 226 ? 11.291 116.763 71.593 1.00 20.90 470 GLU B C 1
ATOM 5738 O O . GLU B 2 226 ? 12.107 117.107 70.731 1.00 23.01 470 GLU B O 1
ATOM 5744 N N . ASN B 2 227 ? 10.509 115.700 71.447 1.00 21.27 471 ASN B N 1
ATOM 5745 C CA . ASN B 2 227 ? 10.546 114.890 70.226 1.00 19.58 471 ASN B CA 1
ATOM 5746 C C . ASN B 2 227 ? 9.410 115.203 69.240 1.00 20.37 471 ASN B C 1
ATOM 5747 O O . ASN B 2 227 ? 9.177 114.457 68.286 1.00 20.68 471 ASN B O 1
ATOM 5752 N N . ILE B 2 228 ? 8.713 116.316 69.463 1.00 18.25 472 ILE B N 1
ATOM 5753 C CA . ILE B 2 228 ? 7.566 116.690 68.642 1.00 16.78 472 ILE B CA 1
ATOM 5754 C C . ILE B 2 228 ? 7.863 117.957 67.835 1.00 21.87 472 ILE B C 1
ATOM 5755 O O . ILE B 2 228 ? 8.343 118.958 68.378 1.00 21.57 472 ILE B O 1
ATOM 5760 N N . TYR B 2 229 ? 7.596 117.913 66.535 1.00 18.44 473 TYR B N 1
ATOM 5761 C CA . TYR B 2 229 ? 7.893 119.054 65.674 1.00 18.14 473 TYR B CA 1
ATOM 5762 C C . TYR B 2 229 ? 6.673 119.405 64.848 1.00 21.21 473 TYR B C 1
ATOM 5763 O O . TYR B 2 229 ? 6.056 118.520 64.247 1.00 21.35 473 TYR B O 1
ATOM 5772 N N . SER B 2 230 ? 6.332 120.690 64.801 1.00 18.21 474 SER B N 1
ATOM 5773 C CA . SER B 2 230 ? 5.215 121.140 63.985 1.00 19.53 474 SER B CA 1
ATOM 5774 C C . SER B 2 230 ? 5.703 121.759 62.679 1.00 21.57 474 SER B C 1
ATOM 5775 O O . SER B 2 230 ? 6.421 122.751 62.693 1.00 21.97 474 SER B O 1
ATOM 5778 N N . ALA B 2 231 ? 5.299 121.176 61.557 1.00 22.71 475 ALA B N 1
ATOM 5779 C CA . ALA B 2 231 ? 5.713 121.639 60.238 1.00 21.65 475 ALA B CA 1
ATOM 5780 C C . ALA B 2 231 ? 4.730 122.638 59.643 1.00 25.63 475 ALA B C 1
ATOM 5781 O O . ALA B 2 231 ? 4.795 122.920 58.449 1.00 27.47 475 ALA B O 1
ATOM 5783 N N . THR B 2 232 ? 3.845 123.185 60.471 1.00 21.81 476 THR B N 1
ATOM 5784 C CA . THR B 2 232 ? 2.748 124.024 59.976 1.00 28.05 476 THR B CA 1
ATOM 5785 C C . THR B 2 232 ? 3.229 125.173 59.098 1.00 32.46 476 THR B C 1
ATOM 5786 O O . THR B 2 232 ? 2.722 125.383 57.999 1.00 31.33 476 THR B O 1
ATOM 5790 N N . LYS B 2 233 ? 4.222 125.907 59.580 1.00 27.94 477 LYS B N 1
ATOM 5791 C CA . LYS B 2 233 ? 4.722 127.056 58.836 1.00 35.41 477 LYS B CA 1
ATOM 5792 C C . LYS B 2 233 ? 5.862 126.674 57.901 1.00 38.45 477 LYS B C 1
ATOM 5793 O O . LYS B 2 233 ? 6.004 127.241 56.812 1.00 40.50 477 LYS B O 1
ATOM 5799 N N . THR B 2 234 ? 6.664 125.697 58.315 1.00 28.67 478 THR B N 1
ATOM 5800 C CA . THR B 2 234 ? 7.927 125.441 57.641 1.00 30.00 478 THR B CA 1
ATOM 5801 C C . THR B 2 234 ? 7.975 124.257 56.665 1.00 29.02 478 THR B C 1
ATOM 5802 O O . THR B 2 234 ? 8.888 124.166 55.831 1.00 30.17 478 THR B O 1
ATOM 5806 N N . GLY B 2 235 ? 7.026 123.335 56.772 1.00 26.80 479 GLY B N 1
ATOM 5807 C CA . GLY B 2 235 ? 7.069 122.149 55.934 1.00 25.67 479 GLY B CA 1
ATOM 5808 C C . GLY B 2 235 ? 7.912 121.066 56.584 1.00 25.07 479 GLY B C 1
ATOM 5809 O O . GLY B 2 235 ? 8.815 121.356 57.368 1.00 25.34 479 GLY B O 1
ATOM 5810 N N . LYS B 2 236 ? 7.625 119.811 56.251 1.00 20.31 480 LYS B N 1
ATOM 5811 C CA . LYS B 2 236 ? 8.238 118.690 56.941 1.00 19.77 480 LYS B CA 1
ATOM 5812 C C . LYS B 2 236 ? 9.724 118.562 56.666 1.00 24.27 480 LYS B C 1
ATOM 5813 O O . LYS B 2 236 ? 10.473 118.162 57.542 1.00 19.38 480 LYS B O 1
ATOM 5819 N N . GLU B 2 237 ? 10.129 118.887 55.443 1.00 23.23 481 GLU B N 1
ATOM 5820 C CA . GLU B 2 237 ? 11.523 118.781 55.036 1.00 27.18 481 GLU B CA 1
ATOM 5821 C C . GLU B 2 237 ? 12.454 119.450 56.040 1.00 26.50 481 GLU B C 1
ATOM 5822 O O . GLU B 2 237 ? 13.472 118.876 56.473 1.00 24.73 481 GLU B O 1
ATOM 5828 N N . SER B 2 238 ? 12.085 120.666 56.412 1.00 26.69 482 SER B N 1
ATOM 5829 C CA . SER B 2 238 ? 12.861 121.452 57.353 1.00 28.81 482 SER B CA 1
ATOM 5830 C C . SER B 2 238 ? 12.905 120.758 58.709 1.00 27.10 482 SER B C 1
ATOM 5831 O O . SER B 2 238 ? 13.937 120.744 59.377 1.00 23.06 482 SER B O 1
ATOM 5834 N N . CYS B 2 239 ? 11.787 120.161 59.110 1.00 20.41 483 CYS B N 1
ATOM 5835 C CA . CYS B 2 239 ? 11.756 119.457 60.382 1.00 21.85 483 CYS B CA 1
ATOM 5836 C C . CYS B 2 239 ? 12.627 118.209 60.321 1.00 19.79 483 CYS B C 1
ATOM 5837 O O . CYS B 2 239 ? 13.338 117.909 61.284 1.00 17.83 483 CYS B O 1
ATOM 5840 N N . PHE B 2 240 ? 12.585 117.485 59.197 1.00 19.83 484 PHE B N 1
ATOM 5841 C CA . PHE B 2 240 ? 13.433 116.300 59.042 1.00 19.19 484 PHE B CA 1
ATOM 5842 C C . PHE B 2 240 ? 14.919 116.694 59.189 1.00 21.69 484 PHE B C 1
ATOM 5843 O O . PHE B 2 240 ? 15.718 115.974 59.792 1.00 24.62 484 PHE B O 1
ATOM 5851 N N . GLU B 2 241 ? 15.280 117.844 58.646 1.00 21.48 485 GLU B N 1
ATOM 5852 C CA . GLU B 2 241 ? 16.658 118.323 58.764 1.00 25.37 485 GLU B CA 1
ATOM 5853 C C . GLU B 2 241 ? 17.059 118.640 60.216 1.00 24.79 485 GLU B C 1
ATOM 5854 O O . GLU B 2 241 ? 18.164 118.300 60.640 1.00 25.41 485 GLU B O 1
ATOM 5860 N N . ARG B 2 242 ? 16.173 119.284 60.976 1.00 21.58 486 ARG B N 1
ATOM 5861 C CA . ARG B 2 242 ? 16.425 119.498 62.405 1.00 23.72 486 ARG B CA 1
ATOM 5862 C C . ARG B 2 242 ? 16.693 118.164 63.100 1.00 27.61 486 ARG B C 1
ATOM 5863 O O . ARG B 2 242 ? 17.582 118.054 63.950 1.00 22.11 486 ARG B O 1
ATOM 5871 N N . ILE B 2 243 ? 15.891 117.159 62.745 1.00 22.31 487 ILE B N 1
ATOM 5872 C CA . ILE B 2 243 ? 15.973 115.845 63.364 1.00 21.03 487 ILE B CA 1
ATOM 5873 C C . ILE B 2 243 ? 17.310 115.180 63.041 1.00 27.17 487 ILE B C 1
ATOM 5874 O O . ILE B 2 243 ? 17.958 114.603 63.918 1.00 23.48 487 ILE B O 1
ATOM 5879 N N . MET B 2 244 ? 17.742 115.289 61.789 1.00 22.18 488 MET B N 1
ATOM 5880 C CA . MET B 2 244 ? 19.010 114.686 61.399 1.00 26.93 488 MET B CA 1
ATOM 5881 C C . MET B 2 244 ? 20.209 115.388 62.043 1.00 27.88 488 MET B C 1
ATOM 5882 O O . MET B 2 244 ? 21.206 114.746 62.385 1.00 27.71 488 MET B O 1
ATOM 5887 N N . GLN B 2 245 ? 20.094 116.703 62.198 1.00 25.68 489 GLN B N 1
ATOM 5888 C CA . GLN B 2 245 ? 21.118 117.510 62.856 1.00 28.70 489 GLN B CA 1
ATOM 5889 C C . GLN B 2 245 ? 21.230 117.055 64.312 1.00 30.49 489 GLN B C 1
ATOM 5890 O O . GLN B 2 245 ? 22.320 116.974 64.879 1.00 25.53 489 GLN B O 1
ATOM 5896 N N . ARG B 2 246 ? 20.086 116.751 64.913 1.00 22.69 490 ARG B N 1
ATOM 5897 C CA . ARG B 2 246 ? 20.039 116.372 66.316 1.00 23.12 490 ARG B CA 1
ATOM 5898 C C . ARG B 2 246 ? 20.600 114.980 66.583 1.00 27.96 490 ARG B C 1
ATOM 5899 O O . ARG B 2 246 ? 21.367 114.793 67.524 1.00 25.63 490 ARG B O 1
ATOM 5907 N N . PHE B 2 247 ? 20.223 114.000 65.767 1.00 24.28 491 PHE B N 1
ATOM 5908 C CA . PHE B 2 247 ? 20.601 112.623 66.068 1.00 26.46 491 PHE B CA 1
ATOM 5909 C C . PHE B 2 247 ? 21.870 112.161 65.359 1.00 29.91 491 PHE B C 1
ATOM 5910 O O . PHE B 2 247 ? 22.403 111.105 65.669 1.00 31.04 491 PHE B O 1
ATOM 5918 N N . GLY B 2 248 ? 22.353 112.960 64.418 1.00 30.59 492 GLY B N 1
ATOM 5919 C CA . GLY B 2 248 ? 23.635 112.685 63.798 1.00 36.84 492 GLY B CA 1
ATOM 5920 C C . GLY B 2 248 ? 23.578 111.885 62.510 1.00 38.77 492 GLY B C 1
ATOM 5921 O O . GLY B 2 248 ? 22.536 111.367 62.111 1.00 34.33 492 GLY B O 1
ATOM 5922 N N . ARG B 2 249 ? 24.734 111.765 61.869 1.00 47.63 493 ARG B N 1
ATOM 5923 C CA . ARG B 2 249 ? 24.815 111.165 60.547 1.00 47.69 493 ARG B CA 1
ATOM 5924 C C . ARG B 2 249 ? 25.057 109.659 60.618 1.00 42.82 493 ARG B C 1
ATOM 5925 O O . ARG B 2 249 ? 25.182 108.997 59.591 1.00 52.17 493 ARG B O 1
ATOM 5933 N N . LYS B 2 250 ? 25.120 109.115 61.829 1.00 38.65 494 LYS B N 1
ATOM 5934 C CA . LYS B 2 250 ? 25.302 107.674 61.984 1.00 41.02 494 LYS B CA 1
ATOM 5935 C C . LYS B 2 250 ? 23.984 106.933 62.210 1.00 39.87 494 LYS B C 1
ATOM 5936 O O . LYS B 2 250 ? 23.903 105.720 62.021 1.00 38.49 494 LYS B O 1
ATOM 5942 N N . ALA B 2 251 ? 22.951 107.662 62.611 1.00 38.17 495 ALA B N 1
ATOM 5943 C CA . ALA B 2 251 ? 21.670 107.041 62.917 1.00 33.48 495 ALA B CA 1
ATOM 5944 C C . ALA B 2 251 ? 20.972 106.567 61.658 1.00 24.32 495 ALA B C 1
ATOM 5945 O O . ALA B 2 251 ? 21.196 107.094 60.569 1.00 27.11 495 ALA B O 1
ATOM 5947 N N . VAL B 2 252 ? 20.121 105.565 61.806 1.00 27.25 496 VAL B N 1
ATOM 5948 C CA . VAL B 2 252 ? 19.244 105.184 60.716 1.00 26.38 496 VAL B CA 1
ATOM 5949 C C . VAL B 2 252 ? 17.875 105.836 60.925 1.00 27.75 496 VAL B C 1
ATOM 5950 O O . VAL B 2 252 ? 17.238 105.628 61.959 1.00 26.47 496 VAL B O 1
ATOM 5954 N N . TYR B 2 253 ? 17.432 106.621 59.946 1.00 23.34 497 TYR B N 1
ATOM 5955 C CA . TYR B 2 253 ? 16.136 107.285 60.024 1.00 24.20 497 TYR B CA 1
ATOM 5956 C C . TYR B 2 253 ? 15.087 106.542 59.203 1.00 29.72 497 TYR B C 1
ATOM 5957 O O . TYR B 2 253 ? 15.267 106.336 58.000 1.00 25.23 497 TYR B O 1
ATOM 5966 N N . VAL B 2 254 ? 13.994 106.147 59.862 1.00 23.43 498 VAL B N 1
ATOM 5967 C CA . VAL B 2 254 ? 12.915 105.441 59.204 1.00 20.49 498 VAL B CA 1
ATOM 5968 C C . VAL B 2 254 ? 11.670 106.317 59.258 1.00 19.18 498 VAL B C 1
ATOM 5969 O O . VAL B 2 254 ? 11.206 106.675 60.334 1.00 20.69 498 VAL B O 1
ATOM 5973 N N . VAL B 2 255 ? 11.150 106.656 58.089 1.00 17.55 499 VAL B N 1
ATOM 5974 C CA . VAL B 2 255 ? 10.030 107.577 57.981 1.00 17.15 499 VAL B CA 1
ATOM 5975 C C . VAL B 2 255 ? 8.735 106.781 57.765 1.00 18.42 499 VAL B C 1
ATOM 5976 O O . VAL B 2 255 ? 8.678 105.898 56.912 1.00 19.25 499 VAL B O 1
ATOM 5980 N N . ILE B 2 256 ? 7.721 107.091 58.570 1.00 18.23 500 ILE B N 1
ATOM 5981 C CA . ILE B 2 256 ? 6.452 106.381 58.576 1.00 18.77 500 ILE B CA 1
ATOM 5982 C C . ILE B 2 256 ? 5.320 107.403 58.426 1.00 19.34 500 ILE B C 1
ATOM 5983 O O . ILE B 2 256 ? 5.199 108.341 59.225 1.00 18.17 500 ILE B O 1
ATOM 5988 N N . GLY B 2 257 ? 4.519 107.247 57.381 1.00 18.35 501 GLY B N 1
ATOM 5989 C CA . GLY B 2 257 ? 3.433 108.182 57.126 1.00 19.09 501 GLY B CA 1
ATOM 5990 C C . GLY B 2 257 ? 2.561 107.761 55.962 1.00 21.60 501 GLY B C 1
ATOM 5991 O O . GLY B 2 257 ? 2.967 106.919 55.161 1.00 18.78 501 GLY B O 1
ATOM 5992 N N . ASP B 2 258 ? 1.357 108.333 55.871 1.00 21.94 502 ASP B N 1
ATOM 5993 C CA . ASP B 2 258 ? 0.465 108.081 54.732 1.00 21.75 502 ASP B CA 1
ATOM 5994 C C . ASP B 2 258 ? 0.604 109.126 53.631 1.00 26.89 502 ASP B C 1
ATOM 5995 O O . ASP B 2 258 ? 0.025 108.969 52.555 1.00 25.19 502 ASP B O 1
ATOM 6000 N N . GLY B 2 259 ? 1.349 110.196 53.905 1.00 26.11 503 GLY B N 1
ATOM 6001 C CA . GLY B 2 259 ? 1.337 111.369 53.051 1.00 24.61 503 GLY B CA 1
ATOM 6002 C C . GLY B 2 259 ? 2.519 111.496 52.118 1.00 27.22 503 GLY B C 1
ATOM 6003 O O . GLY B 2 259 ? 3.596 110.953 52.374 1.00 28.15 503 GLY B O 1
ATOM 6004 N N . VAL B 2 260 ? 2.318 112.230 51.028 1.00 27.86 504 VAL B N 1
ATOM 6005 C CA . VAL B 2 260 ? 3.361 112.400 50.034 1.00 31.30 504 VAL B CA 1
ATOM 6006 C C . VAL B 2 260 ? 4.469 113.324 50.537 1.00 29.61 504 VAL B C 1
ATOM 6007 O O . VAL B 2 260 ? 5.617 113.223 50.100 1.00 27.19 504 VAL B O 1
ATOM 6011 N N . GLU B 2 261 ? 4.140 114.227 51.453 1.00 28.23 505 GLU B N 1
ATOM 6012 C CA . GLU B 2 261 ? 5.167 115.156 51.927 1.00 27.47 505 GLU B CA 1
ATOM 6013 C C . GLU B 2 261 ? 6.276 114.441 52.700 1.00 23.26 505 GLU B C 1
ATOM 6014 O O . GLU B 2 261 ? 7.465 114.642 52.422 1.00 24.30 505 GLU B O 1
ATOM 6020 N N . GLU B 2 262 ? 5.901 113.601 53.660 1.00 21.92 506 GLU B N 1
ATOM 6021 C CA . GLU B 2 262 ? 6.920 112.840 54.384 1.00 24.91 506 GLU B CA 1
ATOM 6022 C C . GLU B 2 262 ? 7.647 111.877 53.442 1.00 25.03 506 GLU B C 1
ATOM 6023 O O . GLU B 2 262 ? 8.834 111.603 53.616 1.00 21.08 506 GLU B O 1
ATOM 6029 N N . GLU B 2 263 ? 6.938 111.366 52.441 1.00 23.13 507 GLU B N 1
ATOM 6030 C CA . GLU B 2 263 ? 7.580 110.468 51.475 1.00 27.06 507 GLU B CA 1
ATOM 6031 C C . GLU B 2 263 ? 8.665 111.172 50.665 1.00 26.55 507 GLU B C 1
ATOM 6032 O O . GLU B 2 263 ? 9.747 110.624 50.443 1.00 25.65 507 GLU B O 1
ATOM 6038 N N . GLN B 2 264 ? 8.372 112.380 50.204 1.00 30.23 508 GLN B N 1
ATOM 6039 C CA . GLN B 2 264 ? 9.362 113.125 49.442 1.00 30.71 508 GLN B CA 1
ATOM 6040 C C . GLN B 2 264 ? 10.520 113.542 50.328 1.00 27.97 508 GLN B C 1
ATOM 6041 O O . GLN B 2 264 ? 11.670 113.492 49.906 1.00 32.11 508 GLN B O 1
ATOM 6047 N N . GLY B 2 265 ? 10.219 113.910 51.569 1.00 26.60 509 GLY B N 1
ATOM 6048 C CA . GLY B 2 265 ? 11.259 114.226 52.530 1.00 25.43 509 GLY B CA 1
ATOM 6049 C C . GLY B 2 265 ? 12.188 113.045 52.755 1.00 28.02 509 GLY B C 1
ATOM 6050 O O . GLY B 2 265 ? 13.410 113.202 52.828 1.00 27.08 509 GLY B O 1
ATOM 6051 N N . ALA B 2 266 ? 11.610 111.853 52.862 1.00 25.19 510 ALA B N 1
ATOM 6052 C CA . ALA B 2 266 ? 12.405 110.646 53.053 1.00 26.15 510 ALA B CA 1
ATOM 6053 C C . ALA B 2 266 ? 13.350 110.402 51.872 1.00 28.67 510 ALA B C 1
ATOM 6054 O O . ALA B 2 266 ? 14.552 110.184 52.053 1.00 29.16 510 ALA B O 1
ATOM 6056 N N . LYS B 2 267 ? 12.791 110.444 50.667 1.00 28.47 511 LYS B N 1
ATOM 6057 C CA . LYS B 2 267 ? 13.550 110.245 49.441 1.00 31.77 511 LYS B CA 1
ATOM 6058 C C . LYS B 2 267 ? 14.735 111.204 49.359 1.00 34.94 511 LYS B C 1
ATOM 6059 O O . LYS B 2 267 ? 15.848 110.803 49.005 1.00 36.41 511 LYS B O 1
ATOM 6065 N N . LYS B 2 268 ? 14.485 112.464 49.704 1.00 30.60 512 LYS B N 1
ATOM 6066 C CA . LYS B 2 268 ? 15.493 113.519 49.603 1.00 35.85 512 LYS B CA 1
ATOM 6067 C C . LYS B 2 268 ? 16.715 113.228 50.458 1.00 37.13 512 LYS B C 1
ATOM 6068 O O . LYS B 2 268 ? 17.843 113.554 50.081 1.00 39.32 512 LYS B O 1
ATOM 6074 N N . HIS B 2 269 ? 16.494 112.604 51.609 1.00 32.53 513 HIS B N 1
ATOM 6075 C CA . HIS B 2 269 ? 17.572 112.376 52.562 1.00 33.07 513 HIS B CA 1
ATOM 6076 C C . HIS B 2 269 ? 17.920 110.908 52.688 1.00 31.64 513 HIS B C 1
ATOM 6077 O O . HIS B 2 269 ? 18.496 110.495 53.686 1.00 31.99 513 HIS B O 1
ATOM 6084 N N . ASN B 2 270 ? 17.561 110.131 51.672 1.00 29.37 514 ASN B N 1
ATOM 6085 C CA . ASN B 2 270 ? 17.785 108.689 51.665 1.00 31.75 514 ASN B CA 1
ATOM 6086 C C . ASN B 2 270 ? 17.376 107.957 52.940 1.00 30.43 514 ASN B C 1
ATOM 6087 O O . ASN B 2 270 ? 18.068 107.051 53.403 1.00 28.92 514 ASN B O 1
ATOM 6092 N N . MET B 2 271 ? 16.237 108.356 53.496 1.00 26.55 515 MET B N 1
ATOM 6093 C CA . MET B 2 271 ? 15.677 107.677 54.652 1.00 28.91 515 MET B CA 1
ATOM 6094 C C . MET B 2 271 ? 14.672 106.647 54.152 1.00 24.50 515 MET B C 1
ATOM 6095 O O . MET B 2 271 ? 13.776 106.992 53.396 1.00 24.09 515 MET B O 1
ATOM 6100 N N . PRO B 2 272 ? 14.831 105.375 54.550 1.00 25.73 516 PRO B N 1
ATOM 6101 C CA . PRO B 2 272 ? 13.816 104.373 54.193 1.00 21.32 516 PRO B CA 1
ATOM 6102 C C . PRO B 2 272 ? 12.427 104.833 54.625 1.00 20.31 516 PRO B C 1
ATOM 6103 O O . PRO B 2 272 ? 12.279 105.470 55.666 1.00 20.39 516 PRO B O 1
ATOM 6107 N N . PHE B 2 273 ? 11.425 104.519 53.814 1.00 19.73 517 PHE B N 1
ATOM 6108 C CA . PHE B 2 273 ? 10.070 105.012 54.036 1.00 20.59 517 PHE B CA 1
ATOM 6109 C C . PHE B 2 273 ? 9.116 103.834 54.104 1.00 22.94 517 PHE B C 1
ATOM 6110 O O . PHE B 2 273 ? 9.151 102.956 53.238 1.00 19.78 517 PHE B O 1
ATOM 6118 N N . TRP B 2 274 ? 8.266 103.818 55.127 1.00 17.72 518 TRP B N 1
ATOM 6119 C CA . TRP B 2 274 ? 7.244 102.793 55.259 1.00 18.04 518 TRP B CA 1
ATOM 6120 C C . TRP B 2 274 ? 5.886 103.484 55.166 1.00 21.27 518 TRP B C 1
ATOM 6121 O O . TRP B 2 274 ? 5.482 104.198 56.085 1.00 15.61 518 TRP B O 1
ATOM 6132 N N . ARG B 2 275 ? 5.205 103.307 54.040 1.00 18.68 519 ARG B N 1
ATOM 6133 C CA . ARG B 2 275 ? 3.930 103.975 53.819 1.00 20.20 519 ARG B CA 1
ATOM 6134 C C . ARG B 2 275 ? 2.823 103.344 54.643 1.00 19.58 519 ARG B C 1
ATOM 6135 O O . ARG B 2 275 ? 2.694 102.122 54.710 1.00 18.91 519 ARG B O 1
ATOM 6143 N N . ILE B 2 276 ? 2.007 104.177 55.272 1.00 19.07 520 ILE B N 1
ATOM 6144 C CA . ILE B 2 276 ? 0.795 103.677 55.891 1.00 19.18 520 ILE B CA 1
ATOM 6145 C C . ILE B 2 276 ? -0.377 104.178 55.064 1.00 21.20 520 ILE B C 1
ATOM 6146 O O . ILE B 2 276 ? -0.956 105.198 55.381 1.00 19.08 520 ILE B O 1
ATOM 6151 N N . SER B 2 277 ? -0.717 103.475 53.988 1.00 23.23 521 SER B N 1
ATOM 6152 C CA . SER B 2 277 ? -1.793 103.943 53.117 1.00 24.98 521 SER B CA 1
ATOM 6153 C C . SER B 2 277 ? -3.147 103.441 53.609 1.00 25.09 521 SER B C 1
ATOM 6154 O O . SER B 2 277 ? -4.188 103.976 53.235 1.00 25.51 521 SER B O 1
ATOM 6157 N N . CYS B 2 278 ? -3.120 102.422 54.464 1.00 20.40 522 CYS B N 1
ATOM 6158 C CA . CYS B 2 278 ? -4.330 101.828 55.010 1.00 19.30 522 CYS B CA 1
ATOM 6159 C C . CYS B 2 278 ? -3.961 101.076 56.282 1.00 19.29 522 CYS B C 1
ATOM 6160 O O . CYS B 2 278 ? -2.776 100.868 56.567 1.00 17.24 522 CYS B O 1
ATOM 6163 N N . HIS B 2 279 ? -4.972 100.669 57.038 1.00 19.61 523 HIS B N 1
ATOM 6164 C CA . HIS B 2 279 ? -4.786 99.955 58.312 1.00 18.47 523 HIS B CA 1
ATOM 6165 C C . HIS B 2 279 ? -3.891 98.719 58.144 1.00 17.85 523 HIS B C 1
ATOM 6166 O O . HIS B 2 279 ? -3.079 98.402 59.012 1.00 18.71 523 HIS B O 1
ATOM 6173 N N . ALA B 2 280 ? -4.034 98.025 57.019 1.00 18.60 524 ALA B N 1
ATOM 6174 C CA . ALA B 2 280 ? -3.246 96.821 56.789 1.00 18.73 524 ALA B CA 1
ATOM 6175 C C . ALA B 2 280 ? -1.738 97.130 56.806 1.00 16.58 524 ALA B C 1
ATOM 6176 O O . ALA B 2 280 ? -0.953 96.310 57.277 1.00 19.06 524 ALA B O 1
ATOM 6178 N N . ASP B 2 281 ? -1.348 98.295 56.278 1.00 16.74 525 ASP B N 1
ATOM 6179 C CA . ASP B 2 281 ? 0.070 98.707 56.265 1.00 17.13 525 ASP B CA 1
ATOM 6180 C C . ASP B 2 281 ? 0.621 98.894 57.677 1.00 17.90 525 ASP B C 1
ATOM 6181 O O . ASP B 2 281 ? 1.805 98.672 57.940 1.00 17.65 525 ASP B O 1
ATOM 6186 N N . LEU B 2 282 ? -0.246 99.319 58.582 1.00 19.13 526 LEU B N 1
ATOM 6187 C CA . LEU B 2 282 ? 0.125 99.442 59.991 1.00 18.90 526 LEU B CA 1
ATOM 6188 C C . LEU B 2 282 ? 0.314 98.070 60.629 1.00 20.65 526 LEU B C 1
ATOM 6189 O O . LEU B 2 282 ? 1.248 97.867 61.416 1.00 19.90 526 LEU B O 1
ATOM 6194 N N . GLU B 2 283 ? -0.578 97.127 60.322 1.00 18.06 527 GLU B N 1
ATOM 6195 C CA . GLU B 2 283 ? -0.408 95.779 60.854 1.00 21.28 527 GLU B CA 1
ATOM 6196 C C . GLU B 2 283 ? 0.886 95.151 60.320 1.00 19.34 527 GLU B C 1
ATOM 6197 O O . GLU B 2 283 ? 1.610 94.477 61.047 1.00 22.26 527 GLU B O 1
ATOM 6203 N N . ALA B 2 284 ? 1.164 95.370 59.040 1.00 18.40 528 ALA B N 1
ATOM 6204 C CA . ALA B 2 284 ? 2.391 94.870 58.450 1.00 19.61 528 ALA B CA 1
ATOM 6205 C C . ALA B 2 284 ? 3.609 95.483 59.144 1.00 19.80 528 ALA B C 1
ATOM 6206 O O . ALA B 2 284 ? 4.605 94.799 59.354 1.00 17.89 528 ALA B O 1
ATOM 6208 N N . LEU B 2 285 ? 3.526 96.770 59.488 1.00 18.37 529 LEU B N 1
ATOM 6209 C CA . LEU B 2 285 ? 4.606 97.427 60.224 1.00 19.38 529 LEU B CA 1
ATOM 6210 C C . LEU B 2 285 ? 4.820 96.713 61.555 1.00 19.97 529 LEU B C 1
ATOM 6211 O O . LEU B 2 285 ? 5.959 96.447 61.947 1.00 21.31 529 LEU B O 1
ATOM 6216 N N . ARG B 2 286 ? 3.725 96.382 62.236 1.00 19.86 530 ARG B N 1
ATOM 6217 C CA . ARG B 2 286 ? 3.813 95.690 63.520 1.00 20.65 530 ARG B CA 1
ATOM 6218 C C . ARG B 2 286 ? 4.508 94.346 63.374 1.00 21.61 530 ARG B C 1
ATOM 6219 O O . ARG B 2 286 ? 5.313 93.964 64.220 1.00 23.27 530 ARG B O 1
ATOM 6227 N N . HIS B 2 287 ? 4.212 93.637 62.291 1.00 20.01 531 HIS B N 1
ATOM 6228 C CA . HIS B 2 287 ? 4.872 92.358 62.058 1.00 22.24 531 HIS B CA 1
ATOM 6229 C C . HIS B 2 287 ? 6.373 92.533 61.865 1.00 21.04 531 HIS B C 1
ATOM 6230 O O . HIS B 2 287 ? 7.154 91.791 62.442 1.00 19.76 531 HIS B O 1
ATOM 6237 N N . ALA B 2 288 ? 6.764 93.536 61.087 1.00 19.36 532 ALA B N 1
ATOM 6238 C CA . ALA B 2 288 ? 8.186 93.787 60.827 1.00 20.70 532 ALA B CA 1
ATOM 6239 C C . ALA B 2 288 ? 8.930 94.169 62.104 1.00 24.42 532 ALA B C 1
ATOM 6240 O O . ALA B 2 288 ? 10.068 93.731 62.344 1.00 22.06 532 ALA B O 1
ATOM 6242 N N . LEU B 2 289 ? 8.288 94.991 62.927 1.00 19.70 533 LEU B N 1
ATOM 6243 C CA . LEU B 2 289 ? 8.903 95.389 64.190 1.00 21.14 533 LEU B CA 1
ATOM 6244 C C . LEU B 2 289 ? 9.068 94.193 65.128 1.00 22.74 533 LEU B C 1
ATOM 6245 O O . LEU B 2 289 ? 10.129 94.028 65.741 1.00 22.46 533 LEU B O 1
ATOM 6250 N N . GLU B 2 290 ? 8.048 93.339 65.202 1.00 19.92 534 GLU B N 1
ATOM 6251 C CA . GLU B 2 290 ? 8.097 92.165 66.079 1.00 24.13 534 GLU B CA 1
ATOM 6252 C C . GLU B 2 290 ? 9.251 91.232 65.719 1.00 26.72 534 GLU B C 1
ATOM 6253 O O . GLU B 2 290 ? 9.905 90.662 66.596 1.00 27.10 534 GLU B O 1
ATOM 6259 N N . LEU B 2 291 ? 9.503 91.095 64.421 1.00 25.60 535 LEU B N 1
ATOM 6260 C CA . LEU B 2 291 ? 10.565 90.229 63.924 1.00 24.70 535 LEU B CA 1
ATOM 6261 C C . LEU B 2 291 ? 11.908 90.945 63.860 1.00 26.11 535 LEU B C 1
ATOM 6262 O O . LEU B 2 291 ? 12.901 90.362 63.434 1.00 28.74 535 LEU B O 1
ATOM 6267 N N . GLU B 2 292 ? 11.927 92.208 64.276 1.00 26.90 536 GLU B N 1
ATOM 6268 C CA . GLU B 2 292 ? 13.148 93.017 64.290 1.00 27.96 536 GLU B CA 1
ATOM 6269 C C . GLU B 2 292 ? 13.724 93.240 62.889 1.00 25.77 536 GLU B C 1
ATOM 6270 O O . GLU B 2 292 ? 14.926 93.439 62.720 1.00 26.17 536 GLU B O 1
ATOM 6276 N N . TYR B 2 293 ? 12.861 93.187 61.884 1.00 24.10 537 TYR B N 1
ATOM 6277 C CA . TYR B 2 293 ? 13.234 93.605 60.543 1.00 21.57 537 TYR B CA 1
ATOM 6278 C C . TYR B 2 293 ? 13.358 95.129 60.500 1.00 28.85 537 TYR B C 1
ATOM 6279 O O . TYR B 2 293 ? 14.035 95.679 59.626 1.00 30.65 537 TYR B O 1
ATOM 6288 N N . LEU B 2 294 ? 12.689 95.803 61.437 1.00 30.03 538 LEU B N 1
ATOM 6289 C CA . LEU B 2 294 ? 12.878 97.237 61.664 1.00 29.07 538 LEU B CA 1
ATOM 6290 C C . LEU B 2 294 ? 13.136 97.477 63.155 1.00 27.90 538 LEU B C 1
ATOM 6291 O O . LEU B 2 294 ? 12.682 96.685 63.993 1.00 30.64 538 LEU B O 1
#

Organism: Homo sapiens (NCBI:txid9606)

CATH classification: 3.40.190.10

Nearest PDB structures (foldseek):
  3hb1-assembly2_B  TM=9.923E-01  e=1.070E-37  Homo sapiens
  3hb0-assembly4_D  TM=9.923E-01  e=1.070E-37  Homo sapiens
  3geb-assembly3_C  TM=9.817E-01  e=3.804E-38  Homo sapiens
  7f8h-assembly1_B  TM=9.669E-01  e=1.787E-35  Homo sapiens
  7f8g-assembly2_A  TM=9.601E-01  e=6.668E-34  Homo sapiens